Protein 2QKF (pdb70)

Nearest PDB structures (foldseek):
  4jtf-assembly1_A  TM=1.002E+00  e=9.820E-50  Neisseria meningitidis MC58
  3qpz-assembly1_A  TM=9.994E-01  e=8.758E-50  Neisseria meningitidis MC58
  4jtl-assembly1_A  TM=1.003E+00  e=1.952E-49  Neisseria meningitidis MC58
  3stf-assembly1_A  TM=1.003E+00  e=2.599E-49  Neisseria meningitidis MC58
  3qpy-assembly1_A  TM=1.000E+00  e=5.719E-48  Neisseria meningitidis MC58

Secondary structure (DSSP, 8-state):
--EEETTEEESTTSPPEEEEEEEE---HHHHHHHHHHHHHHHHHHT--EEEEEES--SS-SSSSS---S-HHHHHHHHHHHHHHH---EEEE--SGGGHHHHHHH-SEEEE-GGGTTBHHHHHHHHHT--EEEEEPPTTS-GGGHHHHHHHHHHTT---EEEEE--EE-STT-EE--TTHHHHHHHHTTT--EEEEHHHH---HHHHHHHHHHHHHTT--SEEEEE---HHHHHHHHHHHHHHHHHHSPP-/--EEETTEEESTTSPPEEEEEEEE---HHHHHHHHHHHHHHHHHHT--EEEEEESS-SS-SSTTS---S-HHHHHHHHHHHHHHH---EEEE--SGGGHHHHHTT-SEEEE-GGGTT-HHHHHHHHTT-SEEEEEPPTTS-GGGHHHHHHHHHHTT---EEEEE--EEETTTEEE--TTHHHHHHHHTTT--EEEEHHHHT--HHHHHHHHHHHHHTT--SEEEE---HHHHHHHHHHHHHHHHTS-----/--EEETTEEE-TTSPPEEEEEEEE---SHHHHHHHHHHHHHHHHHT--EEEEEESS-SB-SSTTS---S-HHHHHHHHHHHHHHH---EEEE--SGGGHHHHHHH-SEEEE-GGGTT-HHHHHHHHHTT-EEEEEPPTTS-GGGHHHHHHHHHHTT---EEEEE--EE-SSS-EE--THHHHHHHH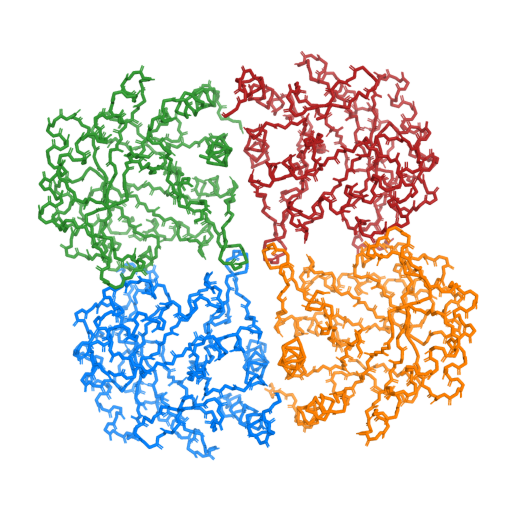HTTT--EEEEHHHHH--HHHHHHHHHHHTT--SEEEEEEE----EEGGGHHHHHHHHHHHHHHHHTS---/--EEETTEEE-TTSPPEEEEEEEE---HHHHHHHHHHHHHHHHHHT--EEEEEES--TT-SSTTS---S-HHHHHHHHHHHHHHH---EEEE--SGGGHHHHHHH-SEEEE-GGGTT-HHHHHHHHHT--EEEEEPPTTS-GGGHHHHHHHHHHTT---EEEEE--EE-SSS-EE--TTHHHHHHHHTTT--EEEEHHHHT---HHHHHHHHHHTT--SEEEEEB--B-GGGHHHHHHHHHHHHHHHHHSPP-

Foldseek 3Di:
DWDCQPPDIFFLLDQAAEEEAAEAAADLVVRLVRLVLVLVLCVVLVHHYAYEHEQFDPDAPDPPDDTHNDDPVVLVSLQVSCVVRVHAYEYEDDDLVSQQVSLVRHQEYEHDQVCLVVLSNLLSNLVNLHQYEYEHHQADQLLCVLVSCVSSVVSPHNNYEYEYQFHDDDPLAGDGDLVSVVSNCVNNVRRFYEYELANRHSVVLVVSLVVLLSNCLSRGRYYYYYDVSSVSVSVSVSSVSNVVNSPDDDD/DWFDQPPDIFALLDQAAEEEAAEAADALVVRLVRLVVVLVLCVVVVHAYAYEYEQAAPPDPDPPPDRYVHLPRVLVSLQVSCVVRVHAYEYEDDDLVSQQSSLVRHQEYEYDQVCLPVLSNLLSNLVNLHQYEYEHHLDDALLCVLVSCVSSVVSPHNNYEYEYQFHDDPPPAGDDDLVSVVSNCVSNVRHAYEYALAVNRCVVLVVSLVVLLSNCLSRGRYYYYNDVVSVSVVSSSVSNVVNSVDDDDDD/DWDDQPPDIFFLLDQAAEAEAAEAAADQPVRLVLLVLVLVLCVVVVHAYAYEHEQAQPDDPDPPDDRHVDQPVVLVSLQVSCVPRVHAYEYEDDDLVSQQSVQVRHQEYEDDQVCLPVLSNLLSNLLNLHQYEYEHHQADALLCVLVSCVSSVVSPHNNYEYEYQFHDDPPLAGDGDLVSVVSNCVNNVRHFYEYELLNNHNPVSSLVVLLSNCLSRGRYYYFYEDPCVHHDSVCVNVSVVSNSVSNVVNSVDDDD/DWDDQPPDTFALLDQAAEAEEAEAAADLVVRLVLLVLVLVLCVVVVHAYAYEHEQFDPDDPDPPDDTHPHDVRVLVSLQVSCVVRVHAYEYEDDDLVSQQVCLVRHQEYEHDQVCLVVLSNLLSNLVNQHQYEYEHHLDDALLCVQVSCVSSVVSPHNNYEYEYQFHDDDPLAGDDDLCSVVSNCVRNVRHFYEYELANRHGSVVSLVVLLSNCLSRGRYYYAYVCVDPSVCVSVSVVSSSVSNVVNSPDDDD

CATH classification: 3.20.20.70

Radius of gyration: 30.7 Å; Cα contacts (8 Å, |Δi|>4): 2336; chains: 4; bounding box: 68×68×84 Å

B-factor: mean 33.82, std 9.18, range [18.56, 77.67]

InterPro domains:
  IPR006218 DAHP synthetase I/KDSA [PF00793] (5-272)
  IPR006269 3-deoxy-8-phosphooctulonate synthase [MF_00056] (10-274)
  IPR006269 3-deoxy-8-phosphooctulonate synthase [PTHR21057] (3-277)
  IPR006269 3-deoxy-8-phosphooctulonate synthase [TIGR01362] (15-272)
  IPR013785 Aldolase-type TIM barrel [G3DSA:3.20.20.70] (1-279)

Sequence (1011 aa):
MDIKINDITLGNNSPFVLFGGINVLESLDSTLQTCAHYVEVTRKLGIPYIFKASFDKANRSSIHSYRGVGLEEGLKIFEKVKAEFGIPVITDVHEPHQCQPVAEVCDVIQLPAFLARRQTDLVVAMAKTGNVVNIKKPQFLSPSQMKNIVEKFHEAGNGKLILCERGSSFGYDNLVVDMLGFGVMKQTCGNLPVIFDVVTHSLQGRRAQALDLALAGMATRLAGLFLESLHLLEDFLIRIKALDDLIKSQPILMDIKINDITLGNNSPFVLFGGINVVLESLDSTLQTCAHYVEVTRKLGIPYIFKASFDKANRSSIHSYRGVGLEEGLKIFEKVKKAEFGIPVITDVVHEPHQCQPVAEVCDVIQLPAFLARQTDLVVAMMAKKTGNVVNIKKPQFLSPSQMKKNIVEKFHEAGNGKLILCERRGSSFGYDNLVVVDMLGFGVMKQTCGNNLPVIFDVVTHSLQGRRAQALDLALAGMATRLAGLFLESLLEDDFLIRIKALLDDLIKSQPILTIMDIKINDITLGNNSPFVLFGGINVLESLDSTLQTCAHYVEVTRKLGIPYIFKKASSFDKKANRSSSIHSYRGVGLEEGLKIFEKVKAEFGIPVITDVHHEPHQCQPVAEVCDVIQLPAFLARQTDLVVAMAKTGNVVNIKKPQFLSPSQMKNIVEKFHEAGNGKLILCERGSSFGYDNLVVDMLGFGVMKQTCGNLPVIFDVVTHSLQRAQALDLALAGMATRLAGLFLESSHPDSALPLHLLEDFLIRIKALLDDLIKSQPILMDIKINDITLGNNSPFVLFGGINVLESLDSSTLQTCAHYVEVTRKLGIPYIFKASFDKANRSSIHSYRGVGLEEGLKIFEKVKAEFGIPVITDVHHEPHQCQPVAEVCDVIQLPAFFLARQTDLVVAMAKTGNVVNIKKPQFLSPSSQMKNIVEKFHEAGNGKLILCERGSSSFGYDNLVVVDMLGFGVMKQTCGNLPVIFDVTHSLQTAQALDLALAGMATRLAGLFLESSHALPLHLLEDFLIRIKALDDLIKSQPIL

Organism: Neisseria meningitidis serogroup B (strain ATCC BAA-335 / MC58) (NCBI:txid122586)

Structure (mmCIF, N/CA/C/O backbone):
data_2QKF
#
_entry.id   2QKF
#
_cell.length_a   81.515
_cell.length_b   85.295
_cell.length_c   162.686
_cell.angle_alpha   90.00
_cell.angle_beta   90.00
_cell.angle_gamma   90.00
#
_symmetry.space_group_name_H-M   'P 21 21 21'
#
loop_
_entity.id
_entity.type
_entity.pdbx_description
1 polymer '3-deoxy-D-manno-octulosonic acid 8- phosphate synthetase'
2 non-polymer 'CHLORIDE ION'
3 non-polymer 'SODIUM ION'
4 non-polymer GLYCEROL
5 water water
#
loop_
_atom_site.group_PDB
_atom_site.id
_atom_site.type_symbol
_atom_site.label_atom_id
_atom_site.label_alt_id
_atom_site.label_comp_id
_atom_site.label_asym_id
_atom_site.label_entity_id
_atom_site.label_seq_id
_atom_site.pdbx_PDB_ins_code
_atom_site.Cartn_x
_atom_site.Cartn_y
_atom_site.Cartn_z
_atom_site.occupancy
_atom_site.B_iso_or_equiv
_atom_site.auth_seq_id
_atom_site.auth_comp_id
_atom_site.auth_asym_id
_atom_site.auth_atom_id
_atom_site.pdbx_PDB_model_num
ATOM 1 N N . MET A 1 1 ? 16.041 35.326 52.958 1.00 34.76 1 MET A N 1
ATOM 2 C CA . MET A 1 1 ? 15.527 35.794 51.633 1.00 35.36 1 MET A CA 1
ATOM 3 C C . MET A 1 1 ? 14.144 35.229 51.341 1.00 32.53 1 MET A C 1
ATOM 4 O O . MET A 1 1 ? 13.940 34.018 51.425 1.00 31.64 1 MET A O 1
ATOM 9 N N . ASP A 1 2 ? 13.211 36.096 50.954 1.00 31.04 2 ASP A N 1
ATOM 10 C CA . ASP A 1 2 ? 11.877 35.670 50.568 1.00 32.83 2 ASP A CA 1
ATOM 11 C C . ASP A 1 2 ? 11.818 35.472 49.070 1.00 33.50 2 ASP A C 1
ATOM 12 O O . ASP A 1 2 ? 12.574 36.093 48.320 1.00 33.91 2 ASP A O 1
ATOM 17 N N . ILE A 1 3 ? 10.916 34.595 48.644 1.00 32.90 3 ILE A N 1
ATOM 18 C CA . ILE A 1 3 ? 10.595 34.422 47.240 1.00 32.30 3 ILE A CA 1
ATOM 19 C C . ILE A 1 3 ? 9.093 34.709 47.027 1.00 33.62 3 ILE A C 1
ATOM 20 O O . ILE A 1 3 ? 8.237 34.174 47.721 1.00 31.18 3 ILE A O 1
ATOM 25 N N . LYS A 1 4 ? 8.793 35.576 46.065 1.00 36.37 4 LYS A N 1
ATOM 26 C CA . LYS A 1 4 ? 7.412 35.854 45.656 1.00 38.69 4 LYS A CA 1
ATOM 27 C C . LYS A 1 4 ? 6.983 34.866 44.580 1.00 37.75 4 LYS A C 1
ATOM 28 O O . LYS A 1 4 ? 7.655 34.725 43.556 1.00 38.12 4 LYS A O 1
ATOM 34 N N . ILE A 1 5 ? 5.871 34.171 44.814 1.00 37.09 5 ILE A N 1
ATOM 35 C CA . ILE A 1 5 ? 5.333 33.252 43.814 1.00 35.61 5 ILE A CA 1
ATOM 36 C C . ILE A 1 5 ? 3.912 33.720 43.590 1.00 37.52 5 ILE A C 1
ATOM 37 O O . ILE A 1 5 ? 3.012 33.439 44.393 1.00 34.61 5 ILE A O 1
ATOM 42 N N . ASN A 1 6 ? 3.732 34.478 42.502 1.00 38.66 6 ASN A N 1
ATOM 43 C CA . ASN A 1 6 ? 2.518 35.248 42.282 1.00 40.15 6 ASN A CA 1
ATOM 44 C C . ASN A 1 6 ? 2.251 36.139 43.502 1.00 40.26 6 ASN A C 1
ATOM 45 O O . ASN A 1 6 ? 3.084 36.973 43.833 1.00 42.55 6 ASN A O 1
ATOM 50 N N . ASP A 1 7 ? 1.137 35.957 44.209 1.00 41.05 7 ASP A N 1
ATOM 51 C CA . ASP A 1 7 ? 0.878 36.787 45.387 1.00 43.61 7 ASP A CA 1
ATOM 52 C C . ASP A 1 7 ? 1.248 36.114 46.710 1.00 40.74 7 ASP A C 1
ATOM 53 O O . ASP A 1 7 ? 0.991 36.657 47.779 1.00 40.56 7 ASP A O 1
ATOM 58 N N . ILE A 1 8 ? 1.878 34.944 46.618 1.00 39.47 8 ILE A N 1
ATOM 59 C CA . ILE A 1 8 ? 2.372 34.228 47.788 1.00 35.84 8 ILE A CA 1
ATOM 60 C C . ILE A 1 8 ? 3.776 34.736 48.125 1.00 34.89 8 ILE A C 1
ATOM 61 O O . ILE A 1 8 ? 4.627 34.838 47.243 1.00 36.11 8 ILE A O 1
ATOM 66 N N . THR A 1 9 ? 4.011 35.063 49.394 1.00 33.37 9 THR A N 1
ATOM 67 C CA . THR A 1 9 ? 5.351 35.351 49.861 1.00 31.64 9 THR A CA 1
ATOM 68 C C . THR A 1 9 ? 5.856 34.105 50.598 1.00 31.27 9 THR A C 1
ATOM 69 O O . THR A 1 9 ? 5.331 33.744 51.652 1.00 31.13 9 THR A O 1
ATOM 73 N N . LEU A 1 10 ? 6.886 33.474 50.043 1.00 30.12 10 LEU A N 1
ATOM 74 C CA . LEU A 1 10 ? 7.477 32.296 50.663 1.00 27.08 10 LEU A CA 1
ATOM 75 C C . LEU A 1 10 ? 8.790 32.682 51.348 1.00 26.83 10 LEU A C 1
ATOM 76 O O . LEU A 1 10 ? 9.690 33.226 50.739 1.00 27.82 10 LEU A O 1
ATOM 81 N N . GLY A 1 11 ? 8.875 32.399 52.637 1.00 26.52 11 GLY A N 1
ATOM 82 C CA . GLY A 1 11 ? 10.096 32.604 53.377 1.00 26.38 11 GLY A CA 1
ATOM 83 C C . GLY A 1 11 ? 10.014 32.159 54.821 1.00 24.27 11 GLY A C 1
ATOM 84 O O . GLY A 1 11 ? 8.936 31.971 55.376 1.00 25.75 11 GLY A O 1
ATOM 85 N N . ASN A 1 12 ? 11.177 32.074 55.455 1.00 25.40 12 ASN A N 1
ATOM 86 C CA . ASN A 1 12 ? 11.293 31.443 56.761 1.00 26.63 12 ASN A CA 1
ATOM 87 C C . ASN A 1 12 ? 10.746 32.236 57.939 1.00 29.76 12 ASN A C 1
ATOM 88 O O . ASN A 1 12 ? 10.661 31.718 59.037 1.00 28.33 12 ASN A O 1
ATOM 93 N N . ASN A 1 13 ? 10.381 33.496 57.713 1.00 29.55 13 ASN A N 1
ATOM 94 C CA . ASN A 1 13 ? 9.677 34.258 58.736 1.00 32.19 13 ASN A CA 1
ATOM 95 C C . ASN A 1 13 ? 8.288 34.717 58.262 1.00 31.79 13 ASN A C 1
ATOM 96 O O . ASN A 1 13 ? 7.692 35.642 58.820 1.00 31.06 13 ASN A O 1
ATOM 101 N N . SER A 1 14 ? 7.762 34.036 57.246 1.00 28.24 14 SER A N 1
ATOM 102 C CA . SER A 1 14 ? 6.419 34.312 56.729 1.00 29.35 14 SER A CA 1
ATOM 103 C C . SER A 1 14 ? 5.494 33.150 57.129 1.00 30.35 14 SER A C 1
ATOM 104 O O . SER A 1 14 ? 5.980 32.060 57.472 1.00 29.66 14 SER A O 1
ATOM 107 N N . PRO A 1 15 ? 4.157 33.363 57.074 1.00 30.86 15 PRO A N 1
ATOM 108 C CA . PRO A 1 15 ? 3.250 32.240 57.297 1.00 30.53 15 PRO A CA 1
ATOM 109 C C . PRO A 1 15 ? 3.563 31.103 56.337 1.00 28.16 15 PRO A C 1
ATOM 110 O O . PRO A 1 15 ? 3.851 31.344 55.154 1.00 26.93 15 PRO A O 1
ATOM 114 N N . PHE A 1 16 ? 3.502 29.878 56.843 1.00 24.72 16 PHE A N 1
ATOM 115 C CA . PHE A 1 16 ? 3.925 28.726 56.042 1.00 26.49 16 PHE A CA 1
ATOM 116 C C . PHE A 1 16 ? 3.026 28.539 54.814 1.00 25.59 16 PHE A C 1
ATOM 117 O O . PHE A 1 16 ? 1.807 28.806 54.847 1.00 26.30 16 PHE A O 1
ATOM 125 N N . VAL A 1 17 ? 3.658 28.079 53.742 1.00 23.57 17 VAL A N 1
ATOM 126 C CA . VAL A 1 17 ? 3.010 27.695 52.510 1.00 23.76 17 VAL A CA 1
ATOM 127 C C . VAL A 1 17 ? 2.922 26.158 52.447 1.00 24.53 17 VAL A C 1
ATOM 128 O O . VAL A 1 17 ? 3.904 25.446 52.728 1.00 25.58 17 VAL A O 1
ATOM 132 N N . LEU A 1 18 ? 1.735 25.671 52.093 1.00 26.61 18 LEU A N 1
ATOM 133 C CA . LEU A 1 18 ? 1.502 24.260 51.849 1.00 28.31 18 LEU A CA 1
ATOM 134 C C . LEU A 1 18 ? 1.757 23.928 50.386 1.00 29.07 18 LEU A C 1
ATOM 135 O O . LEU A 1 18 ? 1.209 24.572 49.469 1.00 28.50 18 LEU A O 1
ATOM 140 N N . PHE A 1 19 ? 2.588 22.908 50.201 1.00 28.22 19 PHE A N 1
ATOM 141 C CA . PHE A 1 19 ? 2.849 22.306 48.917 1.00 28.30 19 PHE A CA 1
ATOM 142 C C . PHE A 1 19 ? 2.207 20.931 49.023 1.00 32.44 19 PHE A C 1
ATOM 143 O O . PHE A 1 19 ? 2.646 20.073 49.795 1.00 34.47 19 PHE A O 1
ATOM 151 N N . GLY A 1 20 ? 1.156 20.711 48.239 1.00 32.06 20 GLY A N 1
ATOM 152 C CA . GLY A 1 20 ? 0.351 19.512 48.359 1.00 33.27 20 GLY A CA 1
ATOM 153 C C . GLY A 1 20 ? -0.310 19.173 47.053 1.00 34.42 20 GLY A C 1
ATOM 154 O O . GLY A 1 20 ? -0.629 20.056 46.258 1.00 34.75 20 GLY A O 1
ATOM 155 N N . GLY A 1 21 ? -0.462 17.886 46.813 1.00 35.02 21 GLY A N 1
ATOM 156 C CA . GLY A 1 21 ? -1.263 17.419 45.729 1.00 38.59 21 GLY A CA 1
ATOM 157 C C . GLY A 1 21 ? -1.112 15.926 45.687 1.00 42.50 21 GLY A C 1
ATOM 158 O O . GLY A 1 21 ? -1.269 15.250 46.707 1.00 44.76 21 GLY A O 1
ATOM 159 N N . ILE A 1 22 ? -0.730 15.431 44.521 1.00 44.35 22 ILE A N 1
ATOM 160 C CA . ILE A 1 22 ? -0.721 14.009 44.286 1.00 45.46 22 ILE A CA 1
ATOM 161 C C . ILE A 1 22 ? 0.613 13.514 43.761 1.00 44.96 22 ILE A C 1
ATOM 162 O O . ILE A 1 22 ? 1.460 14.288 43.314 1.00 45.85 22 ILE A O 1
ATOM 167 N N . ASN A 1 23 ? 0.781 12.203 43.858 1.00 44.72 23 ASN A N 1
ATOM 168 C CA . ASN A 1 23 ? 2.003 11.542 43.508 1.00 44.65 23 ASN A CA 1
ATOM 169 C C . ASN A 1 23 ? 2.273 11.738 42.030 1.00 44.58 23 ASN A C 1
ATOM 170 O O . ASN A 1 23 ? 3.220 12.415 41.670 1.00 45.55 23 ASN A O 1
ATOM 175 N N . VAL A 1 24 ? 1.411 11.183 41.181 1.00 45.06 24 VAL A N 1
ATOM 176 C CA . VAL A 1 24 ? 1.603 11.234 39.736 1.00 46.45 24 VAL A CA 1
ATOM 177 C C . VAL A 1 24 ? 0.281 11.568 39.051 1.00 45.01 24 VAL A C 1
ATOM 178 O O . VAL A 1 24 ? -0.774 11.107 39.480 1.00 46.66 24 VAL A O 1
ATOM 182 N N . LEU A 1 25 ? 0.338 12.395 38.007 1.00 44.70 25 LEU A N 1
ATOM 183 C CA . LEU A 1 25 ? -0.868 12.786 37.271 1.00 43.00 25 LEU A CA 1
ATOM 184 C C . LEU A 1 25 ? -1.369 11.585 36.478 1.00 42.92 25 LEU A C 1
ATOM 185 O O . LEU A 1 25 ? -0.597 10.941 35.754 1.00 42.90 25 LEU A O 1
ATOM 190 N N . GLU A 1 26 ? -2.663 11.291 36.650 1.00 46.45 26 GLU A N 1
ATOM 191 C CA . GLU A 1 26 ? -3.341 10.150 36.025 1.00 46.25 26 GLU A CA 1
ATOM 192 C C . GLU A 1 26 ? -4.419 10.587 35.022 1.00 46.69 26 GLU A C 1
ATOM 193 O O . GLU A 1 26 ? -4.475 10.080 33.893 1.00 49.53 26 GLU A O 1
ATOM 196 N N . SER A 1 27 ? -5.280 11.511 35.443 1.00 46.39 27 SER A N 1
ATOM 197 C CA . SER A 1 27 ? -6.350 12.047 34.586 1.00 46.27 27 SER A CA 1
ATOM 198 C C . SER A 1 27 ? -6.708 13.455 35.037 1.00 45.25 27 SER A C 1
ATOM 199 O O . SER A 1 27 ? -6.601 13.769 36.213 1.00 45.46 27 SER A O 1
ATOM 202 N N . LEU A 1 28 ? -7.131 14.300 34.101 1.00 44.21 28 LEU A N 1
ATOM 203 C CA . LEU A 1 28 ? -7.527 15.671 34.425 1.00 44.27 28 LEU A CA 1
ATOM 204 C C . LEU A 1 28 ? -8.540 15.744 35.568 1.00 45.21 28 LEU A C 1
ATOM 205 O O . LEU A 1 28 ? -8.433 16.603 36.441 1.00 45.57 28 LEU A O 1
ATOM 210 N N . ASP A 1 29 ? -9.519 14.843 35.560 1.00 46.39 29 ASP A N 1
ATOM 211 C CA . ASP A 1 29 ? -10.685 14.995 36.420 1.00 48.12 29 ASP A CA 1
ATOM 212 C C . ASP A 1 29 ? -10.375 14.617 37.866 1.00 46.92 29 ASP A C 1
ATOM 213 O O . ASP A 1 29 ? -10.803 15.299 38.783 1.00 45.86 29 ASP A O 1
ATOM 218 N N . SER A 1 30 ? -9.622 13.544 38.064 1.00 47.77 30 SER A N 1
ATOM 219 C CA . SER A 1 30 ? -9.139 13.193 39.401 1.00 48.31 30 SER A CA 1
ATOM 220 C C . SER A 1 30 ? -8.136 14.246 39.926 1.00 45.39 30 SER A C 1
ATOM 221 O O . SER A 1 30 ? -8.123 14.538 41.126 1.00 46.57 30 SER A O 1
ATOM 224 N N . THR A 1 31 ? -7.320 14.817 39.034 1.00 43.34 31 THR A N 1
ATOM 225 C CA . THR A 1 31 ? -6.418 15.939 39.388 1.00 42.66 31 THR A CA 1
ATOM 226 C C . THR A 1 31 ? -7.206 17.158 39.882 1.00 43.12 31 THR A C 1
ATOM 227 O O . THR A 1 31 ? -6.937 17.678 40.975 1.00 41.66 31 THR A O 1
ATOM 231 N N . LEU A 1 32 ? -8.195 17.593 39.094 1.00 42.45 32 LEU A N 1
ATOM 232 C CA . LEU A 1 32 ? -9.037 18.737 39.481 1.00 42.73 32 LEU A CA 1
ATOM 233 C C . LEU A 1 32 ? -9.830 18.472 40.772 1.00 41.88 32 LEU A C 1
ATOM 234 O O . LEU A 1 32 ? -10.047 19.389 41.568 1.00 41.75 32 LEU A O 1
ATOM 239 N N . GLN A 1 33 ? -10.250 17.222 40.965 1.00 43.37 33 GLN A N 1
ATOM 240 C CA . GLN A 1 33 ? -10.979 16.794 42.161 1.00 44.77 33 GLN A CA 1
ATOM 241 C C . GLN A 1 33 ? -10.105 16.931 43.411 1.00 43.85 33 GLN A C 1
ATOM 242 O O . GLN A 1 33 ? -10.539 17.451 44.438 1.00 41.98 33 GLN A O 1
ATOM 248 N N . THR A 1 34 ? -8.871 16.446 43.311 1.00 43.55 34 THR A N 1
ATOM 249 C CA . THR A 1 34 ? -7.931 16.504 44.428 1.00 43.75 34 THR A CA 1
ATOM 250 C C . THR A 1 34 ? -7.517 17.952 44.720 1.00 41.25 34 THR A C 1
ATOM 251 O O . THR A 1 34 ? -7.525 18.395 45.870 1.00 41.61 34 THR A O 1
ATOM 255 N N . CYS A 1 35 ? -7.188 18.698 43.673 1.00 39.99 35 CYS A N 1
ATOM 256 C CA . CYS A 1 35 ? -6.784 20.085 43.841 1.00 38.71 35 CYS A CA 1
ATOM 257 C C . CYS A 1 35 ? -7.888 20.946 44.454 1.00 38.99 35 CYS A C 1
ATOM 258 O O . CYS A 1 35 ? -7.616 21.841 45.258 1.00 37.05 35 CYS A O 1
ATOM 261 N N . ALA A 1 36 ? -9.128 20.675 44.043 1.00 38.38 36 ALA A N 1
ATOM 262 C CA . ALA A 1 36 ? -10.312 21.351 44.572 1.00 38.03 36 ALA A CA 1
ATOM 263 C C . ALA A 1 36 ? -10.401 21.208 46.091 1.00 36.64 36 ALA A C 1
ATOM 264 O O . ALA A 1 36 ? -10.695 22.171 46.782 1.00 36.64 36 ALA A O 1
ATOM 266 N N . HIS A 1 37 ? -10.138 19.999 46.584 1.00 37.27 37 HIS A N 1
ATOM 267 C CA . HIS A 1 37 ? -10.154 19.685 48.015 1.00 39.81 37 HIS A CA 1
ATOM 268 C C . HIS A 1 37 ? -9.110 20.485 48.807 1.00 37.30 37 HIS A C 1
ATOM 269 O O . HIS A 1 37 ? -9.429 21.063 49.849 1.00 37.44 37 HIS A O 1
ATOM 276 N N . TYR A 1 38 ? -7.870 20.498 48.318 1.00 37.55 38 TYR A N 1
ATOM 277 C CA . TYR A 1 38 ? -6.789 21.279 48.952 1.00 35.83 38 TYR A CA 1
ATOM 278 C C . TYR A 1 38 ? -7.101 22.760 48.955 1.00 35.14 38 TYR A C 1
ATOM 279 O O . TYR A 1 38 ? -6.877 23.451 49.961 1.00 33.95 38 TYR A O 1
ATOM 288 N N . VAL A 1 39 ? -7.578 23.251 47.809 1.00 33.95 39 VAL A N 1
ATOM 289 C CA . VAL A 1 39 ? -7.954 24.655 47.649 1.00 35.10 39 VAL A CA 1
ATOM 290 C C . VAL A 1 39 ? -9.040 25.045 48.647 1.00 33.78 39 VAL A C 1
ATOM 291 O O . VAL A 1 39 ? -8.948 26.083 49.299 1.00 36.82 39 VAL A O 1
ATOM 295 N N . GLU A 1 40 ? -10.062 24.204 48.762 1.00 35.41 40 GLU A N 1
ATOM 296 C CA . GLU A 1 40 ? -11.183 24.451 49.661 0.50 34.63 40 GLU A CA 1
ATOM 297 C C . GLU A 1 40 ? -10.701 24.486 51.118 1.00 34.01 40 GLU A C 1
ATOM 298 O O . GLU A 1 40 ? -11.023 25.408 51.851 1.00 33.97 40 GLU A O 1
ATOM 304 N N . VAL A 1 41 ? -9.911 23.488 51.515 1.00 35.07 41 VAL A N 1
ATOM 305 C CA . VAL A 1 41 ? -9.413 23.397 52.900 1.00 33.65 41 VAL A CA 1
ATOM 306 C C . VAL A 1 41 ? -8.460 24.543 53.260 1.00 33.79 41 VAL A C 1
ATOM 307 O O . VAL A 1 41 ? -8.636 25.192 54.288 1.00 34.85 41 VAL A O 1
ATOM 311 N N . THR A 1 42 ? -7.466 24.796 52.404 1.00 33.90 42 THR A N 1
ATOM 312 C CA . THR A 1 42 ? -6.478 25.850 52.640 1.00 34.03 42 THR A CA 1
ATOM 313 C C . THR A 1 42 ? -7.098 27.234 52.607 1.00 34.36 42 THR A C 1
ATOM 314 O O . THR A 1 42 ? -6.746 28.102 53.414 1.00 32.81 42 THR A O 1
ATOM 318 N N . ARG A 1 43 ? -8.031 27.456 51.679 1.00 36.06 43 ARG A N 1
ATOM 319 C CA . ARG A 1 43 ? -8.700 28.754 51.635 1.00 37.68 43 ARG A CA 1
ATOM 320 C C . ARG A 1 43 ? -9.439 29.043 52.938 1.00 35.35 43 ARG A C 1
ATOM 321 O O . ARG A 1 43 ? -9.292 30.102 53.518 1.00 34.36 43 ARG A O 1
ATOM 329 N N . LYS A 1 44 ? -10.238 28.102 53.405 1.00 34.71 44 LYS A N 1
ATOM 330 C CA . LYS A 1 44 ? -11.043 28.359 54.601 1.00 35.66 44 LYS A CA 1
ATOM 331 C C . LYS A 1 44 ? -10.188 28.435 55.883 1.00 33.74 44 LYS A C 1
ATOM 332 O O . LYS A 1 44 ? -10.608 28.989 56.889 1.00 31.90 44 LYS A O 1
ATOM 338 N N . LEU A 1 45 ? -8.969 27.899 55.833 1.00 33.05 45 LEU A N 1
ATOM 339 C CA . LEU A 1 45 ? -8.036 28.003 56.954 1.00 30.59 45 LEU A CA 1
ATOM 340 C C . LEU A 1 45 ? -7.074 29.193 56.825 1.00 31.02 45 LEU A C 1
ATOM 341 O O . LEU A 1 45 ? -6.324 29.482 57.737 1.00 34.48 45 LEU A O 1
ATOM 346 N N . GLY A 1 46 ? -7.084 29.874 55.683 1.00 30.24 46 GLY A N 1
ATOM 347 C CA . GLY A 1 46 ? -6.168 30.986 55.429 1.00 31.14 46 GLY A CA 1
ATOM 348 C C . GLY A 1 46 ? -4.699 30.630 55.183 1.00 29.06 46 GLY A C 1
ATOM 349 O O . GLY A 1 46 ? -3.825 31.388 55.538 1.00 31.32 46 GLY A O 1
ATOM 350 N N . ILE A 1 47 ? -4.442 29.501 54.535 1.00 28.44 47 ILE A N 1
ATOM 351 C CA . ILE A 1 47 ? -3.075 29.002 54.282 1.00 28.05 47 ILE A CA 1
ATOM 352 C C . ILE A 1 47 ? -2.734 29.137 52.790 1.00 27.72 47 ILE A C 1
ATOM 353 O O . ILE A 1 47 ? -3.462 28.601 51.950 1.00 29.09 47 ILE A O 1
ATOM 358 N N . PRO A 1 48 ? -1.614 29.829 52.457 1.00 27.67 48 PRO A N 1
ATOM 359 C CA . PRO A 1 48 ? -1.215 29.839 51.047 1.00 28.45 48 PRO A CA 1
ATOM 360 C C . PRO A 1 48 ? -0.906 28.432 50.519 1.00 29.58 48 PRO A C 1
ATOM 361 O O . PRO A 1 48 ? -0.450 27.580 51.277 1.00 29.92 48 PRO A O 1
ATOM 365 N N . TYR A 1 49 ? -1.222 28.171 49.246 1.00 30.89 49 TYR A N 1
ATOM 366 C CA . TYR A 1 49 ? -1.232 26.811 48.707 1.00 30.18 49 TYR A CA 1
ATOM 367 C C . TYR A 1 49 ? -0.669 26.714 47.281 1.00 31.52 49 TYR A C 1
ATOM 368 O O . TYR A 1 49 ? -1.047 27.480 46.380 1.00 29.17 49 TYR A O 1
ATOM 377 N N . ILE A 1 50 ? 0.245 25.768 47.102 1.00 30.84 50 ILE A N 1
ATOM 378 C CA . ILE A 1 50 ? 0.823 25.457 45.810 1.00 31.27 50 ILE A CA 1
ATOM 379 C C . ILE A 1 50 ? 0.560 23.985 45.521 1.00 31.69 50 ILE A C 1
ATOM 380 O O . ILE A 1 50 ? 0.891 23.094 46.318 1.00 30.09 50 ILE A O 1
ATOM 385 N N . PHE A 1 51 ? -0.061 23.728 44.376 1.00 30.15 51 PHE A N 1
ATOM 386 C CA . PHE A 1 51 ? -0.443 22.381 44.013 1.00 31.15 51 PHE A CA 1
ATOM 387 C C . PHE A 1 51 ? 0.715 21.606 43.378 1.00 30.11 51 PHE A C 1
ATOM 388 O O . PHE A 1 51 ? 1.357 22.097 42.462 1.00 30.08 51 PHE A O 1
ATOM 396 N N . LYS A 1 52 ? 0.951 20.393 43.869 1.00 32.10 52 LYS A N 1
ATOM 397 C CA . LYS A 1 52 ? 2.064 19.547 43.435 1.00 34.26 52 LYS A CA 1
ATOM 398 C C . LYS A 1 52 ? 1.599 18.275 42.745 1.00 34.42 52 LYS A C 1
ATOM 399 O O . LYS A 1 52 ? 0.657 17.623 43.190 1.00 35.02 52 LYS A O 1
ATOM 405 N N . ALA A 1 53 ? 2.308 17.899 41.689 1.00 35.36 53 ALA A N 1
ATOM 406 C CA . ALA A 1 53 ? 2.093 16.618 41.019 1.00 34.70 53 ALA A CA 1
ATOM 407 C C . ALA A 1 53 ? 3.269 16.298 40.100 1.00 36.16 53 ALA A C 1
ATOM 408 O O . ALA A 1 53 ? 3.956 17.210 39.607 1.00 36.60 53 ALA A O 1
ATOM 410 N N . SER A 1 54 ? 3.514 15.006 39.894 1.00 38.95 54 SER A N 1
ATOM 411 C CA . SER A 1 54 ? 4.502 14.549 38.921 1.00 40.90 54 SER A CA 1
ATOM 412 C C . SER A 1 54 ? 3.784 14.132 37.651 1.00 42.68 54 SER A C 1
ATOM 413 O O . SER A 1 54 ? 2.764 13.444 37.703 1.00 43.97 54 SER A O 1
ATOM 416 N N . PHE A 1 55 ? 4.309 14.539 36.501 1.00 43.56 55 PHE A N 1
ATOM 417 C CA . PHE A 1 55 ? 3.721 14.109 35.228 1.00 44.24 55 PHE A CA 1
ATOM 418 C C . PHE A 1 55 ? 4.180 12.702 34.860 1.00 46.24 55 PHE A C 1
ATOM 419 O O . PHE A 1 55 ? 3.552 12.051 34.033 1.00 45.82 55 PHE A O 1
ATOM 427 N N . ASP A 1 56 ? 5.252 12.238 35.512 1.00 47.94 56 ASP A N 1
ATOM 428 C CA . ASP A 1 56 ? 5.887 10.953 35.223 1.00 50.19 56 ASP A CA 1
ATOM 429 C C . ASP A 1 56 ? 6.346 10.254 36.521 1.00 49.53 56 ASP A C 1
ATOM 430 O O . ASP A 1 56 ? 6.807 10.896 37.462 1.00 49.16 56 ASP A O 1
ATOM 435 N N . LYS A 1 57 ? 6.196 8.936 36.556 1.00 48.97 57 LYS A N 1
ATOM 436 C CA . LYS A 1 57 ? 6.746 8.109 37.620 1.00 50.04 57 LYS A CA 1
ATOM 437 C C . LYS A 1 57 ? 8.091 7.543 37.135 1.00 49.26 57 LYS A C 1
ATOM 438 O O . LYS A 1 57 ? 8.118 6.617 36.329 1.00 50.08 57 LYS A O 1
ATOM 441 N N . ALA A 1 58 ? 9.196 8.110 37.616 1.00 47.43 58 ALA A N 1
ATOM 442 C CA . ALA A 1 58 ? 10.533 7.781 37.098 1.00 46.03 58 ALA A CA 1
ATOM 443 C C . ALA A 1 58 ? 11.035 6.425 37.575 1.00 45.90 58 ALA A C 1
ATOM 444 O O . ALA A 1 58 ? 11.708 5.711 36.818 1.00 41.88 58 ALA A O 1
ATOM 446 N N . ASN A 1 59 ? 10.739 6.103 38.838 1.00 47.00 59 ASN A N 1
ATOM 447 C CA . ASN A 1 59 ? 11.017 4.786 39.417 1.00 50.18 59 ASN A CA 1
ATOM 448 C C . ASN A 1 59 ? 9.729 3.992 39.527 1.00 51.80 59 ASN A C 1
ATOM 449 O O . ASN A 1 59 ? 8.887 4.262 40.388 1.00 52.60 59 ASN A O 1
ATOM 454 N N . ARG A 1 60 ? 9.592 3.001 38.656 1.00 53.68 60 ARG A N 1
ATOM 455 C CA . ARG A 1 60 ? 8.364 2.234 38.538 1.00 54.41 60 ARG A CA 1
ATOM 456 C C . ARG A 1 60 ? 8.601 0.820 39.043 1.00 55.72 60 ARG A C 1
ATOM 457 O O . ARG A 1 60 ? 9.703 0.279 38.921 1.00 56.50 60 ARG A O 1
ATOM 465 N N . SER A 1 61 ? 7.565 0.236 39.637 1.00 57.60 61 SER A N 1
ATOM 466 C CA . SER A 1 61 ? 7.659 -1.090 40.249 1.00 58.75 61 SER A CA 1
ATOM 467 C C . SER A 1 61 ? 8.129 -2.124 39.217 1.00 59.55 61 SER A C 1
ATOM 468 O O . SER A 1 61 ? 9.100 -2.857 39.434 1.00 61.30 61 SER A O 1
ATOM 471 N N . SER A 1 62 ? 7.435 -2.141 38.085 1.00 59.22 62 SER A N 1
ATOM 472 C CA . SER A 1 62 ? 7.760 -3.000 36.961 1.00 57.64 62 SER A CA 1
ATOM 473 C C . SER A 1 62 ? 8.171 -2.114 35.789 1.00 55.19 62 SER A C 1
ATOM 474 O O . SER A 1 62 ? 7.881 -0.912 35.771 1.00 54.67 62 SER A O 1
ATOM 477 N N . ILE A 1 63 ? 8.839 -2.715 34.809 1.00 53.35 63 ILE A N 1
ATOM 478 C CA . ILE A 1 63 ? 9.138 -2.029 33.548 1.00 53.19 63 ILE A CA 1
ATOM 479 C C . ILE A 1 63 ? 7.852 -1.802 32.737 1.00 55.31 63 ILE A C 1
ATOM 480 O O . ILE A 1 63 ? 7.819 -0.982 31.815 1.00 56.45 63 ILE A O 1
ATOM 485 N N . HIS A 1 64 ? 6.807 -2.547 33.089 1.00 56.75 64 HIS A N 1
ATOM 486 C CA . HIS A 1 64 ? 5.520 -2.468 32.422 1.00 57.86 64 HIS A CA 1
ATOM 487 C C . HIS A 1 64 ? 4.570 -1.510 33.131 1.00 58.87 64 HIS A C 1
ATOM 488 O O . HIS A 1 64 ? 3.596 -1.058 32.528 1.00 60.46 64 HIS A O 1
ATOM 495 N N . SER A 1 65 ? 4.868 -1.188 34.392 1.00 59.55 65 SER A N 1
ATOM 496 C CA . SER A 1 65 ? 3.981 -0.377 35.241 1.00 59.11 65 SER A CA 1
ATOM 497 C C . SER A 1 65 ? 3.510 0.926 34.606 1.00 59.16 65 SER A C 1
ATOM 498 O O . SER A 1 65 ? 4.180 1.497 33.730 1.00 57.38 65 SER A O 1
ATOM 501 N N . TYR A 1 66 ? 2.353 1.377 35.103 1.00 59.67 66 TYR A N 1
ATOM 502 C CA . TYR A 1 66 ? 1.597 2.534 34.599 1.00 59.53 66 TYR A CA 1
ATOM 503 C C . TYR A 1 66 ? 2.444 3.672 34.001 1.00 58.98 66 TYR A C 1
ATOM 504 O O . TYR A 1 66 ? 2.494 3.800 32.775 1.00 61.42 66 TYR A O 1
ATOM 513 N N . ARG A 1 67 ? 3.066 4.497 34.845 1.00 57.58 67 ARG A N 1
ATOM 514 C CA . ARG A 1 67 ? 3.968 5.591 34.403 1.00 57.87 67 ARG A CA 1
ATOM 515 C C . ARG A 1 67 ? 3.423 7.017 34.594 1.00 57.62 67 ARG A C 1
ATOM 516 O O . ARG A 1 67 ? 4.189 7.933 34.896 1.00 58.29 67 ARG A O 1
ATOM 524 N N . GLY A 1 68 ? 2.121 7.211 34.388 1.00 55.61 68 GLY A N 1
ATOM 525 C CA . GLY A 1 68 ? 1.527 8.549 34.441 1.00 54.36 68 GLY A CA 1
ATOM 526 C C . GLY A 1 68 ? 1.282 9.111 33.055 1.00 52.76 68 GLY A C 1
ATOM 527 O O . GLY A 1 68 ? 1.670 8.510 32.049 1.00 53.43 68 GLY A O 1
ATOM 528 N N . VAL A 1 69 ? 0.663 10.284 33.002 1.00 51.01 69 VAL A N 1
ATOM 529 C CA . VAL A 1 69 ? 0.238 10.865 31.730 1.00 48.43 69 VAL A CA 1
ATOM 530 C C . VAL A 1 69 ? 1.394 11.301 30.827 1.00 47.91 69 VAL A C 1
ATOM 531 O O . VAL A 1 69 ? 1.228 11.377 29.604 1.00 48.68 69 VAL A O 1
ATOM 535 N N . GLY A 1 70 ? 2.553 11.607 31.416 1.00 44.96 70 GLY A N 1
ATOM 536 C CA . GLY A 1 70 ? 3.703 12.092 30.647 1.00 42.42 70 GLY A CA 1
ATOM 537 C C . GLY A 1 70 ? 3.686 13.591 30.464 1.00 42.26 70 GLY A C 1
ATOM 538 O O . GLY A 1 70 ? 2.696 14.250 30.779 1.00 45.90 70 GLY A O 1
ATOM 539 N N . LEU A 1 71 ? 4.780 14.133 29.937 1.00 42.64 71 LEU A N 1
ATOM 540 C CA . LEU A 1 71 ? 5.004 15.584 29.908 1.00 43.68 71 LEU A CA 1
ATOM 541 C C . LEU A 1 71 ? 3.936 16.336 29.130 1.00 44.93 71 LEU A C 1
ATOM 542 O O . LEU A 1 71 ? 3.346 17.284 29.643 1.00 45.74 71 LEU A O 1
ATOM 547 N N . GLU A 1 72 ? 3.705 15.914 27.888 1.00 46.11 72 GLU A N 1
ATOM 548 C CA . GLU A 1 72 ? 2.739 16.578 27.000 1.00 47.75 72 GLU A CA 1
ATOM 549 C C . GLU A 1 72 ? 1.359 16.817 27.652 1.00 45.94 72 GLU A C 1
ATOM 550 O O . GLU A 1 72 ? 0.879 17.954 27.731 1.00 44.49 72 GLU A O 1
ATOM 556 N N . GLU A 1 73 ? 0.730 15.733 28.100 1.00 44.50 73 GLU A N 1
ATOM 557 C CA . GLU A 1 73 ? -0.587 15.801 28.712 1.00 44.97 73 GLU A CA 1
ATOM 558 C C . GLU A 1 73 ? -0.470 16.399 30.109 1.00 43.20 73 GLU A C 1
ATOM 559 O O . GLU A 1 73 ? -1.311 17.197 30.510 1.00 43.28 73 GLU A O 1
ATOM 565 N N . GLY A 1 74 ? 0.581 16.019 30.844 1.00 41.70 74 GLY A N 1
ATOM 566 C CA . GLY A 1 74 ? 0.824 16.572 32.170 1.00 40.52 74 GLY A CA 1
ATOM 567 C C . GLY A 1 74 ? 0.742 18.085 32.194 1.00 39.26 74 GLY A C 1
ATOM 568 O O . GLY A 1 74 ? 0.073 18.669 33.060 1.00 39.30 74 GLY A O 1
ATOM 569 N N . LEU A 1 75 ? 1.416 18.723 31.234 1.00 39.59 75 LEU A N 1
ATOM 570 C CA . LEU A 1 75 ? 1.414 20.181 31.120 1.00 39.04 75 LEU A CA 1
ATOM 571 C C . LEU A 1 75 ? 0.042 20.764 30.739 1.00 39.94 75 LEU A C 1
ATOM 572 O O . LEU A 1 75 ? -0.309 21.857 31.188 1.00 40.53 75 LEU A O 1
ATOM 577 N N . LYS A 1 76 ? -0.710 20.044 29.904 1.00 41.55 76 LYS A N 1
ATOM 578 C CA . LYS A 1 76 ? -2.127 20.352 29.633 1.00 43.38 76 LYS A CA 1
ATOM 579 C C . LYS A 1 76 ? -2.923 20.428 30.935 1.00 42.31 76 LYS A C 1
ATOM 580 O O . LYS A 1 76 ? -3.618 21.410 31.190 1.00 40.20 76 LYS A O 1
ATOM 586 N N . ILE A 1 77 ? -2.809 19.373 31.744 1.00 41.10 77 ILE A N 1
ATOM 587 C CA . ILE A 1 77 ? -3.500 19.280 33.040 1.00 39.48 77 ILE A CA 1
ATOM 588 C C . ILE A 1 77 ? -3.109 20.429 34.010 1.00 39.07 77 ILE A C 1
ATOM 589 O O . ILE A 1 77 ? -3.981 21.041 34.639 1.00 39.48 77 ILE A O 1
ATOM 594 N N . PHE A 1 78 ? -1.807 20.710 34.123 1.00 39.27 78 PHE A N 1
ATOM 595 C CA . PHE A 1 78 ? -1.303 21.834 34.928 1.00 38.57 78 PHE A CA 1
ATOM 596 C C . PHE A 1 78 ? -1.844 23.176 34.420 1.00 38.99 78 PHE A C 1
ATOM 597 O O . PHE A 1 78 ? -2.175 24.067 35.203 1.00 37.03 78 PHE A O 1
ATOM 605 N N . GLU A 1 79 ? -1.906 23.335 33.104 1.00 40.89 79 GLU A N 1
ATOM 606 C CA . GLU A 1 79 ? -2.509 24.537 32.522 1.00 42.33 79 GLU A CA 1
ATOM 607 C C . GLU A 1 79 ? -3.953 24.754 33.010 1.00 40.32 79 GLU A C 1
ATOM 608 O O . GLU A 1 79 ? -4.317 25.877 33.394 1.00 41.13 79 GLU A O 1
ATOM 614 N N . LYS A 1 80 ? -4.747 23.683 33.019 1.00 39.88 80 LYS A N 1
ATOM 615 C CA . LYS A 1 80 ? -6.144 23.741 33.476 1.00 40.73 80 LYS A CA 1
ATOM 616 C C . LYS A 1 80 ? -6.250 24.001 34.971 1.00 40.90 80 LYS A C 1
ATOM 617 O O . LYS A 1 80 ? -7.057 24.823 35.399 1.00 39.81 80 LYS A O 1
ATOM 620 N N . VAL A 1 81 ? -5.433 23.305 35.767 1.00 40.37 81 VAL A N 1
ATOM 621 C CA . VAL A 1 81 ? -5.385 23.562 37.218 1.00 37.95 81 VAL A CA 1
ATOM 622 C C . VAL A 1 81 ? -5.180 25.050 37.501 1.00 36.76 81 VAL A C 1
ATOM 623 O O . VAL A 1 81 ? -5.879 25.636 38.325 1.00 39.55 81 VAL A O 1
ATOM 627 N N . LYS A 1 82 ? -4.198 25.645 36.827 1.00 37.56 82 LYS A N 1
ATOM 628 C CA . LYS A 1 82 ? -3.834 27.038 37.057 1.00 38.89 82 LYS A CA 1
ATOM 629 C C . LYS A 1 82 ? -4.963 27.948 36.622 1.00 40.18 82 LYS A C 1
ATOM 630 O O . LYS A 1 82 ? -5.260 28.931 37.292 1.00 38.93 82 LYS A O 1
ATOM 636 N N . ALA A 1 83 ? -5.574 27.602 35.487 1.00 42.01 83 ALA A N 1
ATOM 637 C CA . ALA A 1 83 ? -6.714 28.345 34.950 1.00 42.75 83 ALA A CA 1
ATOM 638 C C . ALA A 1 83 ? -7.915 28.265 35.889 1.00 42.52 83 ALA A C 1
ATOM 639 O O . ALA A 1 83 ? -8.490 29.291 36.271 1.00 43.54 83 ALA A O 1
ATOM 641 N N . GLU A 1 84 ? -8.279 27.047 36.285 1.00 42.58 84 GLU A N 1
ATOM 642 C CA . GLU A 1 84 ? -9.439 26.862 37.134 1.00 42.71 84 GLU A CA 1
ATOM 643 C C . GLU A 1 84 ? -9.265 27.517 38.504 1.00 42.31 84 GLU A C 1
ATOM 644 O O . GLU A 1 84 ? -10.165 28.212 38.990 1.00 40.91 84 GLU A O 1
ATOM 650 N N . PHE A 1 85 ? -8.102 27.315 39.127 1.00 40.57 85 PHE A N 1
ATOM 651 C CA . PHE A 1 85 ? -7.940 27.669 40.534 1.00 38.61 85 PHE A CA 1
ATOM 652 C C . PHE A 1 85 ? -7.122 28.919 40.805 1.00 37.32 85 PHE A C 1
ATOM 653 O O . PHE A 1 85 ? -7.227 29.484 41.889 1.00 38.66 85 PHE A O 1
ATOM 661 N N . GLY A 1 86 ? -6.314 29.349 39.838 1.00 37.01 86 GLY A N 1
ATOM 662 C CA . GLY A 1 86 ? -5.528 30.586 39.964 1.00 37.87 86 GLY A CA 1
ATOM 663 C C . GLY A 1 86 ? -4.431 30.447 41.014 1.00 37.64 86 GLY A C 1
ATOM 664 O O . GLY A 1 86 ? -4.082 31.412 41.685 1.00 39.36 86 GLY A O 1
ATOM 665 N N . ILE A 1 87 ? -3.906 29.230 41.146 1.00 36.86 87 ILE A N 1
ATOM 666 C CA . ILE A 1 87 ? -2.872 28.920 42.128 1.00 36.14 87 ILE A CA 1
ATOM 667 C C . ILE A 1 87 ? -1.558 28.615 41.422 1.00 35.15 87 ILE A C 1
ATOM 668 O O . ILE A 1 87 ? -1.552 28.208 40.255 1.00 34.15 87 ILE A O 1
ATOM 673 N N . PRO A 1 88 ? -0.422 28.783 42.132 1.00 33.89 88 PRO A N 1
ATOM 674 C CA . PRO A 1 88 ? 0.796 28.255 41.519 1.00 31.40 88 PRO A CA 1
ATOM 675 C C . PRO A 1 88 ? 0.901 26.721 41.592 1.00 30.30 88 PRO A C 1
ATOM 676 O O . PRO A 1 88 ? 0.161 26.051 42.341 1.00 29.41 88 PRO A O 1
ATOM 680 N N . VAL A 1 89 ? 1.781 26.173 40.767 1.00 30.30 89 VAL A N 1
ATOM 681 C CA . VAL A 1 89 ? 2.009 24.729 40.718 1.00 30.22 89 VAL A CA 1
ATOM 682 C C . VAL A 1 89 ? 3.489 24.365 40.766 1.00 29.11 89 VAL A C 1
ATOM 683 O O . VAL A 1 89 ? 4.364 25.182 40.477 1.00 28.39 89 VAL A O 1
ATOM 687 N N . ILE A 1 90 ? 3.743 23.114 41.115 1.00 29.65 90 ILE A N 1
ATOM 688 C CA . ILE A 1 90 ? 5.087 22.580 41.222 1.00 29.71 90 ILE A CA 1
ATOM 689 C C . ILE A 1 90 ? 5.141 21.168 40.649 1.00 30.61 90 ILE A C 1
ATOM 690 O O . ILE A 1 90 ? 4.253 20.342 40.895 1.00 32.01 90 ILE A O 1
ATOM 695 N N . THR A 1 91 ? 6.186 20.892 39.873 1.00 32.45 91 THR A N 1
ATOM 696 C CA . THR A 1 91 ? 6.419 19.542 39.392 1.00 32.60 91 THR A CA 1
ATOM 697 C C . THR A 1 91 ? 7.924 19.272 39.347 1.00 30.92 91 THR A C 1
ATOM 698 O O . THR A 1 91 ? 8.732 20.212 39.284 1.00 31.57 91 THR A O 1
ATOM 702 N N . ASP A 1 92 ? 8.285 17.992 39.396 1.00 32.01 92 ASP A N 1
ATOM 703 C CA . ASP A 1 92 ? 9.670 17.577 39.250 1.00 34.66 92 ASP A CA 1
ATOM 704 C C . ASP A 1 92 ? 10.057 17.313 37.785 1.00 37.77 92 ASP A C 1
ATOM 705 O O . ASP A 1 92 ? 9.209 17.029 36.938 1.00 38.72 92 ASP A O 1
ATOM 710 N N . VAL A 1 93 ? 11.347 17.469 37.504 1.00 41.21 93 VAL A N 1
ATOM 711 C CA . VAL A 1 93 ? 11.911 17.221 36.168 1.00 42.77 93 VAL A CA 1
ATOM 712 C C . VAL A 1 93 ? 13.102 16.283 36.317 1.00 43.73 93 VAL A C 1
ATOM 713 O O . VAL A 1 93 ? 13.823 16.335 37.317 1.00 43.81 93 VAL A O 1
ATOM 717 N N . HIS A 1 94 ? 13.273 15.399 35.339 1.00 45.00 94 HIS A N 1
ATOM 718 C CA . HIS A 1 94 ? 14.279 14.342 35.421 1.00 46.11 94 HIS A CA 1
ATOM 719 C C . HIS A 1 94 ? 15.302 14.382 34.290 1.00 45.72 94 HIS A C 1
ATOM 720 O O . HIS A 1 94 ? 16.336 13.729 34.382 1.00 45.75 94 HIS A O 1
ATOM 727 N N . GLU A 1 95 ? 15.012 15.143 33.236 1.00 45.19 95 GLU A N 1
ATOM 728 C CA . GLU A 1 95 ? 15.885 15.251 32.070 1.00 45.48 95 GLU A CA 1
ATOM 729 C C . GLU A 1 95 ? 16.091 16.726 31.743 1.00 42.95 95 GLU A C 1
ATOM 730 O O . GLU A 1 95 ? 15.132 17.508 31.761 1.00 43.01 95 GLU A O 1
ATOM 736 N N . PRO A 1 96 ? 17.347 17.132 31.484 1.00 43.22 96 PRO A N 1
ATOM 737 C CA . PRO A 1 96 ? 17.617 18.539 31.166 1.00 41.76 96 PRO A CA 1
ATOM 738 C C . PRO A 1 96 ? 16.740 19.113 30.056 1.00 43.06 96 PRO A C 1
ATOM 739 O O . PRO A 1 96 ? 16.353 20.287 30.126 1.00 42.88 96 PRO A O 1
ATOM 743 N N . HIS A 1 97 ? 16.430 18.294 29.048 1.00 45.28 97 HIS A N 1
ATOM 744 C CA . HIS A 1 97 ? 15.624 18.737 27.895 1.00 47.07 97 HIS A CA 1
ATOM 745 C C . HIS A 1 97 ? 14.185 19.116 28.288 1.00 45.20 97 HIS A C 1
ATOM 746 O O . HIS A 1 97 ? 13.585 19.998 27.677 1.00 45.40 97 HIS A O 1
ATOM 753 N N . GLN A 1 98 ? 13.652 18.462 29.319 1.00 44.51 98 GLN A N 1
ATOM 754 C CA . GLN A 1 98 ? 12.319 18.788 29.849 1.00 43.35 98 GLN A CA 1
ATOM 755 C C . GLN A 1 98 ? 12.234 20.141 30.556 1.00 39.92 98 GLN A C 1
ATOM 756 O O . GLN A 1 98 ? 11.145 20.675 30.702 1.00 41.06 98 GLN A O 1
ATOM 762 N N . CYS A 1 99 ? 13.365 20.684 31.005 1.00 39.56 99 CYS A N 1
ATOM 763 C CA . CYS A 1 99 ? 13.348 21.851 31.899 1.00 39.26 99 CYS A CA 1
ATOM 764 C C . CYS A 1 99 ? 12.667 23.095 31.329 1.00 38.73 99 CYS A C 1
ATOM 765 O O . CYS A 1 99 ? 11.818 23.687 31.997 1.00 38.98 99 CYS A O 1
ATOM 768 N N . GLN A 1 100 ? 13.009 23.501 30.109 1.00 40.49 100 GLN A N 1
ATOM 769 C CA . GLN A 1 100 ? 12.408 24.731 29.545 1.00 41.33 100 GLN A CA 1
ATOM 770 C C . GLN A 1 100 ? 10.902 24.622 29.235 1.00 39.97 100 GLN A C 1
ATOM 771 O O . GLN A 1 100 ? 10.143 25.509 29.621 1.00 40.43 100 GLN A O 1
ATOM 777 N N . PRO A 1 101 ? 10.460 23.542 28.557 1.00 40.59 101 PRO A N 1
ATOM 778 C CA . PRO A 1 101 ? 9.005 23.379 28.350 1.00 40.03 101 PRO A CA 1
ATOM 779 C C . PRO A 1 101 ? 8.172 23.255 29.637 1.00 39.18 101 PRO A C 1
ATOM 780 O O . PRO A 1 101 ? 7.062 23.793 29.706 1.00 38.20 101 PRO A O 1
ATOM 784 N N . VAL A 1 102 ? 8.682 22.534 30.637 1.00 38.52 102 VAL A N 1
ATOM 785 C CA . VAL A 1 102 ? 7.976 22.431 31.924 1.00 37.39 102 VAL A CA 1
ATOM 786 C C . VAL A 1 102 ? 7.912 23.792 32.613 1.00 37.32 102 VAL A C 1
ATOM 787 O O . VAL A 1 102 ? 6.888 24.159 33.192 1.00 40.15 102 VAL A O 1
ATOM 791 N N . ALA A 1 103 ? 9.005 24.540 32.543 1.00 38.11 103 ALA A N 1
ATOM 792 C CA . ALA A 1 103 ? 9.097 25.834 33.195 1.00 37.77 103 ALA A CA 1
ATOM 793 C C . ALA A 1 103 ? 8.186 26.888 32.560 1.00 38.19 103 ALA A C 1
ATOM 794 O O . ALA A 1 103 ? 7.831 27.855 33.222 1.00 37.86 103 ALA A O 1
ATOM 796 N N . GLU A 1 104 ? 7.831 26.713 31.284 1.00 40.35 104 GLU A N 1
ATOM 797 C CA . GLU A 1 104 ? 6.840 27.587 30.637 1.00 41.93 104 GLU A CA 1
ATOM 798 C C . GLU A 1 104 ? 5.495 27.551 31.354 1.00 39.28 104 GLU A C 1
ATOM 799 O O . GLU A 1 104 ? 4.787 28.566 31.420 1.00 41.44 104 GLU A O 1
ATOM 805 N N . VAL A 1 105 ? 5.135 26.371 31.852 1.00 37.67 105 VAL A N 1
ATOM 806 C CA . VAL A 1 105 ? 3.851 26.158 32.491 1.00 37.85 105 VAL A CA 1
ATOM 807 C C . VAL A 1 105 ? 3.948 26.176 34.028 1.00 36.23 105 VAL A C 1
ATOM 808 O O . VAL A 1 105 ? 3.117 26.783 34.694 1.00 36.73 105 VAL A O 1
ATOM 812 N N . CYS A 1 106 ? 4.950 25.495 34.574 1.00 35.86 106 CYS A N 1
ATOM 813 C CA . CYS A 1 106 ? 5.002 25.248 36.020 1.00 35.66 106 CYS A CA 1
ATOM 814 C C . CYS A 1 106 ? 5.795 26.339 36.745 1.00 35.61 106 CYS A C 1
ATOM 815 O O . CYS A 1 106 ? 6.932 26.647 36.393 1.00 38.52 106 CYS A O 1
ATOM 818 N N . ASP A 1 107 ? 5.157 26.945 37.743 1.00 35.62 107 ASP A N 1
ATOM 819 C CA . ASP A 1 107 ? 5.736 28.055 38.497 1.00 33.82 107 ASP A CA 1
ATOM 820 C C . ASP A 1 107 ? 7.051 27.645 39.211 1.00 33.26 107 ASP A C 1
ATOM 821 O O . ASP A 1 107 ? 8.078 28.354 39.128 1.00 34.31 107 ASP A O 1
ATOM 826 N N . VAL A 1 108 ? 7.016 26.477 39.852 1.00 34.45 108 VAL A N 1
ATOM 827 C CA . VAL A 1 108 ? 8.181 25.926 40.552 1.00 29.74 108 VAL A CA 1
ATOM 828 C C . VAL A 1 108 ? 8.561 24.595 39.918 1.00 29.93 108 VAL A C 1
ATOM 829 O O . VAL A 1 108 ? 7.718 23.731 39.703 1.00 32.79 108 VAL A O 1
ATOM 833 N N . ILE A 1 109 ? 9.844 24.454 39.604 1.00 28.73 109 ILE A N 1
ATOM 834 C CA . ILE A 1 109 ? 10.386 23.217 39.102 1.00 30.42 109 ILE A CA 1
ATOM 835 C C . ILE A 1 109 ? 11.265 22.603 40.181 1.00 28.49 109 ILE A C 1
ATOM 836 O O . ILE A 1 109 ? 12.033 23.305 40.868 1.00 28.87 109 ILE A O 1
ATOM 841 N N . GLN A 1 110 ? 11.114 21.303 40.348 1.00 27.75 110 GLN A N 1
ATOM 842 C CA . GLN A 1 110 ? 11.700 20.587 41.472 1.00 28.46 110 GLN A CA 1
ATOM 843 C C . GLN A 1 110 ? 12.818 19.659 41.010 1.00 29.98 110 GLN A C 1
ATOM 844 O O . GLN A 1 110 ? 12.661 18.920 40.033 1.00 32.13 110 GLN A O 1
ATOM 850 N N . LEU A 1 111 ? 13.950 19.735 41.708 1.00 28.22 111 LEU A N 1
ATOM 851 C CA . LEU A 1 111 ? 15.113 18.856 41.485 1.00 28.95 111 LEU A CA 1
ATOM 852 C C . LEU A 1 111 ? 14.993 17.625 42.396 1.00 29.58 111 LEU A C 1
ATOM 853 O O . LEU A 1 111 ? 15.106 17.729 43.614 1.00 28.16 111 LEU A O 1
ATOM 858 N N . PRO A 1 112 ? 14.734 16.446 41.809 1.00 30.46 112 PRO A N 1
ATOM 859 C CA . PRO A 1 112 ? 14.637 15.238 42.637 1.00 31.40 112 PRO A CA 1
ATOM 860 C C . PRO A 1 112 ? 15.914 14.958 43.429 1.00 32.69 112 PRO A C 1
ATOM 861 O O . PRO A 1 112 ? 17.015 15.255 42.965 1.00 31.63 112 PRO A O 1
ATOM 865 N N . ALA A 1 113 ? 15.752 14.388 44.623 1.00 33.15 113 ALA A N 1
ATOM 866 C CA . ALA A 1 113 ? 16.863 14.231 45.560 1.00 36.35 113 ALA A CA 1
ATOM 867 C C . ALA A 1 113 ? 18.016 13.449 44.937 1.00 37.59 113 ALA A C 1
ATOM 868 O O . ALA A 1 113 ? 19.167 13.841 45.054 1.00 37.00 113 ALA A O 1
ATOM 870 N N . PHE A 1 114 ? 17.679 12.350 44.271 1.00 40.59 114 PHE A N 1
ATOM 871 C CA . PHE A 1 114 ? 18.688 11.465 43.675 1.00 44.53 114 PHE A CA 1
ATOM 872 C C . PHE A 1 114 ? 19.400 12.073 42.451 1.00 42.98 114 PHE A C 1
ATOM 873 O O . PHE A 1 114 ? 20.479 11.605 42.071 1.00 42.78 114 PHE A O 1
ATOM 881 N N . LEU A 1 115 ? 18.810 13.112 41.852 1.00 39.87 115 LEU A N 1
ATOM 882 C CA . LEU A 1 115 ? 19.412 13.820 40.715 1.00 38.78 115 LEU A CA 1
ATOM 883 C C . LEU A 1 115 ? 20.110 15.135 41.096 1.00 37.73 115 LEU A C 1
ATOM 884 O O . LEU A 1 115 ? 20.612 15.863 40.223 1.00 35.31 115 LEU A O 1
ATOM 889 N N . ALA A 1 116 ? 20.175 15.422 42.397 1.00 38.12 116 ALA A N 1
ATOM 890 C CA . ALA A 1 116 ? 20.691 16.694 42.894 1.00 41.31 116 ALA A CA 1
ATOM 891 C C . ALA A 1 116 ? 22.140 16.957 42.493 1.00 43.51 116 ALA A C 1
ATOM 892 O O . ALA A 1 116 ? 22.577 18.108 42.486 1.00 45.98 116 ALA A O 1
ATOM 894 N N . ARG A 1 117 ? 22.862 15.886 42.163 1.00 44.69 117 ARG A N 1
ATOM 895 C CA A ARG A 1 117 ? 24.238 16.022 41.718 0.50 47.14 117 ARG A CA 1
ATOM 896 C CA B ARG A 1 117 ? 24.251 15.930 41.720 0.50 46.77 117 ARG A CA 1
ATOM 897 C C . ARG A 1 117 ? 24.389 15.972 40.191 1.00 47.63 117 ARG A C 1
ATOM 898 O O . ARG A 1 117 ? 25.496 16.192 39.685 1.00 49.01 117 ARG A O 1
ATOM 913 N N . GLN A 1 118 ? 23.286 15.725 39.459 1.00 46.92 118 GLN A N 1
ATOM 914 C CA . GLN A 1 118 ? 23.290 15.798 37.978 1.00 46.38 118 GLN A CA 1
ATOM 915 C C . GLN A 1 118 ? 23.489 17.236 37.551 1.00 43.02 118 GLN A C 1
ATOM 916 O O . GLN A 1 118 ? 22.543 18.012 37.491 1.00 39.09 118 GLN A O 1
ATOM 922 N N . THR A 1 119 ? 24.735 17.570 37.245 1.00 41.95 119 THR A N 1
ATOM 923 C CA . THR A 1 119 ? 25.167 18.947 37.048 1.00 41.04 119 THR A CA 1
ATOM 924 C C . THR A 1 119 ? 24.501 19.595 35.822 1.00 40.14 119 THR A C 1
ATOM 925 O O . THR A 1 119 ? 24.214 20.796 35.815 1.00 38.32 119 THR A O 1
ATOM 929 N N . ASP A 1 120 ? 24.268 18.782 34.799 1.00 41.47 120 ASP A N 1
ATOM 930 C CA . ASP A 1 120 ? 23.578 19.215 33.573 1.00 43.15 120 ASP A CA 1
ATOM 931 C C . ASP A 1 120 ? 22.115 19.542 33.811 1.00 41.10 120 ASP A C 1
ATOM 932 O O . ASP A 1 120 ? 21.604 20.507 33.247 1.00 41.28 120 ASP A O 1
ATOM 937 N N . LEU A 1 121 ? 21.446 18.739 34.643 1.00 40.70 121 LEU A N 1
ATOM 938 C CA . LEU A 1 121 ? 20.077 19.047 35.055 1.00 37.19 121 LEU A CA 1
ATOM 939 C C . LEU A 1 121 ? 20.055 20.322 35.888 1.00 35.37 121 LEU A C 1
ATOM 940 O O . LEU A 1 121 ? 19.249 21.221 35.642 1.00 35.69 121 LEU A O 1
ATOM 945 N N . VAL A 1 122 ? 20.972 20.410 36.852 1.00 33.12 122 VAL A N 1
ATOM 946 C CA . VAL A 1 122 ? 21.154 21.628 37.643 1.00 32.73 122 VAL A CA 1
ATOM 947 C C . VAL A 1 122 ? 21.243 22.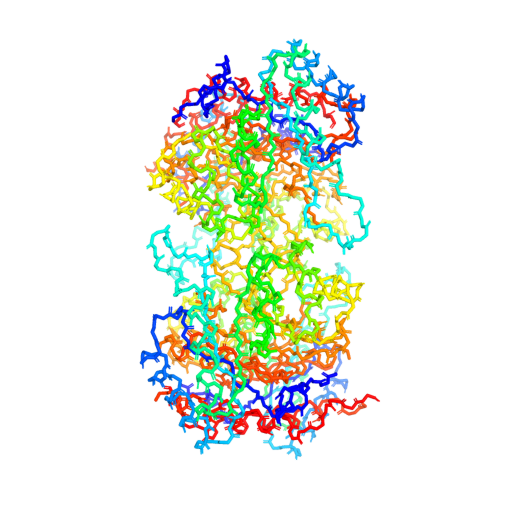865 36.753 1.00 33.44 122 VAL A C 1
ATOM 948 O O . VAL A 1 122 ? 20.562 23.855 36.986 1.00 33.84 122 VAL A O 1
ATOM 952 N N . VAL A 1 123 ? 22.102 22.800 35.737 1.00 35.55 123 VAL A N 1
ATOM 953 C CA . VAL A 1 123 ? 22.321 23.925 34.831 1.00 36.47 123 VAL A CA 1
ATOM 954 C C . VAL A 1 123 ? 21.078 24.221 33.972 1.00 33.74 123 VAL A C 1
ATOM 955 O O . VAL A 1 123 ? 20.634 25.369 33.897 1.00 34.43 123 VAL A O 1
ATOM 959 N N . ALA A 1 124 ? 20.517 23.180 33.367 1.00 34.27 124 ALA A N 1
ATOM 960 C CA . ALA A 1 124 ? 19.263 23.284 32.603 1.00 34.65 124 ALA A CA 1
ATOM 961 C C . ALA A 1 124 ? 18.129 23.911 33.416 1.00 35.93 124 ALA A C 1
ATOM 962 O O . ALA A 1 124 ? 17.415 24.781 32.918 1.00 34.43 124 ALA A O 1
ATOM 964 N N . MET A 1 125 ? 17.964 23.473 34.673 1.00 36.52 125 MET A N 1
ATOM 965 C CA . MET A 1 125 ? 16.944 24.073 35.546 1.00 35.88 125 MET A CA 1
ATOM 966 C C . MET A 1 125 ? 17.235 25.542 35.839 1.00 33.32 125 MET A C 1
ATOM 967 O O . MET A 1 125 ? 16.336 26.371 35.766 1.00 34.03 125 MET A O 1
ATOM 972 N N . ALA A 1 126 ? 18.485 25.864 36.186 1.00 34.81 126 ALA A N 1
ATOM 973 C CA . ALA A 1 126 ? 18.865 27.247 36.481 1.00 33.92 126 ALA A CA 1
ATOM 974 C C . ALA A 1 126 ? 18.609 28.185 35.288 1.00 36.33 126 ALA A C 1
ATOM 975 O O . ALA A 1 126 ? 18.155 29.311 35.469 1.00 35.73 126 ALA A O 1
ATOM 977 N N . LYS A 1 127 ? 18.902 27.700 34.081 1.00 38.84 127 LYS A N 1
ATOM 978 C CA . LYS A 1 127 ? 18.691 28.463 32.836 1.00 41.49 127 LYS A CA 1
ATOM 979 C C . LYS A 1 127 ? 17.246 28.910 32.589 1.00 39.70 127 LYS A C 1
ATOM 980 O O . LYS A 1 127 ? 17.017 29.967 31.994 1.00 39.89 127 LYS A O 1
ATOM 986 N N . THR A 1 128 ? 16.272 28.134 33.064 1.00 37.15 128 THR A N 1
ATOM 987 C CA . THR A 1 128 ? 14.871 28.527 32.935 1.00 36.25 128 THR A CA 1
ATOM 988 C C . THR A 1 128 ? 14.546 29.801 33.697 1.00 36.25 128 THR A C 1
ATOM 989 O O . THR A 1 128 ? 13.553 30.458 33.388 1.00 39.20 128 THR A O 1
ATOM 993 N N . GLY A 1 129 ? 15.358 30.140 34.703 1.00 35.11 129 GLY A N 1
ATOM 994 C CA . GLY A 1 129 ? 15.097 31.280 35.583 1.00 33.06 129 GLY A CA 1
ATOM 995 C C . GLY A 1 129 ? 13.922 31.106 36.549 1.00 33.99 129 GLY A C 1
ATOM 996 O O . GLY A 1 129 ? 13.598 32.031 37.319 1.00 36.57 129 GLY A O 1
ATOM 997 N N . ASN A 1 130 ? 13.288 29.938 36.528 1.00 31.74 130 ASN A N 1
ATOM 998 C CA . ASN A 1 130 ? 12.139 29.668 37.412 1.00 32.11 130 ASN A CA 1
ATOM 999 C C . ASN A 1 130 ? 12.565 29.512 38.888 1.00 32.11 130 ASN A C 1
ATOM 1000 O O . ASN A 1 130 ? 13.753 29.350 39.218 1.00 30.01 130 ASN A O 1
ATOM 1005 N N . VAL A 1 131 ? 11.572 29.559 39.763 1.00 32.27 131 VAL A N 1
ATOM 1006 C CA . VAL A 1 131 ? 11.771 29.146 41.152 1.00 31.52 131 VAL A CA 1
ATOM 1007 C C . VAL A 1 131 ? 12.080 27.649 41.138 1.00 29.10 131 VAL A C 1
ATOM 1008 O O . VAL A 1 131 ? 11.459 26.867 40.403 1.00 28.25 131 VAL A O 1
ATOM 1012 N N . VAL A 1 132 ? 13.079 27.257 41.927 1.00 27.59 132 VAL A N 1
ATOM 1013 C CA . VAL A 1 132 ? 13.546 25.880 41.966 1.00 27.15 132 VAL A CA 1
ATOM 1014 C C . VAL A 1 132 ? 13.411 25.336 43.398 1.00 25.25 132 VAL A C 1
ATOM 1015 O O . VAL A 1 132 ? 13.849 25.994 44.348 1.00 27.52 132 VAL A O 1
ATOM 1019 N N . ASN A 1 133 ? 12.782 24.172 43.530 1.00 25.00 133 ASN A N 1
ATOM 1020 C CA . ASN A 1 133 ? 12.811 23.402 44.791 1.00 26.08 133 ASN A CA 1
ATOM 1021 C C . ASN A 1 133 ? 13.899 22.337 44.734 1.00 25.79 133 ASN A C 1
ATOM 1022 O O . ASN A 1 133 ? 13.839 21.450 43.883 1.00 26.32 133 ASN A O 1
ATOM 1027 N N . ILE A 1 134 ? 14.913 22.479 45.587 1.00 24.99 134 ILE A N 1
ATOM 1028 C CA . ILE A 1 134 ? 16.040 21.536 45.701 1.00 26.16 134 ILE A CA 1
ATOM 1029 C C . ILE A 1 134 ? 15.746 20.520 46.835 1.00 27.43 134 ILE A C 1
ATOM 1030 O O . ILE A 1 134 ? 15.758 20.875 48.027 1.00 26.18 134 ILE A O 1
ATOM 1035 N N . LYS A 1 135 ? 15.503 19.273 46.451 1.00 27.31 135 LYS A N 1
ATOM 1036 C CA . LYS A 1 135 ? 15.260 18.179 47.408 1.00 30.02 135 LYS A CA 1
ATOM 1037 C C . LYS A 1 135 ? 16.624 17.747 47.952 1.00 28.67 135 LYS A C 1
ATOM 1038 O O . LYS A 1 135 ? 17.538 17.422 47.175 1.00 29.04 135 LYS A O 1
ATOM 1044 N N . LYS A 1 136 ? 16.784 17.774 49.275 1.00 26.72 136 LYS A N 1
ATOM 1045 C CA . LYS A 1 136 ? 18.044 17.414 49.888 1.00 27.98 136 LYS A CA 1
ATOM 1046 C C . LYS A 1 136 ? 18.237 15.888 49.793 1.00 29.24 136 LYS A C 1
ATOM 1047 O O . LYS A 1 136 ? 17.362 15.133 50.215 1.00 29.53 136 LYS A O 1
ATOM 1053 N N . PRO A 1 137 ? 19.367 15.437 49.208 1.00 32.58 137 PRO A N 1
ATOM 1054 C CA . PRO A 1 137 ? 19.612 13.989 49.168 1.00 34.39 137 PRO A CA 1
ATOM 1055 C C . PRO A 1 137 ? 19.709 13.378 50.576 1.00 30.31 137 PRO A C 1
ATOM 1056 O O . PRO A 1 137 ? 20.217 14.018 51.501 1.00 27.33 137 PRO A O 1
ATOM 1060 N N . GLN A 1 138 ? 19.236 12.144 50.706 1.00 33.71 138 GLN A N 1
ATOM 1061 C CA . GLN A 1 138 ? 19.176 11.483 52.006 1.00 34.14 138 GLN A CA 1
ATOM 1062 C C . GLN A 1 138 ? 20.564 11.060 52.500 1.00 32.74 138 GLN A C 1
ATOM 1063 O O . GLN A 1 138 ? 20.740 10.769 53.691 1.00 26.61 138 GLN A O 1
ATOM 1069 N N . PHE A 1 139 ? 21.561 11.092 51.603 1.00 35.95 139 PHE A N 1
ATOM 1070 C CA . PHE A 1 139 ? 22.968 10.894 51.987 1.00 38.81 139 PHE A CA 1
ATOM 1071 C C . PHE A 1 139 ? 23.718 12.173 52.346 1.00 41.38 139 PHE A C 1
ATOM 1072 O O . PHE A 1 139 ? 24.754 12.105 53.010 1.00 42.09 139 PHE A O 1
ATOM 1080 N N . LEU A 1 140 ? 23.193 13.339 51.968 1.00 40.60 140 LEU A N 1
ATOM 1081 C CA . LEU A 1 140 ? 23.931 14.608 52.120 1.00 39.19 140 LEU A CA 1
ATOM 1082 C C . LEU A 1 140 ? 23.754 15.288 53.477 1.00 38.11 140 LEU A C 1
ATOM 1083 O O . LEU A 1 140 ? 22.636 15.435 53.962 1.00 38.67 140 LEU A O 1
ATOM 1088 N N . SER A 1 141 ? 24.841 15.753 54.065 1.00 37.22 141 SER A N 1
ATOM 1089 C CA . SER A 1 141 ? 24.766 16.560 55.278 1.00 35.50 141 SER A CA 1
ATOM 1090 C C . SER A 1 141 ? 24.126 17.952 54.983 1.00 34.61 141 SER A C 1
ATOM 1091 O O . SER A 1 141 ? 24.224 18.457 53.852 1.00 31.84 141 SER A O 1
ATOM 1094 N N . PRO A 1 142 ? 23.418 18.530 55.979 1.00 32.12 142 PRO A N 1
ATOM 1095 C CA . PRO A 1 142 ? 22.782 19.834 55.755 1.00 31.46 142 PRO A CA 1
ATOM 1096 C C . PRO A 1 142 ? 23.759 20.938 55.320 1.00 32.52 142 PRO A C 1
ATOM 1097 O O . PRO A 1 142 ? 23.408 21.773 54.494 1.00 33.92 142 PRO A O 1
ATOM 1101 N N . SER A 1 143 ? 24.974 20.923 55.865 1.00 36.34 143 SER A N 1
ATOM 1102 C CA . SER A 1 143 ? 26.011 21.891 55.484 1.00 39.62 143 SER A CA 1
ATOM 1103 C C . SER A 1 143 ? 26.432 21.776 54.019 1.00 39.14 143 SER A C 1
ATOM 1104 O O . SER A 1 143 ? 26.908 22.748 53.449 1.00 42.51 143 SER A O 1
ATOM 1107 N N . GLN A 1 144 ? 26.214 20.627 53.394 1.00 38.66 144 GLN A N 1
ATOM 1108 C CA . GLN A 1 144 ? 26.653 20.431 52.013 1.00 39.71 144 GLN A CA 1
ATOM 1109 C C . GLN A 1 144 ? 25.636 20.951 50.995 1.00 36.03 144 GLN A C 1
ATOM 1110 O O . GLN A 1 144 ? 25.925 20.981 49.796 1.00 33.50 144 GLN A O 1
ATOM 1116 N N . MET A 1 145 ? 24.457 21.362 51.471 1.00 31.97 145 MET A N 1
ATOM 1117 C CA . MET A 1 145 ? 23.456 22.001 50.606 1.00 30.79 145 MET A CA 1
ATOM 1118 C C . MET A 1 145 ? 24.031 23.264 49.959 1.00 29.03 145 MET A C 1
ATOM 1119 O O . MET A 1 145 ? 23.667 23.596 48.830 1.00 27.05 145 MET A O 1
ATOM 1124 N N . LYS A 1 146 ? 24.933 23.925 50.673 1.00 29.37 146 LYS A N 1
ATOM 1125 C CA . LYS A 1 146 ? 25.590 25.131 50.165 1.00 32.88 146 LYS A CA 1
ATOM 1126 C C . LYS A 1 146 ? 26.327 24.897 48.832 1.00 32.05 146 LYS A C 1
ATOM 1127 O O . LYS A 1 146 ? 26.410 25.817 48.010 1.00 31.85 146 LYS A O 1
ATOM 1133 N N . ASN A 1 147 ? 26.827 23.677 48.608 1.00 31.33 147 ASN A N 1
ATOM 1134 C CA . ASN A 1 147 ? 27.471 23.300 47.336 1.00 33.70 147 ASN A CA 1
ATOM 1135 C C . ASN A 1 147 ? 26.510 23.247 46.131 1.00 32.69 147 ASN A C 1
ATOM 1136 O O . ASN A 1 147 ? 26.889 23.597 45.002 1.00 31.09 147 ASN A O 1
ATOM 1141 N N . ILE A 1 148 ? 25.281 22.799 46.368 1.00 31.25 148 ILE A N 1
ATOM 1142 C CA . ILE A 1 148 ? 24.256 22.751 45.336 1.00 31.55 148 ILE A CA 1
ATOM 1143 C C . ILE A 1 148 ? 23.749 24.174 45.051 1.00 29.65 148 ILE A C 1
ATOM 1144 O O . ILE A 1 148 ? 23.499 24.531 43.898 1.00 28.35 148 ILE A O 1
ATOM 1149 N N . VAL A 1 149 ? 23.564 24.956 46.114 1.00 27.65 149 VAL A N 1
ATOM 1150 C CA . VAL A 1 149 ? 23.141 26.369 46.008 1.00 27.87 149 VAL A CA 1
ATOM 1151 C C . VAL A 1 149 ? 24.164 27.159 45.190 1.00 26.51 149 VAL A C 1
ATOM 1152 O O . VAL A 1 149 ? 23.789 27.945 44.316 1.00 25.78 149 VAL A O 1
ATOM 1156 N N . GLU A 1 150 ? 25.444 26.903 45.452 1.00 27.50 150 GLU A N 1
ATOM 1157 C CA . GLU A 1 150 ? 26.533 27.558 44.730 1.00 30.96 150 GLU A CA 1
ATOM 1158 C C . GLU A 1 150 ? 26.450 27.324 43.211 1.00 30.26 150 GLU A C 1
ATOM 1159 O O . GLU A 1 150 ? 26.657 28.254 42.429 1.00 28.23 150 GLU A O 1
ATOM 1165 N N . LYS A 1 151 ? 26.137 26.100 42.803 1.00 29.85 151 LYS A N 1
ATOM 1166 C CA . LYS A 1 151 ? 26.020 25.753 41.389 1.00 30.81 151 LYS A CA 1
ATOM 1167 C C . LYS A 1 151 ? 24.880 26.515 40.716 1.00 32.30 151 LYS A C 1
ATOM 1168 O O . LYS A 1 151 ? 25.053 27.045 39.609 1.00 31.22 151 LYS A O 1
ATOM 1174 N N . PHE A 1 152 ? 23.726 26.577 41.388 1.00 29.64 152 PHE A N 1
ATOM 1175 C CA . PHE A 1 152 ? 22.589 27.347 40.891 1.00 30.02 152 PHE A CA 1
ATOM 1176 C C . PHE A 1 152 ? 22.954 28.837 40.791 1.00 30.56 152 PHE A C 1
ATOM 1177 O O . PHE A 1 152 ? 22.637 29.493 39.790 1.00 29.68 152 PHE A O 1
ATOM 1185 N N . HIS A 1 153 ? 23.664 29.345 41.798 1.00 31.13 153 HIS A N 1
ATOM 1186 C CA . HIS A 1 153 ? 24.151 30.729 41.785 1.00 33.70 153 HIS A CA 1
ATOM 1187 C C . HIS A 1 153 ? 25.144 31.010 40.648 1.00 35.44 153 HIS A C 1
ATOM 1188 O O . HIS A 1 153 ? 24.966 31.999 39.945 1.00 36.31 153 HIS A O 1
ATOM 1195 N N . GLU A 1 154 ? 26.134 30.133 40.435 1.00 33.73 154 GLU A N 1
ATOM 1196 C CA . GLU A 1 154 ? 27.065 30.245 39.290 1.00 36.59 154 GLU A CA 1
ATOM 1197 C C . GLU A 1 154 ? 26.320 30.175 37.940 1.00 36.24 154 GLU A C 1
ATOM 1198 O O . GLU A 1 154 ? 26.685 30.879 36.994 1.00 36.96 154 GLU A O 1
ATOM 1204 N N . ALA A 1 155 ? 25.256 29.371 37.876 1.00 34.27 155 ALA A N 1
ATOM 1205 C CA . ALA A 1 155 ? 24.421 29.236 36.672 1.00 33.70 155 ALA A CA 1
ATOM 1206 C C . ALA A 1 155 ? 23.353 30.343 36.526 1.00 33.07 155 ALA A C 1
ATOM 1207 O O . ALA A 1 155 ? 22.603 30.343 35.567 1.00 35.32 155 ALA A O 1
ATOM 1209 N N . GLY A 1 156 ? 23.273 31.244 37.501 1.00 32.83 156 GLY A N 1
ATOM 1210 C CA . GLY A 1 156 ? 22.514 32.481 37.389 1.00 32.84 156 GLY A CA 1
ATOM 1211 C C . GLY A 1 156 ? 21.111 32.462 37.971 1.00 34.45 156 GLY A C 1
ATOM 1212 O O . GLY A 1 156 ? 20.280 33.311 37.623 1.00 34.66 156 GLY A O 1
ATOM 1213 N N . ASN A 1 157 ? 20.827 31.508 38.859 1.00 32.54 157 ASN A N 1
ATOM 1214 C CA . ASN A 1 157 ? 19.506 31.430 39.487 1.00 31.78 157 ASN A CA 1
ATOM 1215 C C . ASN A 1 157 ? 19.631 31.371 41.021 1.00 31.47 157 ASN A C 1
ATOM 1216 O O . ASN A 1 157 ? 20.201 30.443 41.578 1.00 31.84 157 ASN A O 1
ATOM 1221 N N . GLY A 1 158 ? 19.081 32.371 41.690 1.00 31.88 158 GLY A N 1
ATOM 1222 C CA . GLY A 1 158 ? 19.061 32.439 43.143 1.00 32.27 158 GLY A CA 1
ATOM 1223 C C . GLY A 1 158 ? 17.659 32.335 43.736 1.00 31.93 158 GLY A C 1
ATOM 1224 O O . GLY A 1 158 ? 17.478 32.563 44.935 1.00 33.36 158 GLY A O 1
ATOM 1225 N N . LYS A 1 159 ? 16.672 31.991 42.910 1.00 31.90 159 LYS A N 1
ATOM 1226 C CA . LYS A 1 159 ? 15.302 31.745 43.377 1.00 33.29 159 LYS A CA 1
ATOM 1227 C C . LYS A 1 159 ? 15.125 30.275 43.795 1.00 30.15 159 LYS A C 1
ATOM 1228 O O . LYS A 1 159 ? 14.439 29.485 43.152 1.00 30.40 159 LYS A O 1
ATOM 1234 N N . LEU A 1 160 ? 15.736 29.945 44.921 1.00 30.92 160 LEU A N 1
ATOM 1235 C CA . LEU A 1 160 ? 15.957 28.563 45.346 1.00 27.39 160 LEU A CA 1
ATOM 1236 C C . LEU A 1 160 ? 15.265 28.299 46.694 1.00 25.43 160 LEU A C 1
ATOM 1237 O O . LEU A 1 160 ? 15.325 29.124 47.612 1.00 26.74 160 LEU A O 1
ATOM 1242 N N . ILE A 1 161 ? 14.571 27.163 46.755 1.00 26.05 161 ILE A N 1
ATOM 1243 C CA . ILE A 1 161 ? 13.960 26.621 47.966 1.00 26.91 161 ILE A CA 1
ATOM 1244 C C . ILE A 1 161 ? 14.731 25.341 48.297 1.00 26.23 161 ILE A C 1
ATOM 1245 O O . ILE A 1 161 ? 15.066 24.560 47.394 1.00 25.68 161 ILE A O 1
ATOM 1250 N N . LEU A 1 162 ? 15.012 25.147 49.586 1.00 26.03 162 LEU A N 1
ATOM 1251 C CA . LEU A 1 162 ? 15.697 23.939 50.081 1.00 26.66 162 LEU A CA 1
ATOM 1252 C C . LEU A 1 162 ? 14.670 23.051 50.787 1.00 25.50 162 LEU A C 1
ATOM 1253 O O . LEU A 1 162 ? 13.938 23.509 51.681 1.00 25.40 162 LEU A O 1
ATOM 1258 N N . CYS A 1 163 ? 14.618 21.785 50.394 1.00 24.80 163 CYS A N 1
ATOM 1259 C CA . CYS A 1 163 ? 13.568 20.891 50.843 1.00 22.63 163 CYS A CA 1
ATOM 1260 C C . CYS A 1 163 ? 14.119 19.629 51.550 1.00 24.82 163 CYS A C 1
ATOM 1261 O O . CYS A 1 163 ? 14.811 18.783 50.956 1.00 25.26 163 CYS A O 1
ATOM 1264 N N . GLU A 1 164 ? 13.785 19.529 52.829 1.00 23.19 164 GLU A N 1
ATOM 1265 C CA . GLU A 1 164 ? 14.189 18.408 53.677 1.00 21.83 164 GLU A CA 1
ATOM 1266 C C . GLU A 1 164 ? 13.307 17.231 53.357 1.00 21.73 164 GLU A C 1
ATOM 1267 O O . GLU A 1 164 ? 12.089 17.388 53.293 1.00 22.80 164 GLU A O 1
ATOM 1273 N N . ARG A 1 165 ? 13.898 16.048 53.215 1.00 22.93 165 ARG A N 1
ATOM 1274 C CA . ARG A 1 165 ? 13.127 14.818 52.985 1.00 25.14 165 ARG A CA 1
ATOM 1275 C C . ARG A 1 165 ? 13.684 13.606 53.775 1.00 24.06 165 ARG A C 1
ATOM 1276 O O . ARG A 1 165 ? 13.348 12.450 53.475 1.00 26.72 165 ARG A O 1
ATOM 1284 N N . GLY A 1 166 ? 14.455 13.877 54.834 1.00 23.23 166 GLY A N 1
ATOM 1285 C CA . GLY A 1 166 ? 15.015 12.822 55.689 1.00 25.64 166 GLY A CA 1
ATOM 1286 C C . GLY A 1 166 ? 16.438 12.434 55.304 1.00 25.27 166 GLY A C 1
ATOM 1287 O O . GLY A 1 166 ? 16.911 12.735 54.192 1.00 24.86 166 GLY A O 1
ATOM 1288 N N . SER A 1 167 ? 17.112 11.746 56.222 1.00 23.11 167 SER A N 1
ATOM 1289 C CA . SER A 1 167 ? 18.471 11.256 56.015 1.00 24.64 167 SER A CA 1
ATOM 1290 C C . SER A 1 167 ? 18.511 9.733 56.210 1.00 22.66 167 SER A C 1
ATOM 1291 O O . SER A 1 167 ? 17.785 9.199 57.058 1.00 21.61 167 SER A O 1
ATOM 1294 N N . SER A 1 168 ? 19.364 9.061 55.439 1.00 24.35 168 SER A N 1
ATOM 1295 C CA . SER A 1 168 ? 19.522 7.604 55.506 1.00 22.16 168 SER A CA 1
ATOM 1296 C C . SER A 1 168 ? 19.929 7.204 56.937 1.00 20.33 168 SER A C 1
ATOM 1297 O O . SER A 1 168 ? 20.842 7.797 57.512 1.00 21.88 168 SER A O 1
ATOM 1300 N N . PHE A 1 169 ? 19.264 6.189 57.479 1.00 23.36 169 PHE A N 1
ATOM 1301 C CA . PHE A 1 169 ? 19.491 5.764 58.859 1.00 22.28 169 PHE A CA 1
ATOM 1302 C C . PHE A 1 169 ? 19.517 4.237 58.894 1.00 24.69 169 PHE A C 1
ATOM 1303 O O . PHE A 1 169 ? 18.483 3.590 59.049 1.00 26.27 169 PHE A O 1
ATOM 1311 N N . GLY A 1 170 ? 20.702 3.680 58.736 1.00 25.78 170 GLY A N 1
ATOM 1312 C CA . GLY A 1 170 ? 20.854 2.250 58.478 1.00 27.95 170 GLY A CA 1
ATOM 1313 C C . GLY A 1 170 ? 20.217 1.928 57.137 1.00 29.00 170 GLY A C 1
ATOM 1314 O O . GLY A 1 170 ? 20.092 2.807 56.272 1.00 30.54 170 GLY A O 1
ATOM 1315 N N . TYR A 1 171 ? 19.780 0.685 56.974 1.00 25.58 171 TYR A N 1
ATOM 1316 C CA . TYR A 1 171 ? 19.163 0.241 55.740 1.00 28.06 171 TYR A CA 1
ATOM 1317 C C . TYR A 1 171 ? 17.665 0.478 55.757 1.00 29.26 171 TYR A C 1
ATOM 1318 O O . TYR A 1 171 ? 16.992 0.268 56.788 1.00 29.17 171 TYR A O 1
ATOM 1327 N N . ASP A 1 172 ? 17.144 0.912 54.620 1.00 33.31 172 ASP A N 1
ATOM 1328 C CA . ASP A 1 172 ? 15.698 0.999 54.402 1.00 38.46 172 ASP A CA 1
ATOM 1329 C C . ASP A 1 172 ? 15.003 1.860 55.474 1.00 37.57 172 ASP A C 1
ATOM 1330 O O . ASP A 1 172 ? 13.883 1.556 55.870 1.00 40.88 172 ASP A O 1
ATOM 1335 N N . ASN A 1 173 ? 15.667 2.900 55.971 1.00 33.51 173 ASN A N 1
ATOM 1336 C CA . ASN A 1 173 ? 15.060 3.749 56.981 1.00 31.24 173 ASN A CA 1
ATOM 1337 C C . ASN A 1 173 ? 15.552 5.171 56.887 1.00 28.38 173 ASN A C 1
ATOM 1338 O O . ASN A 1 173 ? 16.643 5.420 56.403 1.00 26.03 173 ASN A O 1
ATOM 1343 N N . LEU A 1 174 ? 14.712 6.092 57.352 1.00 26.32 174 LEU A N 1
ATOM 1344 C CA . LEU A 1 174 ? 15.040 7.498 57.354 1.00 25.96 174 LEU A CA 1
ATOM 1345 C C . LEU A 1 174 ? 14.835 8.100 58.752 1.00 24.03 174 LEU A C 1
ATOM 1346 O O . LEU A 1 174 ? 13.925 7.717 59.482 1.00 24.73 174 LEU A O 1
ATOM 1351 N N . VAL A 1 175 ? 15.654 9.080 59.075 1.00 23.42 175 VAL A N 1
ATOM 1352 C CA . VAL A 1 175 ? 15.467 9.919 60.274 1.00 25.10 175 VAL A CA 1
ATOM 1353 C C . VAL A 1 175 ? 15.506 11.381 59.796 1.00 23.35 175 VAL A C 1
ATOM 1354 O O . VAL A 1 175 ? 16.277 11.713 58.878 1.00 23.98 175 VAL A O 1
ATOM 1358 N N . VAL A 1 176 ? 14.686 12.242 60.385 1.00 24.94 176 VAL A N 1
ATOM 1359 C CA . VAL A 1 176 ? 14.837 13.681 60.123 1.00 23.12 176 VAL A CA 1
ATOM 1360 C C . VAL A 1 176 ? 15.621 14.351 61.275 1.00 23.96 176 VAL A C 1
ATOM 1361 O O . VAL A 1 176 ? 15.185 14.362 62.442 1.00 23.71 176 VAL A O 1
ATOM 1365 N N . ASP A 1 177 ? 16.769 14.920 60.929 1.00 22.00 177 ASP A N 1
ATOM 1366 C CA . ASP A 1 177 ? 17.569 15.685 61.862 1.00 22.96 177 ASP A CA 1
ATOM 1367 C C . ASP A 1 177 ? 17.006 17.110 61.961 1.00 23.95 177 ASP A C 1
ATOM 1368 O O . ASP A 1 177 ? 17.191 17.929 61.054 1.00 22.24 177 ASP A O 1
ATOM 1373 N N . MET A 1 178 ? 16.333 17.392 63.079 1.00 22.89 178 MET A N 1
ATOM 1374 C CA . MET A 1 178 ? 15.751 18.715 63.322 1.00 24.38 178 MET A CA 1
ATOM 1375 C C . MET A 1 178 ? 16.776 19.867 63.391 1.00 24.93 178 MET A C 1
ATOM 1376 O O . MET A 1 178 ? 16.390 21.034 63.224 1.00 25.84 178 MET A O 1
ATOM 1381 N N . LEU A 1 179 ? 18.058 19.552 63.614 1.00 24.53 179 LEU A N 1
ATOM 1382 C CA . LEU A 1 179 ? 19.132 20.559 63.590 1.00 25.30 179 LEU A CA 1
ATOM 1383 C C . LEU A 1 179 ? 19.522 20.967 62.167 1.00 23.51 179 LEU A C 1
ATOM 1384 O O . LEU A 1 179 ? 20.105 22.018 61.963 1.00 25.43 179 LEU A O 1
ATOM 1389 N N . GLY A 1 180 ? 19.220 20.112 61.190 1.00 23.87 180 GLY A N 1
ATOM 1390 C CA . GLY A 1 180 ? 19.543 20.381 59.812 1.00 22.78 180 GLY A CA 1
ATOM 1391 C C . GLY A 1 180 ? 18.890 21.639 59.250 1.00 23.92 180 GLY A C 1
ATOM 1392 O O . GLY A 1 180 ? 19.516 22.344 58.443 1.00 24.68 180 GLY A O 1
ATOM 1393 N N . PHE A 1 181 ? 17.667 21.937 59.706 1.00 23.59 181 PHE A N 1
ATOM 1394 C CA . PHE A 1 181 ? 16.925 23.111 59.244 1.00 24.82 181 PHE A CA 1
ATOM 1395 C C . PHE A 1 181 ? 17.729 24.389 59.480 1.00 25.51 181 PHE A C 1
ATOM 1396 O O . PHE A 1 181 ? 17.929 25.173 58.548 1.00 22.99 181 PHE A O 1
ATOM 1404 N N . GLY A 1 182 ? 18.253 24.552 60.703 1.00 24.44 182 GLY A N 1
ATOM 1405 C CA . GLY A 1 182 ? 19.029 25.699 61.077 1.00 25.99 182 GLY A CA 1
ATOM 1406 C C . GLY A 1 182 ? 20.369 25.780 60.367 1.00 24.60 182 GLY A C 1
ATOM 1407 O O . GLY A 1 182 ? 20.792 26.867 59.949 1.00 27.11 182 GLY A O 1
ATOM 1408 N N . VAL A 1 183 ? 21.012 24.634 60.190 1.00 25.50 183 VAL A N 1
ATOM 1409 C CA . VAL A 1 183 ? 22.264 24.579 59.437 1.00 26.85 183 VAL A CA 1
ATOM 1410 C C . VAL A 1 183 ? 22.075 25.065 57.984 1.00 25.87 183 VAL A C 1
ATOM 1411 O O . VAL A 1 183 ? 22.880 25.854 57.466 1.00 24.39 183 VAL A O 1
ATOM 1415 N N . MET A 1 184 ? 21.017 24.606 57.343 1.00 24.48 184 MET A N 1
ATOM 1416 C CA . MET A 1 184 ? 20.701 25.052 55.975 1.00 24.78 184 MET A CA 1
ATOM 1417 C C . MET A 1 184 ? 20.418 26.558 55.896 1.00 24.57 184 MET A C 1
ATOM 1418 O O . MET A 1 184 ? 20.846 27.219 54.945 1.00 26.73 184 MET A O 1
ATOM 1423 N N . LYS A 1 185 ? 19.710 27.101 56.877 1.00 25.95 185 LYS A N 1
ATOM 1424 C CA . LYS A 1 185 ? 19.425 28.543 56.897 1.00 28.44 185 LYS A CA 1
ATOM 1425 C C . LYS A 1 185 ? 20.696 29.340 57.062 1.00 29.55 185 LYS A C 1
ATOM 1426 O O . LYS A 1 185 ? 20.892 30.359 56.389 1.00 29.75 185 LYS A O 1
ATOM 1432 N N . GLN A 1 186 ? 21.552 28.880 57.970 1.00 33.40 186 GLN A N 1
ATOM 1433 C CA . GLN A 1 186 ? 22.768 29.603 58.328 1.00 33.36 186 GLN A CA 1
ATOM 1434 C C . GLN A 1 186 ? 23.827 29.552 57.221 1.00 33.40 186 GLN A C 1
ATOM 1435 O O . GLN A 1 186 ? 24.559 30.514 57.023 1.00 35.50 186 GLN A O 1
ATOM 1437 N N . THR A 1 187 ? 23.894 28.442 56.509 1.00 27.86 187 THR A N 1
ATOM 1438 C CA . THR A 1 187 ? 24.948 28.210 55.534 1.00 30.32 187 THR A CA 1
ATOM 1439 C C . THR A 1 187 ? 24.527 28.580 54.108 1.00 29.67 187 THR A C 1
ATOM 1440 O O . THR A 1 187 ? 25.383 28.779 53.268 1.00 31.41 187 THR A O 1
ATOM 1444 N N . CYS A 1 188 ? 23.229 28.657 53.837 1.00 29.81 188 CYS A N 1
ATOM 1445 C CA . CYS A 1 188 ? 22.724 28.940 52.483 1.00 30.12 188 CYS A CA 1
ATOM 1446 C C . CYS A 1 188 ? 21.991 30.269 52.405 1.00 30.56 188 CYS A C 1
ATOM 1447 O O . CYS A 1 188 ? 21.090 30.440 51.575 1.00 31.48 188 CYS A O 1
ATOM 1450 N N . GLY A 1 189 ? 22.362 31.211 53.275 1.00 31.67 189 GLY A N 1
ATOM 1451 C CA . GLY A 1 189 ? 21.872 32.588 53.177 1.00 31.65 189 GLY A CA 1
ATOM 1452 C C . GLY A 1 189 ? 20.384 32.762 53.440 1.00 32.41 189 GLY A C 1
ATOM 1453 O O . GLY A 1 189 ? 19.742 33.612 52.818 1.00 32.87 189 GLY A O 1
ATOM 1454 N N . ASN A 1 190 ? 19.851 31.954 54.363 1.00 32.00 190 ASN A N 1
ATOM 1455 C CA . ASN A 1 190 ? 18.430 32.000 54.767 1.00 32.95 190 ASN A CA 1
ATOM 1456 C C . ASN A 1 190 ? 17.458 31.956 53.580 1.00 31.73 190 ASN A C 1
ATOM 1457 O O . ASN A 1 190 ? 16.432 32.640 53.567 1.00 30.27 190 ASN A O 1
ATOM 1462 N N . LEU A 1 191 ? 17.805 31.144 52.578 1.00 29.78 191 LEU A N 1
ATOM 1463 C CA . LEU A 1 191 ? 16.865 30.761 51.538 1.00 29.86 191 LEU A CA 1
ATOM 1464 C C . LEU A 1 191 ? 15.685 30.051 52.193 1.00 28.27 191 LEU A C 1
ATOM 1465 O O . LEU A 1 191 ? 15.853 29.429 53.261 1.00 27.56 191 LEU A O 1
ATOM 1470 N N . PRO A 1 192 ? 14.486 30.133 51.586 1.00 26.71 192 PRO A N 1
ATOM 1471 C CA . PRO A 1 192 ? 13.351 29.358 52.126 1.00 26.65 192 PRO A CA 1
ATOM 1472 C C . PRO A 1 192 ? 13.648 27.850 52.278 1.00 25.26 192 PRO A C 1
ATOM 1473 O O . PRO A 1 192 ? 14.180 27.213 51.365 1.00 23.63 192 PRO A O 1
ATOM 1477 N N . VAL A 1 193 ? 13.343 27.321 53.454 1.00 25.30 193 VAL A N 1
ATOM 1478 C CA . VAL A 1 193 ? 13.453 25.890 53.735 1.00 25.12 193 VAL A CA 1
ATOM 1479 C C . VAL A 1 193 ? 12.051 25.349 53.967 1.00 23.87 193 VAL A C 1
ATOM 1480 O O . VAL A 1 193 ? 11.281 25.909 54.760 1.00 23.64 193 VAL A O 1
ATOM 1484 N N . ILE A 1 194 ? 11.721 24.264 53.279 1.00 22.99 194 ILE A N 1
ATOM 1485 C CA . ILE A 1 194 ? 10.458 23.597 53.433 1.00 22.40 194 ILE A CA 1
ATOM 1486 C C . ILE A 1 194 ? 10.706 22.126 53.793 1.00 23.74 194 ILE A C 1
ATOM 1487 O O . ILE A 1 194 ? 11.830 21.615 53.657 1.00 22.40 194 ILE A O 1
ATOM 1492 N N . PHE A 1 195 ? 9.660 21.462 54.272 1.00 24.78 195 PHE A N 1
ATOM 1493 C CA . PHE A 1 195 ? 9.807 20.132 54.855 1.00 23.18 195 PHE A CA 1
ATOM 1494 C C . PHE A 1 195 ? 8.865 19.173 54.156 1.00 22.70 195 PHE A C 1
ATOM 1495 O O . PHE A 1 195 ? 7.648 19.308 54.285 1.00 22.94 195 PHE A O 1
ATOM 1503 N N . ASP A 1 196 ? 9.442 18.206 53.439 1.00 24.19 196 ASP A N 1
ATOM 1504 C CA . ASP A 1 196 ? 8.696 17.110 52.828 1.00 22.66 196 ASP A CA 1
ATOM 1505 C C . ASP A 1 196 ? 8.455 15.998 53.850 1.00 24.51 196 ASP A C 1
ATOM 1506 O O . ASP A 1 196 ? 9.217 15.034 53.923 1.00 24.40 196 ASP A O 1
ATOM 1511 N N . VAL A 1 197 ? 7.374 16.138 54.623 1.00 25.62 197 VAL A N 1
ATOM 1512 C CA A VAL A 1 197 ? 7.018 15.162 55.652 0.50 25.45 197 VAL A CA 1
ATOM 1513 C CA B VAL A 1 197 ? 7.044 15.145 55.650 0.50 26.50 197 VAL A CA 1
ATOM 1514 C C . VAL A 1 197 ? 6.684 13.810 55.027 1.00 24.58 197 VAL A C 1
ATOM 1515 O O . VAL A 1 197 ? 7.056 12.778 55.566 1.00 26.39 197 VAL A O 1
ATOM 1522 N N . THR A 1 198 ? 5.989 13.839 53.890 1.00 24.62 198 THR A N 1
ATOM 1523 C CA . THR A 1 198 ? 5.526 12.616 53.203 1.00 27.65 198 THR A CA 1
ATOM 1524 C C . THR A 1 198 ? 6.679 11.652 52.896 1.00 28.05 198 THR A C 1
ATOM 1525 O O . THR A 1 198 ? 6.631 10.460 53.230 1.00 28.71 198 THR A O 1
ATOM 1529 N N . HIS A 1 199 ? 7.708 12.168 52.248 1.00 29.51 199 HIS A N 1
ATOM 1530 C CA . HIS A 1 199 ? 8.823 11.328 51.844 1.00 30.65 199 HIS A CA 1
ATOM 1531 C C . HIS A 1 199 ? 9.791 11.054 52.981 1.00 31.95 199 HIS A C 1
ATOM 1532 O O . HIS A 1 199 ? 10.479 10.049 52.955 1.00 33.14 199 HIS A O 1
ATOM 1539 N N . SER A 1 200 ? 9.787 11.910 53.998 1.00 31.54 200 SER A N 1
ATOM 1540 C CA . SER A 1 200 ? 10.539 11.670 55.233 1.00 30.09 200 SER A CA 1
ATOM 1541 C C . SER A 1 200 ? 10.042 10.469 56.028 1.00 33.62 200 SER A C 1
ATOM 1542 O O . SER A 1 200 ? 10.779 9.923 56.842 1.00 32.06 200 SER A O 1
ATOM 1545 N N . LEU A 1 201 ? 8.783 10.092 55.821 1.00 38.45 201 LEU A N 1
ATOM 1546 C CA . LEU A 1 201 ? 8.164 9.002 56.571 1.00 43.70 201 LEU A CA 1
ATOM 1547 C C . LEU A 1 201 ? 8.487 7.645 55.956 1.00 49.60 201 LEU A C 1
ATOM 1548 O O . LEU A 1 201 ? 7.605 6.987 55.406 1.00 52.19 201 LEU A O 1
ATOM 1553 N N . GLN A 1 202 ? 9.752 7.226 56.104 1.00 55.23 202 GLN A N 1
ATOM 1554 C CA . GLN A 1 202 ? 10.306 5.991 55.496 1.00 58.62 202 GLN A CA 1
ATOM 1555 C C . GLN A 1 202 ? 9.266 5.138 54.768 1.00 59.09 202 GLN A C 1
ATOM 1556 O O . GLN A 1 202 ? 8.946 5.393 53.605 1.00 61.60 202 GLN A O 1
ATOM 1562 N N . GLY A 1 213 ? -2.639 6.275 63.868 1.00 65.81 213 GLY A N 1
ATOM 1563 C CA . GLY A 1 213 ? -1.392 5.504 63.808 1.00 65.70 213 GLY A CA 1
ATOM 1564 C C . GLY A 1 213 ? -0.293 6.227 63.041 1.00 64.88 213 GLY A C 1
ATOM 1565 O O . GLY A 1 213 ? 0.503 6.974 63.628 1.00 64.73 213 GLY A O 1
ATOM 1566 N N . ARG A 1 214 ? -0.253 5.999 61.729 1.00 64.21 214 ARG A N 1
ATOM 1567 C CA . ARG A 1 214 ? 0.677 6.691 60.835 1.00 63.20 214 ARG A CA 1
ATOM 1568 C C . ARG A 1 214 ? 0.233 8.138 60.587 1.00 62.17 214 ARG A C 1
ATOM 1569 O O . ARG A 1 214 ? 1.042 8.993 60.224 1.00 61.34 214 ARG A O 1
ATOM 1570 N N . ARG A 1 215 ? -1.059 8.405 60.779 1.00 60.79 215 ARG A N 1
ATOM 1571 C CA . ARG A 1 215 ? -1.593 9.762 60.657 1.00 58.53 215 ARG A CA 1
ATOM 1572 C C . ARG A 1 215 ? -1.042 10.630 61.784 1.00 55.77 215 ARG A C 1
ATOM 1573 O O . ARG A 1 215 ? -0.677 11.789 61.570 1.00 55.21 215 ARG A O 1
ATOM 1575 N N . ALA A 1 216 ? -0.986 10.057 62.985 1.00 52.36 216 ALA A N 1
ATOM 1576 C CA . ALA A 1 216 ? -0.415 10.740 64.137 1.00 50.42 216 ALA A CA 1
ATOM 1577 C C . ALA A 1 216 ? 1.104 10.880 64.016 1.00 46.69 216 ALA A C 1
ATOM 1578 O O . ALA A 1 216 ? 1.668 11.836 64.551 1.00 40.75 216 ALA A O 1
ATOM 1580 N N . GLN A 1 217 ? 1.751 9.920 63.342 1.00 44.59 217 GLN A N 1
ATOM 1581 C CA . GLN A 1 217 ? 3.193 9.995 63.085 1.00 42.79 217 GLN A CA 1
ATOM 1582 C C . GLN A 1 217 ? 3.509 11.185 62.211 1.00 36.32 217 GLN A C 1
ATOM 1583 O O . GLN A 1 217 ? 4.397 11.973 62.533 1.00 32.85 217 GLN A O 1
ATOM 1589 N N . ALA A 1 218 ? 2.789 11.300 61.100 1.00 33.75 218 ALA A N 1
ATOM 1590 C CA . ALA A 1 218 ? 2.976 12.397 60.174 1.00 33.39 218 ALA A CA 1
ATOM 1591 C C . ALA A 1 218 ? 2.707 13.747 60.858 1.00 29.50 218 ALA A C 1
ATOM 1592 O O . ALA A 1 218 ? 3.421 14.700 60.608 1.00 27.17 218 ALA A O 1
ATOM 1594 N N . LEU A 1 219 ? 1.696 13.805 61.728 1.00 27.73 219 LEU A N 1
ATOM 1595 C CA . LEU A 1 219 ? 1.359 15.035 62.449 1.00 26.81 219 LEU A CA 1
ATOM 1596 C C . LEU A 1 219 ? 2.507 15.422 63.389 1.00 23.81 219 LEU A C 1
ATOM 1597 O O . LEU A 1 219 ? 2.996 16.538 63.335 1.00 22.57 219 LEU A O 1
ATOM 1602 N N . ASP A 1 220 ? 2.943 14.480 64.225 1.00 25.24 220 ASP A N 1
ATOM 1603 C CA . ASP A 1 220 ? 4.057 14.723 65.146 1.00 27.49 220 ASP A CA 1
ATOM 1604 C C . ASP A 1 220 ? 5.310 15.196 64.421 1.00 25.22 220 ASP A C 1
ATOM 1605 O O . ASP A 1 220 ? 5.967 16.136 64.844 1.00 22.55 220 ASP A O 1
ATOM 1610 N N . LEU A 1 221 ? 5.640 14.524 63.326 1.00 25.46 221 LEU A N 1
ATOM 1611 C CA . LEU A 1 221 ? 6.820 14.856 62.575 1.00 24.88 221 LEU A CA 1
ATOM 1612 C C . LEU A 1 221 ? 6.724 16.246 61.928 1.00 21.94 221 LEU A C 1
ATOM 1613 O O . LEU A 1 221 ? 7.713 16.989 61.958 1.00 23.43 221 LEU A O 1
ATOM 1618 N N . ALA A 1 222 ? 5.569 16.563 61.317 1.00 22.73 222 ALA A N 1
ATOM 1619 C CA . ALA A 1 222 ? 5.324 17.893 60.723 1.00 22.59 222 ALA A CA 1
ATOM 1620 C C . ALA A 1 222 ? 5.403 19.009 61.772 1.00 21.18 222 ALA A C 1
ATOM 1621 O O . ALA A 1 222 ? 6.050 20.042 61.557 1.00 22.44 222 ALA A O 1
ATOM 1623 N N . LEU A 1 223 ? 4.780 18.782 62.918 1.00 21.77 223 LEU A N 1
ATOM 1624 C CA . LEU A 1 223 ? 4.827 19.741 64.028 1.00 21.99 223 LEU A CA 1
ATOM 1625 C C . LEU A 1 223 ? 6.259 19.958 64.502 1.00 22.68 223 LEU A C 1
ATOM 1626 O O . LEU A 1 223 ? 6.658 21.091 64.655 1.00 22.14 223 LEU A O 1
ATOM 1631 N N . ALA A 1 224 ? 7.028 18.879 64.708 1.00 23.10 224 ALA A N 1
ATOM 1632 C CA . ALA A 1 224 ? 8.419 19.018 65.127 1.00 21.60 224 ALA A CA 1
ATOM 1633 C C . ALA A 1 224 ? 9.213 19.884 64.123 1.00 20.96 224 ALA A C 1
ATOM 1634 O O . ALA A 1 224 ? 9.893 20.815 64.527 1.00 21.69 224 ALA A O 1
ATOM 1636 N N . GLY A 1 225 ? 9.080 19.616 62.814 1.00 21.40 225 GLY A N 1
ATOM 1637 C CA . GLY A 1 225 ? 9.816 20.396 61.821 1.00 23.56 225 GLY A CA 1
ATOM 1638 C C . GLY A 1 225 ? 9.386 21.854 61.797 1.00 20.66 225 GLY A C 1
ATOM 1639 O O . GLY A 1 225 ? 10.213 22.750 61.738 1.00 24.24 225 GLY A O 1
ATOM 1640 N N . MET A 1 226 ? 8.078 22.080 61.827 1.00 22.97 226 MET A N 1
ATOM 1641 C CA . MET A 1 226 ? 7.556 23.447 61.703 1.00 23.90 226 MET A CA 1
ATOM 1642 C C . MET A 1 226 ? 7.927 24.276 62.964 1.00 22.54 226 MET A C 1
ATOM 1643 O O . MET A 1 226 ? 8.046 25.507 62.888 1.00 23.60 226 MET A O 1
ATOM 1648 N N . ALA A 1 227 ? 8.180 23.595 64.085 1.00 23.55 227 ALA A N 1
ATOM 1649 C CA . ALA A 1 227 ? 8.676 24.250 65.309 1.00 23.24 227 ALA A CA 1
ATOM 1650 C C . ALA A 1 227 ? 10.018 24.963 65.141 1.00 23.44 227 ALA A C 1
ATOM 1651 O O . ALA A 1 227 ? 10.342 25.838 65.938 1.00 27.11 227 ALA A O 1
ATOM 1653 N N . THR A 1 228 ? 10.800 24.560 64.129 1.00 22.79 228 THR A N 1
ATOM 1654 C CA . THR A 1 228 ? 12.093 25.131 63.823 1.00 22.69 228 THR A CA 1
ATOM 1655 C C . THR A 1 228 ? 12.037 26.393 62.958 1.00 24.92 228 THR A C 1
ATOM 1656 O O . THR A 1 228 ? 13.085 26.992 62.696 1.00 24.13 228 THR A O 1
ATOM 1660 N N . ARG A 1 229 ? 10.817 26.790 62.564 1.00 25.55 229 ARG A N 1
ATOM 1661 C CA . ARG A 1 229 ? 10.559 28.038 61.846 1.00 27.69 229 ARG A CA 1
ATOM 1662 C C . ARG A 1 229 ? 10.918 27.906 60.368 1.00 24.33 229 ARG A C 1
ATOM 1663 O O . ARG A 1 229 ? 12.051 28.189 59.955 1.00 24.83 229 ARG A O 1
ATOM 1671 N N . LEU A 1 230 ? 9.943 27.450 59.586 1.00 24.24 230 LEU A N 1
ATOM 1672 C CA . LEU A 1 230 ? 10.155 27.071 58.199 1.00 23.46 230 LEU A CA 1
ATOM 1673 C C . LEU A 1 230 ? 9.184 27.794 57.280 1.00 21.85 230 LEU A C 1
ATOM 1674 O O . LEU A 1 230 ? 8.093 28.227 57.715 1.00 23.79 230 LEU A O 1
ATOM 1679 N N . ALA A 1 231 ? 9.566 27.866 56.004 1.00 26.31 231 ALA A N 1
ATOM 1680 C CA . ALA A 1 231 ? 8.773 28.557 54.976 1.00 24.52 231 ALA A CA 1
ATOM 1681 C C . ALA A 1 231 ? 7.574 27.755 54.520 1.00 25.01 231 ALA A C 1
ATOM 1682 O O . ALA A 1 231 ? 6.578 28.320 54.041 1.00 24.73 231 ALA A O 1
ATOM 1684 N N . GLY A 1 232 ? 7.632 26.438 54.658 1.00 22.92 232 GLY A N 1
ATOM 1685 C CA . GLY A 1 232 ? 6.559 25.629 54.180 1.00 24.02 232 GLY A CA 1
ATOM 1686 C C . GLY A 1 232 ? 6.673 24.143 54.495 1.00 23.32 232 GLY A C 1
ATOM 1687 O O . GLY A 1 232 ? 7.691 23.659 55.018 1.00 25.09 232 GLY A O 1
ATOM 1688 N N . LEU A 1 233 ? 5.594 23.464 54.171 1.00 24.66 233 LEU A N 1
ATOM 1689 C CA . LEU A 1 233 ? 5.408 22.055 54.437 1.00 28.35 233 LEU A CA 1
ATOM 1690 C C . LEU A 1 233 ? 4.964 21.439 53.126 1.00 27.59 233 LEU A C 1
ATOM 1691 O O . LEU A 1 233 ? 4.154 22.005 52.373 1.00 27.18 233 LEU A O 1
ATOM 1696 N N . PHE A 1 234 ? 5.460 20.251 52.887 1.00 30.90 234 PHE A N 1
ATOM 1697 C CA . PHE A 1 234 ? 5.279 19.596 51.638 1.00 35.27 234 PHE A CA 1
ATOM 1698 C C . PHE A 1 234 ? 4.619 18.285 52.008 1.00 38.73 234 PHE A C 1
ATOM 1699 O O . PHE A 1 234 ? 5.093 17.546 52.892 1.00 38.37 234 PHE A O 1
ATOM 1707 N N . LEU A 1 235 ? 3.461 18.029 51.424 1.00 42.01 235 LEU A N 1
ATOM 1708 C CA . LEU A 1 235 ? 2.764 16.799 51.739 1.00 45.63 235 LEU A CA 1
ATOM 1709 C C . LEU A 1 235 ? 1.968 16.243 50.579 1.00 49.28 235 LEU A C 1
ATOM 1710 O O . LEU A 1 235 ? 1.765 16.905 49.557 1.00 49.90 235 LEU A O 1
ATOM 1715 N N . GLU A 1 236 ? 1.555 14.994 50.752 1.00 51.75 236 GLU A N 1
ATOM 1716 C CA . GLU A 1 236 ? 0.676 14.320 49.815 1.00 54.47 236 GLU A CA 1
ATOM 1717 C C . GLU A 1 236 ? -0.479 13.702 50.608 1.00 56.32 236 GLU A C 1
ATOM 1718 O O . GLU A 1 236 ? -0.335 13.429 51.801 1.00 56.41 236 GLU A O 1
ATOM 1724 N N . SER A 1 237 ? -1.632 13.535 49.954 1.00 60.08 237 SER A N 1
ATOM 1725 C CA . SER A 1 237 ? -2.838 12.986 50.599 1.00 61.74 237 SER A CA 1
ATOM 1726 C C . SER A 1 237 ? -3.497 11.919 49.727 1.00 62.25 237 SER A C 1
ATOM 1727 O O . SER A 1 237 ? -2.814 11.211 48.985 1.00 63.46 237 SER A O 1
ATOM 1730 N N . LEU A 1 254 ? -11.533 11.360 59.769 1.00 57.91 254 LEU A N 1
ATOM 1731 C CA . LEU A 1 254 ? -12.398 11.485 58.597 1.00 58.35 254 LEU A CA 1
ATOM 1732 C C . LEU A 1 254 ? -12.001 12.662 57.685 1.00 56.24 254 LEU A C 1
ATOM 1733 O O . LEU A 1 254 ? -11.770 12.456 56.491 1.00 56.72 254 LEU A O 1
ATOM 1738 N N . HIS A 1 255 ? -11.933 13.883 58.231 1.00 52.52 255 HIS A N 1
ATOM 1739 C CA . HIS A 1 255 ? -11.422 15.051 57.483 1.00 49.60 255 HIS A CA 1
ATOM 1740 C C . HIS A 1 255 ? -9.966 15.327 57.877 1.00 47.23 255 HIS A C 1
ATOM 1741 O O . HIS A 1 255 ? -9.658 16.320 58.558 1.00 43.77 255 HIS A O 1
ATOM 1748 N N . LEU A 1 256 ? -9.074 14.439 57.448 1.00 45.17 256 LEU A N 1
ATOM 1749 C CA . LEU A 1 256 ? -7.722 14.419 57.987 1.00 43.75 256 LEU A CA 1
ATOM 1750 C C . LEU A 1 256 ? -6.870 15.599 57.555 1.00 38.75 256 LEU A C 1
ATOM 1751 O O . LEU A 1 256 ? -6.082 16.077 58.353 1.00 36.88 256 LEU A O 1
ATOM 1756 N N . LEU A 1 257 ? -7.032 16.089 56.327 1.00 35.52 257 LEU A N 1
ATOM 1757 C CA . LEU A 1 257 ? -6.215 17.220 55.861 1.00 34.71 257 LEU A CA 1
ATOM 1758 C C . LEU A 1 257 ? -6.478 18.472 56.699 1.00 32.93 257 LEU A C 1
ATOM 1759 O O . LEU A 1 257 ? -5.542 19.077 57.216 1.00 30.55 257 LEU A O 1
ATOM 1764 N N . GLU A 1 258 ? -7.746 18.832 56.869 1.00 33.72 258 GLU A N 1
ATOM 1765 C CA . GLU A 1 258 ? -8.071 20.001 57.681 1.00 34.84 258 GLU A CA 1
ATOM 1766 C C . GLU A 1 258 ? -7.702 19.836 59.167 1.00 32.00 258 GLU A C 1
ATOM 1767 O O . GLU A 1 258 ? -7.197 20.769 59.751 1.00 27.87 258 GLU A O 1
ATOM 1773 N N . ASP A 1 259 ? -7.905 18.656 59.747 1.00 31.69 259 ASP A N 1
ATOM 1774 C CA . ASP A 1 259 ? -7.499 18.376 61.145 1.00 35.15 259 ASP A CA 1
ATOM 1775 C C . ASP A 1 259 ? -6.011 18.624 61.334 1.00 33.87 259 ASP A C 1
ATOM 1776 O O . ASP A 1 259 ? -5.573 19.271 62.282 1.00 32.86 259 ASP A O 1
ATOM 1781 N N . PHE A 1 260 ? -5.248 18.061 60.408 1.00 33.63 260 PHE A N 1
ATOM 1782 C CA . PHE A 1 260 ? -3.807 18.216 60.321 1.00 32.35 260 PHE A CA 1
ATOM 1783 C C . PHE A 1 260 ? -3.408 19.692 60.199 1.00 29.38 260 PHE A C 1
ATOM 1784 O O . PHE A 1 260 ? -2.656 20.212 61.028 1.00 26.43 260 PHE A O 1
ATOM 1792 N N . LEU A 1 261 ? -3.959 20.380 59.187 1.00 26.73 261 LEU A N 1
ATOM 1793 C CA . LEU A 1 261 ? -3.580 21.758 58.894 1.00 27.88 261 LEU A CA 1
ATOM 1794 C C . LEU A 1 261 ? -3.971 22.756 59.972 1.00 27.11 261 LEU A C 1
ATOM 1795 O O . LEU A 1 261 ? -3.250 23.742 60.188 1.00 24.34 261 LEU A O 1
ATOM 1800 N N . ILE A 1 262 ? -5.115 22.534 60.613 1.00 25.71 262 ILE A N 1
ATOM 1801 C CA . ILE A 1 262 ? -5.527 23.379 61.755 1.00 26.46 262 ILE A CA 1
ATOM 1802 C C . ILE A 1 262 ? -4.411 23.440 62.806 1.00 26.03 262 ILE A C 1
ATOM 1803 O O . ILE A 1 262 ? -4.049 24.524 63.299 1.00 24.44 262 ILE A O 1
ATOM 1808 N N . ARG A 1 263 ? -3.871 22.263 63.111 1.00 24.92 263 ARG A N 1
ATOM 1809 C CA . ARG A 1 263 ? -2.817 22.117 64.122 1.00 28.65 263 ARG A CA 1
ATOM 1810 C C . ARG A 1 263 ? -1.481 22.699 63.663 1.00 27.41 263 ARG A C 1
ATOM 1811 O O . ARG A 1 263 ? -0.801 23.366 64.439 1.00 24.97 263 ARG A O 1
ATOM 1819 N N . ILE A 1 264 ? -1.128 22.468 62.394 1.00 24.51 264 ILE A N 1
ATOM 1820 C CA . ILE A 1 264 ? 0.097 23.013 61.837 1.00 24.24 264 ILE A CA 1
ATOM 1821 C C . ILE A 1 264 ? 0.027 24.537 61.838 1.00 23.71 264 ILE A C 1
ATOM 1822 O O . ILE A 1 264 ? 0.982 25.196 62.248 1.00 21.49 264 ILE A O 1
ATOM 1827 N N . LYS A 1 265 ? -1.105 25.084 61.409 1.00 26.45 265 LYS A N 1
ATOM 1828 C CA . LYS A 1 265 ? -1.265 26.535 61.343 1.00 25.96 265 LYS A CA 1
ATOM 1829 C C . LYS A 1 265 ? -1.143 27.197 62.719 1.00 24.51 265 LYS A C 1
ATOM 1830 O O . LYS A 1 265 ? -0.506 28.232 62.855 1.00 23.26 265 LYS A O 1
ATOM 1836 N N . ALA A 1 266 ? -1.758 26.588 63.715 1.00 26.14 266 ALA A N 1
ATOM 1837 C CA . ALA A 1 266 ? -1.713 27.108 65.092 1.00 27.93 266 ALA A CA 1
ATOM 1838 C C . ALA A 1 266 ? -0.265 27.185 65.608 1.00 26.95 266 ALA A C 1
ATOM 1839 O O . ALA A 1 266 ? 0.186 28.200 66.174 1.00 24.57 266 ALA A O 1
ATOM 1841 N N . LEU A 1 267 ? 0.487 26.106 65.370 1.00 25.91 267 LEU A N 1
ATOM 1842 C CA . LEU A 1 267 ? 1.899 26.073 65.733 1.00 25.21 267 LEU A CA 1
ATOM 1843 C C . LEU A 1 267 ? 2.733 27.052 64.914 1.00 23.94 267 LEU A C 1
ATOM 1844 O O . LEU A 1 267 ? 3.521 27.807 65.470 1.00 22.28 267 LEU A O 1
ATOM 1849 N N . ASP A 1 268 ? 2.545 27.071 63.599 1.00 24.32 268 ASP A N 1
ATOM 1850 C CA . ASP A 1 268 ? 3.240 28.034 62.770 1.00 24.46 268 ASP A CA 1
ATOM 1851 C C . ASP A 1 268 ? 2.932 29.487 63.175 1.00 25.29 268 ASP A C 1
ATOM 1852 O O . ASP A 1 268 ? 3.845 30.299 63.284 1.00 24.69 268 ASP A O 1
ATOM 1857 N N . ASP A 1 269 ? 1.662 29.803 63.415 1.00 25.79 269 ASP A N 1
ATOM 1858 C CA . ASP A 1 269 ? 1.314 31.161 63.841 1.00 29.87 269 ASP A CA 1
ATOM 1859 C C . ASP A 1 269 ? 2.083 31.569 65.109 1.00 28.08 269 ASP A C 1
ATOM 1860 O O . ASP A 1 269 ? 2.672 32.650 65.146 1.00 28.01 269 ASP A O 1
ATOM 1865 N N . LEU A 1 270 ? 2.121 30.682 66.099 1.00 26.14 270 LEU A N 1
ATOM 1866 C CA . LEU A 1 270 ? 2.858 30.921 67.338 1.00 29.06 270 LEU A CA 1
ATOM 1867 C C . LEU A 1 270 ? 4.342 31.203 67.098 1.00 29.26 270 LEU A C 1
ATOM 1868 O O . LEU A 1 270 ? 4.856 32.253 67.490 1.00 28.60 270 LEU A O 1
ATOM 1873 N N . ILE A 1 271 ? 5.007 30.258 66.435 1.00 28.69 271 ILE A N 1
ATOM 1874 C CA . ILE A 1 271 ? 6.441 30.332 66.160 1.00 28.24 271 ILE A CA 1
ATOM 1875 C C . ILE A 1 271 ? 6.824 31.618 65.414 1.00 29.62 271 ILE A C 1
ATOM 1876 O O . ILE A 1 271 ? 7.799 32.286 65.785 1.00 29.40 271 ILE A O 1
ATOM 1881 N N . LYS A 1 272 ? 6.059 31.953 64.373 1.00 29.63 272 LYS A N 1
ATOM 1882 C CA . LYS A 1 272 ? 6.361 33.109 63.534 1.00 30.97 272 LYS A CA 1
ATOM 1883 C C . LYS A 1 272 ? 6.081 34.437 64.265 1.00 33.47 272 LYS A C 1
ATOM 1884 O O . LYS A 1 272 ? 6.597 35.483 63.862 1.00 35.79 272 LYS A O 1
ATOM 1890 N N . SER A 1 273 ? 5.304 34.381 65.341 1.00 32.79 273 SER A N 1
ATOM 1891 C CA . SER A 1 273 ? 5.044 35.570 66.181 1.00 36.05 273 SER A CA 1
ATOM 1892 C C . SER A 1 273 ? 6.163 35.847 67.206 1.00 38.40 273 SER A C 1
ATOM 1893 O O . SER A 1 273 ? 6.219 36.932 67.786 1.00 38.61 273 SER A O 1
ATOM 1896 N N . GLN A 1 274 ? 7.042 34.877 67.445 1.00 39.42 274 GLN A N 1
ATOM 1897 C CA . GLN A 1 274 ? 8.129 35.071 68.415 1.00 41.57 274 GLN A CA 1
ATOM 1898 C C . GLN A 1 274 ? 9.301 35.732 67.714 1.00 43.36 274 GLN A C 1
ATOM 1899 O O . GLN A 1 274 ? 9.597 35.375 66.583 1.00 42.26 274 GLN A O 1
ATOM 1905 N N . PRO A 1 275 ? 9.982 36.702 68.367 1.00 46.01 275 PRO A N 1
ATOM 1906 C CA . PRO A 1 275 ? 11.176 37.233 67.693 1.00 47.65 275 PRO A CA 1
ATOM 1907 C C . PRO A 1 275 ? 12.261 36.169 67.522 1.00 49.75 275 PRO A C 1
ATOM 1908 O O . PRO A 1 275 ? 12.382 35.290 68.359 1.00 48.16 275 PRO A O 1
ATOM 1912 N N . ILE A 1 276 ? 13.030 36.237 66.441 1.00 51.88 276 ILE A N 1
ATOM 1913 C CA . ILE A 1 276 ? 14.144 35.311 66.252 1.00 54.85 276 ILE A CA 1
ATOM 1914 C C . ILE A 1 276 ? 15.200 35.464 67.359 1.00 57.05 276 ILE A C 1
ATOM 1915 O O . ILE A 1 276 ? 15.667 36.572 67.638 1.00 56.00 276 ILE A O 1
ATOM 1920 N N . LEU A 1 277 ? 15.563 34.344 67.983 1.00 60.76 277 LEU A N 1
ATOM 1921 C CA . LEU A 1 277 ? 16.608 34.328 69.005 1.00 63.12 277 LEU A CA 1
ATOM 1922 C C . LEU A 1 277 ? 17.930 33.834 68.420 1.00 64.83 277 LEU A C 1
ATOM 1923 O O . LEU A 1 277 ? 18.779 34.634 68.020 1.00 66.87 277 LEU A O 1
ATOM 1928 N N . MET B 1 1 ? -0.397 7.724 81.218 1.00 33.10 1 MET B N 1
ATOM 1929 C CA . MET B 1 1 ? -0.240 7.547 82.692 1.00 34.74 1 MET B CA 1
ATOM 1930 C C . MET B 1 1 ? 0.503 8.721 83.292 1.00 32.32 1 MET B C 1
ATOM 1931 O O . MET B 1 1 ? 1.598 9.043 82.830 1.00 32.17 1 MET B O 1
ATOM 1936 N N . ASP B 1 2 ? -0.086 9.347 84.312 1.00 30.63 2 ASP B N 1
ATOM 1937 C CA . ASP B 1 2 ? 0.543 10.467 85.006 1.00 29.26 2 ASP B CA 1
ATOM 1938 C C . ASP B 1 2 ? 1.286 9.962 86.231 1.00 30.51 2 ASP B C 1
ATOM 1939 O O . ASP B 1 2 ? 0.981 8.883 86.740 1.00 30.46 2 ASP B O 1
ATOM 1944 N N . ILE B 1 3 ? 2.272 10.739 86.681 1.00 29.13 3 ILE B N 1
ATOM 1945 C CA . ILE B 1 3 ? 2.995 10.460 87.920 1.00 29.47 3 ILE B CA 1
ATOM 1946 C C . ILE B 1 3 ? 2.957 11.703 88.779 1.00 31.81 3 ILE B C 1
ATOM 1947 O O . ILE B 1 3 ? 3.351 12.763 88.340 1.00 26.99 3 ILE B O 1
ATOM 1952 N N . LYS B 1 4 ? 2.491 11.560 90.015 1.00 34.07 4 LYS B N 1
ATOM 1953 C CA . LYS B 1 4 ? 2.508 12.661 90.963 1.00 36.11 4 LYS B CA 1
ATOM 1954 C C . LYS B 1 4 ? 3.855 12.700 91.661 1.00 33.29 4 LYS B C 1
ATOM 1955 O O . LYS B 1 4 ? 4.308 11.691 92.207 1.00 31.92 4 LYS B O 1
ATOM 1961 N N . ILE B 1 5 ? 4.491 13.862 91.627 1.00 32.98 5 ILE B N 1
ATOM 1962 C CA . ILE B 1 5 ? 5.748 14.071 92.320 1.00 32.27 5 ILE B CA 1
ATOM 1963 C C . ILE B 1 5 ? 5.549 15.260 93.238 1.00 31.71 5 ILE B C 1
ATOM 1964 O O . ILE B 1 5 ? 5.562 16.412 92.800 1.00 30.84 5 ILE B O 1
ATOM 1969 N N . ASN B 1 6 ? 5.306 14.964 94.512 1.00 35.55 6 ASN B N 1
ATOM 1970 C CA . ASN B 1 6 ? 4.812 15.970 95.463 1.00 36.09 6 ASN B CA 1
ATOM 1971 C C . ASN B 1 6 ? 3.593 16.706 94.886 1.00 36.33 6 ASN B C 1
ATOM 1972 O O . ASN B 1 6 ? 2.623 16.043 94.530 1.00 35.21 6 ASN B O 1
ATOM 1977 N N . ASP B 1 7 ? 3.635 18.035 94.745 1.00 36.90 7 ASP B N 1
ATOM 1978 C CA . ASP B 1 7 ? 2.491 18.762 94.171 1.00 40.25 7 ASP B CA 1
ATOM 1979 C C . ASP B 1 7 ? 2.497 18.765 92.617 1.00 37.85 7 ASP B C 1
ATOM 1980 O O . ASP B 1 7 ? 1.564 19.278 91.983 1.00 38.13 7 ASP B O 1
ATOM 1985 N N . ILE B 1 8 ? 3.531 18.193 92.008 1.00 32.40 8 ILE B N 1
ATOM 1986 C CA . ILE B 1 8 ? 3.669 18.212 90.541 1.00 32.22 8 ILE B CA 1
ATOM 1987 C C . ILE B 1 8 ? 2.966 17.005 89.905 1.00 29.50 8 ILE B C 1
ATOM 1988 O O . ILE B 1 8 ? 3.107 15.885 90.380 1.00 31.04 8 ILE B O 1
ATOM 1993 N N . THR B 1 9 ? 2.209 17.254 88.838 1.00 28.74 9 THR B N 1
ATOM 1994 C CA . THR B 1 9 ? 1.708 16.192 87.955 1.00 29.87 9 THR B CA 1
ATOM 1995 C C . THR B 1 9 ? 2.583 16.119 86.699 1.00 27.32 9 THR B C 1
ATOM 1996 O O . THR B 1 9 ? 2.644 17.073 85.926 1.00 29.14 9 THR B O 1
ATOM 2000 N N . LEU B 1 10 ? 3.258 14.986 86.537 1.00 25.87 10 LEU B N 1
ATOM 2001 C CA . LEU B 1 10 ? 4.139 14.733 85.410 1.00 24.38 10 LEU B CA 1
ATOM 2002 C C . LEU B 1 10 ? 3.412 13.800 84.445 1.00 23.08 10 LEU B C 1
ATOM 2003 O O . LEU B 1 10 ? 2.978 12.702 84.814 1.00 24.01 10 LEU B O 1
ATOM 2008 N N . GLY B 1 11 ? 3.215 14.264 83.222 1.00 24.03 11 GLY B N 1
ATOM 2009 C CA . GLY B 1 11 ? 2.531 13.460 82.233 1.00 23.40 11 GLY B CA 1
ATOM 2010 C C . GLY B 1 11 ? 2.461 14.131 80.884 1.00 24.19 11 GLY B C 1
ATOM 2011 O O . GLY B 1 11 ? 2.606 15.350 80.763 1.00 24.31 11 GLY B O 1
ATOM 2012 N N . ASN B 1 12 ? 2.216 13.325 79.861 1.00 26.74 12 ASN B N 1
ATOM 2013 C CA . ASN B 1 12 ? 2.313 13.771 78.462 1.00 26.77 12 ASN B CA 1
ATOM 2014 C C . ASN B 1 12 ? 1.186 14.712 78.050 1.00 27.73 12 ASN B C 1
ATOM 2015 O O . ASN B 1 12 ? 1.293 15.385 77.015 1.00 28.34 12 ASN B O 1
ATOM 2020 N N . ASN B 1 13 ? 0.131 14.790 78.869 1.00 28.81 13 ASN B N 1
ATOM 2021 C CA . ASN B 1 13 ? -0.926 15.784 78.669 1.00 31.97 13 ASN B CA 1
ATOM 2022 C C . ASN B 1 13 ? -0.901 16.938 79.667 1.00 29.71 13 ASN B C 1
ATOM 2023 O O . ASN B 1 13 ? -1.785 17.786 79.630 1.00 30.45 13 ASN B O 1
ATOM 2028 N N . SER B 1 14 ? 0.110 16.972 80.533 1.00 27.63 14 SER B N 1
ATOM 2029 C CA . SER B 1 14 ? 0.261 17.984 81.577 1.00 25.49 14 SER B CA 1
ATOM 2030 C C . SER B 1 14 ? 1.272 19.082 81.184 1.00 25.92 14 SER B C 1
ATOM 2031 O O . SER B 1 14 ? 2.138 18.851 80.345 1.00 25.86 14 SER B O 1
ATOM 2034 N N . PRO B 1 15 ? 1.184 20.275 81.811 1.00 25.54 15 PRO B N 1
ATOM 2035 C CA . PRO B 1 15 ? 2.223 21.271 81.509 1.00 26.13 15 PRO B CA 1
ATOM 2036 C C . PRO B 1 15 ? 3.614 20.698 81.757 1.00 23.80 15 PRO B C 1
ATOM 2037 O O . PRO B 1 15 ? 3.815 19.916 82.713 1.00 23.04 15 PRO B O 1
ATOM 2041 N N . PHE B 1 16 ? 4.563 21.052 80.893 1.00 24.54 16 PHE B N 1
ATOM 2042 C CA . PHE B 1 16 ? 5.849 20.361 80.894 1.00 23.43 16 PHE B CA 1
ATOM 2043 C C . PHE B 1 16 ? 6.578 20.714 82.171 1.00 23.86 16 PHE B C 1
ATOM 2044 O O . PHE B 1 16 ? 6.487 21.846 82.668 1.00 23.25 16 PHE B O 1
ATOM 2052 N N . VAL B 1 17 ? 7.308 19.737 82.692 1.00 25.15 17 VAL B N 1
ATOM 2053 C CA . VAL B 1 17 ? 8.186 19.945 83.828 1.00 23.36 17 VAL B CA 1
ATOM 2054 C C . VAL B 1 17 ? 9.645 20.127 83.376 1.00 24.81 17 VAL B C 1
ATOM 2055 O O . VAL B 1 17 ? 10.144 19.399 82.510 1.00 22.95 17 VAL B O 1
ATOM 2059 N N . LEU B 1 18 ? 10.318 21.129 83.934 1.00 21.76 18 LEU B N 1
ATOM 2060 C CA . LEU B 1 18 ? 11.747 21.277 83.720 1.00 24.11 18 LEU B CA 1
ATOM 2061 C C . LEU B 1 18 ? 12.580 20.495 84.749 1.00 24.20 18 LEU B C 1
ATOM 2062 O O . LEU B 1 18 ? 12.381 20.624 85.967 1.00 22.31 18 LEU B O 1
ATOM 2067 N N . PHE B 1 19 ? 13.505 19.691 84.224 1.00 23.96 19 PHE B N 1
ATOM 2068 C CA . PHE B 1 19 ? 14.514 18.984 84.999 1.00 24.71 19 PHE B CA 1
ATOM 2069 C C . PHE B 1 19 ? 15.821 19.643 84.642 1.00 27.67 19 PHE B C 1
ATOM 2070 O O . PHE B 1 19 ? 16.173 19.725 83.454 1.00 27.34 19 PHE B O 1
ATOM 2078 N N . GLY B 1 20 ? 16.544 20.122 85.647 1.00 27.78 20 GLY B N 1
ATOM 2079 C CA . GLY B 1 20 ? 17.832 20.744 85.407 1.00 27.44 20 GLY B CA 1
ATOM 2080 C C . GLY B 1 20 ? 18.554 21.123 86.674 1.00 28.23 20 GLY B C 1
ATOM 2081 O O . GLY B 1 20 ? 17.967 21.193 87.742 1.00 23.76 20 GLY B O 1
ATOM 2082 N N . GLY B 1 21 ? 19.856 21.314 86.558 1.00 29.43 21 GLY B N 1
ATOM 2083 C CA . GLY B 1 21 ? 20.633 21.718 87.708 1.00 30.84 21 GLY B CA 1
ATOM 2084 C C . GLY B 1 21 ? 22.103 21.795 87.396 1.00 34.15 21 GLY B C 1
ATOM 2085 O O . GLY B 1 21 ? 22.541 22.613 86.585 1.00 36.78 21 GLY B O 1
ATOM 2086 N N . ILE B 1 22 ? 22.867 20.947 88.062 1.00 35.69 22 ILE B N 1
ATOM 2087 C CA . ILE B 1 22 ? 24.308 20.921 87.899 1.00 36.20 22 ILE B CA 1
ATOM 2088 C C . ILE B 1 22 ? 24.765 19.506 87.618 1.00 35.37 22 ILE B C 1
ATOM 2089 O O . ILE B 1 22 ? 24.027 18.533 87.877 1.00 33.64 22 ILE B O 1
ATOM 2094 N N . ASN B 1 23 ? 25.972 19.401 87.071 1.00 33.16 23 ASN B N 1
ATOM 2095 C CA . ASN B 1 23 ? 26.572 18.115 86.779 1.00 34.19 23 ASN B CA 1
ATOM 2096 C C . ASN B 1 23 ? 26.814 17.308 88.069 1.00 31.96 23 ASN B C 1
ATOM 2097 O O . ASN B 1 23 ? 26.161 16.277 88.289 1.00 30.46 23 ASN B O 1
ATOM 2102 N N . VAL B 1 24 ? 27.702 17.809 88.932 1.00 32.84 24 VAL B N 1
ATOM 2103 C CA A VAL B 1 24 ? 28.049 17.121 90.179 0.50 31.81 24 VAL B CA 1
ATOM 2104 C CA B VAL B 1 24 ? 28.101 17.124 90.164 0.50 32.77 24 VAL B CA 1
ATOM 2105 C C . VAL B 1 24 ? 27.986 18.054 91.391 1.00 32.86 24 VAL B C 1
ATOM 2106 O O . VAL B 1 24 ? 28.388 19.216 91.334 1.00 32.36 24 VAL B O 1
ATOM 2113 N N . LEU B 1 25 ? 27.467 17.531 92.498 1.00 30.61 25 LEU B N 1
ATOM 2114 C CA . LEU B 1 25 ? 27.403 18.272 93.752 1.00 30.10 25 LEU B CA 1
ATOM 2115 C C . LEU B 1 25 ? 28.794 18.521 94.315 1.00 32.16 25 LEU B C 1
ATOM 2116 O O . LEU B 1 25 ? 29.576 17.566 94.492 1.00 29.02 25 LEU B O 1
ATOM 2121 N N . GLU B 1 26 ? 29.087 19.796 94.583 1.00 34.89 26 GLU B N 1
ATOM 2122 C CA . GLU B 1 26 ? 30.328 20.227 95.244 1.00 36.36 26 GLU B CA 1
ATOM 2123 C C . GLU B 1 26 ? 30.090 20.595 96.713 1.00 38.40 26 GLU B C 1
ATOM 2124 O O . GLU B 1 26 ? 30.716 20.028 97.608 1.00 40.72 26 GLU B O 1
ATOM 2130 N N . SER B 1 27 ? 29.221 21.574 96.954 1.00 35.69 27 SER B N 1
ATOM 2131 C CA . SER B 1 27 ? 28.939 22.027 98.320 1.00 35.30 27 SER B CA 1
ATOM 2132 C C . SER B 1 27 ? 27.512 22.554 98.441 1.00 35.32 27 SER B C 1
ATOM 2133 O O . SER B 1 27 ? 26.845 22.841 97.435 1.00 34.61 27 SER B O 1
ATOM 2136 N N . LEU B 1 28 ? 27.054 22.685 99.677 1.00 33.91 28 LEU B N 1
ATOM 2137 C CA . LEU B 1 28 ? 25.731 23.234 99.918 1.00 37.12 28 LEU B CA 1
ATOM 2138 C C . LEU B 1 28 ? 25.653 24.632 99.322 1.00 36.65 28 LEU B C 1
ATOM 2139 O O . LEU B 1 28 ? 24.739 24.914 98.576 1.00 32.45 28 LEU B O 1
ATOM 2144 N N . ASP B 1 29 ? 26.640 25.487 99.608 1.00 37.53 29 ASP B N 1
ATOM 2145 C CA . ASP B 1 29 ? 26.599 26.887 99.148 1.00 37.93 29 ASP B CA 1
ATOM 2146 C C . ASP B 1 29 ? 26.542 27.014 97.631 1.00 36.82 29 ASP B C 1
ATOM 2147 O O . ASP B 1 29 ? 25.763 27.802 97.067 1.00 36.26 29 ASP B O 1
ATOM 2152 N N . SER B 1 30 ? 27.380 26.231 96.975 1.00 35.40 30 SER B N 1
ATOM 2153 C CA . SER B 1 30 ? 27.452 26.195 95.519 1.00 35.65 30 SER B CA 1
ATOM 2154 C C . SER B 1 30 ? 26.112 25.705 94.921 1.00 34.52 30 SER B C 1
ATOM 2155 O O . SER B 1 30 ? 25.563 26.300 93.986 1.00 32.21 30 SER B O 1
ATOM 2158 N N . THR B 1 31 ? 25.587 24.630 95.488 1.00 31.99 31 THR B N 1
ATOM 2159 C CA . THR B 1 31 ? 24.306 24.067 95.047 1.00 31.14 31 THR B CA 1
ATOM 2160 C C . THR B 1 31 ? 23.134 25.021 95.195 1.00 31.81 31 THR B C 1
ATOM 2161 O O . THR B 1 31 ? 22.352 25.205 94.247 1.00 27.51 31 THR B O 1
ATOM 2165 N N . LEU B 1 32 ? 23.005 25.634 96.368 1.00 31.34 32 LEU B N 1
ATOM 2166 C CA . LEU B 1 32 ? 21.855 26.490 96.632 1.00 35.30 32 LEU B CA 1
ATOM 2167 C C . LEU B 1 32 ? 21.891 27.691 95.689 1.00 34.40 32 LEU B C 1
ATOM 2168 O O . LEU B 1 32 ? 20.853 28.167 95.235 1.00 32.11 32 LEU B O 1
ATOM 2173 N N . GLN B 1 33 ? 23.099 28.144 95.376 1.00 36.42 33 GLN B N 1
ATOM 2174 C CA . GLN B 1 33 ? 23.310 29.246 94.444 1.00 40.29 33 GLN B CA 1
ATOM 2175 C C . GLN B 1 33 ? 22.796 28.947 93.035 1.00 38.48 33 GLN B C 1
ATOM 2176 O O . GLN B 1 33 ? 22.099 29.761 92.451 1.00 37.31 33 GLN B O 1
ATOM 2182 N N . THR B 1 34 ? 23.149 27.792 92.479 1.00 37.36 34 THR B N 1
ATOM 2183 C CA . THR B 1 34 ? 22.676 27.446 91.144 1.00 38.48 34 THR B CA 1
ATOM 2184 C C . THR B 1 34 ? 21.195 27.107 91.168 1.00 35.58 34 THR B C 1
ATOM 2185 O O . THR B 1 34 ? 20.453 27.533 90.278 1.00 34.35 34 THR B O 1
ATOM 2189 N N . CYS B 1 35 ? 20.771 26.343 92.173 1.00 32.72 35 CYS B N 1
ATOM 2190 C CA . CYS B 1 35 ? 19.365 25.975 92.304 1.00 32.01 35 CYS B CA 1
ATOM 2191 C C . CYS B 1 35 ? 18.451 27.206 92.379 1.00 32.34 35 CYS B C 1
ATOM 2192 O O . CYS B 1 35 ? 17.379 27.243 91.744 1.00 29.97 35 CYS B O 1
ATOM 2195 N N . ALA B 1 36 ? 18.885 28.204 93.155 1.00 31.76 36 ALA B N 1
ATOM 2196 C CA . ALA B 1 36 ? 18.172 29.468 93.296 1.00 32.52 36 ALA B CA 1
ATOM 2197 C C . ALA B 1 36 ? 17.892 30.157 91.962 1.00 32.67 36 ALA B C 1
ATOM 2198 O O . ALA B 1 36 ? 16.820 30.725 91.789 1.00 32.93 36 ALA B O 1
ATOM 2200 N N . HIS B 1 37 ? 18.855 30.131 91.042 1.00 33.71 37 HIS B N 1
ATOM 2201 C CA . HIS B 1 37 ? 18.643 30.734 89.723 1.00 37.07 37 HIS B CA 1
ATOM 2202 C C . HIS B 1 37 ? 17.562 30.008 88.916 1.00 33.93 37 HIS B C 1
ATOM 2203 O O . HIS B 1 37 ? 16.672 30.657 88.400 1.00 32.40 37 HIS B O 1
ATOM 2210 N N . TYR B 1 38 ? 17.659 28.679 88.793 1.00 32.21 38 TYR B N 1
ATOM 2211 C CA . TYR B 1 38 ? 16.585 27.899 88.167 1.00 30.99 38 TYR B CA 1
ATOM 2212 C C . TYR B 1 38 ? 15.242 28.142 88.851 1.00 30.30 38 TYR B C 1
ATOM 2213 O O . TYR B 1 38 ? 14.231 28.263 88.181 1.00 32.45 38 TYR B O 1
ATOM 2222 N N . VAL B 1 39 ? 15.226 28.136 90.186 1.00 30.24 39 VAL B N 1
ATOM 2223 C CA . VAL B 1 39 ? 13.975 28.329 90.933 1.00 30.77 39 VAL B CA 1
ATOM 2224 C C . VAL B 1 39 ? 13.364 29.697 90.620 1.00 30.56 39 VAL B C 1
ATOM 2225 O O . VAL B 1 39 ? 12.174 29.807 90.356 1.00 31.03 39 VAL B O 1
ATOM 2229 N N . GLU B 1 40 ? 14.184 30.738 90.636 1.00 33.73 40 GLU B N 1
ATOM 2230 C CA . GLU B 1 40 ? 13.680 32.095 90.356 1.00 35.73 40 GLU B CA 1
ATOM 2231 C C . GLU B 1 40 ? 13.109 32.235 88.934 1.00 34.57 40 GLU B C 1
ATOM 2232 O O . GLU B 1 40 ? 12.047 32.820 88.757 1.00 32.96 40 GLU B O 1
ATOM 2238 N N . VAL B 1 41 ? 13.779 31.649 87.943 1.00 32.57 41 VAL B N 1
ATOM 2239 C CA . VAL B 1 41 ? 13.315 31.747 86.551 1.00 31.38 41 VAL B CA 1
ATOM 2240 C C . VAL B 1 41 ? 12.035 30.941 86.366 1.00 30.37 41 VAL B C 1
ATOM 2241 O O . VAL B 1 41 ? 11.071 31.417 85.752 1.00 31.42 41 VAL B O 1
ATOM 2245 N N . THR B 1 42 ? 12.009 29.727 86.905 1.00 28.45 42 THR B N 1
ATOM 2246 C CA . THR B 1 42 ? 10.849 28.869 86.707 1.00 29.95 42 THR B CA 1
ATOM 2247 C C . THR B 1 42 ? 9.630 29.416 87.469 1.00 32.31 42 THR B C 1
ATOM 2248 O O . THR B 1 42 ? 8.509 29.343 86.969 1.00 29.98 42 THR B O 1
ATOM 2252 N N . ARG B 1 43 ? 9.853 29.970 88.666 1.00 32.99 43 ARG B N 1
ATOM 2253 C CA . ARG B 1 43 ? 8.769 30.544 89.462 1.00 36.28 43 ARG B CA 1
ATOM 2254 C C . ARG B 1 43 ? 8.181 31.761 88.773 1.00 32.74 43 ARG B C 1
ATOM 2255 O O . ARG B 1 43 ? 6.963 31.973 88.799 1.00 35.04 43 ARG B O 1
ATOM 2263 N N . LYS B 1 44 ? 9.050 32.533 88.134 1.00 32.82 44 LYS B N 1
ATOM 2264 C CA . LYS B 1 44 ? 8.666 33.725 87.367 1.00 33.78 44 LYS B CA 1
ATOM 2265 C C . LYS B 1 44 ? 7.726 33.409 86.193 1.00 34.22 44 LYS B C 1
ATOM 2266 O O . LYS B 1 44 ? 6.868 34.220 85.841 1.00 33.25 44 LYS B O 1
ATOM 2272 N N . LEU B 1 45 ? 7.880 32.224 85.607 1.00 31.17 45 LEU B N 1
ATOM 2273 C CA . LEU B 1 45 ? 7.064 31.811 84.469 1.00 32.08 45 LEU B CA 1
ATOM 2274 C C . LEU B 1 45 ? 6.006 30.779 84.845 1.00 29.39 45 LEU B C 1
ATOM 2275 O O . LEU B 1 45 ? 5.209 30.397 83.999 1.00 31.04 45 LEU B O 1
ATOM 2280 N N . GLY B 1 46 ? 6.006 30.327 86.096 1.00 27.75 46 GLY B N 1
ATOM 2281 C CA . GLY B 1 46 ? 5.087 29.300 86.576 1.00 26.75 46 GLY B CA 1
ATOM 2282 C C . GLY B 1 46 ? 5.309 27.921 85.974 1.00 27.78 46 GLY B C 1
ATOM 2283 O O . GLY B 1 46 ? 4.366 27.231 85.640 1.00 29.50 46 GLY B O 1
ATOM 2284 N N . ILE B 1 47 ? 6.564 27.533 85.837 1.00 26.58 47 ILE B N 1
ATOM 2285 C CA . ILE B 1 47 ? 6.924 26.236 85.252 1.00 26.40 47 ILE B CA 1
ATOM 2286 C C . ILE B 1 47 ? 7.343 25.291 86.385 1.00 25.00 47 ILE B C 1
ATOM 2287 O O . ILE B 1 47 ? 8.216 25.651 87.189 1.00 27.55 47 ILE B O 1
ATOM 2292 N N . PRO B 1 48 ? 6.750 24.077 86.446 1.00 25.02 48 PRO B N 1
ATOM 2293 C CA . PRO B 1 48 ? 7.203 23.121 87.465 1.00 25.73 48 PRO B CA 1
ATOM 2294 C C . PRO B 1 48 ? 8.662 22.731 87.247 1.00 25.36 48 PRO B C 1
ATOM 2295 O O . PRO B 1 48 ? 9.120 22.576 86.099 1.00 27.31 48 PRO B O 1
ATOM 2299 N N . TYR B 1 49 ? 9.382 22.583 88.349 1.00 24.75 49 TYR B N 1
ATOM 2300 C CA . TYR B 1 49 ? 10.837 22.420 88.300 1.00 24.90 49 TYR B CA 1
ATOM 2301 C C . TYR B 1 49 ? 11.337 21.339 89.275 1.00 27.07 49 TYR B C 1
ATOM 2302 O O . TYR B 1 49 ? 10.956 21.310 90.451 1.00 25.37 49 TYR B O 1
ATOM 2311 N N . ILE B 1 50 ? 12.175 20.431 88.761 1.00 24.26 50 ILE B N 1
ATOM 2312 C CA . ILE B 1 50 ? 12.849 19.424 89.547 1.00 25.24 50 ILE B CA 1
ATOM 2313 C C . ILE B 1 50 ? 14.349 19.657 89.406 1.00 25.00 50 ILE B C 1
ATOM 2314 O O . ILE B 1 50 ? 14.891 19.649 88.302 1.00 23.26 50 ILE B O 1
ATOM 2319 N N . PHE B 1 51 ? 15.019 19.869 90.537 1.00 23.08 51 PHE B N 1
ATOM 2320 C CA . PHE B 1 51 ? 16.469 20.081 90.565 1.00 23.31 51 PHE B CA 1
ATOM 2321 C C . PHE B 1 51 ? 17.265 18.772 90.441 1.00 22.83 51 PHE B C 1
ATOM 2322 O O . PHE B 1 51 ? 17.037 17.820 91.194 1.00 21.30 51 PHE B O 1
ATOM 2330 N N . LYS B 1 52 ? 18.215 18.782 89.509 1.00 20.96 52 LYS B N 1
ATOM 2331 C CA . LYS B 1 52 ? 19.093 17.645 89.228 1.00 23.85 52 LYS B CA 1
ATOM 2332 C C . LYS B 1 52 ? 20.568 17.890 89.556 1.00 23.84 52 LYS B C 1
ATOM 2333 O O . LYS B 1 52 ? 21.144 18.944 89.252 1.00 23.48 52 LYS B O 1
ATOM 2339 N N . ALA B 1 53 ? 21.189 16.893 90.163 1.00 23.07 53 ALA B N 1
ATOM 2340 C CA . ALA B 1 53 ? 22.630 16.880 90.349 1.00 22.98 53 ALA B CA 1
ATOM 2341 C C . ALA B 1 53 ? 23.046 15.451 90.611 1.00 25.38 53 ALA B C 1
ATOM 2342 O O . ALA B 1 53 ? 22.226 14.647 91.033 1.00 27.02 53 ALA B O 1
ATOM 2344 N N . SER B 1 54 ? 24.320 15.169 90.363 1.00 25.07 54 SER B N 1
ATOM 2345 C CA . SER B 1 54 ? 24.950 13.903 90.750 1.00 25.51 54 SER B CA 1
ATOM 2346 C C . SER B 1 54 ? 25.714 14.043 92.070 1.00 25.29 54 SER B C 1
ATOM 2347 O O . SER B 1 54 ? 26.511 14.963 92.241 1.00 26.28 54 SER B O 1
ATOM 2350 N N . PHE B 1 55 ? 25.515 13.089 92.961 1.00 23.22 55 PHE B N 1
ATOM 2351 C CA . PHE B 1 55 ? 26.323 12.981 94.195 1.00 24.79 55 PHE B CA 1
ATOM 2352 C C . PHE B 1 55 ? 27.596 12.118 94.012 1.00 24.78 55 PHE B C 1
ATOM 2353 O O . PHE B 1 55 ? 28.598 12.333 94.711 1.00 24.36 55 PHE B O 1
ATOM 2361 N N . ASP B 1 56 ? 27.540 11.139 93.088 1.00 22.10 56 ASP B N 1
ATOM 2362 C CA . ASP B 1 56 ? 28.662 10.254 92.793 1.00 26.72 56 ASP B CA 1
ATOM 2363 C C . ASP B 1 56 ? 28.561 9.783 91.351 1.00 28.54 56 ASP B C 1
ATOM 2364 O O . ASP B 1 56 ? 27.847 8.826 91.035 1.00 23.83 56 ASP B O 1
ATOM 2369 N N . LYS B 1 57 ? 29.272 10.464 90.468 1.00 28.74 57 LYS B N 1
ATOM 2370 C CA . LYS B 1 57 ? 29.176 10.191 89.032 1.00 34.85 57 LYS B CA 1
ATOM 2371 C C . LYS B 1 57 ? 30.252 9.183 88.640 1.00 33.79 57 LYS B C 1
ATOM 2372 O O . LYS B 1 57 ? 31.425 9.423 88.895 1.00 34.57 57 LYS B O 1
ATOM 2378 N N . ALA B 1 58 ? 29.856 8.044 88.067 1.00 33.72 58 ALA B N 1
ATOM 2379 C CA . ALA B 1 58 ? 30.831 7.023 87.638 1.00 34.13 58 ALA B CA 1
ATOM 2380 C C . ALA B 1 58 ? 31.279 7.213 86.177 1.00 32.69 58 ALA B C 1
ATOM 2381 O O . ALA B 1 58 ? 32.363 6.794 85.805 1.00 34.61 58 ALA B O 1
ATOM 2383 N N . ASN B 1 59 ? 30.445 7.851 85.375 1.00 32.67 59 ASN B N 1
ATOM 2384 C CA . ASN B 1 59 ? 30.746 8.141 83.987 1.00 34.61 59 ASN B CA 1
ATOM 2385 C C . ASN B 1 59 ? 31.305 9.569 83.902 1.00 33.89 59 ASN B C 1
ATOM 2386 O O . ASN B 1 59 ? 30.566 10.506 83.652 1.00 35.62 59 ASN B O 1
ATOM 2391 N N . ARG B 1 60 ? 32.604 9.706 84.155 1.00 34.66 60 ARG B N 1
ATOM 2392 C CA . ARG B 1 60 ? 33.278 10.998 84.207 1.00 34.46 60 ARG B CA 1
ATOM 2393 C C . ARG B 1 60 ? 34.163 11.166 82.984 1.00 32.67 60 ARG B C 1
ATOM 2394 O O . ARG B 1 60 ? 34.591 10.191 82.408 1.00 29.21 60 ARG B O 1
ATOM 2402 N N . SER B 1 61 ? 34.468 12.414 82.635 1.00 35.63 61 SER B N 1
ATOM 2403 C CA . SER B 1 61 ? 35.322 12.728 81.483 1.00 37.25 61 SER B CA 1
ATOM 2404 C C . SER B 1 61 ? 36.756 12.182 81.639 1.00 34.72 61 SER B C 1
ATOM 2405 O O . SER B 1 61 ? 37.367 11.751 80.671 1.00 33.08 61 SER B O 1
ATOM 2408 N N . SER B 1 62 ? 37.278 12.221 82.862 1.00 31.26 62 SER B N 1
ATOM 2409 C CA . SER B 1 62 ? 38.586 11.688 83.196 1.00 30.80 62 SER B CA 1
ATOM 2410 C C . SER B 1 62 ? 38.455 10.859 84.446 1.00 29.17 62 SER B C 1
ATOM 2411 O O . SER B 1 62 ? 37.465 11.007 85.191 1.00 26.97 62 SER B O 1
ATOM 2414 N N . ILE B 1 63 ? 39.441 9.998 84.668 1.00 28.64 63 ILE B N 1
ATOM 2415 C CA . ILE B 1 63 ? 39.531 9.165 85.863 1.00 31.97 63 ILE B CA 1
ATOM 2416 C C . ILE B 1 63 ? 39.432 10.012 87.155 1.00 30.59 63 ILE B C 1
ATOM 2417 O O . ILE B 1 63 ? 38.726 9.661 88.098 1.00 29.19 63 ILE B O 1
ATOM 2422 N N . HIS B 1 64 ? 40.154 11.122 87.183 1.00 28.76 64 HIS B N 1
ATOM 2423 C CA . HIS B 1 64 ? 40.323 11.889 88.412 1.00 28.38 64 HIS B CA 1
ATOM 2424 C C . HIS B 1 64 ? 39.473 13.153 88.478 1.00 29.77 64 HIS B C 1
ATOM 2425 O O . HIS B 1 64 ? 39.595 13.944 89.425 1.00 29.65 64 HIS B O 1
ATOM 2432 N N . SER B 1 65 ? 38.581 13.320 87.503 1.00 30.94 65 SER B N 1
ATOM 2433 C CA . SER B 1 65 ? 37.530 14.319 87.607 1.00 31.75 65 SER B CA 1
ATOM 2434 C C . SER B 1 65 ? 36.748 14.054 88.907 1.00 31.23 65 SER B C 1
ATOM 2435 O O . SER B 1 65 ? 36.525 12.895 89.286 1.00 26.99 65 SER B O 1
ATOM 2438 N N . TYR B 1 66 ? 36.355 15.124 89.597 1.00 28.90 66 TYR B N 1
ATOM 2439 C CA . TYR B 1 66 ? 35.592 14.986 90.832 1.00 28.78 66 TYR B CA 1
ATOM 2440 C C . TYR B 1 66 ? 34.296 14.207 90.590 1.00 25.46 66 TYR B C 1
ATOM 2441 O O . TYR B 1 66 ? 33.513 14.561 89.723 1.00 25.46 66 TYR B O 1
ATOM 2450 N N . ARG B 1 67 ? 34.071 13.173 91.389 1.00 27.57 67 ARG B N 1
ATOM 2451 C CA . ARG B 1 67 ? 32.856 12.351 91.273 1.00 30.27 67 ARG B CA 1
ATOM 2452 C C . ARG B 1 67 ? 31.628 13.017 91.917 1.00 29.97 67 ARG B C 1
ATOM 2453 O O . ARG B 1 67 ? 30.480 12.630 91.632 1.00 27.20 67 ARG B O 1
ATOM 2461 N N . GLY B 1 68 ? 31.871 14.022 92.764 1.00 27.79 68 GLY B N 1
ATOM 2462 C CA . GLY B 1 68 ? 30.837 14.628 93.606 1.00 27.04 68 GLY B CA 1
ATOM 2463 C C . GLY B 1 68 ? 31.153 14.383 95.066 1.00 26.46 68 GLY B C 1
ATOM 2464 O O . GLY B 1 68 ? 32.042 13.624 95.400 1.00 25.46 68 GLY B O 1
ATOM 2465 N N . VAL B 1 69 ? 30.382 15.018 95.933 1.00 26.37 69 VAL B N 1
ATOM 2466 C CA . VAL B 1 69 ? 30.625 14.995 97.380 1.00 27.53 69 VAL B CA 1
ATOM 2467 C C . VAL B 1 69 ? 30.398 13.640 98.032 1.00 25.92 69 VAL B C 1
ATOM 2468 O O . VAL B 1 69 ? 30.821 13.426 99.163 1.00 27.48 69 VAL B O 1
ATOM 2472 N N . GLY B 1 70 ? 29.707 12.750 97.330 1.00 24.82 70 GLY B N 1
ATOM 2473 C CA . GLY B 1 70 ? 29.450 11.402 97.807 1.00 26.84 70 GLY B CA 1
ATOM 2474 C C . GLY B 1 70 ? 28.086 11.284 98.437 1.00 26.27 70 GLY B C 1
ATOM 2475 O O . GLY B 1 70 ? 27.379 12.271 98.614 1.00 26.06 70 GLY B O 1
ATOM 2476 N N . LEU B 1 71 ? 27.724 10.058 98.797 1.00 27.53 71 LEU B N 1
ATOM 2477 C CA . LEU B 1 71 ? 26.385 9.726 99.264 1.00 29.74 71 LEU B CA 1
ATOM 2478 C C . LEU B 1 71 ? 25.976 10.501 100.521 1.00 29.60 71 LEU B C 1
ATOM 2479 O O . LEU B 1 71 ? 24.975 11.177 100.522 1.00 26.21 71 LEU B O 1
ATOM 2484 N N . GLU B 1 72 ? 26.778 10.417 101.578 1.00 31.52 72 GLU B N 1
ATOM 2485 C CA . GLU B 1 72 ? 26.369 11.005 102.863 1.00 33.45 72 GLU B CA 1
ATOM 2486 C C . GLU B 1 72 ? 26.146 12.524 102.775 1.00 30.61 72 GLU B C 1
ATOM 2487 O O . GLU B 1 72 ? 25.060 13.019 103.063 1.00 31.35 72 GLU B O 1
ATOM 2493 N N . GLU B 1 73 ? 27.158 13.252 102.340 1.00 30.85 73 GLU B N 1
ATOM 2494 C CA . GLU B 1 73 ? 27.041 14.706 102.189 1.00 32.20 73 GLU B CA 1
ATOM 2495 C C . GLU B 1 73 ? 26.048 15.077 101.082 1.00 30.48 73 GLU B C 1
ATOM 2496 O O . GLU B 1 73 ? 25.323 16.051 101.221 1.00 27.48 73 GLU B O 1
ATOM 2502 N N . GLY B 1 74 ? 26.031 14.311 99.990 1.00 30.13 74 GLY B N 1
ATOM 2503 C CA . GLY B 1 74 ? 25.140 14.631 98.881 1.00 27.22 74 GLY B CA 1
ATOM 2504 C C . GLY B 1 74 ? 23.689 14.625 99.287 1.00 24.83 74 GLY B C 1
ATOM 2505 O O . GLY B 1 74 ? 22.912 15.490 98.880 1.00 25.42 74 GLY B O 1
ATOM 2506 N N . LEU B 1 75 ? 23.301 13.621 100.077 1.00 25.20 75 LEU B N 1
ATOM 2507 C CA . LEU B 1 75 ? 21.928 13.521 100.542 1.00 27.67 75 LEU B CA 1
ATOM 2508 C C . LEU B 1 75 ? 21.584 14.651 101.524 1.00 27.30 75 LEU B C 1
ATOM 2509 O O . LEU B 1 75 ? 20.481 15.174 101.494 1.00 27.95 75 LEU B O 1
ATOM 2514 N N . LYS B 1 76 ? 22.537 15.061 102.353 1.00 30.20 76 LYS B N 1
ATOM 2515 C CA . LYS B 1 76 ? 22.330 16.231 103.219 1.00 33.47 76 LYS B CA 1
ATOM 2516 C C . LYS B 1 76 ? 22.073 17.481 102.385 1.00 30.43 76 LYS B C 1
ATOM 2517 O O . LYS B 1 76 ? 21.129 18.225 102.653 1.00 27.84 76 LYS B O 1
ATOM 2523 N N . ILE B 1 77 ? 22.848 17.664 101.325 1.00 30.41 77 ILE B N 1
ATOM 2524 C CA . ILE B 1 77 ? 22.644 18.807 100.425 1.00 29.04 77 ILE B CA 1
ATOM 2525 C C . ILE B 1 77 ? 21.260 18.774 99.761 1.00 27.15 77 ILE B C 1
ATOM 2526 O O . ILE B 1 77 ? 20.540 19.769 99.774 1.00 27.80 77 ILE B O 1
ATOM 2531 N N . PHE B 1 78 ? 20.882 17.620 99.203 1.00 26.29 78 PHE B N 1
ATOM 2532 C CA . PHE B 1 78 ? 19.548 17.436 98.641 1.00 24.18 78 PHE B CA 1
ATOM 2533 C C . PHE B 1 78 ? 18.415 17.715 99.653 1.00 26.54 78 PHE B C 1
ATOM 2534 O O . PHE B 1 78 ? 17.425 18.351 99.304 1.00 24.32 78 PHE B O 1
ATOM 2542 N N . GLU B 1 79 ? 18.564 17.229 100.888 1.00 29.98 79 GLU B N 1
ATOM 2543 C CA . GLU B 1 79 ? 17.577 17.519 101.951 1.00 33.54 79 GLU B CA 1
ATOM 2544 C C . GLU B 1 79 ? 17.404 19.018 102.138 1.00 32.09 79 GLU B C 1
ATOM 2545 O O . GLU B 1 79 ? 16.283 19.513 102.290 1.00 31.67 79 GLU B O 1
ATOM 2551 N N . LYS B 1 80 ? 18.524 19.725 102.122 1.00 31.37 80 LYS B N 1
ATOM 2552 C CA . LYS B 1 80 ? 18.536 21.187 102.229 1.00 34.16 80 LYS B CA 1
ATOM 2553 C C . LYS B 1 80 ? 17.835 21.885 101.059 1.00 31.38 80 LYS B C 1
ATOM 2554 O O . LYS B 1 80 ? 17.073 22.823 101.254 1.00 28.89 80 LYS B O 1
ATOM 2560 N N . VAL B 1 81 ? 18.112 21.422 99.842 1.00 29.35 81 VAL B N 1
ATOM 2561 C CA . VAL B 1 81 ? 17.489 21.990 98.635 1.00 29.02 81 VAL B CA 1
ATOM 2562 C C . VAL B 1 81 ? 15.981 21.862 98.729 1.00 28.91 81 VAL B C 1
ATOM 2563 O O . VAL B 1 81 ? 15.238 22.839 98.514 1.00 29.62 81 VAL B O 1
ATOM 2567 N N . LYS B 1 82 ? 15.527 20.667 99.103 1.00 27.05 82 LYS B N 1
ATOM 2568 C CA A LYS B 1 82 ? 14.101 20.403 99.215 0.50 27.68 82 LYS B CA 1
ATOM 2569 C CA B LYS B 1 82 ? 14.101 20.389 99.223 0.50 27.32 82 LYS B CA 1
ATOM 2570 C C . LYS B 1 82 ? 13.445 21.295 100.278 1.00 29.68 82 LYS B C 1
ATOM 2571 O O . LYS B 1 82 ? 12.395 21.899 100.030 1.00 30.35 82 LYS B O 1
ATOM 2582 N N . ALA B 1 83 ? 14.078 21.397 101.433 1.00 29.62 83 ALA B N 1
ATOM 2583 C CA . ALA B 1 83 ? 13.561 22.221 102.531 1.00 33.42 83 ALA B CA 1
ATOM 2584 C C . ALA B 1 83 ? 13.524 23.701 102.151 1.00 35.91 83 ALA B C 1
ATOM 2585 O O . ALA B 1 83 ? 12.517 24.374 102.359 1.00 37.21 83 ALA B O 1
ATOM 2587 N N . GLU B 1 84 ? 14.615 24.192 101.577 1.00 35.35 84 GLU B N 1
ATOM 2588 C CA . GLU B 1 84 ? 14.733 25.612 101.247 1.00 36.88 84 GLU B CA 1
ATOM 2589 C C . GLU B 1 84 ? 13.778 26.044 100.141 1.00 36.88 84 GLU B C 1
ATOM 2590 O O . GLU B 1 84 ? 13.133 27.094 100.234 1.00 35.63 84 GLU B O 1
ATOM 2596 N N . PHE B 1 85 ? 13.697 25.243 99.085 1.00 32.75 85 PHE B N 1
ATOM 2597 C CA . PHE B 1 85 ? 12.981 25.653 97.892 1.00 32.11 85 PHE B CA 1
ATOM 2598 C C . PHE B 1 85 ? 11.598 24.991 97.751 1.00 30.95 85 PHE B C 1
ATOM 2599 O O . PHE B 1 85 ? 10.757 25.464 96.995 1.00 33.87 85 PHE B O 1
ATOM 2607 N N . GLY B 1 86 ? 11.357 23.909 98.476 1.00 31.08 86 GLY B N 1
ATOM 2608 C CA . GLY B 1 86 ? 10.083 23.202 98.378 1.00 32.29 86 GLY B CA 1
ATOM 2609 C C . GLY B 1 86 ? 9.901 22.462 97.048 1.00 34.53 86 GLY B C 1
ATOM 2610 O O . GLY B 1 86 ? 8.773 22.210 96.615 1.00 36.13 86 GLY B O 1
ATOM 2611 N N . ILE B 1 87 ? 11.009 22.101 96.404 1.00 31.18 87 ILE B N 1
ATOM 2612 C CA . ILE B 1 87 ? 10.950 21.412 95.108 1.00 29.37 87 ILE B CA 1
ATOM 2613 C C . ILE B 1 87 ? 11.357 19.936 95.252 1.00 25.82 87 ILE B C 1
ATOM 2614 O O . ILE B 1 87 ? 12.034 19.563 96.217 1.00 24.37 87 ILE B O 1
ATOM 2619 N N . PRO B 1 88 ? 10.939 19.087 94.299 1.00 24.60 88 PRO B N 1
ATOM 2620 C CA . PRO B 1 88 ? 11.555 17.747 94.268 1.00 25.45 88 PRO B CA 1
ATOM 2621 C C . PRO B 1 88 ? 12.943 17.767 93.617 1.00 22.02 88 PRO B C 1
ATOM 2622 O O . PRO B 1 88 ? 13.349 18.751 92.972 1.00 26.15 88 PRO B O 1
ATOM 2626 N N . VAL B 1 89 ? 13.679 16.683 93.806 1.00 23.65 89 VAL B N 1
ATOM 2627 C CA . VAL B 1 89 ? 15.018 16.554 93.266 1.00 22.09 89 VAL B CA 1
ATOM 2628 C C . VAL B 1 89 ? 15.169 15.205 92.579 1.00 22.17 89 VAL B C 1
ATOM 2629 O O . VAL B 1 89 ? 14.364 14.295 92.792 1.00 23.10 89 VAL B O 1
ATOM 2633 N N . ILE B 1 90 ? 16.232 15.109 91.790 1.00 21.61 90 ILE B N 1
ATOM 2634 C CA . ILE B 1 90 ? 16.548 13.943 90.982 1.00 21.95 90 ILE B CA 1
ATOM 2635 C C . ILE B 1 90 ? 18.048 13.741 90.996 1.00 20.12 90 ILE B C 1
ATOM 2636 O O . ILE B 1 90 ? 18.828 14.691 90.922 1.00 19.30 90 ILE B O 1
ATOM 2641 N N . THR B 1 91 ? 18.452 12.482 91.136 1.00 20.60 91 THR B N 1
ATOM 2642 C CA . THR B 1 91 ? 19.829 12.125 91.092 1.00 24.49 91 THR B CA 1
ATOM 2643 C C . THR B 1 91 ? 19.983 10.745 90.454 1.00 23.99 91 THR B C 1
ATOM 2644 O O . THR B 1 91 ? 19.082 9.921 90.511 1.00 24.54 91 THR B O 1
ATOM 2648 N N . ASP B 1 92 ? 21.159 10.524 89.888 1.00 23.93 92 ASP B N 1
ATOM 2649 C CA . ASP B 1 92 ? 21.517 9.240 89.307 1.00 25.96 92 ASP B CA 1
ATOM 2650 C C . ASP B 1 92 ? 22.161 8.341 90.346 1.00 26.63 92 ASP B C 1
ATOM 2651 O O . ASP B 1 92 ? 22.831 8.805 91.262 1.00 25.91 92 ASP B O 1
ATOM 2656 N N A VAL B 1 93 ? 21.901 7.050 90.200 0.50 24.39 93 VAL B N 1
ATOM 2657 N N B VAL B 1 93 ? 21.951 7.042 90.189 0.50 24.13 93 VAL B N 1
ATOM 2658 C CA A VAL B 1 93 ? 22.562 5.994 90.964 0.50 25.11 93 VAL B CA 1
ATOM 2659 C CA B VAL B 1 93 ? 22.600 6.022 91.013 0.50 24.54 93 VAL B CA 1
ATOM 2660 C C A VAL B 1 93 ? 23.203 5.017 89.977 0.50 24.22 93 VAL B C 1
ATOM 2661 C C B VAL B 1 93 ? 23.114 4.887 90.112 0.50 24.15 93 VAL B C 1
ATOM 2662 O O A VAL B 1 93 ? 22.675 4.801 88.897 0.50 23.59 93 VAL B O 1
ATOM 2663 O O B VAL B 1 93 ? 22.383 4.388 89.266 0.50 23.93 93 VAL B O 1
ATOM 2670 N N . HIS B 1 94 ? 24.357 4.469 90.333 1.00 22.91 94 HIS B N 1
ATOM 2671 C CA . HIS B 1 94 ? 24.987 3.420 89.528 1.00 26.22 94 HIS B CA 1
ATOM 2672 C C . HIS B 1 94 ? 25.355 2.171 90.308 1.00 27.98 94 HIS B C 1
ATOM 2673 O O . HIS B 1 94 ? 25.748 1.180 89.713 1.00 27.90 94 HIS B O 1
ATOM 2680 N N . GLU B 1 95 ? 25.217 2.210 91.629 1.00 30.48 95 GLU B N 1
ATOM 2681 C CA . GLU B 1 95 ? 25.470 1.065 92.501 1.00 34.52 95 GLU B CA 1
ATOM 2682 C C . GLU B 1 95 ? 24.140 0.583 93.063 1.00 32.59 95 GLU B C 1
ATOM 2683 O O . GLU B 1 95 ? 23.424 1.384 93.673 1.00 29.11 95 GLU B O 1
ATOM 2689 N N . PRO B 1 96 ? 23.809 -0.715 92.883 1.00 29.73 96 PRO B N 1
ATOM 2690 C CA . PRO B 1 96 ? 22.608 -1.267 93.515 1.00 29.12 96 PRO B CA 1
ATOM 2691 C C . PRO B 1 96 ? 22.437 -0.906 94.992 1.00 28.18 96 PRO B C 1
ATOM 2692 O O . PRO B 1 96 ? 21.348 -0.509 95.391 1.00 24.38 96 PRO B O 1
ATOM 2696 N N . HIS B 1 97 ? 23.510 -1.021 95.769 1.00 28.50 97 HIS B N 1
ATOM 2697 C CA . HIS B 1 97 ? 23.455 -0.770 97.222 1.00 31.51 97 HIS B CA 1
ATOM 2698 C C . HIS B 1 97 ? 23.152 0.675 97.591 1.00 29.59 97 HIS B C 1
ATOM 2699 O O . HIS B 1 97 ? 22.737 0.956 98.715 1.00 28.96 97 HIS B O 1
ATOM 2706 N N . GLN B 1 98 ? 23.378 1.597 96.662 1.00 29.62 98 GLN B N 1
ATOM 2707 C CA . GLN B 1 98 ? 23.086 3.003 96.918 1.00 31.88 98 GLN B CA 1
ATOM 2708 C C . GLN B 1 98 ? 21.613 3.386 96.736 1.00 27.93 98 GLN B C 1
ATOM 2709 O O . GLN B 1 98 ? 21.193 4.415 97.249 1.00 25.26 98 GLN B O 1
ATOM 2715 N N . CYS B 1 99 ? 20.824 2.557 96.048 1.00 25.56 99 CYS B N 1
ATOM 2716 C CA . CYS B 1 99 ? 19.452 2.926 95.698 1.00 25.48 99 CYS B CA 1
ATOM 2717 C C . CYS B 1 99 ? 18.581 3.231 96.921 1.00 25.55 99 CYS B C 1
ATOM 2718 O O . CYS B 1 99 ? 17.879 4.221 96.950 1.00 22.93 99 CYS B O 1
ATOM 2721 N N . GLN B 1 100 ? 18.637 2.358 97.925 1.00 26.53 100 GLN B N 1
ATOM 2722 C CA . GLN B 1 100 ? 17.770 2.514 99.078 1.00 24.55 100 GLN B CA 1
ATOM 2723 C C . GLN B 1 100 ? 18.021 3.836 99.840 1.00 22.58 100 GLN B C 1
ATOM 2724 O O . GLN B 1 100 ? 17.088 4.614 100.006 1.00 22.43 100 GLN B O 1
ATOM 2730 N N . PRO B 1 101 ? 19.257 4.071 100.313 1.00 23.83 101 PRO B N 1
ATOM 2731 C CA . PRO B 1 101 ? 19.432 5.335 101.072 1.00 25.49 101 PRO B CA 1
ATOM 2732 C C . PRO B 1 101 ? 19.155 6.616 100.246 1.00 23.98 101 PRO B C 1
ATOM 2733 O O . PRO B 1 101 ? 18.627 7.613 100.781 1.00 21.36 101 PRO B O 1
ATOM 2737 N N . VAL B 1 102 ? 19.495 6.597 98.951 1.00 24.31 102 VAL B N 1
ATOM 2738 C CA . VAL B 1 102 ? 19.187 7.728 98.070 1.00 23.66 102 VAL B CA 1
ATOM 2739 C C . VAL B 1 102 ? 17.687 7.998 98.012 1.00 24.37 102 VAL B C 1
ATOM 2740 O O . VAL B 1 102 ? 17.243 9.147 98.110 1.00 23.91 102 VAL B O 1
ATOM 2744 N N . ALA B 1 103 ? 16.900 6.928 97.889 1.00 22.73 103 ALA B N 1
ATOM 2745 C CA . ALA B 1 103 ? 15.459 7.007 97.797 1.00 22.73 103 ALA B CA 1
ATOM 2746 C C . ALA B 1 103 ? 14.769 7.558 99.078 1.00 22.97 103 ALA B C 1
ATOM 2747 O O . ALA B 1 103 ? 13.619 7.964 99.033 1.00 25.49 103 ALA B O 1
ATOM 2749 N N . GLU B 1 104 ? 15.483 7.607 100.199 1.00 25.07 104 GLU B N 1
ATOM 2750 C CA . GLU B 1 104 ? 14.946 8.218 101.422 1.00 25.50 104 GLU B CA 1
ATOM 2751 C C . GLU B 1 104 ? 14.761 9.708 101.204 1.00 26.48 104 GLU B C 1
ATOM 2752 O O . GLU B 1 104 ? 13.918 10.328 101.847 1.00 26.76 104 GLU B O 1
ATOM 2758 N N . VAL B 1 105 ? 15.550 10.283 100.291 1.00 21.70 105 VAL B N 1
ATOM 2759 C CA . VAL B 1 105 ? 15.607 11.740 100.133 1.00 26.69 105 VAL B CA 1
ATOM 2760 C C . VAL B 1 105 ? 15.202 12.187 98.737 1.00 25.35 105 VAL B C 1
ATOM 2761 O O . VAL B 1 105 ? 14.443 13.154 98.566 1.00 26.01 105 VAL B O 1
ATOM 2765 N N . CYS B 1 106 ? 15.766 11.512 97.730 1.00 25.26 106 CYS B N 1
ATOM 2766 C CA . CYS B 1 106 ? 15.607 11.951 96.359 1.00 25.54 106 CYS B CA 1
ATOM 2767 C C . CYS B 1 106 ? 14.313 11.401 95.762 1.00 27.30 106 CYS B C 1
ATOM 2768 O O . CYS B 1 106 ? 14.069 10.189 95.703 1.00 26.55 106 CYS B O 1
ATOM 2771 N N . ASP B 1 107 ? 13.487 12.337 95.328 1.00 25.30 107 ASP B N 1
ATOM 2772 C CA . ASP B 1 107 ? 12.142 12.068 94.837 1.00 25.78 107 ASP B CA 1
ATOM 2773 C C . ASP B 1 107 ? 12.179 11.205 93.586 1.00 27.00 107 ASP B C 1
ATOM 2774 O O . ASP B 1 107 ? 11.389 10.255 93.452 1.00 27.39 107 ASP B O 1
ATOM 2779 N N . VAL B 1 108 ? 13.090 11.544 92.668 1.00 22.48 108 VAL B N 1
ATOM 2780 C CA . VAL B 1 108 ? 13.278 10.740 91.458 1.00 23.47 108 VAL B CA 1
ATOM 2781 C C . VAL B 1 108 ? 14.721 10.210 91.452 1.00 21.41 108 VAL B C 1
ATOM 2782 O O . VAL B 1 108 ? 15.672 10.953 91.729 1.00 21.82 108 VAL B O 1
ATOM 2786 N N . ILE B 1 109 ? 14.860 8.919 91.161 1.00 20.66 109 ILE B N 1
ATOM 2787 C CA . ILE B 1 109 ? 16.158 8.284 90.951 1.00 23.49 109 ILE B CA 1
ATOM 2788 C C . ILE B 1 109 ? 16.317 7.964 89.454 1.00 23.89 109 ILE B C 1
ATOM 2789 O O . ILE B 1 109 ? 15.421 7.419 88.827 1.00 23.87 109 ILE B O 1
ATOM 2794 N N . GLN B 1 110 ? 17.482 8.291 88.929 1.00 26.15 110 GLN B N 1
ATOM 2795 C CA . GLN B 1 110 ? 17.772 8.174 87.499 1.00 24.79 110 GLN B CA 1
ATOM 2796 C C . GLN B 1 110 ? 18.714 7.006 87.206 1.00 23.99 110 GLN B C 1
ATOM 2797 O O . GLN B 1 110 ? 19.758 6.816 87.856 1.00 24.03 110 GLN B O 1
ATOM 2803 N N . LEU B 1 111 ? 18.336 6.251 86.181 1.00 23.85 111 LEU B N 1
ATOM 2804 C CA . LEU B 1 111 ? 19.065 5.085 85.689 1.00 24.73 111 LEU B CA 1
ATOM 2805 C C . LEU B 1 111 ? 19.940 5.547 84.518 1.00 24.61 111 LEU B C 1
ATOM 2806 O O . LEU B 1 111 ? 19.409 5.912 83.446 1.00 22.63 111 LEU B O 1
ATOM 2811 N N . PRO B 1 112 ? 21.269 5.563 84.721 1.00 27.17 112 PRO B N 1
ATOM 2812 C CA . PRO B 1 112 ? 22.122 6.051 83.628 1.00 27.97 112 PRO B CA 1
ATOM 2813 C C . PRO B 1 112 ? 21.974 5.195 82.358 1.00 27.11 112 PRO B C 1
ATOM 2814 O O . PRO B 1 112 ? 21.791 3.981 82.451 1.00 24.88 112 PRO B O 1
ATOM 2818 N N . ALA B 1 113 ? 22.004 5.859 81.205 1.00 29.05 113 ALA B N 1
ATOM 2819 C CA . ALA B 1 113 ? 21.767 5.211 79.924 1.00 31.02 113 ALA B CA 1
ATOM 2820 C C . ALA B 1 113 ? 22.643 3.980 79.741 1.00 30.90 113 ALA B C 1
ATOM 2821 O O . ALA B 1 113 ? 22.144 2.922 79.366 1.00 32.15 113 ALA B O 1
ATOM 2823 N N . PHE B 1 114 ? 23.928 4.116 80.057 1.00 32.86 114 PHE B N 1
ATOM 2824 C CA . PHE B 1 114 ? 24.897 3.021 79.925 1.00 35.58 114 PHE B CA 1
ATOM 2825 C C . PHE B 1 114 ? 24.624 1.795 80.843 1.00 36.34 114 PHE B C 1
ATOM 2826 O O . PHE B 1 114 ? 25.103 0.679 80.557 1.00 38.21 114 PHE B O 1
ATOM 2834 N N . LEU B 1 115 ? 23.816 1.990 81.895 1.00 32.98 115 LEU B N 1
ATOM 2835 C CA . LEU B 1 115 ? 23.426 0.902 82.797 1.00 31.38 115 LEU B CA 1
ATOM 2836 C C . LEU B 1 115 ? 21.977 0.416 82.627 1.00 28.03 115 LEU B C 1
ATOM 2837 O O . LEU B 1 115 ? 21.515 -0.422 83.393 1.00 28.50 115 LEU B O 1
ATOM 2842 N N . ALA B 1 116 ? 21.286 0.905 81.601 1.00 29.36 116 ALA B N 1
ATOM 2843 C CA . ALA B 1 116 ? 19.852 0.704 81.445 1.00 29.59 116 ALA B CA 1
ATOM 2844 C C . ALA B 1 116 ? 19.445 -0.776 81.296 1.00 30.46 116 ALA B C 1
ATOM 2845 O O . ALA B 1 116 ? 18.284 -1.125 81.507 1.00 28.16 116 ALA B O 1
ATOM 2847 N N . ARG B 1 117 ? 20.415 -1.630 80.952 1.00 32.35 117 ARG B N 1
ATOM 2848 C CA . ARG B 1 117 ? 20.176 -3.061 80.772 1.00 37.41 117 ARG B CA 1
ATOM 2849 C C . ARG B 1 117 ? 20.675 -3.886 81.961 1.00 36.30 117 ARG B C 1
ATOM 2850 O O . ARG B 1 117 ? 20.454 -5.095 82.004 1.00 35.62 117 ARG B O 1
ATOM 2858 N N . GLN B 1 118 ? 21.332 -3.235 82.916 1.00 34.05 118 GLN B N 1
ATOM 2859 C CA . GLN B 1 118 ? 21.955 -3.926 84.051 1.00 34.16 118 GLN B CA 1
ATOM 2860 C C . GLN B 1 118 ? 20.871 -4.339 85.054 1.00 33.02 118 GLN B C 1
ATOM 2861 O O . GLN B 1 118 ? 20.390 -3.530 85.865 1.00 30.23 118 GLN B O 1
ATOM 2867 N N . THR B 1 119 ? 20.476 -5.608 84.943 1.00 30.21 119 THR B N 1
ATOM 2868 C CA . THR B 1 119 ? 19.424 -6.205 85.749 1.00 30.25 119 THR B CA 1
ATOM 2869 C C . THR B 1 119 ? 19.532 -5.934 87.262 1.00 27.85 119 THR B C 1
ATOM 2870 O O . THR B 1 119 ? 18.536 -5.584 87.880 1.00 28.32 119 THR B O 1
ATOM 2874 N N . ASP B 1 120 ? 20.706 -6.095 87.851 1.00 27.70 120 ASP B N 1
ATOM 2875 C CA . ASP B 1 120 ? 20.839 -5.892 89.309 1.00 30.99 120 ASP B CA 1
ATOM 2876 C C . ASP B 1 120 ? 20.488 -4.454 89.736 1.00 30.39 120 ASP B C 1
ATOM 2877 O O . ASP B 1 120 ? 19.865 -4.252 90.786 1.00 31.70 120 ASP B O 1
ATOM 2882 N N . LEU B 1 121 ? 20.877 -3.479 88.915 1.00 27.98 121 LEU B N 1
ATOM 2883 C CA . LEU B 1 121 ? 20.616 -2.067 89.207 1.00 27.35 121 LEU B CA 1
ATOM 2884 C C . LEU B 1 121 ? 19.150 -1.752 89.031 1.00 26.90 121 LEU B C 1
ATOM 2885 O O . LEU B 1 121 ? 18.565 -1.032 89.847 1.00 27.67 121 LEU B O 1
ATOM 2890 N N . VAL B 1 122 ? 18.554 -2.286 87.967 1.00 26.85 122 VAL B N 1
ATOM 2891 C CA . VAL B 1 122 ? 17.143 -2.072 87.669 1.00 27.28 122 VAL B CA 1
ATOM 2892 C C . VAL B 1 122 ? 16.273 -2.597 88.812 1.00 26.12 122 VAL B C 1
ATOM 2893 O O . VAL B 1 122 ? 15.318 -1.938 89.250 1.00 23.45 122 VAL B O 1
ATOM 2897 N N . VAL B 1 123 ? 16.600 -3.793 89.283 1.00 27.02 123 VAL B N 1
ATOM 2898 C CA . VAL B 1 123 ? 15.844 -4.421 90.375 1.00 27.36 123 VAL B CA 1
ATOM 2899 C C . VAL B 1 123 ? 15.988 -3.613 91.672 1.00 25.48 123 VAL B C 1
ATOM 2900 O O . VAL B 1 123 ? 14.987 -3.335 92.352 1.00 26.17 123 VAL B O 1
ATOM 2904 N N . ALA B 1 124 ? 17.214 -3.227 91.984 1.00 26.40 124 ALA B N 1
ATOM 2905 C CA . ALA B 1 124 ? 17.509 -2.431 93.175 1.00 28.45 124 ALA B CA 1
ATOM 2906 C C . ALA B 1 124 ? 16.789 -1.078 93.135 1.00 27.10 124 ALA B C 1
ATOM 2907 O O . ALA B 1 124 ? 16.273 -0.606 94.157 1.00 25.60 124 ALA B O 1
ATOM 2909 N N A MET B 1 125 ? 16.737 -0.472 91.954 0.50 26.19 125 MET B N 1
ATOM 2910 N N B MET B 1 125 ? 16.724 -0.484 91.945 0.50 25.52 125 MET B N 1
ATOM 2911 C CA A MET B 1 125 ? 16.020 0.789 91.774 0.50 27.05 125 MET B CA 1
ATOM 2912 C CA B MET B 1 125 ? 16.040 0.795 91.756 0.50 25.98 125 MET B CA 1
ATOM 2913 C C A MET B 1 125 ? 14.521 0.611 91.908 0.50 26.40 125 MET B C 1
ATOM 2914 C C B MET B 1 125 ? 14.528 0.629 91.880 0.50 25.78 125 MET B C 1
ATOM 2915 O O A MET B 1 125 ? 13.858 1.392 92.596 0.50 26.58 125 MET B O 1
ATOM 2916 O O B MET B 1 125 ? 13.866 1.432 92.544 0.50 26.08 125 MET B O 1
ATOM 2925 N N . ALA B 1 126 ? 13.992 -0.398 91.219 1.00 25.56 126 ALA B N 1
ATOM 2926 C CA . ALA B 1 126 ? 12.563 -0.722 91.280 1.00 27.89 126 ALA B CA 1
ATOM 2927 C C . ALA B 1 126 ? 12.085 -0.889 92.731 1.00 26.07 126 ALA B C 1
ATOM 2928 O O . ALA B 1 126 ? 11.094 -0.297 93.132 1.00 25.36 126 ALA B O 1
ATOM 2930 N N . LYS B 1 127 ? 12.855 -1.654 93.493 1.00 27.49 127 LYS B N 1
ATOM 2931 C CA A LYS B 1 127 ? 12.516 -1.994 94.878 0.50 27.01 127 LYS B CA 1
ATOM 2932 C CA B LYS B 1 127 ? 12.489 -1.992 94.870 0.50 27.56 127 LYS B CA 1
ATOM 2933 C C . LYS B 1 127 ? 12.463 -0.788 95.821 1.00 26.93 127 LYS B C 1
ATOM 2934 O O . LYS B 1 127 ? 11.885 -0.864 96.908 1.00 25.83 127 LYS B O 1
ATOM 2945 N N . THR B 1 128 ? 13.067 0.332 95.429 1.00 26.49 128 THR B N 1
ATOM 2946 C CA . THR B 1 128 ? 12.920 1.544 96.258 1.00 28.88 128 THR B CA 1
ATOM 2947 C C . THR B 1 128 ? 11.464 2.023 96.304 1.00 25.94 128 THR B C 1
ATOM 2948 O O . THR B 1 128 ? 11.042 2.654 97.270 1.00 26.09 128 THR B O 1
ATOM 2952 N N . GLY B 1 129 ? 10.697 1.729 95.256 1.00 25.84 129 GLY B N 1
ATOM 2953 C CA . GLY B 1 129 ? 9.352 2.239 95.106 1.00 27.79 129 GLY B CA 1
ATOM 2954 C C . GLY B 1 129 ? 9.292 3.699 94.683 1.00 26.90 129 GLY B C 1
ATOM 2955 O O . GLY B 1 129 ? 8.205 4.232 94.506 1.00 28.63 129 GLY B O 1
ATOM 2956 N N . ASN B 1 130 ? 10.446 4.338 94.484 1.00 24.81 130 ASN B N 1
ATOM 2957 C CA . ASN B 1 130 ? 10.469 5.738 94.031 1.00 25.07 130 ASN B CA 1
ATOM 2958 C C . ASN B 1 130 ? 10.166 5.861 92.553 1.00 24.37 130 ASN B C 1
ATOM 2959 O O . ASN B 1 130 ? 10.226 4.880 91.805 1.00 24.18 130 ASN B O 1
ATOM 2964 N N . VAL B 1 131 ? 9.811 7.074 92.141 1.00 22.73 131 VAL B N 1
ATOM 2965 C CA . VAL B 1 131 ? 9.806 7.441 90.720 1.00 24.18 131 VAL B CA 1
ATOM 2966 C C . VAL B 1 131 ? 11.203 7.231 90.110 1.00 21.60 131 VAL B C 1
ATOM 2967 O O . VAL B 1 131 ? 12.232 7.581 90.703 1.00 20.91 131 VAL B O 1
ATOM 2971 N N . VAL B 1 132 ? 11.226 6.630 88.917 1.00 22.10 132 VAL B N 1
ATOM 2972 C CA . VAL B 1 132 ? 12.471 6.301 88.218 1.00 24.40 132 VAL B CA 1
ATOM 2973 C C . VAL B 1 132 ? 12.493 6.968 86.841 1.00 23.08 132 VAL B C 1
ATOM 2974 O O . VAL B 1 132 ? 11.521 6.939 86.102 1.00 24.29 132 VAL B O 1
ATOM 2978 N N . ASN B 1 133 ? 13.607 7.613 86.538 1.00 20.39 133 ASN B N 1
ATOM 2979 C CA . ASN B 1 133 ? 13.865 8.122 85.208 1.00 21.64 133 ASN B CA 1
ATOM 2980 C C . ASN B 1 133 ? 14.805 7.200 84.443 1.00 21.39 133 ASN B C 1
ATOM 2981 O O . ASN B 1 133 ? 15.997 7.079 84.792 1.00 24.54 133 ASN B O 1
ATOM 2986 N N . ILE B 1 134 ? 14.263 6.578 83.393 1.00 23.98 134 ILE B N 1
ATOM 2987 C CA . ILE B 1 134 ? 14.998 5.638 82.574 1.00 25.66 134 ILE B CA 1
ATOM 2988 C C . ILE B 1 134 ? 15.559 6.402 81.371 1.00 25.29 134 ILE B C 1
ATOM 2989 O O . ILE B 1 134 ? 14.781 6.874 80.519 1.00 24.78 134 ILE B O 1
ATOM 2994 N N . LYS B 1 135 ? 16.875 6.510 81.336 1.00 24.14 135 LYS B N 1
ATOM 2995 C CA . LYS B 1 135 ? 17.565 7.145 80.202 1.00 27.96 135 LYS B CA 1
ATOM 2996 C C . LYS B 1 135 ? 17.756 6.144 79.078 1.00 28.50 135 LYS B C 1
ATOM 2997 O O . LYS B 1 135 ? 18.250 5.043 79.311 1.00 25.77 135 LYS B O 1
ATOM 3003 N N . LYS B 1 136 ? 17.303 6.516 77.884 1.00 28.25 136 LYS B N 1
ATOM 3004 C CA . LYS B 1 136 ? 17.352 5.629 76.715 1.00 28.56 136 LYS B CA 1
ATOM 3005 C C . LYS B 1 136 ? 18.770 5.594 76.126 1.00 26.19 136 LYS B C 1
ATOM 3006 O O . LYS B 1 136 ? 19.303 6.615 75.719 1.00 23.28 136 LYS B O 1
ATOM 3012 N N . PRO B 1 137 ? 19.416 4.420 76.114 1.00 26.63 137 PRO B N 1
ATOM 3013 C CA . PRO B 1 137 ? 20.702 4.355 75.425 1.00 28.75 137 PRO B CA 1
ATOM 3014 C C . PRO B 1 137 ? 20.652 4.854 73.986 1.00 26.82 137 PRO B C 1
ATOM 3015 O O . PRO B 1 137 ? 19.651 4.655 73.303 1.00 24.71 137 PRO B O 1
ATOM 3019 N N . GLN B 1 138 ? 21.743 5.470 73.550 1.00 25.42 138 GLN B N 1
ATOM 3020 C CA . GLN B 1 138 ? 21.861 5.971 72.164 1.00 27.61 138 GLN B CA 1
ATOM 3021 C C . GLN B 1 138 ? 21.886 4.824 71.150 1.00 27.87 138 GLN B C 1
ATOM 3022 O O . GLN B 1 138 ? 21.586 5.021 69.967 1.00 26.47 138 GLN B O 1
ATOM 3028 N N . PHE B 1 139 ? 22.223 3.629 71.627 1.00 29.79 139 PHE B N 1
ATOM 3029 C CA . PHE B 1 139 ? 22.293 2.442 70.770 1.00 33.34 139 PHE B CA 1
ATOM 3030 C C . PHE B 1 139 ? 21.022 1.590 70.824 1.00 34.98 139 PHE B C 1
ATOM 3031 O O . PHE B 1 139 ? 20.958 0.551 70.172 1.00 36.45 139 PHE B O 1
ATOM 3039 N N . LEU B 1 140 ? 20.002 2.007 71.580 1.00 34.14 140 LEU B N 1
ATOM 3040 C CA . LEU B 1 140 ? 18.739 1.238 71.658 1.00 34.11 140 LEU B CA 1
ATOM 3041 C C . LEU B 1 140 ? 17.623 1.899 70.861 1.00 32.71 140 LEU B C 1
ATOM 3042 O O . LEU B 1 140 ? 17.434 3.098 70.961 1.00 34.90 140 LEU B O 1
ATOM 3047 N N . SER B 1 141 ? 16.865 1.119 70.099 1.00 31.71 141 SER B N 1
ATOM 3048 C CA . SER B 1 141 ? 15.703 1.658 69.390 1.00 31.57 141 SER B CA 1
ATOM 3049 C C . SER B 1 141 ? 14.544 1.958 70.350 1.00 29.44 141 SER B C 1
ATOM 3050 O O . SER B 1 141 ? 14.428 1.349 71.409 1.00 30.00 141 SER B O 1
ATOM 3053 N N . PRO B 1 142 ? 13.676 2.895 69.971 1.00 29.02 142 PRO B N 1
ATOM 3054 C CA . PRO B 1 142 ? 12.565 3.222 70.858 1.00 28.22 142 PRO B CA 1
ATOM 3055 C C . PRO B 1 142 ? 11.662 2.037 71.210 1.00 30.09 142 PRO B C 1
ATOM 3056 O O . PRO B 1 142 ? 11.139 1.982 72.322 1.00 25.59 142 PRO B O 1
ATOM 3060 N N . SER B 1 143 ? 11.520 1.076 70.295 1.00 29.56 143 SER B N 1
ATOM 3061 C CA . SER B 1 143 ? 10.692 -0.100 70.567 1.00 33.35 143 SER B CA 1
ATOM 3062 C C . SER B 1 143 ? 11.340 -1.103 71.537 1.00 33.29 143 SER B C 1
ATOM 3063 O O . SER B 1 143 ? 10.693 -2.041 71.960 1.00 36.05 143 SER B O 1
ATOM 3066 N N . GLN B 1 144 ? 12.605 -0.918 71.877 1.00 29.45 144 GLN B N 1
ATOM 3067 C CA . GLN B 1 144 ? 13.242 -1.738 72.905 1.00 34.80 144 GLN B CA 1
ATOM 3068 C C . GLN B 1 144 ? 13.110 -1.185 74.325 1.00 31.98 144 GLN B C 1
ATOM 3069 O O . GLN B 1 144 ? 13.524 -1.836 75.281 1.00 30.95 144 GLN B O 1
ATOM 3075 N N . MET B 1 145 ? 12.562 0.012 74.471 1.00 30.39 145 MET B N 1
ATOM 3076 C CA . MET B 1 145 ? 12.328 0.563 75.817 1.00 29.90 145 MET B CA 1
ATOM 3077 C C . MET B 1 145 ? 11.325 -0.290 76.596 1.00 29.07 145 MET B C 1
ATOM 3078 O O . MET B 1 145 ? 11.433 -0.402 77.814 1.00 26.48 145 MET B O 1
ATOM 3083 N N . LYS B 1 146 ? 10.363 -0.881 75.877 1.00 29.68 146 LYS B N 1
ATOM 3084 C CA A LYS B 1 146 ? 9.335 -1.733 76.479 0.50 30.38 146 LYS B CA 1
ATOM 3085 C CA B LYS B 1 146 ? 9.334 -1.729 76.478 0.50 31.59 146 LYS B CA 1
ATOM 3086 C C . LYS B 1 146 ? 9.951 -2.852 77.316 1.00 30.65 146 LYS B C 1
ATOM 3087 O O . LYS B 1 146 ? 9.385 -3.249 78.325 1.00 31.56 146 LYS B O 1
ATOM 3098 N N . ASN B 1 147 ? 11.116 -3.349 76.902 1.00 30.14 147 ASN B N 1
ATOM 3099 C CA . ASN B 1 147 ? 11.782 -4.447 77.609 1.00 32.61 147 ASN B CA 1
ATOM 3100 C C . ASN B 1 147 ? 12.353 -4.008 78.955 1.00 31.59 147 ASN B C 1
ATOM 3101 O O . ASN B 1 147 ? 12.217 -4.716 79.945 1.00 31.80 147 ASN B O 1
ATOM 3106 N N . ILE B 1 148 ? 12.947 -2.818 78.976 1.00 29.44 148 ILE B N 1
ATOM 3107 C CA . ILE B 1 148 ? 13.417 -2.220 80.213 1.00 27.59 148 ILE B CA 1
ATOM 3108 C C . ILE B 1 148 ? 12.220 -1.972 81.148 1.00 25.15 148 ILE B C 1
ATOM 3109 O O . ILE B 1 148 ? 12.251 -2.338 82.330 1.00 27.02 148 ILE B O 1
ATOM 3114 N N . VAL B 1 149 ? 11.178 -1.362 80.615 1.00 25.50 149 VAL B N 1
ATOM 3115 C CA . VAL B 1 149 ? 9.947 -1.111 81.363 1.00 28.23 149 VAL B CA 1
ATOM 3116 C C . VAL B 1 149 ? 9.430 -2.426 81.985 1.00 29.07 149 VAL B C 1
ATOM 3117 O O . VAL B 1 149 ? 9.065 -2.478 83.173 1.00 28.11 149 VAL B O 1
ATOM 3121 N N . GLU B 1 150 ? 9.444 -3.480 81.178 1.00 31.22 150 GLU B N 1
ATOM 3122 C CA . GLU B 1 150 ? 8.963 -4.792 81.620 1.00 33.61 150 GLU B CA 1
ATOM 3123 C C . GLU B 1 150 ? 9.727 -5.325 82.833 1.00 31.49 150 GLU B C 1
ATOM 3124 O O . GLU B 1 150 ? 9.111 -5.893 83.753 1.00 30.30 150 GLU B O 1
ATOM 3130 N N . LYS B 1 151 ? 11.045 -5.113 82.847 1.00 30.91 151 LYS B N 1
ATOM 3131 C CA . LYS B 1 151 ? 11.905 -5.534 83.952 1.00 32.37 151 LYS B CA 1
ATOM 3132 C C . LYS B 1 151 ? 11.610 -4.752 85.224 1.00 32.32 151 LYS B C 1
ATOM 3133 O O . LYS B 1 151 ? 11.532 -5.352 86.296 1.00 32.26 151 LYS B O 1
ATOM 3139 N N . PHE B 1 152 ? 11.419 -3.429 85.121 1.00 28.83 152 PHE B N 1
ATOM 3140 C CA . PHE B 1 152 ? 10.906 -2.643 86.268 1.00 28.11 152 PHE B CA 1
ATOM 3141 C C . PHE B 1 152 ? 9.571 -3.172 86.809 1.00 27.27 152 PHE B C 1
ATOM 3142 O O . PHE B 1 152 ? 9.416 -3.308 88.019 1.00 28.43 152 PHE B O 1
ATOM 3150 N N . HIS B 1 153 ? 8.635 -3.464 85.909 1.00 29.26 153 HIS B N 1
ATOM 3151 C CA . HIS B 1 153 ? 7.330 -4.021 86.260 1.00 32.25 153 HIS B CA 1
ATOM 3152 C C . HIS B 1 153 ? 7.441 -5.367 86.975 1.00 33.37 153 HIS B C 1
ATOM 3153 O O . HIS B 1 153 ? 6.804 -5.565 88.004 1.00 33.05 153 HIS B O 1
ATOM 3160 N N . GLU B 1 154 ? 8.268 -6.260 86.445 1.00 35.61 154 GLU B N 1
ATOM 3161 C CA . GLU B 1 154 ? 8.598 -7.534 87.117 1.00 37.33 154 GLU B CA 1
ATOM 3162 C C . GLU B 1 154 ? 9.074 -7.329 88.558 1.00 36.88 154 GLU B C 1
ATOM 3163 O O . GLU B 1 154 ? 8.701 -8.090 89.462 1.00 37.12 154 GLU B O 1
ATOM 3169 N N . ALA B 1 155 ? 9.898 -6.301 88.755 1.00 33.30 155 ALA B N 1
ATOM 3170 C CA . ALA B 1 155 ? 10.470 -5.974 90.050 1.00 32.21 155 ALA B CA 1
ATOM 3171 C C . ALA B 1 155 ? 9.538 -5.114 90.925 1.00 30.83 155 ALA B C 1
ATOM 3172 O O . ALA B 1 155 ? 9.915 -4.714 92.031 1.00 32.51 155 ALA B O 1
ATOM 3174 N N . GLY B 1 156 ? 8.348 -4.822 90.421 1.00 29.45 156 GLY B N 1
ATOM 3175 C CA . GLY B 1 156 ? 7.268 -4.204 91.187 1.00 29.80 156 GLY B CA 1
ATOM 3176 C C . GLY B 1 156 ? 7.122 -2.689 91.168 1.00 30.38 156 GLY B C 1
ATOM 3177 O O . GLY B 1 156 ? 6.454 -2.157 92.030 1.00 30.01 156 GLY B O 1
ATOM 3178 N N . ASN B 1 157 ? 7.716 -1.992 90.192 1.00 28.14 157 ASN B N 1
ATOM 3179 C CA . ASN B 1 157 ? 7.641 -0.515 90.110 1.00 25.36 157 ASN B CA 1
ATOM 3180 C C . ASN B 1 157 ? 7.189 -0.054 88.705 1.00 25.55 157 ASN B C 1
ATOM 3181 O O . ASN B 1 157 ? 7.813 -0.380 87.711 1.00 27.26 157 ASN B O 1
ATOM 3186 N N . GLY B 1 158 ? 6.096 0.703 88.645 1.00 25.63 158 GLY B N 1
ATOM 3187 C CA . GLY B 1 158 ? 5.561 1.237 87.392 1.00 27.81 158 GLY B CA 1
ATOM 3188 C C . GLY B 1 158 ? 5.569 2.763 87.326 1.00 27.38 158 GLY B C 1
ATOM 3189 O O . GLY B 1 158 ? 4.987 3.343 86.392 1.00 29.40 158 GLY B O 1
ATOM 3190 N N . LYS B 1 159 ? 6.221 3.401 88.301 1.00 28.29 159 LYS B N 1
ATOM 3191 C CA . LYS B 1 159 ? 6.377 4.870 88.344 1.00 28.66 159 LYS B CA 1
ATOM 3192 C C . LYS B 1 159 ? 7.600 5.296 87.535 1.00 25.72 159 LYS B C 1
ATOM 3193 O O . LYS B 1 159 ? 8.622 5.705 88.077 1.00 24.94 159 LYS B O 1
ATOM 3199 N N . LEU B 1 160 ? 7.473 5.154 86.217 1.00 26.92 160 LEU B N 1
ATOM 3200 C CA . LEU B 1 160 ? 8.613 5.183 85.316 1.00 26.41 160 LEU B CA 1
ATOM 3201 C C . LEU B 1 160 ? 8.461 6.314 84.300 1.00 25.63 160 LEU B C 1
ATOM 3202 O O . LEU B 1 160 ? 7.355 6.550 83.764 1.00 26.29 160 LEU B O 1
ATOM 3207 N N . ILE B 1 161 ? 9.596 6.981 84.063 1.00 24.10 161 ILE B N 1
ATOM 3208 C CA . ILE B 1 161 ? 9.753 8.045 83.115 1.00 23.06 161 ILE B CA 1
ATOM 3209 C C . ILE B 1 161 ? 10.746 7.544 82.089 1.00 21.67 161 ILE B C 1
ATOM 3210 O O . ILE B 1 161 ? 11.754 6.951 82.443 1.00 23.69 161 ILE B O 1
ATOM 3215 N N . LEU B 1 162 ? 10.454 7.791 80.824 1.00 24.27 162 LEU B N 1
ATOM 3216 C CA . LEU B 1 162 ? 11.376 7.472 79.731 1.00 25.30 162 LEU B CA 1
ATOM 3217 C C . LEU B 1 162 ? 12.008 8.761 79.240 1.00 19.72 162 LEU B C 1
ATOM 3218 O O . LEU B 1 162 ? 11.312 9.746 78.980 1.00 24.34 162 LEU B O 1
ATOM 3223 N N . CYS B 1 163 ? 13.327 8.737 79.132 1.00 21.67 163 CYS B N 1
ATOM 3224 C CA . CYS B 1 163 ? 14.108 9.926 78.821 1.00 21.47 163 CYS B CA 1
ATOM 3225 C C . CYS B 1 163 ? 14.911 9.759 77.527 1.00 22.50 163 CYS B C 1
ATOM 3226 O O . CYS B 1 163 ? 15.903 9.034 77.476 1.00 25.92 163 CYS B O 1
ATOM 3229 N N . GLU B 1 164 ? 14.496 10.491 76.502 1.00 21.35 164 GLU B N 1
ATOM 3230 C CA . GLU B 1 164 ? 15.208 10.547 75.222 1.00 22.57 164 GLU B CA 1
ATOM 3231 C C . GLU B 1 164 ? 16.527 11.318 75.340 1.00 23.47 164 GLU B C 1
ATOM 3232 O O . GLU B 1 164 ? 16.536 12.420 75.908 1.00 23.90 164 GLU B O 1
ATOM 3238 N N . ARG B 1 165 ? 17.609 10.759 74.758 1.00 23.49 165 ARG B N 1
ATOM 3239 C CA A ARG B 1 165 ? 18.923 11.402 74.724 0.50 24.81 165 ARG B CA 1
ATOM 3240 C CA B ARG B 1 165 ? 18.923 11.403 74.715 0.50 24.11 165 ARG B CA 1
ATOM 3241 C C . ARG B 1 165 ? 19.589 11.393 73.331 1.00 24.85 165 ARG B C 1
ATOM 3242 O O . ARG B 1 165 ? 20.739 11.726 73.214 1.00 24.65 165 ARG B O 1
ATOM 3257 N N . GLY B 1 166 ? 18.877 11.006 72.282 1.00 24.54 166 GLY B N 1
ATOM 3258 C CA . GLY B 1 166 ? 19.508 10.855 70.946 1.00 24.74 166 GLY B CA 1
ATOM 3259 C C . GLY B 1 166 ? 19.881 9.419 70.603 1.00 24.14 166 GLY B C 1
ATOM 3260 O O . GLY B 1 166 ? 19.945 8.538 71.471 1.00 23.47 166 GLY B O 1
ATOM 3261 N N . SER B 1 167 ? 20.166 9.205 69.323 1.00 22.76 167 SER B N 1
ATOM 3262 C CA . SER B 1 167 ? 20.515 7.903 68.792 1.00 24.59 167 SER B CA 1
ATOM 3263 C C . SER B 1 167 ? 21.772 8.060 67.975 1.00 22.93 167 SER B C 1
ATOM 3264 O O . SER B 1 167 ? 22.001 9.108 67.341 1.00 21.64 167 SER B O 1
ATOM 3267 N N . SER B 1 168 ? 22.604 7.023 67.998 1.00 23.56 168 SER B N 1
ATOM 3268 C CA . SER B 1 168 ? 23.889 7.025 67.305 1.00 24.04 168 SER B CA 1
ATOM 3269 C C . SER B 1 168 ? 23.629 7.188 65.800 1.00 24.01 168 SER B C 1
ATOM 3270 O O . SER B 1 168 ? 22.774 6.500 65.257 1.00 22.04 168 SER B O 1
ATOM 3273 N N . PHE B 1 169 ? 24.338 8.126 65.173 1.00 21.82 169 PHE B N 1
ATOM 3274 C CA . PHE B 1 169 ? 24.149 8.458 63.759 1.00 21.36 169 PHE B CA 1
ATOM 3275 C C . PHE B 1 169 ? 25.531 8.482 63.093 1.00 23.82 169 PHE B C 1
ATOM 3276 O O . PHE B 1 169 ? 26.256 9.463 63.162 1.00 25.09 169 PHE B O 1
ATOM 3284 N N . GLY B 1 170 ? 25.912 7.368 62.479 1.00 23.53 170 GLY B N 1
ATOM 3285 C CA . GLY B 1 170 ? 27.289 7.223 62.005 1.00 24.26 170 GLY B CA 1
ATOM 3286 C C . GLY B 1 170 ? 28.294 7.342 63.145 1.00 25.36 170 GLY B C 1
ATOM 3287 O O . GLY B 1 170 ? 28.020 6.899 64.262 1.00 29.17 170 GLY B O 1
ATOM 3288 N N . TYR B 1 171 ? 29.447 7.931 62.864 1.00 25.14 171 TYR B N 1
ATOM 3289 C CA . TYR B 1 171 ? 30.465 8.177 63.899 1.00 28.57 171 TYR B CA 1
ATOM 3290 C C . TYR B 1 171 ? 30.284 9.496 64.638 1.00 32.32 171 TYR B C 1
ATOM 3291 O O . TYR B 1 171 ? 30.079 10.544 64.006 1.00 33.31 171 TYR B O 1
ATOM 3300 N N . ASP B 1 172 ? 30.353 9.405 65.973 1.00 34.40 172 ASP B N 1
ATOM 3301 C CA . ASP B 1 172 ? 30.329 10.559 66.907 1.00 40.17 172 ASP B CA 1
ATOM 3302 C C . ASP B 1 172 ? 28.976 11.293 67.058 1.00 40.07 172 ASP B C 1
ATOM 3303 O O . ASP B 1 172 ? 28.610 11.736 68.169 1.00 45.53 172 ASP B O 1
ATOM 3308 N N . ASN B 1 173 ? 28.248 11.410 65.960 1.00 34.32 173 ASN B N 1
ATOM 3309 C CA . ASN B 1 173 ? 27.096 12.276 65.877 1.00 35.71 173 ASN B CA 1
ATOM 3310 C C . ASN B 1 173 ? 25.878 11.581 66.528 1.00 33.32 173 ASN B C 1
ATOM 3311 O O . ASN B 1 173 ? 25.752 10.345 66.474 1.00 29.51 173 ASN B O 1
ATOM 3316 N N . LEU B 1 174 ? 25.014 12.363 67.183 1.00 31.14 174 LEU B N 1
ATOM 3317 C CA . LEU B 1 174 ? 23.718 11.849 67.619 1.00 29.37 174 LEU B CA 1
ATOM 3318 C C . LEU B 1 174 ? 22.642 12.567 66.852 1.00 27.58 174 LEU B C 1
ATOM 3319 O O . LEU B 1 174 ? 22.764 13.737 66.516 1.00 29.62 174 LEU B O 1
ATOM 3324 N N . VAL B 1 175 ? 21.587 11.846 66.538 1.00 25.47 175 VAL B N 1
ATOM 3325 C CA A VAL B 1 175 ? 20.415 12.428 65.929 0.50 25.06 175 VAL B CA 1
ATOM 3326 C CA B VAL B 1 175 ? 20.415 12.468 65.955 0.50 26.32 175 VAL B CA 1
ATOM 3327 C C . VAL B 1 175 ? 19.220 12.090 66.814 1.00 25.39 175 VAL B C 1
ATOM 3328 O O . VAL B 1 175 ? 19.153 10.980 67.359 1.00 23.56 175 VAL B O 1
ATOM 3335 N N . VAL B 1 176 ? 18.295 13.032 66.971 1.00 23.04 176 VAL B N 1
ATOM 3336 C CA . VAL B 1 176 ? 17.047 12.731 67.676 1.00 23.31 176 VAL B CA 1
ATOM 3337 C C . VAL B 1 176 ? 15.918 12.418 66.678 1.00 22.38 176 VAL B C 1
ATOM 3338 O O . VAL B 1 176 ? 15.521 13.265 65.865 1.00 22.70 176 VAL B O 1
ATOM 3342 N N . ASP B 1 177 ? 15.394 11.202 66.783 1.00 22.28 177 ASP B N 1
ATOM 3343 C CA . ASP B 1 177 ? 14.293 10.762 65.951 1.00 23.68 177 ASP B CA 1
ATOM 3344 C C . ASP B 1 177 ? 13.027 11.226 66.625 1.00 20.90 177 ASP B C 1
ATOM 3345 O O . ASP B 1 177 ? 12.623 10.659 67.642 1.00 22.85 177 ASP B O 1
ATOM 3350 N N . MET B 1 178 ? 12.382 12.240 66.040 1.00 22.22 178 MET B N 1
ATOM 3351 C CA . MET B 1 178 ? 11.151 12.796 66.589 1.00 24.03 178 MET B CA 1
ATOM 3352 C C . MET B 1 178 ? 10.007 11.765 66.604 1.00 25.87 178 MET B C 1
ATOM 3353 O O . MET B 1 178 ? 9.063 11.914 67.359 1.00 26.82 178 MET B O 1
ATOM 3358 N N . LEU B 1 179 ? 10.100 10.739 65.759 1.00 25.51 179 LEU B N 1
ATOM 3359 C CA . LEU B 1 179 ? 9.119 9.656 65.752 1.00 25.70 179 LEU B CA 1
ATOM 3360 C C . LEU B 1 179 ? 9.291 8.699 66.928 1.00 25.16 179 LEU B C 1
ATOM 3361 O O . LEU B 1 179 ? 8.371 7.979 67.264 1.00 25.68 179 LEU B O 1
ATOM 3366 N N . GLY B 1 180 ? 10.462 8.692 67.550 1.00 23.78 180 GLY B N 1
ATOM 3367 C CA . GLY B 1 180 ? 10.711 7.775 68.648 1.00 24.56 180 GLY B CA 1
ATOM 3368 C C . GLY B 1 180 ? 9.839 8.047 69.877 1.00 24.51 180 GLY B C 1
ATOM 3369 O O . GLY B 1 180 ? 9.498 7.111 70.605 1.00 23.92 180 GLY B O 1
ATOM 3370 N N . PHE B 1 181 ? 9.489 9.318 70.115 1.00 24.88 181 PHE B N 1
ATOM 3371 C CA . PHE B 1 181 ? 8.643 9.686 71.249 1.00 24.85 181 PHE B CA 1
ATOM 3372 C C . PHE B 1 181 ? 7.291 8.953 71.206 1.00 23.61 181 PHE B C 1
ATOM 3373 O O . PHE B 1 181 ? 6.836 8.392 72.205 1.00 24.96 181 PHE B O 1
ATOM 3381 N N . GLY B 1 182 ? 6.656 8.978 70.035 1.00 24.78 182 GLY B N 1
ATOM 3382 C CA . GLY B 1 182 ? 5.410 8.283 69.784 1.00 25.07 182 GLY B CA 1
ATOM 3383 C C . GLY B 1 182 ? 5.517 6.786 69.916 1.00 23.67 182 GLY B C 1
ATOM 3384 O O . GLY B 1 182 ? 4.629 6.156 70.484 1.00 27.17 182 GLY B O 1
ATOM 3385 N N . VAL B 1 183 ? 6.594 6.210 69.392 1.00 24.72 183 VAL B N 1
ATOM 3386 C CA . VAL B 1 183 ? 6.838 4.777 69.521 1.00 25.70 183 VAL B CA 1
ATOM 3387 C C . VAL B 1 183 ? 6.937 4.389 71.010 1.00 26.10 183 VAL B C 1
ATOM 3388 O O . VAL B 1 183 ? 6.360 3.389 71.433 1.00 25.41 183 VAL B O 1
ATOM 3392 N N . MET B 1 184 ? 7.642 5.196 71.798 1.00 26.15 184 MET B N 1
ATOM 3393 C CA . MET B 1 184 ? 7.753 4.930 73.236 1.00 25.18 184 MET B CA 1
ATOM 3394 C C . MET B 1 184 ? 6.416 5.012 73.954 1.00 24.49 184 MET B C 1
ATOM 3395 O O . MET B 1 184 ? 6.079 4.112 74.730 1.00 23.84 184 MET B O 1
ATOM 3400 N N . LYS B 1 185 ? 5.654 6.073 73.703 1.00 23.85 185 LYS B N 1
ATOM 3401 C CA . LYS B 1 185 ? 4.303 6.195 74.236 1.00 27.19 185 LYS B CA 1
ATOM 3402 C C . LYS B 1 185 ? 3.395 5.003 73.897 1.00 28.04 185 LYS B C 1
ATOM 3403 O O . LYS B 1 185 ? 2.724 4.488 74.788 1.00 26.74 185 LYS B O 1
ATOM 3409 N N . GLN B 1 186 ? 3.373 4.589 72.632 1.00 28.83 186 GLN B N 1
ATOM 3410 C CA . GLN B 1 186 ? 2.471 3.533 72.172 1.00 35.10 186 GLN B CA 1
ATOM 3411 C C . GLN B 1 186 ? 2.840 2.153 72.735 1.00 34.14 186 GLN B C 1
ATOM 3412 O O . GLN B 1 186 ? 1.968 1.339 73.030 1.00 36.82 186 GLN B O 1
ATOM 3418 N N . THR B 1 187 ? 4.123 1.871 72.849 1.00 29.03 187 THR B N 1
ATOM 3419 C CA . THR B 1 187 ? 4.579 0.553 73.267 1.00 28.95 187 THR B CA 1
ATOM 3420 C C . THR B 1 187 ? 4.762 0.453 74.784 1.00 29.91 187 THR B C 1
ATOM 3421 O O . THR B 1 187 ? 4.842 -0.650 75.313 1.00 29.71 187 THR B O 1
ATOM 3425 N N . CYS B 1 188 ? 4.872 1.588 75.476 1.00 28.50 188 CYS B N 1
ATOM 3426 C CA . CYS B 1 188 ? 5.176 1.584 76.915 1.00 29.99 188 CYS B CA 1
ATOM 3427 C C . CYS B 1 188 ? 4.056 2.114 77.792 1.00 29.91 188 CYS B C 1
ATOM 3428 O O . CYS B 1 188 ? 4.314 2.595 78.895 1.00 33.71 188 CYS B O 1
ATOM 3431 N N . GLY B 1 189 ? 2.825 2.037 77.304 1.00 27.66 189 GLY B N 1
ATOM 3432 C CA . GLY B 1 189 ? 1.655 2.417 78.072 1.00 30.06 189 GLY B CA 1
ATOM 3433 C C . GLY B 1 189 ? 1.509 3.888 78.401 1.00 28.83 189 GLY B C 1
ATOM 3434 O O . GLY B 1 189 ? 1.006 4.223 79.478 1.00 28.39 189 GLY B O 1
ATOM 3435 N N . ASN B 1 190 ? 1.952 4.752 77.476 1.00 28.69 190 ASN B N 1
ATOM 3436 C CA A ASN B 1 190 ? 1.847 6.194 77.638 0.50 27.44 190 ASN B CA 1
ATOM 3437 C CA B ASN B 1 190 ? 1.894 6.221 77.621 0.50 28.09 190 ASN B CA 1
ATOM 3438 C C . ASN B 1 190 ? 2.460 6.710 78.951 1.00 25.79 190 ASN B C 1
ATOM 3439 O O . ASN B 1 190 ? 1.929 7.651 79.589 1.00 28.97 190 ASN B O 1
ATOM 3448 N N . LEU B 1 191 ? 3.570 6.105 79.345 1.00 28.45 191 LEU B N 1
ATOM 3449 C CA . LEU B 1 191 ? 4.363 6.617 80.451 1.00 26.60 191 LEU B CA 1
ATOM 3450 C C . LEU B 1 191 ? 4.851 8.013 80.090 1.00 25.59 191 LEU B C 1
ATOM 3451 O O . LEU B 1 191 ? 5.026 8.333 78.900 1.00 23.67 191 LEU B O 1
ATOM 3456 N N . PRO B 1 192 ? 5.104 8.849 81.111 1.00 25.91 192 PRO B N 1
ATOM 3457 C CA . PRO B 1 192 ? 5.765 10.137 80.867 1.00 24.53 192 PRO B CA 1
ATOM 3458 C C . PRO B 1 192 ? 7.068 9.994 80.097 1.00 23.17 192 PRO B C 1
ATOM 3459 O O . PRO B 1 192 ? 7.920 9.161 80.427 1.00 22.13 192 PRO B O 1
ATOM 3463 N N . VAL B 1 193 ? 7.188 10.788 79.046 1.00 25.49 193 VAL B N 1
ATOM 3464 C CA . VAL B 1 193 ? 8.384 10.843 78.238 1.00 24.05 193 VAL B CA 1
ATOM 3465 C C . VAL B 1 193 ? 8.945 12.262 78.335 1.00 22.75 193 VAL B C 1
ATOM 3466 O O . VAL B 1 193 ? 8.218 13.244 78.137 1.00 23.52 193 VAL B O 1
ATOM 3470 N N . ILE B 1 194 ? 10.231 12.366 78.619 1.00 23.87 194 ILE B N 1
ATOM 3471 C CA . ILE B 1 194 ? 10.918 13.649 78.713 1.00 20.27 194 ILE B CA 1
ATOM 3472 C C . ILE B 1 194 ? 12.098 13.665 77.767 1.00 22.86 194 ILE B C 1
ATOM 3473 O O . ILE B 1 194 ? 12.571 12.635 77.329 1.00 24.12 194 ILE B O 1
ATOM 3478 N N . PHE B 1 195 ? 12.578 14.856 77.467 1.00 20.88 195 PHE B N 1
ATOM 3479 C CA . PHE B 1 195 ? 13.613 15.017 76.445 1.00 19.06 195 PHE B CA 1
ATOM 3480 C C . PHE B 1 195 ? 14.851 15.685 77.034 1.00 20.20 195 PHE B C 1
ATOM 3481 O O . PHE B 1 195 ? 14.807 16.855 77.408 1.00 20.22 195 PHE B O 1
ATOM 3489 N N . ASP B 1 196 ? 15.931 14.915 77.141 1.00 19.57 196 ASP B N 1
ATOM 3490 C CA . ASP B 1 196 ? 17.254 15.389 77.533 1.00 21.74 196 ASP B CA 1
ATOM 3491 C C . ASP B 1 196 ? 17.923 16.063 76.318 1.00 23.30 196 ASP B C 1
ATOM 3492 O O . ASP B 1 196 ? 18.643 15.432 75.556 1.00 24.06 196 ASP B O 1
ATOM 3497 N N . VAL B 1 197 ? 17.663 17.352 76.130 1.00 25.18 197 VAL B N 1
ATOM 3498 C CA A VAL B 1 197 ? 18.197 18.042 74.955 0.50 26.60 197 VAL B CA 1
ATOM 3499 C CA B VAL B 1 197 ? 18.199 18.093 74.988 0.50 26.48 197 VAL B CA 1
ATOM 3500 C C . VAL B 1 197 ? 19.716 18.221 75.093 1.00 26.33 197 VAL B C 1
ATOM 3501 O O . VAL B 1 197 ? 20.435 18.113 74.112 1.00 26.42 197 VAL B O 1
ATOM 3508 N N . THR B 1 198 ? 20.197 18.441 76.310 1.00 27.46 198 THR B N 1
ATOM 3509 C CA . THR B 1 198 ? 21.601 18.747 76.520 1.00 32.20 198 THR B CA 1
ATOM 3510 C C . THR B 1 198 ? 22.461 17.571 76.065 1.00 30.92 198 THR B C 1
ATOM 3511 O O . THR B 1 198 ? 23.418 17.733 75.284 1.00 29.70 198 THR B O 1
ATOM 3515 N N . HIS B 1 199 ? 22.095 16.374 76.509 1.00 30.01 199 HIS B N 1
ATOM 3516 C CA . HIS B 1 199 ? 22.920 15.200 76.171 1.00 33.81 199 HIS B CA 1
ATOM 3517 C C . HIS B 1 199 ? 22.639 14.681 74.791 1.00 36.12 199 HIS B C 1
ATOM 3518 O O . HIS B 1 199 ? 23.416 13.887 74.267 1.00 39.63 199 HIS B O 1
ATOM 3525 N N . SER B 1 200 ? 21.564 15.173 74.184 1.00 36.35 200 SER B N 1
ATOM 3526 C CA . SER B 1 200 ? 21.271 14.906 72.787 1.00 36.20 200 SER B CA 1
ATOM 3527 C C . SER B 1 200 ? 22.205 15.650 71.844 1.00 39.31 200 SER B C 1
ATOM 3528 O O . SER B 1 200 ? 22.294 15.293 70.679 1.00 37.29 200 SER B O 1
ATOM 3531 N N . LEU B 1 201 ? 22.836 16.713 72.349 1.00 42.22 201 LEU B N 1
ATOM 3532 C CA . LEU B 1 201 ? 23.837 17.488 71.619 1.00 46.24 201 LEU B CA 1
ATOM 3533 C C . LEU B 1 201 ? 25.251 17.070 72.078 1.00 51.23 201 LEU B C 1
ATOM 3534 O O . LEU B 1 201 ? 26.208 17.834 71.922 1.00 53.90 201 LEU B O 1
ATOM 3539 N N . GLN B 1 202 ? 25.363 15.859 72.642 1.00 55.34 202 GLN B N 1
ATOM 3540 C CA . GLN B 1 202 ? 26.618 15.299 73.172 1.00 57.85 202 GLN B CA 1
ATOM 3541 C C . GLN B 1 202 ? 27.194 16.139 74.313 1.00 59.17 202 GLN B C 1
ATOM 3542 O O . GLN B 1 202 ? 27.138 15.736 75.483 1.00 61.95 202 GLN B O 1
ATOM 3548 N N . GLY B 1 213 ? 24.457 30.077 68.944 1.00 66.37 213 GLY B N 1
ATOM 3549 C CA . GLY B 1 213 ? 25.204 28.941 68.401 1.00 65.78 213 GLY B CA 1
ATOM 3550 C C . GLY B 1 213 ? 24.707 27.607 68.937 1.00 65.77 213 GLY B C 1
ATOM 3551 O O . GLY B 1 213 ? 23.779 27.011 68.375 1.00 66.69 213 GLY B O 1
ATOM 3552 N N . ARG B 1 214 ? 25.330 27.139 70.021 1.00 63.95 214 ARG B N 1
ATOM 3553 C CA . ARG B 1 214 ? 24.876 25.940 70.735 1.00 62.76 214 ARG B CA 1
ATOM 3554 C C . ARG B 1 214 ? 23.508 26.164 71.393 1.00 60.90 214 ARG B C 1
ATOM 3555 O O . ARG B 1 214 ? 22.683 25.246 71.458 1.00 58.86 214 ARG B O 1
ATOM 3557 N N . ARG B 1 215 ? 23.286 27.390 71.872 1.00 59.28 215 ARG B N 1
ATOM 3558 C CA . ARG B 1 215 ? 22.001 27.798 72.464 1.00 57.57 215 ARG B CA 1
ATOM 3559 C C . ARG B 1 215 ? 20.878 27.863 71.423 1.00 54.20 215 ARG B C 1
ATOM 3560 O O . ARG B 1 215 ? 19.748 27.483 71.698 1.00 51.51 215 ARG B O 1
ATOM 3562 N N . ALA B 1 216 ? 21.206 28.355 70.233 1.00 52.43 216 ALA B N 1
ATOM 3563 C CA . ALA B 1 216 ? 20.257 28.427 69.127 1.00 49.64 216 ALA B CA 1
ATOM 3564 C C . ALA B 1 216 ? 19.861 27.032 68.630 1.00 47.53 216 ALA B C 1
ATOM 3565 O O . ALA B 1 216 ? 18.688 26.800 68.279 1.00 44.70 216 ALA B O 1
ATOM 3567 N N . GLN B 1 217 ? 20.848 26.130 68.580 1.00 46.68 217 GLN B N 1
ATOM 3568 C CA . GLN B 1 217 ? 20.634 24.715 68.233 1.00 45.65 217 GLN B CA 1
ATOM 3569 C C . GLN B 1 217 ? 19.722 24.039 69.240 1.00 42.41 217 GLN B C 1
ATOM 3570 O O . GLN B 1 217 ? 18.747 23.380 68.862 1.00 39.95 217 GLN B O 1
ATOM 3576 N N . ALA B 1 218 ? 20.085 24.188 70.518 1.00 40.33 218 ALA B N 1
ATOM 3577 C CA . ALA B 1 218 ? 19.343 23.629 71.637 1.00 37.35 218 ALA B CA 1
ATOM 3578 C C . ALA B 1 218 ? 17.900 24.102 71.621 1.00 34.33 218 ALA B C 1
ATOM 3579 O O . ALA B 1 218 ? 17.012 23.323 71.932 1.00 29.85 218 ALA B O 1
ATOM 3581 N N . LEU B 1 219 ? 17.679 25.372 71.266 1.00 30.76 219 LEU B N 1
ATOM 3582 C CA . LEU B 1 219 ? 16.335 25.909 71.194 1.00 29.47 219 LEU B CA 1
ATOM 3583 C C . LEU B 1 219 ? 15.511 25.216 70.098 1.00 28.18 219 LEU B C 1
ATOM 3584 O O . LEU B 1 219 ? 14.444 24.718 70.372 1.00 25.45 219 LEU B O 1
ATOM 3589 N N . ASP B 1 220 ? 16.014 25.181 68.865 1.00 27.08 220 ASP B N 1
ATOM 3590 C CA . ASP B 1 220 ? 15.319 24.475 67.790 1.00 27.10 220 ASP B CA 1
ATOM 3591 C C . ASP B 1 220 ? 15.007 23.003 68.129 1.00 23.52 220 ASP B C 1
ATOM 3592 O O . ASP B 1 220 ? 13.905 22.528 67.908 1.00 22.00 220 ASP B O 1
ATOM 3597 N N . LEU B 1 221 ? 15.992 22.305 68.666 1.00 22.72 221 LEU B N 1
ATOM 3598 C CA . LEU B 1 221 ? 15.821 20.905 68.991 1.00 23.66 221 LEU B CA 1
ATOM 3599 C C . LEU B 1 221 ? 14.811 20.709 70.148 1.00 23.79 221 LEU B C 1
ATOM 3600 O O . LEU B 1 221 ? 13.936 19.819 70.107 1.00 22.06 221 LEU B O 1
ATOM 3605 N N . ALA B 1 222 ? 14.895 21.582 71.160 1.00 23.99 222 ALA B N 1
ATOM 3606 C CA . ALA B 1 222 ? 13.983 21.528 72.299 1.00 22.90 222 ALA B CA 1
ATOM 3607 C C . ALA B 1 222 ? 12.563 21.795 71.832 1.00 21.85 222 ALA B C 1
ATOM 3608 O O . ALA B 1 222 ? 11.652 21.047 72.180 1.00 21.80 222 ALA B O 1
ATOM 3610 N N . LEU B 1 223 ? 12.398 22.793 70.961 1.00 21.20 223 LEU B N 1
ATOM 3611 C CA . LEU B 1 223 ? 11.067 23.164 70.426 1.00 20.91 223 LEU B CA 1
ATOM 3612 C C . LEU B 1 223 ? 10.471 22.015 69.575 1.00 20.34 223 LEU B C 1
ATOM 3613 O O . LEU B 1 223 ? 9.325 21.641 69.755 1.00 22.01 223 LEU B O 1
ATOM 3618 N N . ALA B 1 224 ? 11.283 21.449 68.693 1.00 21.47 224 ALA B N 1
ATOM 3619 C CA . ALA B 1 224 ? 10.864 20.290 67.884 1.00 22.44 224 ALA B CA 1
ATOM 3620 C C . ALA B 1 224 ? 10.385 19.115 68.758 1.00 21.51 224 ALA B C 1
ATOM 3621 O O . ALA B 1 224 ? 9.305 18.582 68.536 1.00 21.69 224 ALA B O 1
ATOM 3623 N N . GLY B 1 225 ? 11.172 18.718 69.763 1.00 24.23 225 GLY B N 1
ATOM 3624 C CA . GLY B 1 225 ? 10.763 17.637 70.662 1.00 22.41 225 GLY B CA 1
ATOM 3625 C C . GLY B 1 225 ? 9.470 17.937 71.388 1.00 24.20 225 GLY B C 1
ATOM 3626 O O . GLY B 1 225 ? 8.532 17.126 71.399 1.00 22.77 225 GLY B O 1
ATOM 3627 N N . MET B 1 226 ? 9.389 19.133 71.979 1.00 24.58 226 MET B N 1
ATOM 3628 C CA . MET B 1 226 ? 8.213 19.499 72.785 1.00 22.61 226 MET B CA 1
ATOM 3629 C C . MET B 1 226 ? 6.940 19.634 71.903 1.00 21.58 226 MET B C 1
ATOM 3630 O O . MET B 1 226 ? 5.829 19.491 72.392 1.00 22.90 226 MET B O 1
ATOM 3635 N N . ALA B 1 227 ? 7.129 19.896 70.602 1.00 21.80 227 ALA B N 1
ATOM 3636 C CA . ALA B 1 227 ? 6.045 19.879 69.622 1.00 22.40 227 ALA B CA 1
ATOM 3637 C C . ALA B 1 227 ? 5.344 18.508 69.504 1.00 23.86 227 ALA B C 1
ATOM 3638 O O . ALA B 1 227 ? 4.179 18.438 69.060 1.00 25.75 227 ALA B O 1
ATOM 3640 N N . THR B 1 228 ? 6.045 17.438 69.883 1.00 21.98 228 THR B N 1
ATOM 3641 C CA . THR B 1 228 ? 5.496 16.069 69.841 1.00 22.48 228 THR B CA 1
ATOM 3642 C C . THR B 1 228 ? 4.667 15.689 71.085 1.00 22.98 228 THR B C 1
ATOM 3643 O O . THR B 1 228 ? 4.161 14.585 71.162 1.00 24.05 228 THR B O 1
ATOM 3647 N N . ARG B 1 229 ? 4.525 16.631 72.026 1.00 22.82 229 ARG B N 1
ATOM 3648 C CA . ARG B 1 229 ? 3.696 16.501 73.217 1.00 26.41 229 ARG B CA 1
ATOM 3649 C C . ARG B 1 229 ? 4.358 15.627 74.297 1.00 25.28 229 ARG B C 1
ATOM 3650 O O . ARG B 1 229 ? 4.194 14.398 74.348 1.00 23.46 229 ARG B O 1
ATOM 3658 N N . LEU B 1 230 ? 5.161 16.273 75.133 1.00 22.79 230 LEU B N 1
ATOM 3659 C CA . LEU B 1 230 ? 6.046 15.582 76.060 1.00 22.86 230 LEU B CA 1
ATOM 3660 C C . LEU B 1 230 ? 5.837 16.056 77.505 1.00 20.67 230 LEU B C 1
ATOM 3661 O O . LEU B 1 230 ? 5.445 17.204 77.737 1.00 22.96 230 LEU B O 1
ATOM 3666 N N . ALA B 1 231 ? 6.079 15.168 78.462 1.00 22.79 231 ALA B N 1
ATOM 3667 C CA . ALA B 1 231 ? 5.919 15.484 79.894 1.00 23.67 231 ALA B CA 1
ATOM 3668 C C . ALA B 1 231 ? 6.948 16.497 80.429 1.00 24.41 231 ALA B C 1
ATOM 3669 O O . ALA B 1 231 ? 6.689 17.200 81.409 1.00 24.68 231 ALA B O 1
ATOM 3671 N N . GLY B 1 232 ? 8.117 16.564 79.793 1.00 23.35 232 GLY B N 1
ATOM 3672 C CA . GLY B 1 232 ? 9.216 17.310 80.342 1.00 23.99 232 GLY B CA 1
ATOM 3673 C C . GLY B 1 232 ? 10.431 17.504 79.445 1.00 25.66 232 GLY B C 1
ATOM 3674 O O . GLY B 1 232 ? 10.585 16.871 78.380 1.00 23.56 232 GLY B O 1
ATOM 3675 N N . LEU B 1 233 ? 11.307 18.361 79.944 1.00 24.52 233 LEU B N 1
ATOM 3676 C CA . LEU B 1 233 ? 12.499 18.795 79.273 1.00 25.53 233 LEU B CA 1
ATOM 3677 C C . LEU B 1 233 ? 13.615 18.772 80.296 1.00 24.17 233 LEU B C 1
ATOM 3678 O O . LEU B 1 233 ? 13.495 19.294 81.408 1.00 22.04 233 LEU B O 1
ATOM 3683 N N . PHE B 1 234 ? 14.729 18.216 79.867 1.00 24.68 234 PHE B N 1
ATOM 3684 C CA . PHE B 1 234 ? 15.802 17.860 80.732 1.00 30.11 234 PHE B CA 1
ATOM 3685 C C . PHE B 1 234 ? 17.031 18.602 80.225 1.00 35.08 234 PHE B C 1
ATOM 3686 O O . PHE B 1 234 ? 17.432 18.473 79.047 1.00 32.73 234 PHE B O 1
ATOM 3694 N N . LEU B 1 235 ? 17.573 19.441 81.105 1.00 38.27 235 LEU B N 1
ATOM 3695 C CA . LEU B 1 235 ? 18.740 20.259 80.818 1.00 43.11 235 LEU B CA 1
ATOM 3696 C C . LEU B 1 235 ? 19.842 19.988 81.840 1.00 46.62 235 LEU B C 1
ATOM 3697 O O . LEU B 1 235 ? 19.629 20.169 83.039 1.00 47.59 235 LEU B O 1
ATOM 3702 N N . GLU B 1 236 ? 21.010 19.564 81.374 1.00 49.00 236 GLU B N 1
ATOM 3703 C CA . GLU B 1 236 ? 22.238 19.731 82.159 1.00 53.15 236 GLU B CA 1
ATOM 3704 C C . GLU B 1 236 ? 22.767 21.117 81.754 1.00 55.02 236 GLU B C 1
ATOM 3705 O O . GLU B 1 236 ? 23.724 21.237 80.989 1.00 55.07 236 GLU B O 1
ATOM 3711 N N . SER B 1 237 ? 22.097 22.162 82.237 1.00 58.57 237 SER B N 1
ATOM 3712 C CA . SER B 1 237 ? 22.337 23.527 81.757 1.00 60.09 237 SER B CA 1
ATOM 3713 C C . SER B 1 237 ? 21.665 24.579 82.634 1.00 61.11 237 SER B C 1
ATOM 3714 O O . SER B 1 237 ? 21.538 25.747 82.255 1.00 62.83 237 SER B O 1
ATOM 3717 N N . LEU B 1 256 ? 19.024 34.677 79.516 1.00 47.62 256 LEU B N 1
ATOM 3718 C CA . LEU B 1 256 ? 19.351 33.511 78.692 1.00 44.04 256 LEU B CA 1
ATOM 3719 C C . LEU B 1 256 ? 18.341 32.341 78.839 1.00 40.18 256 LEU B C 1
ATOM 3720 O O . LEU B 1 256 ? 17.611 31.977 77.902 1.00 36.60 256 LEU B O 1
ATOM 3725 N N . LEU B 1 257 ? 18.315 31.775 80.037 1.00 37.20 257 LEU B N 1
ATOM 3726 C CA . LEU B 1 257 ? 17.450 30.669 80.391 1.00 36.21 257 LEU B CA 1
ATOM 3727 C C . LEU B 1 257 ? 15.990 31.121 80.371 1.00 34.15 257 LEU B C 1
ATOM 3728 O O . LEU B 1 257 ? 15.135 30.398 79.881 1.00 30.55 257 LEU B O 1
ATOM 3733 N N . GLU B 1 258 ? 15.705 32.321 80.878 1.00 33.39 258 GLU B N 1
ATOM 3734 C CA . GLU B 1 258 ? 14.344 32.834 80.802 1.00 34.08 258 GLU B CA 1
ATOM 3735 C C . GLU B 1 258 ? 13.826 32.928 79.369 1.00 32.48 258 GLU B C 1
ATOM 3736 O O . GLU B 1 258 ? 12.681 32.530 79.093 1.00 29.07 258 GLU B O 1
ATOM 3742 N N . ASP B 1 259 ? 14.634 33.494 78.467 1.00 33.11 259 ASP B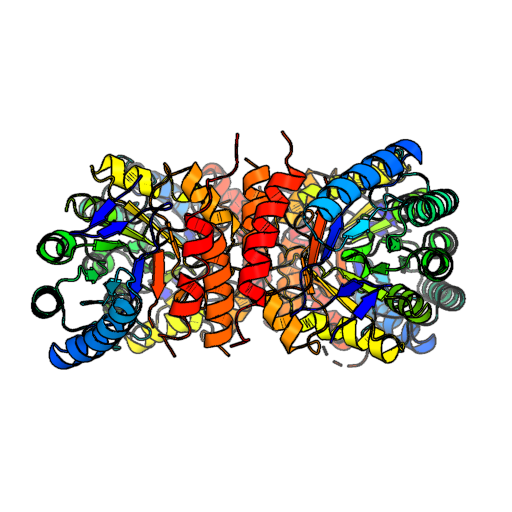 N 1
ATOM 3743 C CA A ASP B 1 259 ? 14.221 33.650 77.072 0.50 33.88 259 ASP B CA 1
ATOM 3744 C CA B ASP B 1 259 ? 14.204 33.655 77.095 0.50 33.79 259 ASP B CA 1
ATOM 3745 C C . ASP B 1 259 ? 13.910 32.283 76.464 1.00 32.23 259 ASP B C 1
ATOM 3746 O O . ASP B 1 259 ? 12.922 32.101 75.740 1.00 29.37 259 ASP B O 1
ATOM 3755 N N . PHE B 1 260 ? 14.765 31.326 76.764 1.00 30.31 260 PHE B N 1
ATOM 3756 C CA . PHE B 1 260 ? 14.603 29.951 76.319 1.00 30.60 260 PHE B CA 1
ATOM 3757 C C . PHE B 1 260 ? 13.279 29.363 76.832 1.00 28.10 260 PHE B C 1
ATOM 3758 O O . PHE B 1 260 ? 12.449 28.892 76.055 1.00 27.05 260 PHE B O 1
ATOM 3766 N N . LEU B 1 261 ? 13.100 29.394 78.146 1.00 27.60 261 LEU B N 1
ATOM 3767 C CA . LEU B 1 261 ? 11.909 28.838 78.780 1.00 25.48 261 LEU B CA 1
ATOM 3768 C C . LEU B 1 261 ? 10.616 29.522 78.335 1.00 24.84 261 LEU B C 1
ATOM 3769 O O . LEU B 1 261 ? 9.596 28.858 78.229 1.00 23.08 261 LEU B O 1
ATOM 3774 N N . ILE B 1 262 ? 10.655 30.830 78.041 1.00 23.98 262 ILE B N 1
ATOM 3775 C CA . ILE B 1 262 ? 9.477 31.538 77.534 1.00 26.44 262 ILE B CA 1
ATOM 3776 C C . ILE B 1 262 ? 8.979 30.896 76.227 1.00 26.61 262 ILE B C 1
ATOM 3777 O O . ILE B 1 262 ? 7.778 30.672 76.033 1.00 24.65 262 ILE B O 1
ATOM 3782 N N . ARG B 1 263 ? 9.930 30.576 75.357 1.00 26.98 263 ARG B N 1
ATOM 3783 C CA . ARG B 1 263 ? 9.636 30.007 74.050 1.00 29.52 263 ARG B CA 1
ATOM 3784 C C . ARG B 1 263 ? 9.132 28.576 74.168 1.00 26.71 263 ARG B C 1
ATOM 3785 O O . ARG B 1 263 ? 8.170 28.211 73.491 1.00 24.01 263 ARG B O 1
ATOM 3793 N N . ILE B 1 264 ? 9.783 27.788 75.026 1.00 23.89 264 ILE B N 1
ATOM 3794 C CA . ILE B 1 264 ? 9.342 26.397 75.308 1.00 23.89 264 ILE B CA 1
ATOM 3795 C C . ILE B 1 264 ? 7.941 26.417 75.902 1.00 22.77 264 ILE B C 1
ATOM 3796 O O . ILE B 1 264 ? 7.055 25.697 75.464 1.00 23.59 264 ILE B O 1
ATOM 3801 N N . LYS B 1 265 ? 7.737 27.239 76.928 1.00 24.07 265 LYS B N 1
ATOM 3802 C CA . LYS B 1 265 ? 6.434 27.317 77.557 1.00 24.01 265 LYS B CA 1
ATOM 3803 C C . LYS B 1 265 ? 5.339 27.747 76.562 1.00 23.12 265 LYS B C 1
ATOM 3804 O O . LYS B 1 265 ? 4.269 27.184 76.582 1.00 22.30 265 LYS B O 1
ATOM 3810 N N . ALA B 1 266 ? 5.618 28.728 75.702 1.00 23.62 266 ALA B N 1
ATOM 3811 C CA . ALA B 1 266 ? 4.647 29.164 74.690 1.00 23.05 266 ALA B CA 1
ATOM 3812 C C . ALA B 1 266 ? 4.187 27.981 73.822 1.00 23.58 266 ALA B C 1
ATOM 3813 O O . ALA B 1 266 ? 2.997 27.744 73.672 1.00 24.23 266 ALA B O 1
ATOM 3815 N N . LEU B 1 267 ? 5.147 27.240 73.273 1.00 21.66 267 LEU B N 1
ATOM 3816 C CA A LEU B 1 267 ? 4.836 26.072 72.450 0.50 23.44 267 LEU B CA 1
ATOM 3817 C CA B LEU B 1 267 ? 4.834 26.073 72.454 0.50 22.85 267 LEU B CA 1
ATOM 3818 C C . LEU B 1 267 ? 4.123 24.994 73.270 1.00 23.87 267 LEU B C 1
ATOM 3819 O O . LEU B 1 267 ? 3.130 24.420 72.818 1.00 21.08 267 LEU B O 1
ATOM 3828 N N . ASP B 1 268 ? 4.633 24.719 74.468 1.00 22.86 268 ASP B N 1
ATOM 3829 C CA . ASP B 1 268 ? 4.033 23.673 75.279 1.00 23.09 268 ASP B CA 1
ATOM 3830 C C . ASP B 1 268 ? 2.564 23.981 75.632 1.00 22.75 268 ASP B C 1
ATOM 3831 O O . ASP B 1 268 ? 1.701 23.097 75.560 1.00 22.74 268 ASP B O 1
ATOM 3836 N N . ASP B 1 269 ? 2.285 25.219 76.023 1.00 23.52 269 ASP B N 1
ATOM 3837 C CA . ASP B 1 269 ? 0.909 25.652 76.330 1.00 21.44 269 ASP B CA 1
ATOM 3838 C C . ASP B 1 269 ? -0.023 25.488 75.130 1.00 23.85 269 ASP B C 1
ATOM 3839 O O . ASP B 1 269 ? -1.163 25.016 75.280 1.00 24.16 269 ASP B O 1
ATOM 3844 N N . LEU B 1 270 ? 0.463 25.871 73.954 1.00 24.91 270 LEU B N 1
ATOM 3845 C CA . LEU B 1 270 ? -0.306 25.714 72.729 1.00 23.77 270 LEU B CA 1
ATOM 3846 C C . LEU B 1 270 ? -0.640 24.239 72.475 1.00 25.53 270 LEU B C 1
ATOM 3847 O O . LEU B 1 270 ? -1.798 23.870 72.275 1.00 26.27 270 LEU B O 1
ATOM 3852 N N . ILE B 1 271 ? 0.391 23.414 72.445 1.00 27.57 271 ILE B N 1
ATOM 3853 C CA . ILE B 1 271 ? 0.242 21.988 72.157 1.00 27.13 271 ILE B CA 1
ATOM 3854 C C . ILE B 1 271 ? -0.688 21.276 73.168 1.00 26.26 271 ILE B C 1
ATOM 3855 O O . ILE B 1 271 ? -1.582 20.534 72.766 1.00 25.34 271 ILE B O 1
ATOM 3860 N N . LYS B 1 272 ? -0.451 21.489 74.454 1.00 25.93 272 LYS B N 1
ATOM 3861 C CA . LYS B 1 272 ? -1.172 20.774 75.510 1.00 27.30 272 LYS B CA 1
ATOM 3862 C C . LYS B 1 272 ? -2.645 21.199 75.630 1.00 28.88 272 LYS B C 1
ATOM 3863 O O . LYS B 1 272 ? -3.484 20.475 76.177 1.00 30.51 272 LYS B O 1
ATOM 3869 N N . SER B 1 273 ? -2.956 22.380 75.125 1.00 29.66 273 SER B N 1
ATOM 3870 C CA . SER B 1 273 ? -4.303 22.893 75.173 1.00 28.75 273 SER B CA 1
ATOM 3871 C C . SER B 1 273 ? -5.153 22.325 74.032 1.00 29.87 273 SER B C 1
ATOM 3872 O O . SER B 1 273 ? -6.341 22.600 73.964 1.00 35.99 273 SER B O 1
ATOM 3875 N N . GLN B 1 274 ? -4.560 21.578 73.106 1.00 28.52 274 GLN B N 1
ATOM 3876 C CA . GLN B 1 274 ? -5.322 21.018 72.006 1.00 30.23 274 GLN B CA 1
ATOM 3877 C C . GLN B 1 274 ? -5.515 19.545 72.248 1.00 34.70 274 GLN B C 1
ATOM 3878 O O . GLN B 1 274 ? -4.623 18.887 72.759 1.00 35.21 274 GLN B O 1
ATOM 3884 N N . PRO B 1 275 ? -6.692 19.022 71.889 1.00 37.45 275 PRO B N 1
ATOM 3885 C CA . PRO B 1 275 ? -6.913 17.595 72.072 1.00 38.26 275 PRO B CA 1
ATOM 3886 C C . PRO B 1 275 ? -5.991 16.828 71.131 1.00 38.14 275 PRO B C 1
ATOM 3887 O O . PRO B 1 275 ? -5.576 17.359 70.103 1.00 35.49 275 PRO B O 1
ATOM 3891 N N . ILE B 1 276 ? -5.665 15.595 71.489 1.00 41.27 276 ILE B N 1
ATOM 3892 C CA . ILE B 1 276 ? -4.917 14.716 70.593 1.00 44.78 276 ILE B CA 1
ATOM 3893 C C . ILE B 1 276 ? -5.790 14.405 69.356 1.00 45.99 276 ILE B C 1
ATOM 3894 O O . ILE B 1 276 ? -7.014 14.458 69.440 1.00 47.37 276 ILE B O 1
ATOM 3899 N N . LEU B 1 277 ? -5.179 14.129 68.204 1.00 47.75 277 LEU B N 1
ATOM 3900 C CA . LEU B 1 277 ? -5.943 13.764 66.984 1.00 50.49 277 LEU B CA 1
ATOM 3901 C C . LEU B 1 277 ? -7.160 12.842 67.216 1.00 53.60 277 LEU B C 1
ATOM 3902 O O . LEU B 1 277 ? -7.093 11.888 68.003 1.00 54.46 277 LEU B O 1
ATOM 3907 N N . THR B 1 278 ? -8.252 13.122 66.494 1.00 55.05 278 THR B N 1
ATOM 3908 C CA . THR B 1 278 ? -9.505 12.364 66.614 1.00 56.60 278 THR B CA 1
ATOM 3909 C C . THR B 1 278 ? -9.403 11.018 65.889 1.00 58.05 278 THR B C 1
ATOM 3910 O O . THR B 1 278 ? -8.847 10.942 64.795 1.00 57.82 278 THR B O 1
ATOM 3914 N N . ILE B 1 279 ? -9.943 9.964 66.502 1.00 59.58 279 ILE B N 1
ATOM 3915 C CA . ILE B 1 279 ? -9.838 8.609 65.952 1.00 61.39 279 ILE B CA 1
ATOM 3916 C C . ILE B 1 279 ? -11.214 8.015 65.644 1.00 62.30 279 ILE B C 1
ATOM 3917 O O . ILE B 1 279 ? -12.026 7.788 66.545 1.00 62.71 279 ILE B O 1
ATOM 3919 N N . MET C 1 1 ? 26.569 -17.793 38.631 1.00 36.02 1 MET C N 1
ATOM 3920 C CA . MET C 1 1 ? 26.453 -17.560 37.152 1.00 36.91 1 MET C CA 1
ATOM 3921 C C . MET C 1 1 ? 27.647 -16.738 36.685 1.00 33.27 1 MET C C 1
ATOM 3922 O O . MET C 1 1 ? 27.929 -15.676 37.249 1.00 31.98 1 MET C O 1
ATOM 3927 N N . ASP C 1 2 ? 28.342 -17.243 35.674 1.00 30.25 2 ASP C N 1
ATOM 3928 C CA . ASP C 1 2 ? 29.494 -16.566 35.099 1.00 30.15 2 ASP C CA 1
ATOM 3929 C C . ASP C 1 2 ? 29.084 -15.744 33.897 1.00 29.61 2 ASP C C 1
ATOM 3930 O O . ASP C 1 2 ? 28.082 -16.045 33.230 1.00 28.97 2 ASP C O 1
ATOM 3935 N N . ILE C 1 3 ? 29.887 -14.723 33.605 1.00 28.14 3 ILE C N 1
ATOM 3936 C CA . ILE C 1 3 ? 29.754 -13.961 32.377 1.00 28.34 3 ILE C CA 1
ATOM 3937 C C . ILE C 1 3 ? 31.057 -14.000 31.583 1.00 28.79 3 ILE C C 1
ATOM 3938 O O . ILE C 1 3 ? 32.151 -13.765 32.120 1.00 28.51 3 ILE C O 1
ATOM 3943 N N . LYS C 1 4 ? 30.934 -14.295 30.297 1.00 29.40 4 LYS C N 1
ATOM 3944 C CA . LYS C 1 4 ? 32.063 -14.227 29.389 1.00 31.40 4 LYS C CA 1
ATOM 3945 C C . LYS C 1 4 ? 32.142 -12.841 28.790 1.00 32.02 4 LYS C C 1
ATOM 3946 O O . LYS C 1 4 ? 31.178 -12.338 28.242 1.00 30.84 4 LYS C O 1
ATOM 3952 N N . ILE C 1 5 ? 33.313 -12.236 28.902 1.00 30.48 5 ILE C N 1
ATOM 3953 C CA . ILE C 1 5 ? 33.576 -10.917 28.352 1.00 30.65 5 ILE C CA 1
ATOM 3954 C C . ILE C 1 5 ? 34.798 -11.114 27.471 1.00 30.62 5 ILE C C 1
ATOM 3955 O O . ILE C 1 5 ? 35.927 -11.200 27.954 1.00 30.34 5 ILE C O 1
ATOM 3960 N N . ASN C 1 6 ? 34.559 -11.221 26.161 1.00 32.26 6 ASN C N 1
ATOM 3961 C CA . ASN C 1 6 ? 35.587 -11.661 25.227 1.00 32.19 6 ASN C CA 1
ATOM 3962 C C . ASN C 1 6 ? 36.133 -12.981 25.735 1.00 32.44 6 ASN C C 1
ATOM 3963 O O . ASN C 1 6 ? 35.339 -13.885 25.941 1.00 34.82 6 ASN C O 1
ATOM 3968 N N . ASP C 1 7 ? 37.436 -13.092 25.981 1.00 31.65 7 ASP C N 1
ATOM 3969 C CA . ASP C 1 7 ? 38.046 -14.323 26.489 1.00 36.71 7 ASP C CA 1
ATOM 3970 C C . ASP C 1 7 ? 38.202 -14.365 28.017 1.00 34.70 7 ASP C C 1
ATOM 3971 O O . ASP C 1 7 ? 38.808 -15.283 28.556 1.00 34.71 7 ASP C O 1
ATOM 3976 N N . ILE C 1 8 ? 37.666 -13.364 28.699 1.00 31.55 8 ILE C N 1
ATOM 3977 C CA . ILE C 1 8 ? 37.657 -13.324 30.167 1.00 31.44 8 ILE C CA 1
ATOM 3978 C C . ILE C 1 8 ? 36.410 -14.036 30.718 1.00 28.85 8 ILE C C 1
ATOM 3979 O O . ILE C 1 8 ? 35.294 -13.766 30.266 1.00 29.42 8 ILE C O 1
ATOM 3984 N N . THR C 1 9 ? 36.606 -14.904 31.713 1.00 27.64 9 THR C N 1
ATOM 3985 C CA . THR C 1 9 ? 35.482 -15.462 32.484 1.00 27.97 9 THR C CA 1
ATOM 3986 C C . THR C 1 9 ? 35.353 -14.719 33.819 1.00 24.89 9 THR C C 1
ATOM 3987 O O . THR C 1 9 ? 36.286 -14.730 34.619 1.00 27.03 9 THR C O 1
ATOM 3991 N N . LEU C 1 10 ? 34.209 -14.081 34.025 1.00 24.27 10 LEU C N 1
ATOM 3992 C CA . LEU C 1 10 ? 33.936 -13.301 35.223 1.00 24.92 10 LEU C CA 1
ATOM 3993 C C . LEU C 1 10 ? 32.917 -14.070 36.055 1.00 23.27 10 LEU C C 1
ATOM 3994 O O . LEU C 1 10 ? 31.823 -14.398 35.592 1.00 25.76 10 LEU C O 1
ATOM 3999 N N . GLY C 1 11 ? 33.270 -14.324 37.306 1.00 23.80 11 GLY C N 1
ATOM 4000 C CA . GLY C 1 11 ? 32.356 -14.997 38.205 1.00 24.06 11 GLY C CA 1
ATOM 4001 C C . GLY C 1 11 ? 32.944 -15.103 39.604 1.00 22.73 11 GLY C C 1
ATOM 4002 O O . GLY C 1 11 ? 34.155 -15.016 39.787 1.00 23.92 11 GLY C O 1
ATOM 4003 N N . ASN C 1 12 ? 32.073 -15.358 40.564 1.00 25.81 12 ASN C N 1
ATOM 4004 C CA . ASN C 1 12 ? 32.429 -15.305 41.994 1.00 26.77 12 ASN C CA 1
ATOM 4005 C C . ASN C 1 12 ? 33.327 -16.455 42.413 1.00 27.89 12 ASN C C 1
ATOM 4006 O O . ASN C 1 12 ? 33.916 -16.419 43.490 1.00 25.69 12 ASN C O 1
ATOM 4011 N N . ASN C 1 13 ? 33.433 -17.467 41.557 1.00 26.63 13 ASN C N 1
ATOM 4012 C CA . ASN C 1 13 ? 34.402 -18.538 41.749 1.00 32.24 13 ASN C CA 1
ATOM 4013 C C . ASN C 1 13 ? 35.594 -18.566 40.796 1.00 30.60 13 ASN C C 1
ATOM 4014 O O . ASN C 1 13 ? 36.380 -19.530 40.798 1.00 30.27 13 ASN C O 1
ATOM 4019 N N . SER C 1 14 ? 35.745 -17.503 40.010 1.00 27.95 14 SER C N 1
ATOM 4020 C CA . SER C 1 14 ? 36.837 -17.349 39.050 1.00 28.04 14 SER C CA 1
ATOM 4021 C C . SER C 1 14 ? 37.936 -16.409 39.552 1.00 26.82 14 SER C C 1
ATOM 4022 O O . SER C 1 14 ? 37.692 -15.600 40.470 1.00 24.69 14 SER C O 1
ATOM 4025 N N . PRO C 1 15 ? 39.166 -16.513 38.984 1.00 27.59 15 PRO C N 1
ATOM 4026 C CA . PRO C 1 15 ? 40.180 -15.537 39.389 1.00 26.14 15 PRO C CA 1
ATOM 4027 C C . PRO C 1 15 ? 39.640 -14.118 39.208 1.00 25.11 15 PRO C C 1
ATOM 4028 O O . PRO C 1 15 ? 38.904 -13.848 38.257 1.00 24.68 15 PRO C O 1
ATOM 4032 N N . PHE C 1 16 ? 39.948 -13.242 40.155 1.00 24.23 16 PHE C N 1
ATOM 4033 C CA . PHE C 1 16 ? 39.353 -11.928 40.136 1.00 22.39 16 PHE C CA 1
ATOM 4034 C C . PHE C 1 16 ? 39.752 -11.171 38.865 1.00 22.31 16 PHE C C 1
ATOM 4035 O O . PHE C 1 16 ? 40.846 -11.332 38.349 1.00 23.36 16 PHE C O 1
ATOM 4043 N N . VAL C 1 17 ? 38.816 -10.370 38.380 1.00 23.48 17 VAL C N 1
ATOM 4044 C CA . VAL C 1 17 ? 39.047 -9.498 37.235 1.00 23.74 17 VAL C CA 1
ATOM 4045 C C . VAL C 1 17 ? 39.242 -8.061 37.754 1.00 23.67 17 VAL C C 1
ATOM 4046 O O . VAL C 1 17 ? 38.474 -7.580 38.596 1.00 22.50 17 VAL C O 1
ATOM 4050 N N . LEU C 1 18 ? 40.297 -7.410 37.280 1.00 24.17 18 LEU C N 1
ATOM 4051 C CA . LEU C 1 18 ? 40.517 -5.993 37.563 1.00 23.21 18 LEU C CA 1
ATOM 4052 C C . LEU C 1 18 ? 39.785 -5.095 36.544 1.00 24.52 18 LEU C C 1
ATOM 4053 O O . LEU C 1 18 ? 40.055 -5.149 35.331 1.00 23.85 18 LEU C O 1
ATOM 4058 N N . PHE C 1 19 ? 38.889 -4.267 37.066 1.00 23.66 19 PHE C N 1
ATOM 4059 C CA . PHE C 1 19 ? 38.242 -3.193 36.332 1.00 24.39 19 PHE C CA 1
ATOM 4060 C C . PHE C 1 19 ? 38.983 -1.947 36.814 1.00 26.31 19 PHE C C 1
ATOM 4061 O O . PHE C 1 19 ? 38.755 -1.446 37.929 1.00 26.58 19 PHE C O 1
ATOM 4069 N N . GLY C 1 20 ? 39.908 -1.463 35.994 1.00 27.49 20 GLY C N 1
ATOM 4070 C CA . GLY C 1 20 ? 40.838 -0.437 36.416 1.00 27.80 20 GLY C CA 1
ATOM 4071 C C . GLY C 1 20 ? 41.016 0.639 35.379 1.00 28.33 20 GLY C C 1
ATOM 4072 O O . GLY C 1 20 ? 41.093 0.353 34.186 1.00 25.07 20 GLY C O 1
ATOM 4073 N N . GLY C 1 21 ? 41.068 1.879 35.834 1.00 27.51 21 GLY C N 1
ATOM 4074 C CA . GLY C 1 21 ? 41.428 2.951 34.955 1.00 28.32 21 GLY C CA 1
ATOM 4075 C C . GLY C 1 21 ? 41.386 4.309 35.608 1.00 28.59 21 GLY C C 1
ATOM 4076 O O . GLY C 1 21 ? 42.000 4.527 36.653 1.00 28.29 21 GLY C O 1
ATOM 4077 N N . ILE C 1 22 ? 40.655 5.220 34.980 1.00 27.52 22 ILE C N 1
ATOM 4078 C CA . ILE C 1 22 ? 40.692 6.621 35.336 1.00 30.55 22 ILE C CA 1
ATOM 4079 C C . ILE C 1 22 ? 39.294 7.130 35.463 1.00 31.85 22 ILE C C 1
ATOM 4080 O O . ILE C 1 22 ? 38.341 6.465 35.076 1.00 32.24 22 ILE C O 1
ATOM 4085 N N . ASN C 1 23 ? 39.183 8.330 36.005 1.00 32.11 23 ASN C N 1
ATOM 4086 C CA . ASN C 1 23 ? 37.908 8.938 36.295 1.00 33.67 23 ASN C CA 1
ATOM 4087 C C . ASN C 1 23 ? 37.224 9.356 34.999 1.00 33.17 23 ASN C C 1
ATOM 4088 O O . ASN C 1 23 ? 36.194 8.800 34.632 1.00 32.60 23 ASN C O 1
ATOM 4093 N N . VAL C 1 24 ? 37.837 10.315 34.313 1.00 33.81 24 VAL C N 1
ATOM 4094 C CA . VAL C 1 24 ? 37.267 11.006 33.157 1.00 34.44 24 VAL C CA 1
ATOM 4095 C C . VAL C 1 24 ? 38.267 10.891 32.001 1.00 31.20 24 VAL C C 1
ATOM 4096 O O . VAL C 1 24 ? 39.470 11.072 32.211 1.00 27.24 24 VAL C O 1
ATOM 4100 N N . LEU C 1 25 ? 37.786 10.518 30.811 1.00 31.70 25 LEU C N 1
ATOM 4101 C CA . LEU C 1 25 ? 38.608 10.594 29.589 1.00 32.19 25 LEU C CA 1
ATOM 4102 C C . LEU C 1 25 ? 38.850 12.069 29.259 1.00 31.14 25 LEU C C 1
ATOM 4103 O O . LEU C 1 25 ? 37.912 12.793 28.985 1.00 31.81 25 LEU C O 1
ATOM 4108 N N . GLU C 1 26 ? 40.114 12.457 29.314 1.00 34.15 26 GLU C N 1
ATOM 4109 C CA . GLU C 1 26 ? 40.567 13.844 29.144 1.00 38.18 26 GLU C CA 1
ATOM 4110 C C . GLU C 1 26 ? 41.299 14.034 27.810 1.00 37.92 26 GLU C C 1
ATOM 4111 O O . GLU C 1 26 ? 41.375 15.146 27.292 1.00 38.11 26 GLU C O 1
ATOM 4117 N N . SER C 1 27 ? 41.850 12.942 27.283 1.00 39.94 27 SER C N 1
ATOM 4118 C CA . SER C 1 27 ? 42.820 12.987 26.208 1.00 40.66 27 SER C CA 1
ATOM 4119 C C . SER C 1 27 ? 43.001 11.614 25.586 1.00 41.01 27 SER C C 1
ATOM 4120 O O . SER C 1 27 ? 42.514 10.605 26.127 1.00 39.59 27 SER C O 1
ATOM 4123 N N . LEU C 1 28 ? 43.712 11.574 24.461 1.00 36.72 28 LEU C N 1
ATOM 4124 C CA . LEU C 1 28 ? 44.024 10.319 23.795 1.00 36.37 28 LEU C CA 1
ATOM 4125 C C . LEU C 1 28 ? 45.338 9.737 24.304 1.00 35.23 28 LEU C C 1
ATOM 4126 O O . LEU C 1 28 ? 45.375 8.614 24.822 1.00 31.34 28 LEU C O 1
ATOM 4131 N N . ASP C 1 29 ? 46.418 10.507 24.171 1.00 35.78 29 ASP C N 1
ATOM 4132 C CA . ASP C 1 29 ? 47.757 9.981 24.427 1.00 36.51 29 ASP C CA 1
ATOM 4133 C C . ASP C 1 29 ? 47.967 9.610 25.902 1.00 35.35 29 ASP C C 1
ATOM 4134 O O . ASP C 1 29 ? 48.588 8.592 26.193 1.00 32.11 29 ASP C O 1
ATOM 4139 N N . SER C 1 30 ? 47.444 10.426 26.813 1.00 33.50 30 SER C N 1
ATOM 4140 C CA . SER C 1 30 ? 47.551 10.154 28.246 1.00 35.35 30 SER C CA 1
ATOM 4141 C C . SER C 1 30 ? 46.737 8.938 28.668 1.00 32.09 30 SER C C 1
ATOM 4142 O O . SER C 1 30 ? 47.231 8.112 29.450 1.00 31.86 30 SER C O 1
ATOM 4145 N N . THR C 1 31 ? 45.516 8.839 28.144 1.00 32.41 31 THR C N 1
ATOM 4146 C CA . THR C 1 31 ? 44.688 7.643 28.311 1.00 31.13 31 THR C CA 1
ATOM 4147 C C . THR C 1 31 ? 45.455 6.389 27.914 1.00 32.47 31 THR C C 1
ATOM 4148 O O . THR C 1 31 ? 45.484 5.431 28.677 1.00 29.61 31 THR C O 1
ATOM 4152 N N . LEU C 1 32 ? 46.075 6.396 26.724 1.00 29.88 32 LEU C N 1
ATOM 4153 C CA . LEU C 1 32 ? 46.829 5.242 26.248 1.00 31.23 32 LEU C CA 1
ATOM 4154 C C . LEU C 1 32 ? 48.031 4.910 27.125 1.00 31.97 32 LEU C C 1
ATOM 4155 O O . LEU C 1 32 ? 48.328 3.735 27.324 1.00 28.86 32 LEU C O 1
ATOM 4160 N N . GLN C 1 33 ? 48.717 5.927 27.648 1.00 33.35 33 GLN C N 1
ATOM 4161 C CA . GLN C 1 33 ? 49.881 5.691 28.513 1.00 36.53 33 GLN C CA 1
ATOM 4162 C C . GLN C 1 33 ? 49.458 5.050 29.834 1.00 34.26 33 GLN C C 1
ATOM 4163 O O . GLN C 1 33 ? 50.107 4.129 30.333 1.00 34.02 33 GLN C O 1
ATOM 4169 N N . THR C 1 34 ? 48.383 5.563 30.408 1.00 32.14 34 THR C N 1
ATOM 4170 C CA . THR C 1 34 ? 47.859 5.017 31.666 1.00 32.71 34 THR C CA 1
ATOM 4171 C C . THR C 1 34 ? 47.414 3.574 31.442 1.00 30.16 34 THR C C 1
ATOM 4172 O O . THR C 1 34 ? 47.780 2.679 32.198 1.00 25.49 34 THR C O 1
ATOM 4176 N N . CYS C 1 35 ? 46.630 3.367 30.390 1.00 30.42 35 CYS C N 1
ATOM 4177 C CA . CYS C 1 35 ? 46.161 2.042 30.055 1.00 28.57 35 CYS C CA 1
ATOM 4178 C C . CYS C 1 35 ? 47.334 1.080 29.835 1.00 29.49 35 CYS C C 1
ATOM 4179 O O . CYS C 1 35 ? 47.285 -0.048 30.308 1.00 27.82 35 CYS C O 1
ATOM 4182 N N . ALA C 1 36 ? 48.380 1.531 29.138 1.00 31.10 36 ALA C N 1
ATOM 4183 C CA . ALA C 1 36 ? 49.575 0.705 28.894 1.00 31.39 36 ALA C CA 1
ATOM 4184 C C . ALA C 1 36 ? 50.221 0.222 30.187 1.00 31.59 36 ALA C C 1
ATOM 4185 O O . ALA C 1 36 ? 50.721 -0.910 30.248 1.00 28.92 36 ALA C O 1
ATOM 4187 N N . HIS C 1 37 ? 50.223 1.067 31.213 1.00 30.38 37 HIS C N 1
ATOM 4188 C CA . HIS C 1 37 ? 50.747 0.644 32.493 1.00 31.53 37 HIS C CA 1
ATOM 4189 C C . HIS C 1 37 ? 49.879 -0.423 33.174 1.00 27.94 37 HIS C C 1
ATOM 4190 O O . HIS C 1 37 ? 50.415 -1.435 33.660 1.00 26.97 37 HIS C O 1
ATOM 4197 N N . TYR C 1 38 ? 48.567 -0.193 33.213 1.00 26.61 38 TYR C N 1
ATOM 4198 C CA . TYR C 1 38 ? 47.630 -1.220 33.691 1.00 27.01 38 TYR C CA 1
ATOM 4199 C C . TYR C 1 38 ? 47.809 -2.545 32.950 1.00 26.98 38 TYR C C 1
ATOM 4200 O O . TYR C 1 38 ? 47.827 -3.613 33.563 1.00 27.65 38 TYR C O 1
ATOM 4209 N N . VAL C 1 39 ? 47.919 -2.467 31.622 1.00 28.53 39 VAL C N 1
ATOM 4210 C CA . VAL C 1 39 ? 48.124 -3.659 30.806 1.00 28.01 39 VAL C CA 1
ATOM 4211 C C . VAL C 1 39 ? 49.435 -4.392 31.141 1.00 27.86 39 VAL C C 1
ATOM 4212 O O . VAL C 1 39 ? 49.437 -5.597 31.280 1.00 28.89 39 VAL C O 1
ATOM 4216 N N . GLU C 1 40 ? 50.538 -3.655 31.251 1.00 31.42 40 GLU C N 1
ATOM 4217 C CA . GLU C 1 40 ? 51.850 -4.234 31.514 1.00 33.89 40 GLU C CA 1
ATOM 4218 C C . GLU C 1 40 ? 51.866 -4.986 32.852 1.00 31.81 40 GLU C C 1
ATOM 4219 O O . GLU C 1 40 ? 52.302 -6.137 32.932 1.00 28.82 40 GLU C O 1
ATOM 4225 N N . VAL C 1 41 ? 51.364 -4.314 33.885 1.00 30.60 41 VAL C N 1
ATOM 4226 C CA . VAL C 1 41 ? 51.301 -4.886 35.225 1.00 28.65 41 VAL C CA 1
ATOM 4227 C C . VAL C 1 41 ? 50.383 -6.115 35.280 1.00 25.85 41 VAL C C 1
ATOM 4228 O O . VAL C 1 41 ? 50.786 -7.141 35.811 1.00 26.53 41 VAL C O 1
ATOM 4232 N N . THR C 1 42 ? 49.173 -6.015 34.733 1.00 26.88 42 THR C N 1
ATOM 4233 C CA . THR C 1 42 ? 48.202 -7.124 34.762 1.00 27.37 42 THR C CA 1
ATOM 4234 C C . THR C 1 42 ? 48.675 -8.343 33.935 1.00 29.08 42 THR C C 1
ATOM 4235 O O . THR C 1 42 ? 48.533 -9.484 34.376 1.00 25.18 42 THR C O 1
ATOM 4239 N N . ARG C 1 43 ? 49.277 -8.090 32.771 1.00 29.48 43 ARG C N 1
ATOM 4240 C CA . ARG C 1 43 ? 49.874 -9.158 31.969 1.00 33.73 43 ARG C CA 1
ATOM 4241 C C . ARG C 1 43 ? 51.050 -9.809 32.705 1.00 30.94 43 ARG C C 1
ATOM 4242 O O . ARG C 1 43 ? 51.191 -11.019 32.683 1.00 31.26 43 ARG C O 1
ATOM 4250 N N . LYS C 1 44 ? 51.855 -9.016 33.406 1.00 29.27 44 LYS C N 1
ATOM 4251 C CA . LYS C 1 44 ? 52.963 -9.557 34.198 1.00 30.06 44 LYS C CA 1
ATOM 4252 C C . LYS C 1 44 ? 52.499 -10.530 35.287 1.00 29.39 44 LYS C C 1
ATOM 4253 O O . LYS C 1 44 ? 53.149 -11.555 35.525 1.00 27.51 44 LYS C O 1
ATOM 4259 N N . LEU C 1 45 ? 51.358 -10.221 35.891 1.00 27.10 45 LEU C N 1
ATOM 4260 C CA . LEU C 1 45 ? 50.820 -10.988 37.009 1.00 29.19 45 LEU C CA 1
ATOM 4261 C C . LEU C 1 45 ? 49.765 -11.980 36.575 1.00 27.44 45 LEU C C 1
ATOM 4262 O O . LEU C 1 45 ? 49.290 -12.756 37.385 1.00 31.08 45 LEU C O 1
ATOM 4267 N N . GLY C 1 46 ? 49.398 -11.968 35.292 1.00 26.86 46 GLY C N 1
ATOM 4268 C CA . GLY C 1 46 ? 48.380 -12.865 34.786 1.00 26.98 46 GLY C CA 1
ATOM 4269 C C . GLY C 1 46 ? 46.976 -12.559 35.288 1.00 26.10 46 GLY C C 1
ATOM 4270 O O . GLY C 1 46 ? 46.207 -13.468 35.524 1.00 28.10 46 GLY C O 1
ATOM 4271 N N . ILE C 1 47 ? 46.642 -11.281 35.442 1.00 25.21 47 ILE C N 1
ATOM 4272 C CA . ILE C 1 47 ? 45.363 -10.870 35.997 1.00 24.17 47 ILE C CA 1
ATOM 4273 C C . ILE C 1 47 ? 44.484 -10.351 34.856 1.00 24.43 47 ILE C C 1
ATOM 4274 O O . ILE C 1 47 ? 44.918 -9.431 34.138 1.00 24.15 47 ILE C O 1
ATOM 4279 N N . PRO C 1 48 ? 43.268 -10.907 34.700 1.00 25.26 48 PRO C N 1
ATOM 4280 C CA . PRO C 1 48 ? 42.362 -10.416 33.659 1.00 26.26 48 PRO C CA 1
ATOM 4281 C C . PRO C 1 48 ? 41.981 -8.961 33.925 1.00 27.56 48 PRO C C 1
ATOM 4282 O O . PRO C 1 48 ? 41.771 -8.578 35.077 1.00 23.97 48 PRO C O 1
ATOM 4286 N N . TYR C 1 49 ? 41.927 -8.172 32.863 1.00 24.48 49 TYR C N 1
ATOM 4287 C CA . TYR C 1 49 ? 41.911 -6.715 32.980 1.00 24.51 49 TYR C CA 1
ATOM 4288 C C . TYR C 1 49 ? 40.969 -6.049 31.970 1.00 23.34 49 TYR C C 1
ATOM 4289 O O . TYR C 1 49 ? 40.983 -6.377 30.778 1.00 21.83 49 TYR C O 1
ATOM 4298 N N . ILE C 1 50 ? 40.145 -5.138 32.490 1.00 23.46 50 ILE C N 1
ATOM 4299 C CA . ILE C 1 50 ? 39.158 -4.366 31.748 1.00 24.75 50 ILE C CA 1
ATOM 4300 C C . ILE C 1 50 ? 39.434 -2.887 32.076 1.00 25.23 50 ILE C C 1
ATOM 4301 O O . ILE C 1 50 ? 39.405 -2.455 33.262 1.00 22.07 50 ILE C O 1
ATOM 4306 N N . PHE C 1 51 ? 39.712 -2.113 31.029 1.00 24.18 51 PHE C N 1
ATOM 4307 C CA . PHE C 1 51 ? 39.953 -0.671 31.178 1.00 22.89 51 PHE C CA 1
ATOM 4308 C C . PHE C 1 51 ? 38.670 0.159 31.368 1.00 23.25 51 PHE C C 1
ATOM 4309 O O . PHE C 1 51 ? 37.658 0.020 30.618 1.00 20.92 51 PHE C O 1
ATOM 4317 N N . LYS C 1 52 ? 38.733 1.059 32.377 1.00 23.62 52 LYS C N 1
ATOM 4318 C CA A LYS C 1 52 ? 37.606 1.874 32.780 0.50 24.33 52 LYS C CA 1
ATOM 4319 C CA B LYS C 1 52 ? 37.612 1.872 32.789 0.50 23.43 52 LYS C CA 1
ATOM 4320 C C . LYS C 1 52 ? 37.914 3.365 32.642 1.00 22.24 52 LYS C C 1
ATOM 4321 O O . LYS C 1 52 ? 38.996 3.816 32.992 1.00 22.92 52 LYS C O 1
ATOM 4332 N N . ALA C 1 53 ? 36.929 4.094 32.160 1.00 23.02 53 ALA C N 1
ATOM 4333 C CA . ALA C 1 53 ? 36.935 5.559 32.085 1.00 23.62 53 ALA C CA 1
ATOM 4334 C C . ALA C 1 53 ? 35.526 6.041 31.794 1.00 25.71 53 ALA C C 1
ATOM 4335 O O . ALA C 1 53 ? 34.703 5.314 31.234 1.00 27.64 53 ALA C O 1
ATOM 4337 N N . SER C 1 54 ? 35.221 7.257 32.229 1.00 27.91 54 SER C N 1
ATOM 4338 C CA A SER C 1 54 ? 33.976 7.913 31.865 0.50 28.49 54 SER C CA 1
ATOM 4339 C CA B SER C 1 54 ? 33.978 7.925 31.871 0.50 29.10 54 SER C CA 1
ATOM 4340 C C . SER C 1 54 ? 34.283 8.881 30.726 1.00 29.48 54 SER C C 1
ATOM 4341 O O . SER C 1 54 ? 35.285 9.575 30.767 1.00 31.08 54 SER C O 1
ATOM 4346 N N . PHE C 1 55 ? 33.428 8.921 29.704 1.00 29.50 55 PHE C N 1
ATOM 4347 C CA . PHE C 1 55 ? 33.574 9.916 28.619 1.00 31.71 55 PHE C CA 1
ATOM 4348 C C . PHE C 1 55 ? 32.704 11.154 28.919 1.00 30.97 55 PHE C C 1
ATOM 4349 O O . PHE C 1 55 ? 32.833 12.188 28.273 1.00 31.23 55 PHE C O 1
ATOM 4357 N N . ASP C 1 56 ? 31.801 11.050 29.887 1.00 33.55 56 ASP C N 1
ATOM 4358 C CA . ASP C 1 56 ? 30.849 12.11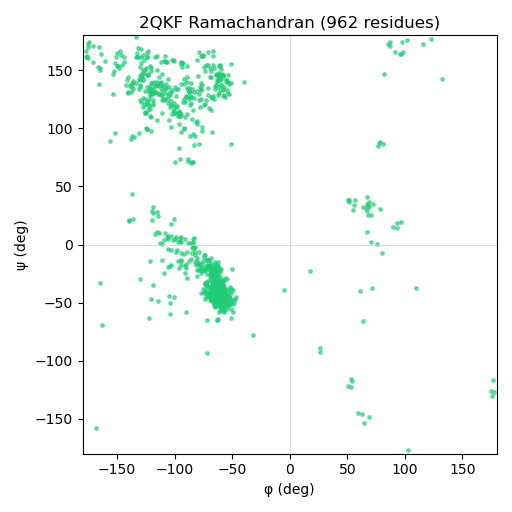5 30.148 1.00 39.46 56 ASP C CA 1
ATOM 4359 C C . ASP C 1 56 ? 30.394 12.000 31.578 1.00 40.75 56 ASP C C 1
ATOM 4360 O O . ASP C 1 56 ? 29.415 11.322 31.869 1.00 42.06 56 ASP C O 1
ATOM 4365 N N . LYS C 1 57 ? 31.139 12.662 32.458 1.00 41.15 57 LYS C N 1
ATOM 4366 C CA A LYS C 1 57 ? 30.891 12.617 33.892 0.50 43.02 57 LYS C CA 1
ATOM 4367 C CA C LYS C 1 57 ? 30.899 12.623 33.891 0.50 43.10 57 LYS C CA 1
ATOM 4368 C C . LYS C 1 57 ? 29.805 13.638 34.232 1.00 44.14 57 LYS C C 1
ATOM 4369 O O . LYS C 1 57 ? 30.040 14.843 34.206 1.00 44.76 57 LYS C O 1
ATOM 4380 N N . ALA C 1 58 ? 28.606 13.147 34.528 1.00 46.66 58 ALA C N 1
ATOM 4381 C CA . ALA C 1 58 ? 27.478 14.032 34.827 1.00 49.37 58 ALA C CA 1
ATOM 4382 C C . ALA C 1 58 ? 27.518 14.547 36.265 1.00 48.71 58 ALA C C 1
ATOM 4383 O O . ALA C 1 58 ? 27.006 15.626 36.548 1.00 48.07 58 ALA C O 1
ATOM 4385 N N . ASN C 1 59 ? 28.134 13.783 37.166 1.00 49.66 59 ASN C N 1
ATOM 4386 C CA . ASN C 1 59 ? 28.371 14.253 38.528 1.00 49.37 59 ASN C CA 1
ATOM 4387 C C . ASN C 1 59 ? 29.749 14.915 38.625 1.00 48.33 59 ASN C C 1
ATOM 4388 O O . ASN C 1 59 ? 30.769 14.222 38.743 1.00 49.00 59 ASN C O 1
ATOM 4393 N N . ARG C 1 60 ? 29.760 16.247 38.586 1.00 44.77 60 ARG C N 1
ATOM 4394 C CA . ARG C 1 60 ? 30.985 17.056 38.558 1.00 44.54 60 ARG C CA 1
ATOM 4395 C C . ARG C 1 60 ? 31.072 18.012 39.760 1.00 42.14 60 ARG C C 1
ATOM 4396 O O . ARG C 1 60 ? 30.048 18.469 40.281 1.00 38.02 60 ARG C O 1
ATOM 4404 N N . SER C 1 61 ? 32.299 18.343 40.157 1.00 41.18 61 SER C N 1
ATOM 4405 C CA . SER C 1 61 ? 32.551 19.240 41.307 1.00 42.36 61 SER C CA 1
ATOM 4406 C C . SER C 1 61 ? 32.038 20.659 41.095 1.00 38.75 61 SER C C 1
ATOM 4407 O O . SER C 1 61 ? 31.579 21.297 42.031 1.00 39.43 61 SER C O 1
ATOM 4410 N N . SER C 1 62 ? 32.151 21.148 39.861 1.00 37.14 62 SER C N 1
ATOM 4411 C CA A SER C 1 62 ? 31.650 22.469 39.490 0.50 34.34 62 SER C CA 1
ATOM 4412 C CA B SER C 1 62 ? 31.675 22.475 39.475 0.50 35.48 62 SER C CA 1
ATOM 4413 C C . SER C 1 62 ? 30.880 22.351 38.189 1.00 34.57 62 SER C C 1
ATOM 4414 O O . SER C 1 62 ? 31.062 21.392 37.438 1.00 34.40 62 SER C O 1
ATOM 4419 N N . ILE C 1 63 ? 30.004 23.313 37.930 1.00 33.43 63 ILE C N 1
ATOM 4420 C CA . ILE C 1 63 ? 29.189 23.256 36.726 1.00 34.76 63 ILE C CA 1
ATOM 4421 C C . ILE C 1 63 ? 30.049 23.336 35.441 1.00 34.45 63 ILE C C 1
ATOM 4422 O O . ILE C 1 63 ? 29.662 22.776 34.425 1.00 34.08 63 ILE C O 1
ATOM 4427 N N . HIS C 1 64 ? 31.223 23.970 35.512 1.00 31.13 64 HIS C N 1
ATOM 4428 C CA . HIS C 1 64 ? 32.102 24.111 34.329 1.00 32.11 64 HIS C CA 1
ATOM 4429 C C . HIS C 1 64 ? 33.393 23.289 34.347 1.00 33.27 64 HIS C C 1
ATOM 4430 O O . HIS C 1 64 ? 34.217 23.400 33.411 1.00 30.45 64 HIS C O 1
ATOM 4437 N N . SER C 1 65 ? 33.599 22.456 35.368 1.00 31.78 65 SER C N 1
ATOM 4438 C CA . SER C 1 65 ? 34.673 21.490 35.278 1.00 32.65 65 SER C CA 1
ATOM 4439 C C . SER C 1 65 ? 34.389 20.553 34.083 1.00 31.84 65 SER C C 1
ATOM 4440 O O . SER C 1 65 ? 33.229 20.250 33.742 1.00 30.00 65 SER C O 1
ATOM 4443 N N . TYR C 1 66 ? 35.458 20.105 33.453 1.00 30.49 66 TYR C N 1
ATOM 4444 C CA . TYR C 1 66 ? 35.349 19.401 32.193 1.00 29.29 66 TYR C CA 1
ATOM 4445 C C . TYR C 1 66 ? 34.627 18.045 32.361 1.00 28.32 66 TYR C C 1
ATOM 4446 O O . TYR C 1 66 ? 34.995 17.221 33.210 1.00 27.21 66 TYR C O 1
ATOM 4455 N N . ARG C 1 67 ? 33.568 17.837 31.581 1.00 30.95 67 ARG C N 1
ATOM 4456 C CA . ARG C 1 67 ? 32.769 16.617 31.683 1.00 33.77 67 ARG C CA 1
ATOM 4457 C C . ARG C 1 67 ? 33.502 15.413 31.118 1.00 32.16 67 ARG C C 1
ATOM 4458 O O . ARG C 1 67 ? 33.159 14.270 31.421 1.00 33.22 67 ARG C O 1
ATOM 4466 N N . GLY C 1 68 ? 34.493 15.680 30.268 1.00 28.91 68 GLY C N 1
ATOM 4467 C CA . GLY C 1 68 ? 35.234 14.649 29.571 1.00 27.65 68 GLY C CA 1
ATOM 4468 C C . GLY C 1 68 ? 35.109 14.890 28.081 1.00 25.77 68 GLY C C 1
ATOM 4469 O O . GLY C 1 68 ? 34.382 15.795 27.655 1.00 26.15 68 GLY C O 1
ATOM 4470 N N . VAL C 1 69 ? 35.790 14.074 27.294 1.00 26.69 69 VAL C N 1
ATOM 4471 C CA . VAL C 1 69 ? 35.811 14.240 25.833 1.00 28.68 69 VAL C CA 1
ATOM 4472 C C . VAL C 1 69 ? 34.445 14.091 25.131 1.00 30.19 69 VAL C C 1
ATOM 4473 O O . VAL C 1 69 ? 34.313 14.486 23.966 1.00 29.60 69 VAL C O 1
ATOM 4477 N N . GLY C 1 70 ? 33.438 13.528 25.821 1.00 28.81 70 GLY C N 1
ATOM 4478 C CA . GLY C 1 70 ? 32.096 13.339 25.249 1.00 28.70 70 GLY C CA 1
ATOM 4479 C C . GLY C 1 70 ? 31.925 12.047 24.436 1.00 29.33 70 GLY C C 1
ATOM 4480 O O . GLY C 1 70 ? 32.886 11.361 24.166 1.00 26.96 70 GLY C O 1
ATOM 4481 N N . LEU C 1 71 ? 30.696 11.758 24.021 1.00 29.34 71 LEU C N 1
ATOM 4482 C CA . LEU C 1 71 ? 30.351 10.485 23.329 1.00 32.11 71 LEU C CA 1
ATOM 4483 C C . LEU C 1 71 ? 31.225 10.112 22.149 1.00 32.05 71 LEU C C 1
ATOM 4484 O O . LEU C 1 71 ? 31.881 9.079 22.181 1.00 26.65 71 LEU C O 1
ATOM 4489 N N . GLU C 1 72 ? 31.229 10.926 21.092 1.00 33.78 72 GLU C N 1
ATOM 4490 C CA . GLU C 1 72 ? 31.916 10.530 19.844 1.00 35.98 72 GLU C CA 1
ATOM 4491 C C . GLU C 1 72 ? 33.427 10.395 19.978 1.00 34.03 72 GLU C C 1
ATOM 4492 O O . GLU C 1 72 ? 34.016 9.416 19.519 1.00 27.67 72 GLU C O 1
ATOM 4498 N N . GLU C 1 73 ? 34.077 11.375 20.597 1.00 30.95 73 GLU C N 1
ATOM 4499 C CA . GLU C 1 73 ? 35.500 11.268 20.814 1.00 29.37 73 GLU C CA 1
ATOM 4500 C C . GLU C 1 73 ? 35.813 10.162 21.839 1.00 26.97 73 GLU C C 1
ATOM 4501 O O . GLU C 1 73 ? 36.793 9.458 21.688 1.00 25.51 73 GLU C O 1
ATOM 4507 N N . GLY C 1 74 ? 34.979 10.035 22.870 1.00 27.52 74 GLY C N 1
ATOM 4508 C CA . GLY C 1 74 ? 35.190 9.000 23.891 1.00 28.67 74 GLY C CA 1
ATOM 4509 C C . GLY C 1 74 ? 35.206 7.604 23.285 1.00 26.83 74 GLY C C 1
ATOM 4510 O O . GLY C 1 74 ? 36.097 6.803 23.559 1.00 25.96 74 GLY C O 1
ATOM 4511 N N . LEU C 1 75 ? 34.228 7.333 22.432 1.00 28.53 75 LEU C N 1
ATOM 4512 C CA . LEU C 1 75 ? 34.131 6.020 21.766 1.00 29.51 75 LEU C CA 1
ATOM 4513 C C . LEU C 1 75 ? 35.312 5.739 20.837 1.00 28.69 75 LEU C C 1
ATOM 4514 O O . LEU C 1 75 ? 35.837 4.643 20.805 1.00 26.10 75 LEU C O 1
ATOM 4519 N N . LYS C 1 76 ? 35.783 6.762 20.129 1.00 30.07 76 LYS C N 1
ATOM 4520 C CA . LYS C 1 76 ? 36.984 6.665 19.331 1.00 31.02 76 LYS C CA 1
ATOM 4521 C C . LYS C 1 76 ? 38.203 6.302 20.177 1.00 29.28 76 LYS C C 1
ATOM 4522 O O . LYS C 1 76 ? 39.006 5.445 19.799 1.00 27.16 76 LYS C O 1
ATOM 4528 N N . ILE C 1 77 ? 38.348 6.955 21.331 1.00 28.04 77 ILE C N 1
ATOM 4529 C CA . ILE C 1 77 ? 39.405 6.594 22.246 1.00 26.95 77 ILE C CA 1
ATOM 4530 C C . ILE C 1 77 ? 39.250 5.136 22.748 1.00 22.48 77 ILE C C 1
ATOM 4531 O O . ILE C 1 77 ? 40.242 4.411 22.828 1.00 23.52 77 ILE C O 1
ATOM 4536 N N . PHE C 1 78 ? 38.033 4.727 23.104 1.00 24.67 78 PHE C N 1
ATOM 4537 C CA . PHE C 1 78 ? 37.830 3.334 23.548 1.00 26.11 78 PHE C CA 1
ATOM 4538 C C . PHE C 1 78 ? 38.186 2.370 22.411 1.00 27.75 78 PHE C C 1
ATOM 4539 O O . PHE C 1 78 ? 38.797 1.331 22.644 1.00 24.82 78 PHE C O 1
ATOM 4547 N N . GLU C 1 79 ? 37.828 2.728 21.180 1.00 30.14 79 GLU C N 1
ATOM 4548 C CA . GLU C 1 79 ? 38.172 1.894 20.019 1.00 32.88 79 GLU C CA 1
ATOM 4549 C C . GLU C 1 79 ? 39.682 1.717 19.886 1.00 29.90 79 GLU C C 1
ATOM 4550 O O . GLU C 1 79 ? 40.160 0.638 19.574 1.00 28.14 79 GLU C O 1
ATOM 4556 N N . LYS C 1 80 ? 40.438 2.789 20.124 1.00 29.87 80 LYS C N 1
ATOM 4557 C CA . LYS C 1 80 ? 41.883 2.733 20.054 1.00 30.81 80 LYS C CA 1
ATOM 4558 C C . LYS C 1 80 ? 42.506 1.862 21.143 1.00 28.29 80 LYS C C 1
ATOM 4559 O O . LYS C 1 80 ? 43.497 1.188 20.905 1.00 25.66 80 LYS C O 1
ATOM 4565 N N . VAL C 1 81 ? 41.956 1.948 22.351 1.00 27.41 81 VAL C N 1
ATOM 4566 C CA . VAL C 1 81 ? 42.405 1.130 23.479 1.00 26.81 81 VAL C CA 1
ATOM 4567 C C . VAL C 1 81 ? 42.209 -0.364 23.133 1.00 24.18 81 VAL C C 1
ATOM 4568 O O . VAL C 1 81 ? 43.121 -1.180 23.321 1.00 26.12 81 VAL C O 1
ATOM 4572 N N . LYS C 1 82 ? 41.023 -0.683 22.622 1.00 27.88 82 LYS C N 1
ATOM 4573 C CA . LYS C 1 82 ? 40.674 -2.064 22.257 1.00 28.14 82 LYS C CA 1
ATOM 4574 C C . LYS C 1 82 ? 41.597 -2.589 21.150 1.00 29.64 82 LYS C C 1
ATOM 4575 O O . LYS C 1 82 ? 42.099 -3.718 21.221 1.00 29.09 82 LYS C O 1
ATOM 4581 N N . ALA C 1 83 ? 41.805 -1.747 20.137 1.00 32.09 83 ALA C N 1
ATOM 4582 C CA . ALA C 1 83 ? 42.712 -2.045 19.013 1.00 32.25 83 ALA C CA 1
ATOM 4583 C C . ALA C 1 83 ? 44.160 -2.214 19.447 1.00 33.97 83 ALA C C 1
ATOM 4584 O O . ALA C 1 83 ? 44.830 -3.167 19.029 1.00 34.02 83 ALA C O 1
ATOM 4586 N N . GLU C 1 84 ? 44.645 -1.306 20.293 1.00 32.11 84 GLU C N 1
ATOM 4587 C CA . GLU C 1 84 ? 46.041 -1.341 20.695 1.00 33.77 84 GLU C CA 1
ATOM 4588 C C . GLU C 1 84 ? 46.371 -2.466 21.676 1.00 32.39 84 GLU C C 1
ATOM 4589 O O . GLU C 1 84 ? 47.426 -3.087 21.568 1.00 30.82 84 GLU C O 1
ATOM 4595 N N . PHE C 1 85 ? 45.492 -2.719 22.642 1.00 30.89 85 PHE C N 1
ATOM 4596 C CA . PHE C 1 85 ? 45.830 -3.621 23.762 1.00 30.24 85 PHE C CA 1
ATOM 4597 C C . PHE C 1 85 ? 45.072 -4.960 23.764 1.00 28.60 85 PHE C C 1
ATOM 4598 O O . PHE C 1 85 ? 45.461 -5.879 24.487 1.00 28.73 85 PHE C O 1
ATOM 4606 N N . GLY C 1 86 ? 44.017 -5.058 22.953 1.00 26.75 86 GLY C N 1
ATOM 4607 C CA . GLY C 1 86 ? 43.186 -6.243 22.820 1.00 30.32 86 GLY C CA 1
ATOM 4608 C C . GLY C 1 86 ? 42.349 -6.574 24.048 1.00 31.26 86 GLY C C 1
ATOM 4609 O O . GLY C 1 86 ? 41.973 -7.728 24.251 1.00 31.45 86 GLY C O 1
ATOM 4610 N N . ILE C 1 87 ? 42.057 -5.555 24.851 1.00 29.04 87 ILE C N 1
ATOM 4611 C CA . ILE C 1 87 ? 41.373 -5.733 26.136 1.00 27.58 87 ILE C CA 1
ATOM 4612 C C . ILE C 1 87 ? 39.932 -5.252 26.039 1.00 27.56 87 ILE C C 1
ATOM 4613 O O . ILE C 1 87 ? 39.606 -4.430 25.171 1.00 26.08 87 ILE C O 1
ATOM 4618 N N . PRO C 1 88 ? 39.048 -5.753 26.934 1.00 23.77 88 PRO C N 1
ATOM 4619 C CA . PRO C 1 88 ? 37.747 -5.145 27.000 1.00 23.01 88 PRO C CA 1
ATOM 4620 C C . PRO C 1 88 ? 37.787 -3.794 27.739 1.00 22.08 88 PRO C C 1
ATOM 4621 O O . PRO C 1 88 ? 38.750 -3.489 28.467 1.00 20.67 88 PRO C O 1
ATOM 4625 N N . VAL C 1 89 ? 36.741 -3.017 27.527 1.00 22.09 89 VAL C N 1
ATOM 4626 C CA . VAL C 1 89 ? 36.568 -1.708 28.162 1.00 23.32 89 VAL C CA 1
ATOM 4627 C C . VAL C 1 89 ? 35.194 -1.576 28.812 1.00 24.38 89 VAL C C 1
ATOM 4628 O O . VAL C 1 89 ? 34.214 -2.220 28.422 1.00 24.15 89 VAL C O 1
ATOM 4632 N N . ILE C 1 90 ? 35.118 -0.689 29.799 1.00 24.11 90 ILE C N 1
ATOM 4633 C CA . ILE C 1 90 ? 33.877 -0.401 30.487 1.00 21.96 90 ILE C CA 1
ATOM 4634 C C . ILE C 1 90 ? 33.702 1.125 30.614 1.00 21.15 90 ILE C C 1
ATOM 4635 O O . ILE C 1 90 ? 34.671 1.858 30.863 1.00 23.39 90 ILE C O 1
ATOM 4640 N N . THR C 1 91 ? 32.489 1.593 30.411 1.00 24.38 91 THR C N 1
ATOM 4641 C CA . THR C 1 91 ? 32.147 3.006 30.627 1.00 25.36 91 THR C CA 1
ATOM 4642 C C . THR C 1 91 ? 30.708 3.124 31.115 1.00 26.06 91 THR C C 1
ATOM 4643 O O . THR C 1 91 ? 29.890 2.197 30.997 1.00 24.04 91 THR C O 1
ATOM 4647 N N . ASP C 1 92 ? 30.386 4.279 31.680 1.00 26.30 92 ASP C N 1
ATOM 4648 C CA . ASP C 1 92 ? 29.038 4.506 32.131 1.00 29.13 92 ASP C CA 1
ATOM 4649 C C . ASP C 1 92 ? 28.222 5.361 31.173 1.00 30.38 92 ASP C C 1
ATOM 4650 O O . ASP C 1 92 ? 28.777 6.071 30.311 1.00 28.23 92 ASP C O 1
ATOM 4655 N N . VAL C 1 93 ? 26.903 5.225 31.309 1.00 28.05 93 VAL C N 1
ATOM 4656 C CA . VAL C 1 93 ? 25.911 6.023 30.563 1.00 31.77 93 VAL C CA 1
ATOM 4657 C C . VAL C 1 93 ? 24.878 6.639 31.512 1.00 32.48 93 VAL C C 1
ATOM 4658 O O . VAL C 1 93 ? 24.514 6.044 32.518 1.00 30.36 93 VAL C O 1
ATOM 4662 N N A HIS C 1 94 ? 24.398 7.816 31.134 0.50 33.03 94 HIS C N 1
ATOM 4663 N N B HIS C 1 94 ? 24.429 7.852 31.207 0.50 32.71 94 HIS C N 1
ATOM 4664 C CA A HIS C 1 94 ? 23.467 8.586 31.950 0.50 35.37 94 HIS C CA 1
ATOM 4665 C CA B HIS C 1 94 ? 23.403 8.505 32.029 0.50 34.87 94 HIS C CA 1
ATOM 4666 C C A HIS C 1 94 ? 22.138 8.881 31.268 0.50 35.11 94 HIS C C 1
ATOM 4667 C C B HIS C 1 94 ? 22.175 8.989 31.242 0.50 34.76 94 HIS C C 1
ATOM 4668 O O A HIS C 1 94 ? 21.200 9.318 31.923 0.50 34.33 94 HIS C O 1
ATOM 4669 O O B HIS C 1 94 ? 21.343 9.694 31.797 0.50 33.98 94 HIS C O 1
ATOM 4682 N N . GLU C 1 95 ? 22.046 8.604 29.969 1.00 36.35 95 GLU C N 1
ATOM 4683 C CA . GLU C 1 95 ? 20.832 8.910 29.172 1.00 39.33 95 GLU C CA 1
ATOM 4684 C C . GLU C 1 95 ? 20.506 7.714 28.302 1.00 35.97 95 GLU C C 1
ATOM 4685 O O . GLU C 1 95 ? 21.434 7.097 27.783 1.00 32.40 95 GLU C O 1
ATOM 4691 N N . PRO C 1 96 ? 19.214 7.361 28.155 1.00 35.19 96 PRO C N 1
ATOM 4692 C CA . PRO C 1 96 ? 18.788 6.276 27.246 1.00 34.68 96 PRO C CA 1
ATOM 4693 C C . PRO C 1 96 ? 19.325 6.362 25.817 1.00 34.40 96 PRO C C 1
ATOM 4694 O O . PRO C 1 96 ? 19.674 5.343 25.229 1.00 31.85 96 PRO C O 1
ATOM 4698 N N . HIS C 1 97 ? 19.412 7.571 25.273 1.00 35.05 97 HIS C N 1
ATOM 4699 C CA . HIS C 1 97 ? 19.897 7.755 23.906 1.00 37.01 97 HIS C CA 1
ATOM 4700 C C . HIS C 1 97 ? 21.375 7.350 23.718 1.00 31.95 97 HIS C C 1
ATOM 4701 O O . HIS C 1 97 ? 21.799 7.047 22.604 1.00 29.99 97 HIS C O 1
ATOM 4708 N N . GLN C 1 98 ? 22.153 7.377 24.793 1.00 30.46 98 GLN C N 1
ATOM 4709 C CA . GLN C 1 98 ? 23.566 7.006 24.742 1.00 31.69 98 GLN C CA 1
ATOM 4710 C C . GLN C 1 98 ? 23.786 5.488 24.714 1.00 26.28 98 GLN C C 1
ATOM 4711 O O . GLN C 1 98 ? 24.881 5.026 24.382 1.00 28.87 98 GLN C O 1
ATOM 4717 N N . CYS C 1 99 ? 22.777 4.733 25.117 1.00 27.01 99 CYS C N 1
ATOM 4718 C CA . CYS C 1 99 ? 22.945 3.286 25.359 1.00 26.44 99 CYS C CA 1
ATOM 4719 C C . CYS C 1 99 ? 23.396 2.516 24.115 1.00 27.12 99 CYS C C 1
ATOM 4720 O O . CYS C 1 99 ? 24.407 1.814 24.166 1.00 25.99 99 CYS C O 1
ATOM 4723 N N . GLN C 1 100 ? 22.663 2.651 23.011 1.00 27.70 100 GLN C N 1
ATOM 4724 C CA . GLN C 1 100 ? 23.070 1.976 21.776 1.00 27.71 100 GLN C CA 1
ATOM 4725 C C . GLN C 1 100 ? 24.476 2.334 21.281 1.00 24.77 100 GLN C C 1
ATOM 4726 O O . GLN C 1 100 ? 25.289 1.438 21.108 1.00 26.85 100 GLN C O 1
ATOM 4732 N N . PRO C 1 101 ? 24.778 3.627 21.022 1.00 24.94 101 PRO C N 1
ATOM 4733 C CA . PRO C 1 101 ? 26.114 3.922 20.545 1.00 23.28 101 PRO C CA 1
ATOM 4734 C C . PRO C 1 101 ? 27.240 3.466 21.476 1.00 23.20 101 PRO C C 1
ATOM 4735 O O . PRO C 1 101 ? 28.273 3.004 21.007 1.00 22.28 101 PRO C O 1
ATOM 4739 N N . VAL C 1 102 ? 27.007 3.519 22.786 1.00 22.67 102 VAL C N 1
ATOM 4740 C CA . VAL C 1 102 ? 28.056 3.116 23.715 1.00 21.20 102 VAL C CA 1
ATOM 4741 C C . VAL C 1 102 ? 28.233 1.579 23.702 1.00 20.76 102 VAL C C 1
ATOM 4742 O O . VAL C 1 102 ? 29.360 1.058 23.652 1.00 22.81 102 VAL C O 1
ATOM 4746 N N . ALA C 1 103 ? 27.112 0.877 23.732 1.00 23.61 103 ALA C N 1
ATOM 4747 C CA . ALA C 1 103 ? 27.114 -0.590 23.756 1.00 23.69 103 ALA C CA 1
ATOM 4748 C C . ALA C 1 103 ? 27.761 -1.202 22.494 1.00 24.64 103 ALA C C 1
ATOM 4749 O O . ALA C 1 103 ? 28.405 -2.262 22.569 1.00 23.53 103 ALA C O 1
ATOM 4751 N N . GLU C 1 104 ? 27.703 -0.491 21.365 1.00 24.63 104 GLU C N 1
ATOM 4752 C CA . GLU C 1 104 ? 28.315 -0.992 20.107 1.00 27.58 104 GLU C CA 1
ATOM 4753 C C . GLU C 1 104 ? 29.821 -1.065 20.211 1.00 27.52 104 GLU C C 1
ATOM 4754 O O . GLU C 1 104 ? 30.464 -1.887 19.550 1.00 28.28 104 GLU C O 1
ATOM 4760 N N . VAL C 1 105 ? 30.392 -0.220 21.068 1.00 23.92 105 VAL C N 1
ATOM 4761 C CA . VAL C 1 105 ? 31.816 -0.146 21.214 1.00 25.89 105 VAL C CA 1
ATOM 4762 C C . VAL C 1 105 ? 32.287 -0.819 22.513 1.00 26.03 105 VAL C C 1
ATOM 4763 O O . VAL C 1 105 ? 33.297 -1.537 22.516 1.00 24.71 105 VAL C O 1
ATOM 4767 N N . CYS C 1 106 ? 31.594 -0.562 23.626 1.00 24.45 106 CYS C N 1
ATOM 4768 C CA . CYS C 1 106 ? 32.105 -0.974 24.927 1.00 24.38 106 CYS C CA 1
ATOM 4769 C C . CYS C 1 106 ? 31.613 -2.365 25.361 1.00 23.76 106 CYS C C 1
ATOM 4770 O O . CYS C 1 106 ? 30.451 -2.698 25.217 1.00 26.20 106 CYS C O 1
ATOM 4773 N N . ASP C 1 107 ? 32.519 -3.146 25.929 1.00 24.15 107 ASP C N 1
ATOM 4774 C CA . ASP C 1 107 ? 32.260 -4.520 26.328 1.00 24.78 107 ASP C CA 1
ATOM 4775 C C . ASP C 1 107 ? 31.361 -4.587 27.550 1.00 23.68 107 ASP C C 1
ATOM 4776 O O . ASP C 1 107 ? 30.539 -5.503 27.688 1.00 22.39 107 ASP C O 1
ATOM 4781 N N . VAL C 1 108 ? 31.490 -3.593 28.422 1.00 22.60 108 VAL C N 1
ATOM 4782 C CA . VAL C 1 108 ? 30.565 -3.429 29.538 1.00 22.21 108 VAL C CA 1
ATOM 4783 C C . VAL C 1 108 ? 30.063 -1.998 29.601 1.00 19.90 108 VAL C C 1
ATOM 4784 O O . VAL C 1 108 ? 30.823 -1.064 29.434 1.00 22.88 108 VAL C O 1
ATOM 4788 N N . ILE C 1 109 ? 28.773 -1.870 29.839 1.00 19.27 109 ILE C N 1
ATOM 4789 C CA . ILE C 1 109 ? 28.155 -0.562 30.057 1.00 23.48 109 ILE C CA 1
ATOM 4790 C C . ILE C 1 109 ? 27.681 -0.482 31.510 1.00 23.89 109 ILE C C 1
ATOM 4791 O O . ILE C 1 109 ? 27.100 -1.444 32.062 1.00 22.32 109 ILE C O 1
ATOM 4796 N N . GLN C 1 110 ? 27.892 0.687 32.108 1.00 22.46 110 GLN C N 1
ATOM 4797 C CA . GLN C 1 110 ? 27.667 0.848 33.538 1.00 24.80 110 GLN C CA 1
ATOM 4798 C C . GLN C 1 110 ? 26.515 1.801 33.876 1.00 24.53 110 GLN C C 1
ATOM 4799 O O . GLN C 1 110 ? 26.359 2.881 33.292 1.00 24.82 110 GLN C O 1
ATOM 4805 N N . LEU C 1 111 ? 25.716 1.357 34.840 1.00 26.27 111 LEU C N 1
ATOM 4806 C CA . LEU C 1 111 ? 24.561 2.062 35.320 1.00 25.19 111 LEU C CA 1
ATOM 4807 C C . LEU C 1 111 ? 24.989 2.813 36.582 1.00 28.62 111 LEU C C 1
ATOM 4808 O O . LEU C 1 111 ? 25.274 2.168 37.600 1.00 25.53 111 LEU C O 1
ATOM 4813 N N . PRO C 1 112 ? 25.056 4.160 36.508 1.00 27.32 112 PRO C N 1
ATOM 4814 C CA . PRO C 1 112 ? 25.521 4.930 37.670 1.00 29.26 112 PRO C CA 1
ATOM 4815 C C . PRO C 1 112 ? 24.594 4.734 38.875 1.00 27.94 112 PRO C C 1
ATOM 4816 O O . PRO C 1 112 ? 23.384 4.622 38.710 1.00 27.34 112 PRO C O 1
ATOM 4820 N N . ALA C 1 113 ? 25.171 4.653 40.066 1.00 30.74 113 ALA C N 1
ATOM 4821 C CA . ALA C 1 113 ? 24.408 4.311 41.264 1.00 31.48 113 ALA C CA 1
ATOM 4822 C C . ALA C 1 113 ? 23.215 5.254 41.494 1.00 33.65 113 ALA C C 1
ATOM 4823 O O . ALA C 1 113 ? 22.127 4.819 41.862 1.00 33.64 113 ALA C O 1
ATOM 4825 N N . PHE C 1 114 ? 23.415 6.541 41.254 1.00 36.28 114 PHE C N 1
ATOM 4826 C CA . PHE C 1 114 ? 22.358 7.517 41.476 1.00 37.90 114 PHE C CA 1
ATOM 4827 C C . PHE C 1 114 ? 21.225 7.376 40.455 1.00 37.79 114 PHE C C 1
ATOM 4828 O O . PHE C 1 114 ? 20.126 7.856 40.693 1.00 38.38 114 PHE C O 1
ATOM 4836 N N . LEU C 1 115 ? 21.486 6.699 39.332 1.00 34.44 115 LEU C N 1
ATOM 4837 C CA . LEU C 1 115 ? 20.457 6.443 38.323 1.00 33.28 115 LEU C CA 1
ATOM 4838 C C . LEU C 1 115 ? 19.879 5.030 38.372 1.00 31.59 115 LEU C C 1
ATOM 4839 O O . LEU C 1 115 ? 19.041 4.672 37.560 1.00 32.88 115 LEU C O 1
ATOM 4844 N N . ALA C 1 116 ? 20.295 4.227 39.342 1.00 31.27 116 ALA C N 1
ATOM 4845 C CA . ALA C 1 116 ? 19.981 2.799 39.321 1.00 31.10 116 ALA C CA 1
ATOM 4846 C C . ALA C 1 116 ? 18.490 2.476 39.423 1.00 32.20 116 ALA C C 1
ATOM 4847 O O . ALA C 1 116 ? 18.085 1.353 39.134 1.00 30.89 116 ALA C O 1
ATOM 4849 N N . ARG C 1 117 ? 17.673 3.431 39.860 1.00 33.57 117 ARG C N 1
ATOM 4850 C CA . ARG C 1 117 ? 16.219 3.195 39.909 1.00 38.25 117 ARG C CA 1
ATOM 4851 C C . ARG C 1 117 ? 15.448 3.943 38.809 1.00 38.07 117 ARG C C 1
ATOM 4852 O O . ARG C 1 117 ? 14.217 3.908 38.779 1.00 41.04 117 ARG C O 1
ATOM 4860 N N . GLN C 1 118 ? 16.172 4.583 37.891 1.00 37.17 118 GLN C N 1
ATOM 4861 C CA . GLN C 1 118 ? 15.557 5.246 36.730 1.00 39.48 118 GLN C CA 1
ATOM 4862 C C . GLN C 1 118 ? 15.145 4.197 35.692 1.00 37.29 118 GLN C C 1
ATOM 4863 O O . GLN C 1 118 ? 15.973 3.728 34.929 1.00 34.13 118 GLN C O 1
ATOM 4869 N N . THR C 1 119 ? 13.862 3.867 35.665 1.00 35.78 119 THR C N 1
ATOM 4870 C CA . THR C 1 119 ? 13.342 2.752 34.874 1.00 37.39 119 THR C CA 1
ATOM 4871 C C . THR C 1 119 ? 13.619 2.880 33.370 1.00 36.05 119 THR C C 1
ATOM 4872 O O . THR C 1 119 ? 13.884 1.866 32.708 1.00 32.54 119 THR C O 1
ATOM 4876 N N . ASP C 1 120 ? 13.594 4.111 32.854 1.00 34.87 120 ASP C N 1
ATOM 4877 C CA . ASP C 1 120 ? 13.816 4.343 31.423 1.00 36.53 120 ASP C CA 1
ATOM 4878 C C . ASP C 1 120 ? 15.247 3.995 31.002 1.00 34.93 120 ASP C C 1
ATOM 4879 O O . ASP C 1 120 ? 15.463 3.442 29.924 1.00 35.23 120 ASP C O 1
ATOM 4884 N N . LEU C 1 121 ? 16.213 4.347 31.842 1.00 32.09 121 LEU C N 1
ATOM 4885 C CA . LEU C 1 121 ? 17.615 4.060 31.563 1.00 31.72 121 LEU C CA 1
ATOM 4886 C C . LEU C 1 121 ? 17.904 2.572 31.735 1.00 30.77 121 LEU C C 1
ATOM 4887 O O . LEU C 1 121 ? 18.717 2.016 30.996 1.00 29.71 121 LEU C O 1
ATOM 4892 N N . VAL C 1 122 ? 17.272 1.956 32.733 1.00 29.01 122 VAL C N 1
ATOM 4893 C CA . VAL C 1 122 ? 17.389 0.524 32.983 1.00 27.97 122 VAL C CA 1
ATOM 4894 C C . VAL C 1 122 ? 16.889 -0.257 31.768 1.00 28.74 122 VAL C C 1
ATOM 4895 O O . VAL C 1 122 ? 17.554 -1.182 31.292 1.00 27.29 122 VAL C O 1
ATOM 4899 N N . VAL C 1 123 ? 15.721 0.132 31.263 1.00 30.61 123 VAL C N 1
ATOM 4900 C CA . VAL C 1 123 ? 15.150 -0.541 30.110 1.00 32.29 123 VAL C CA 1
ATOM 4901 C C . VAL C 1 123 ? 16.038 -0.340 28.867 1.00 29.07 123 VAL C C 1
ATOM 4902 O O . VAL C 1 123 ? 16.290 -1.310 28.154 1.00 26.81 123 VAL C O 1
ATOM 4906 N N . ALA C 1 124 ? 16.474 0.895 28.620 1.00 29.35 124 ALA C N 1
ATOM 4907 C CA . ALA C 1 124 ? 17.333 1.225 27.478 1.00 31.71 124 ALA C CA 1
ATOM 4908 C C . ALA C 1 124 ? 18.649 0.456 27.552 1.00 31.06 124 ALA C C 1
ATOM 4909 O O . ALA C 1 124 ? 19.173 -0.021 26.538 1.00 29.71 124 ALA C O 1
ATOM 4911 N N . MET C 1 125 ? 19.190 0.328 28.764 1.00 28.53 125 MET C N 1
ATOM 4912 C CA . MET C 1 125 ? 20.400 -0.463 28.946 1.00 29.25 125 MET C CA 1
ATOM 4913 C C . MET C 1 125 ? 20.144 -1.949 28.727 1.00 27.27 125 MET C C 1
ATOM 4914 O O . MET C 1 125 ? 20.915 -2.590 28.034 1.00 25.62 125 MET C O 1
ATOM 4919 N N . ALA C 1 126 ? 19.079 -2.483 29.315 1.00 27.74 126 ALA C N 1
ATOM 4920 C CA . ALA C 1 126 ? 18.755 -3.895 29.180 1.00 30.13 126 ALA C CA 1
ATOM 4921 C C . ALA C 1 126 ? 18.633 -4.288 27.701 1.00 31.27 126 ALA C C 1
ATOM 4922 O O . ALA C 1 126 ? 19.162 -5.323 27.271 1.00 27.68 126 ALA C O 1
ATOM 4924 N N . LYS C 1 127 ? 17.938 -3.449 26.948 1.00 31.09 127 LYS C N 1
ATOM 4925 C CA . LYS C 1 127 ? 17.630 -3.744 25.536 1.00 33.15 127 LYS C CA 1
ATOM 4926 C C . LYS C 1 127 ? 18.824 -3.699 24.578 1.00 30.07 127 LYS C C 1
ATOM 4927 O O . LYS C 1 127 ? 18.704 -4.166 23.449 1.00 32.79 127 LYS C O 1
ATOM 4933 N N . THR C 1 128 ? 19.957 -3.145 25.011 1.00 27.98 128 THR C N 1
ATOM 4934 C CA . THR C 1 128 ? 21.218 -3.265 24.251 1.00 27.53 128 THR C CA 1
ATOM 4935 C C . THR C 1 128 ? 21.691 -4.727 24.139 1.00 26.30 128 THR C C 1
ATOM 4936 O O . THR C 1 128 ? 22.415 -5.059 23.222 1.00 25.51 128 THR C O 1
ATOM 4940 N N . GLY C 1 129 ? 21.265 -5.586 25.071 1.00 25.10 129 GLY C N 1
ATOM 4941 C CA . GLY C 1 129 ? 21.802 -6.926 25.198 1.00 25.96 129 GLY C CA 1
ATOM 4942 C C . GLY C 1 129 ? 23.258 -6.966 25.634 1.00 25.75 129 GLY C C 1
ATOM 4943 O O . GLY C 1 129 ? 23.897 -7.997 25.584 1.00 26.29 129 GLY C O 1
ATOM 4944 N N . ASN C 1 130 ? 23.800 -5.829 26.057 1.00 23.66 130 ASN C N 1
ATOM 4945 C CA . ASN C 1 130 ? 25.181 -5.764 26.465 1.00 24.71 130 ASN C CA 1
ATOM 4946 C C . ASN C 1 130 ? 25.350 -6.283 27.918 1.00 22.56 130 ASN C C 1
ATOM 4947 O O . ASN C 1 130 ? 24.390 -6.328 28.696 1.00 23.32 130 ASN C O 1
ATOM 4952 N N . VAL C 1 131 ? 26.563 -6.686 28.271 1.00 24.84 131 VAL C N 1
ATOM 4953 C CA . VAL C 1 131 ? 26.902 -6.892 29.681 1.00 24.71 131 VAL C CA 1
ATOM 4954 C C . VAL C 1 131 ? 26.755 -5.544 30.393 1.00 24.26 131 VAL C C 1
ATOM 4955 O O . VAL C 1 131 ? 27.203 -4.507 29.885 1.00 22.68 131 VAL C O 1
ATOM 4959 N N . VAL C 1 132 ? 26.121 -5.595 31.563 1.00 23.42 132 VAL C N 1
ATOM 4960 C CA . VAL C 1 132 ? 25.818 -4.409 32.374 1.00 24.01 132 VAL C CA 1
ATOM 4961 C C . VAL C 1 132 ? 26.439 -4.509 33.781 1.00 23.74 132 VAL C C 1
ATOM 4962 O O . VAL C 1 132 ? 26.357 -5.559 34.432 1.00 23.13 132 VAL C O 1
ATOM 4966 N N . ASN C 1 133 ? 27.088 -3.417 34.218 1.00 23.06 133 ASN C N 1
ATOM 4967 C CA . ASN C 1 133 ? 27.543 -3.279 35.600 1.00 24.17 133 ASN C CA 1
ATOM 4968 C C . ASN C 1 133 ? 26.604 -2.334 36.356 1.00 23.67 133 ASN C C 1
ATOM 4969 O O . ASN C 1 133 ? 26.455 -1.167 35.982 1.00 24.45 133 ASN C O 1
ATOM 4974 N N . ILE C 1 134 ? 25.962 -2.852 37.395 1.00 24.44 134 ILE C N 1
ATOM 4975 C CA . ILE C 1 134 ? 24.977 -2.114 38.150 1.00 25.29 134 ILE C CA 1
ATOM 4976 C C . ILE C 1 134 ? 25.648 -1.644 39.433 1.00 26.00 134 ILE C C 1
ATOM 4977 O O . ILE C 1 134 ? 25.970 -2.470 40.288 1.00 24.85 134 ILE C O 1
ATOM 4982 N N . LYS C 1 135 ? 25.840 -0.326 39.558 1.00 27.30 135 LYS C N 1
ATOM 4983 C CA . LYS C 1 135 ? 26.409 0.271 40.782 1.00 29.73 135 LYS C CA 1
ATOM 4984 C C . LYS C 1 135 ? 25.303 0.293 41.846 1.00 29.01 135 LYS C C 1
ATOM 4985 O O . LYS C 1 135 ? 24.211 0.822 41.605 1.00 28.10 135 LYS C O 1
ATOM 4991 N N . LYS C 1 136 ? 25.563 -0.288 43.018 1.00 27.79 136 LYS C N 1
ATOM 4992 C CA . LYS C 1 136 ? 24.582 -0.272 44.127 1.00 27.67 136 LYS C CA 1
ATOM 4993 C C . LYS C 1 136 ? 24.548 1.103 44.758 1.00 27.44 136 LYS C C 1
ATOM 4994 O O . LYS C 1 136 ? 25.559 1.548 45.261 1.00 23.06 136 LYS C O 1
ATOM 5000 N N . PRO C 1 137 ? 23.382 1.769 44.754 1.00 30.57 137 PRO C N 1
ATOM 5001 C CA . PRO C 1 137 ? 23.288 3.081 45.437 1.00 30.64 137 PRO C CA 1
ATOM 5002 C C . PRO C 1 137 ? 23.660 2.995 46.920 1.00 27.32 137 PRO C C 1
ATOM 5003 O O . PRO C 1 137 ? 23.361 2.000 47.568 1.00 27.71 137 PRO C O 1
ATOM 5007 N N . GLN C 1 138 ? 24.299 4.046 47.423 1.00 30.76 138 GLN C N 1
ATOM 5008 C CA . GLN C 1 138 ? 24.735 4.083 48.825 1.00 29.52 138 GLN C CA 1
ATOM 5009 C C . GLN C 1 138 ? 23.571 4.074 49.824 1.00 28.97 138 GLN C C 1
ATOM 5010 O O . GLN C 1 138 ? 23.762 3.702 50.971 1.0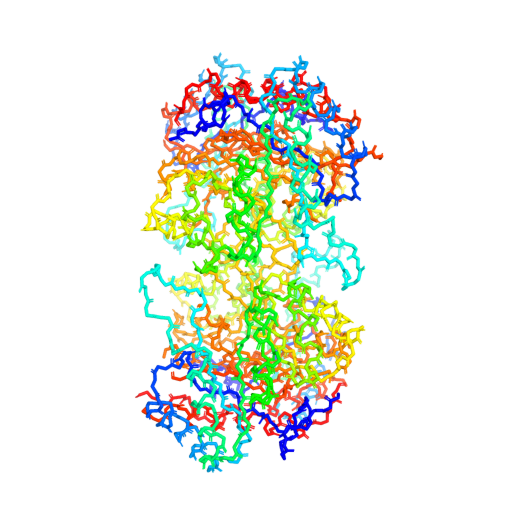0 27.27 138 GLN C O 1
ATOM 5016 N N . PHE C 1 139 ? 22.394 4.488 49.357 1.00 31.61 139 PHE C N 1
ATOM 5017 C CA . PHE C 1 139 ? 21.167 4.570 50.149 1.00 37.37 139 PHE C CA 1
ATOM 5018 C C . PHE C 1 139 ? 20.305 3.341 50.003 1.00 38.43 139 PHE C C 1
ATOM 5019 O O . PHE C 1 139 ? 19.205 3.323 50.522 1.00 40.34 139 PHE C O 1
ATOM 5027 N N . LEU C 1 140 ? 20.798 2.319 49.301 1.00 38.34 140 LEU C N 1
ATOM 5028 C CA . LEU C 1 140 ? 20.038 1.103 49.024 1.00 37.48 140 LEU C CA 1
ATOM 5029 C C . LEU C 1 140 ? 20.629 -0.087 49.768 1.00 35.88 140 LEU C C 1
ATOM 5030 O O . LEU C 1 140 ? 21.843 -0.296 49.772 1.00 37.54 140 LEU C O 1
ATOM 5035 N N . SER C 1 141 ? 19.768 -0.882 50.388 1.00 31.07 141 SER C N 1
ATOM 5036 C CA . SER C 1 141 ? 20.202 -2.093 51.079 1.00 34.50 141 SER C CA 1
ATOM 5037 C C . SER C 1 141 ? 20.557 -3.225 50.078 1.00 33.61 141 SER C C 1
ATOM 5038 O O . SER C 1 141 ? 20.030 -3.249 48.951 1.00 30.07 141 SER C O 1
ATOM 5041 N N . PRO C 1 142 ? 21.461 -4.142 50.469 1.00 32.56 142 PRO C N 1
ATOM 5042 C CA . PRO C 1 142 ? 21.867 -5.235 49.581 1.00 32.81 142 PRO C CA 1
ATOM 5043 C C . PRO C 1 142 ? 20.700 -6.140 49.137 1.00 34.01 142 PRO C C 1
ATOM 5044 O O . PRO C 1 142 ? 20.675 -6.595 47.990 1.00 32.27 142 PRO C O 1
ATOM 5048 N N . SER C 1 143 ? 19.719 -6.340 50.016 1.00 36.35 143 SER C N 1
ATOM 5049 C CA . SER C 1 143 ? 18.512 -7.112 49.677 1.00 39.57 143 SER C CA 1
ATOM 5050 C C . SER C 1 143 ? 17.589 -6.430 48.653 1.00 38.57 143 SER C C 1
ATOM 5051 O O . SER C 1 143 ? 16.642 -7.059 48.186 1.00 42.98 143 SER C O 1
ATOM 5054 N N . GLN C 1 144 ? 17.818 -5.156 48.352 1.00 38.04 144 GLN C N 1
ATOM 5055 C CA . GLN C 1 144 ? 17.030 -4.430 47.352 1.00 38.20 144 GLN C CA 1
ATOM 5056 C C . GLN C 1 144 ? 17.619 -4.470 45.928 1.00 34.54 144 GLN C C 1
ATOM 5057 O O . GLN C 1 144 ? 16.985 -4.006 44.965 1.00 32.50 144 GLN C O 1
ATOM 5063 N N . MET C 1 145 ? 18.835 -4.994 45.804 1.00 32.62 145 MET C N 1
ATOM 5064 C CA . MET C 1 145 ? 19.449 -5.163 44.495 1.00 32.94 145 MET C CA 1
ATOM 5065 C C . MET C 1 145 ? 18.656 -6.106 43.583 1.00 31.58 145 MET C C 1
ATOM 5066 O O . MET C 1 145 ? 18.661 -5.940 42.364 1.00 30.12 145 MET C O 1
ATOM 5071 N N . LYS C 1 146 ? 17.961 -7.082 44.168 1.00 32.33 146 LYS C N 1
ATOM 5072 C CA . LYS C 1 146 ? 17.177 -8.020 43.366 1.00 33.24 146 LYS C CA 1
ATOM 5073 C C . LYS C 1 146 ? 16.060 -7.311 42.578 1.00 32.80 146 LYS C C 1
ATOM 5074 O O . LYS C 1 146 ? 15.672 -7.778 41.520 1.00 35.64 146 LYS C O 1
ATOM 5077 N N . ASN C 1 147 ? 15.583 -6.168 43.075 1.00 32.99 147 ASN C N 1
ATOM 5078 C CA . ASN C 1 147 ? 14.555 -5.380 42.391 1.00 35.14 147 ASN C CA 1
ATOM 5079 C C . ASN C 1 147 ? 15.063 -4.693 41.123 1.00 32.75 147 ASN C C 1
ATOM 5080 O O . ASN C 1 147 ? 14.328 -4.581 40.146 1.00 31.58 147 ASN C O 1
ATOM 5085 N N . ILE C 1 148 ? 16.323 -4.253 41.145 1.00 30.49 148 ILE C N 1
ATOM 5086 C CA . ILE C 1 148 ? 16.976 -3.710 39.944 1.00 28.87 148 ILE C CA 1
ATOM 5087 C C . ILE C 1 148 ? 17.215 -4.850 38.942 1.00 29.99 148 ILE C C 1
ATOM 5088 O O . ILE C 1 148 ? 16.892 -4.724 37.767 1.00 31.97 148 ILE C O 1
ATOM 5093 N N . VAL C 1 149 ? 17.739 -5.969 39.431 1.00 28.73 149 VAL C N 1
ATOM 5094 C CA . VAL C 1 149 ? 17.981 -7.169 38.620 1.00 28.72 149 VAL C CA 1
ATOM 5095 C C . VAL C 1 149 ? 16.675 -7.673 37.942 1.00 30.25 149 VAL C C 1
ATOM 5096 O O . VAL C 1 149 ? 16.655 -8.009 36.746 1.00 27.48 149 VAL C O 1
ATOM 5100 N N . GLU C 1 150 ? 15.592 -7.702 38.713 1.00 30.45 150 GLU C N 1
ATOM 5101 C CA . GLU C 1 150 ? 14.269 -8.095 38.204 1.00 32.52 150 GLU C CA 1
ATOM 5102 C C . GLU C 1 150 ? 13.847 -7.261 36.986 1.00 31.69 150 GLU C C 1
ATOM 5103 O O . GLU C 1 150 ? 13.331 -7.804 36.009 1.00 32.01 150 GLU C O 1
ATOM 5106 N N . LYS C 1 151 ? 14.070 -5.948 37.066 1.00 31.84 151 LYS C N 1
ATOM 5107 C CA . LYS C 1 151 ? 13.719 -5.008 36.003 1.00 32.74 151 LYS C CA 1
ATOM 5108 C C . LYS C 1 151 ? 14.547 -5.253 34.723 1.00 33.34 151 LYS C C 1
ATOM 5109 O O . LYS C 1 151 ? 14.006 -5.217 33.608 1.00 33.67 151 LYS C O 1
ATOM 5115 N N . PHE C 1 152 ? 15.848 -5.501 34.882 1.00 32.59 152 PHE C N 1
ATOM 5116 C CA . PHE C 1 152 ? 16.686 -5.940 33.768 1.00 30.22 152 PHE C CA 1
ATOM 5117 C C . PHE C 1 152 ? 16.182 -7.247 33.156 1.00 31.29 152 PHE C C 1
ATOM 5118 O O . PHE C 1 152 ? 16.076 -7.359 31.927 1.00 28.54 152 PHE C O 1
ATOM 5126 N N . HIS C 1 153 ? 15.854 -8.217 34.008 1.00 30.39 153 HIS C N 1
ATOM 5127 C CA . HIS C 1 153 ? 15.351 -9.507 33.545 1.00 33.61 153 HIS C CA 1
ATOM 5128 C C . HIS C 1 153 ? 14.054 -9.358 32.743 1.00 34.78 153 HIS C C 1
ATOM 5129 O O . HIS C 1 153 ? 13.919 -9.972 31.680 1.00 33.52 153 HIS C O 1
ATOM 5136 N N . GLU C 1 154 ? 13.132 -8.532 33.239 1.00 36.00 154 GLU C N 1
ATOM 5137 C CA . GLU C 1 154 ? 11.866 -8.260 32.545 1.00 38.65 154 GLU C CA 1
ATOM 5138 C C . GLU C 1 154 ? 12.108 -7.694 31.145 1.00 40.22 154 GLU C C 1
ATOM 5139 O O . GLU C 1 154 ? 11.403 -8.042 30.200 1.00 40.78 154 GLU C O 1
ATOM 5145 N N . ALA C 1 155 ? 13.110 -6.823 31.025 1.00 37.00 155 ALA C N 1
ATOM 5146 C CA . ALA C 1 155 ? 13.499 -6.236 29.741 1.00 36.66 155 ALA C CA 1
ATOM 5147 C C . ALA C 1 155 ? 14.447 -7.114 28.894 1.00 35.07 155 ALA C C 1
ATOM 5148 O O . ALA C 1 155 ? 14.925 -6.684 27.832 1.00 36.41 155 ALA C O 1
ATOM 5150 N N . GLY C 1 156 ? 14.709 -8.334 29.351 1.00 33.74 156 GLY C N 1
ATOM 5151 C CA . GLY C 1 156 ? 15.398 -9.349 28.547 1.00 34.16 156 GLY C CA 1
ATOM 5152 C C . GLY C 1 156 ? 16.909 -9.484 28.663 1.00 33.47 156 GLY C C 1
ATOM 5153 O O . GLY C 1 156 ? 17.524 -10.155 27.845 1.00 33.65 156 GLY C O 1
ATOM 5154 N N . ASN C 1 157 ? 17.502 -8.881 29.690 1.00 30.74 157 ASN C N 1
ATOM 5155 C CA . ASN C 1 157 ? 18.935 -8.926 29.882 1.00 28.63 157 ASN C CA 1
ATOM 5156 C C . ASN C 1 157 ? 19.305 -9.528 31.257 1.00 28.98 157 ASN C C 1
ATOM 5157 O O . ASN C 1 157 ? 18.945 -8.980 32.295 1.00 27.75 157 ASN C O 1
ATOM 5162 N N . GLY C 1 158 ? 20.040 -10.637 31.226 1.00 27.96 158 GLY C N 1
ATOM 5163 C CA . GLY C 1 158 ? 20.542 -11.327 32.414 1.00 28.33 158 GLY C CA 1
ATOM 5164 C C . GLY C 1 158 ? 22.051 -11.270 32.612 1.00 29.28 158 GLY C C 1
ATOM 5165 O O . GLY C 1 158 ? 22.554 -11.789 33.605 1.00 29.75 158 GLY C O 1
ATOM 5166 N N . LYS C 1 159 ? 22.761 -10.603 31.702 1.00 28.15 159 LYS C N 1
ATOM 5167 C CA . LYS C 1 159 ? 24.218 -10.489 31.755 1.00 30.24 159 LYS C CA 1
ATOM 5168 C C . LYS C 1 159 ? 24.602 -9.320 32.657 1.00 27.02 159 LYS C C 1
ATOM 5169 O O . LYS C 1 159 ? 25.078 -8.286 32.189 1.00 25.59 159 LYS C O 1
ATOM 5175 N N . LEU C 1 160 ? 24.393 -9.513 33.957 1.00 27.29 160 LEU C N 1
ATOM 5176 C CA . LEU C 1 160 ? 24.446 -8.420 34.929 1.00 26.96 160 LEU C CA 1
ATOM 5177 C C . LEU C 1 160 ? 25.528 -8.649 35.974 1.00 24.64 160 LEU C C 1
ATOM 5178 O O . LEU C 1 160 ? 25.758 -9.770 36.409 1.00 23.25 160 LEU C O 1
ATOM 5183 N N . ILE C 1 161 ? 26.222 -7.571 36.313 1.00 23.89 161 ILE C N 1
ATOM 5184 C CA . ILE C 1 161 ? 27.249 -7.567 37.329 1.00 23.60 161 ILE C CA 1
ATOM 5185 C C . ILE C 1 161 ? 26.755 -6.592 38.410 1.00 25.24 161 ILE C C 1
ATOM 5186 O O . ILE C 1 161 ? 26.166 -5.546 38.088 1.00 22.71 161 ILE C O 1
ATOM 5191 N N . LEU C 1 162 ? 26.966 -6.942 39.681 1.00 25.37 162 LEU C N 1
ATOM 5192 C CA . LEU C 1 162 ? 26.550 -6.075 40.801 1.00 26.49 162 LEU C CA 1
ATOM 5193 C C . LEU C 1 162 ? 27.799 -5.512 41.479 1.00 22.90 162 LEU C C 1
ATOM 5194 O O . LEU C 1 162 ? 28.707 -6.254 41.833 1.00 25.27 162 LEU C O 1
ATOM 5199 N N . CYS C 1 163 ? 27.831 -4.203 41.643 1.00 21.63 163 CYS C N 1
ATOM 5200 C CA . CYS C 1 163 ? 29.025 -3.503 42.081 1.00 21.47 163 CYS C CA 1
ATOM 5201 C C . CYS C 1 163 ? 28.792 -2.707 43.375 1.00 23.98 163 CYS C C 1
ATOM 5202 O O . CYS C 1 163 ? 28.000 -1.760 43.424 1.00 24.18 163 CYS C O 1
ATOM 5205 N N . GLU C 1 164 ? 29.516 -3.122 44.409 1.00 22.12 164 GLU C N 1
ATOM 5206 C CA . GLU C 1 164 ? 29.465 -2.500 45.734 1.00 22.44 164 GLU C CA 1
ATOM 5207 C C . GLU C 1 164 ? 30.258 -1.199 45.706 1.00 22.26 164 GLU C C 1
ATOM 5208 O O . GLU C 1 164 ? 31.392 -1.186 45.223 1.00 21.79 164 GLU C O 1
ATOM 5214 N N . ARG C 1 165 ? 29.695 -0.123 46.252 1.00 23.52 165 ARG C N 1
ATOM 5215 C CA . ARG C 1 165 ? 30.441 1.146 46.429 1.00 23.92 165 ARG C CA 1
ATOM 5216 C C . ARG C 1 165 ? 30.236 1.827 47.793 1.00 23.38 165 ARG C C 1
ATOM 5217 O O . ARG C 1 165 ? 30.489 3.020 47.949 1.00 24.44 165 ARG C O 1
ATOM 5225 N N . GLY C 1 166 ? 29.827 1.038 48.785 1.00 23.69 166 GLY C N 1
ATOM 5226 C CA . GLY C 1 166 ? 29.573 1.529 50.112 1.00 23.88 166 GLY C CA 1
ATOM 5227 C C . GLY C 1 166 ? 28.142 1.963 50.351 1.00 21.90 166 GLY C C 1
ATOM 5228 O O . GLY C 1 166 ? 27.352 2.157 49.418 1.00 20.54 166 GLY C O 1
ATOM 5229 N N . SER C 1 167 ? 27.854 2.123 51.637 1.00 22.73 167 SER C N 1
ATOM 5230 C CA . SER C 1 167 ? 26.560 2.563 52.159 1.00 24.45 167 SER C CA 1
ATOM 5231 C C . SER C 1 167 ? 26.692 3.800 53.044 1.00 22.61 167 SER C C 1
ATOM 5232 O O . SER C 1 167 ? 27.662 3.976 53.779 1.00 21.29 167 SER C O 1
ATOM 5235 N N . SER C 1 168 ? 25.674 4.659 52.987 1.00 22.69 168 SER C N 1
ATOM 5236 C CA . SER C 1 168 ? 25.662 5.915 53.756 1.00 25.90 168 SER C CA 1
ATOM 5237 C C . SER C 1 168 ? 25.740 5.591 55.257 1.00 22.97 168 SER C C 1
ATOM 5238 O O . SER C 1 168 ? 25.017 4.745 55.725 1.00 22.60 168 SER C O 1
ATOM 5241 N N . PHE C 1 169 ? 26.620 6.280 55.970 1.00 22.64 169 PHE C N 1
ATOM 5242 C CA . PHE C 1 169 ? 26.849 6.022 57.383 1.00 24.82 169 PHE C CA 1
ATOM 5243 C C . PHE C 1 169 ? 26.956 7.345 58.135 1.00 26.82 169 PHE C C 1
ATOM 5244 O O . PHE C 1 169 ? 28.029 7.936 58.223 1.00 28.65 169 PHE C O 1
ATOM 5252 N N . GLY C 1 170 ? 25.832 7.800 58.672 1.00 25.66 170 GLY C N 1
ATOM 5253 C CA . GLY C 1 170 ? 25.762 9.143 59.240 1.00 26.85 170 GLY C CA 1
ATOM 5254 C C . GLY C 1 170 ? 25.872 10.094 58.072 1.00 26.86 170 GLY C C 1
ATOM 5255 O O . GLY C 1 170 ? 25.447 9.752 56.968 1.00 26.47 170 GLY C O 1
ATOM 5256 N N . TYR C 1 171 ? 26.469 11.259 58.305 1.00 25.02 171 TYR C N 1
ATOM 5257 C CA . TYR C 1 171 ? 26.595 12.293 57.276 1.00 26.38 171 TYR C CA 1
ATOM 5258 C C . TYR C 1 171 ? 27.941 12.226 56.535 1.00 28.72 171 TYR C C 1
ATOM 5259 O O . TYR C 1 171 ? 28.976 12.033 57.160 1.00 29.19 171 TYR C O 1
ATOM 5268 N N . ASP C 1 172 ? 27.898 12.393 55.212 1.00 31.09 172 ASP C N 1
ATOM 5269 C CA . ASP C 1 172 ? 29.093 12.560 54.374 1.00 34.76 172 ASP C CA 1
ATOM 5270 C C . ASP C 1 172 ? 30.131 11.478 54.620 1.00 35.54 172 ASP C C 1
ATOM 5271 O O . ASP C 1 172 ? 31.352 11.732 54.608 1.00 36.89 172 ASP C O 1
ATOM 5276 N N . ASN C 1 173 ? 29.647 10.263 54.831 1.00 33.01 173 ASN C N 1
ATOM 5277 C CA . ASN C 1 173 ? 30.528 9.177 55.105 1.00 34.91 173 ASN C CA 1
ATOM 5278 C C . ASN C 1 173 ? 29.954 7.863 54.608 1.00 29.84 173 ASN C C 1
ATOM 5279 O O . ASN C 1 173 ? 28.750 7.703 54.497 1.00 30.20 173 ASN C O 1
ATOM 5284 N N . LEU C 1 174 ? 30.853 6.932 54.305 1.00 27.90 174 LEU C N 1
ATOM 5285 C CA . LEU C 1 174 ? 30.462 5.606 53.861 1.00 25.68 174 LEU C CA 1
ATOM 5286 C C . LEU C 1 174 ? 31.115 4.505 54.665 1.00 23.23 174 LEU C C 1
ATOM 5287 O O . LEU C 1 174 ? 32.249 4.639 55.115 1.00 25.22 174 LEU C O 1
ATOM 5292 N N . VAL C 1 175 ? 30.392 3.419 54.810 1.00 23.28 175 VAL C N 1
ATOM 5293 C CA . VAL C 1 175 ? 30.935 2.174 55.341 1.00 24.78 175 VAL C CA 1
ATOM 5294 C C . VAL C 1 175 ? 30.565 1.065 54.359 1.00 24.63 175 VAL C C 1
ATOM 5295 O O . VAL C 1 175 ? 29.494 1.113 53.766 1.00 22.33 175 VAL C O 1
ATOM 5299 N N . VAL C 1 176 ? 31.459 0.093 54.199 1.00 22.92 176 VAL C N 1
ATOM 5300 C CA . VAL C 1 176 ? 31.200 -1.080 53.383 1.00 25.24 176 VAL C CA 1
ATOM 5301 C C . VAL C 1 176 ? 30.805 -2.234 54.276 1.00 24.44 176 VAL C C 1
ATOM 5302 O O . VAL C 1 176 ? 31.620 -2.737 55.057 1.00 25.84 176 VAL C O 1
ATOM 5306 N N . ASP C 1 177 ? 29.558 -2.648 54.137 1.00 24.11 177 ASP C N 1
ATOM 5307 C CA . ASP C 1 177 ? 29.029 -3.778 54.865 1.00 24.59 177 ASP C CA 1
ATOM 5308 C C . ASP C 1 177 ? 29.478 -5.069 54.153 1.00 25.01 177 ASP C C 1
ATOM 5309 O O . ASP C 1 177 ? 28.915 -5.453 53.125 1.00 26.10 177 ASP C O 1
ATOM 5314 N N . MET C 1 178 ? 30.468 -5.743 54.741 1.00 25.55 178 MET C N 1
ATOM 5315 C CA . MET C 1 178 ? 31.040 -6.962 54.183 1.00 25.69 178 MET C CA 1
ATOM 5316 C C . MET C 1 178 ? 30.021 -8.106 54.076 1.00 26.39 178 MET C C 1
ATOM 5317 O O . MET C 1 178 ? 30.218 -9.038 53.291 1.00 24.66 178 MET C O 1
ATOM 5322 N N . LEU C 1 179 ? 28.926 -8.027 54.840 1.00 24.71 179 LEU C N 1
ATOM 5323 C CA . LEU C 1 179 ? 27.841 -8.997 54.737 1.00 26.05 179 LEU C CA 1
ATOM 5324 C C . LEU C 1 179 ? 26.986 -8.798 53.484 1.00 26.08 179 LEU C C 1
ATOM 5325 O O . LEU C 1 179 ? 26.308 -9.730 53.027 1.00 25.19 179 LEU C O 1
ATOM 5330 N N . GLY C 1 180 ? 27.008 -7.589 52.922 1.00 24.42 180 GLY C N 1
ATOM 5331 C CA . GLY C 1 180 ? 26.208 -7.308 51.737 1.00 23.79 180 GLY C CA 1
ATOM 5332 C C . GLY C 1 180 ? 26.592 -8.101 50.509 1.00 23.07 180 GLY C C 1
ATOM 5333 O O . GLY C 1 180 ? 25.751 -8.404 49.680 1.00 24.82 180 GLY C O 1
ATOM 5334 N N . PHE C 1 181 ? 27.861 -8.462 50.376 1.00 24.68 181 PHE C N 1
ATOM 5335 C CA . PHE C 1 181 ? 28.289 -9.271 49.235 1.00 25.22 181 PHE C CA 1
ATOM 5336 C C . PHE C 1 181 ? 27.488 -10.589 49.165 1.00 27.26 181 PHE C C 1
ATOM 5337 O O . PHE C 1 181 ? 26.852 -10.917 48.133 1.00 25.35 181 PHE C O 1
ATOM 5345 N N . GLY C 1 182 ? 27.481 -11.311 50.279 1.00 25.55 182 GLY C N 1
ATOM 5346 C CA . GLY C 1 182 ? 26.749 -12.566 50.385 1.00 26.27 182 GLY C CA 1
ATOM 5347 C C . GLY C 1 182 ? 25.256 -12.397 50.224 1.00 27.09 182 GLY C C 1
ATOM 5348 O O . GLY C 1 182 ? 24.605 -13.236 49.611 1.00 29.07 182 GLY C O 1
ATOM 5349 N N . VAL C 1 183 ? 24.705 -11.314 50.757 1.00 26.05 183 VAL C N 1
ATOM 5350 C CA . VAL C 1 183 ? 23.280 -11.046 50.574 1.00 26.74 183 VAL C CA 1
ATOM 5351 C C . VAL C 1 183 ? 22.949 -10.912 49.077 1.00 29.02 183 VAL C C 1
ATOM 5352 O O . VAL C 1 183 ? 21.945 -11.477 48.597 1.00 30.36 183 VAL C O 1
ATOM 5356 N N . MET C 1 184 ? 23.804 -10.200 48.349 1.00 26.84 184 MET C N 1
ATOM 5357 C CA . MET C 1 184 ? 23.574 -9.988 46.913 1.00 27.86 184 MET C CA 1
ATOM 5358 C C . MET C 1 184 ? 23.724 -11.306 46.164 1.00 26.30 184 MET C C 1
ATOM 5359 O O . MET C 1 184 ? 22.912 -11.608 45.296 1.00 29.43 184 MET C O 1
ATOM 5364 N N . LYS C 1 185 ? 24.728 -12.101 46.517 1.00 25.48 185 LYS C N 1
ATOM 5365 C CA . LYS C 1 185 ? 24.921 -13.395 45.867 1.00 26.08 185 LYS C CA 1
ATOM 5366 C C . LYS C 1 185 ? 23.699 -14.295 46.053 1.00 30.80 185 LYS C C 1
ATOM 5367 O O . LYS C 1 185 ? 23.220 -14.912 45.102 1.00 28.59 185 LYS C O 1
ATOM 5373 N N . GLN C 1 186 ? 23.201 -14.345 47.283 1.00 33.59 186 GLN C N 1
ATOM 5374 C CA . GLN C 1 186 ? 22.112 -15.257 47.631 1.00 36.57 186 GLN C CA 1
ATOM 5375 C C . GLN C 1 186 ? 20.762 -14.822 47.080 1.00 34.51 186 GLN C C 1
ATOM 5376 O O . GLN C 1 186 ? 19.945 -15.664 46.746 1.00 34.47 186 GLN C O 1
ATOM 5382 N N . THR C 1 187 ? 20.523 -13.521 46.980 1.00 29.85 187 THR C N 1
ATOM 5383 C CA . THR C 1 187 ? 19.220 -13.010 46.557 1.00 31.17 187 THR C CA 1
ATOM 5384 C C . THR C 1 187 ? 19.134 -12.707 45.054 1.00 30.88 187 THR C C 1
ATOM 5385 O O . THR C 1 187 ? 18.026 -12.506 44.535 1.00 31.15 187 THR C O 1
ATOM 5389 N N . CYS C 1 188 ? 20.286 -12.648 44.381 1.00 32.96 188 CYS C N 1
ATOM 5390 C CA . CYS C 1 188 ? 20.360 -12.237 42.968 1.00 32.27 188 CYS C CA 1
ATOM 5391 C C . CYS C 1 188 ? 20.926 -13.333 42.087 1.00 32.44 188 CYS C C 1
ATOM 5392 O O . CYS C 1 188 ? 21.496 -13.056 41.046 1.00 34.22 188 CYS C O 1
ATOM 5395 N N . GLY C 1 189 ? 20.748 -14.584 42.513 1.00 32.48 189 GLY C N 1
ATOM 5396 C CA . GLY C 1 189 ? 21.150 -15.760 41.735 1.00 31.97 189 GLY C CA 1
ATOM 5397 C C . GLY C 1 189 ? 22.639 -15.930 41.454 1.00 31.39 189 GLY C C 1
ATOM 5398 O O . GLY C 1 189 ? 23.008 -16.454 40.406 1.00 28.84 189 GLY C O 1
ATOM 5399 N N . ASN C 1 190 ? 23.485 -15.482 42.386 1.00 29.57 190 ASN C N 1
ATOM 5400 C CA . ASN C 1 190 ? 24.943 -15.623 42.284 1.00 30.69 190 ASN C CA 1
ATOM 5401 C C . ASN C 1 190 ? 25.506 -15.005 41.000 1.00 28.84 190 ASN C C 1
ATOM 5402 O O . ASN C 1 190 ? 26.429 -15.529 40.376 1.00 28.44 190 ASN C O 1
ATOM 5407 N N . LEU C 1 191 ? 24.935 -13.870 40.618 1.00 29.77 191 LEU C N 1
ATOM 5408 C CA . LEU C 1 191 ? 25.546 -13.037 39.598 1.00 29.58 191 LEU C CA 1
ATOM 5409 C C . LEU C 1 191 ? 26.942 -12.582 40.075 1.00 26.18 191 LEU C C 1
ATOM 5410 O O . LEU C 1 191 ? 27.195 -12.518 41.286 1.00 24.71 191 LEU C O 1
ATOM 5415 N N . PRO C 1 192 ? 27.854 -12.284 39.127 1.00 25.68 192 PRO C N 1
ATOM 5416 C CA . PRO C 1 192 ? 29.158 -11.736 39.524 1.00 24.54 192 PRO C CA 1
ATOM 5417 C C . PRO C 1 192 ? 28.985 -10.505 40.372 1.00 23.80 192 PRO C C 1
ATOM 5418 O O . PRO C 1 192 ? 28.154 -9.607 40.043 1.00 23.38 192 PRO C O 1
ATOM 5422 N N . VAL C 1 193 ? 29.734 -10.488 41.472 1.00 23.25 193 VAL C N 1
ATOM 5423 C CA . VAL C 1 193 ? 29.785 -9.311 42.349 1.00 23.96 193 VAL C CA 1
ATOM 5424 C C . VAL C 1 193 ? 31.190 -8.769 42.357 1.00 20.82 193 VAL C C 1
ATOM 5425 O O . VAL C 1 193 ? 32.177 -9.513 42.519 1.00 22.94 193 VAL C O 1
ATOM 5429 N N . ILE C 1 194 ? 31.278 -7.452 42.160 1.00 21.87 194 ILE C N 1
ATOM 5430 C CA . ILE C 1 194 ? 32.533 -6.747 42.148 1.00 21.23 194 ILE C CA 1
ATOM 5431 C C . ILE C 1 194 ? 32.517 -5.603 43.183 1.00 20.65 194 ILE C C 1
ATOM 5432 O O . ILE C 1 194 ? 31.471 -5.167 43.628 1.00 21.93 194 ILE C O 1
ATOM 5437 N N . PHE C 1 195 ? 33.706 -5.139 43.538 1.00 21.45 195 PHE C N 1
ATOM 5438 C CA . PHE C 1 195 ? 33.890 -4.158 44.602 1.00 23.74 195 PHE C CA 1
ATOM 5439 C C . PHE C 1 195 ? 34.648 -2.929 44.114 1.00 20.60 195 PHE C C 1
ATOM 5440 O O . PHE C 1 195 ? 35.851 -3.003 43.820 1.00 21.09 195 PHE C O 1
ATOM 5448 N N . ASP C 1 196 ? 33.939 -1.798 44.087 1.00 21.72 196 ASP C N 1
ATOM 5449 C CA . ASP C 1 196 ? 34.544 -0.522 43.756 1.00 23.58 196 ASP C CA 1
ATOM 5450 C C . ASP C 1 196 ? 35.117 0.086 45.029 1.00 23.19 196 ASP C C 1
ATOM 5451 O O . ASP C 1 196 ? 34.413 0.761 45.785 1.00 22.87 196 ASP C O 1
ATOM 5456 N N . VAL C 1 197 ? 36.394 -0.183 45.255 1.00 23.81 197 VAL C N 1
ATOM 5457 C CA A VAL C 1 197 ? 37.079 0.258 46.469 0.50 25.44 197 VAL C CA 1
ATOM 5458 C CA B VAL C 1 197 ? 37.088 0.267 46.462 0.50 26.17 197 VAL C CA 1
ATOM 5459 C C . VAL C 1 197 ? 37.315 1.762 46.432 1.00 26.29 197 VAL C C 1
ATOM 5460 O O . VAL C 1 197 ? 37.176 2.429 47.439 1.00 26.92 197 VAL C O 1
ATOM 5467 N N . THR C 1 198 ? 37.614 2.287 45.247 1.00 26.32 198 THR C N 1
ATOM 5468 C CA . THR C 1 198 ? 37.863 3.716 45.067 1.00 27.69 198 THR C CA 1
ATOM 5469 C C . THR C 1 198 ? 36.714 4.572 45.597 1.00 26.53 198 THR C C 1
ATOM 5470 O O . THR C 1 198 ? 36.917 5.446 46.453 1.00 27.63 198 THR C O 1
ATOM 5474 N N . HIS C 1 199 ? 35.507 4.322 45.113 1.00 25.44 199 HIS C N 1
ATOM 5475 C CA . HIS C 1 199 ? 34.364 5.143 45.491 1.00 28.95 199 HIS C CA 1
ATOM 5476 C C . HIS C 1 199 ? 33.777 4.759 46.838 1.00 29.73 199 HIS C C 1
ATOM 5477 O O . HIS C 1 199 ? 33.008 5.514 47.396 1.00 32.81 199 HIS C O 1
ATOM 5484 N N . SER C 1 200 ? 34.151 3.594 47.352 1.00 28.83 200 SER C N 1
ATOM 5485 C CA . SER C 1 200 ? 33.805 3.218 48.728 1.00 29.74 200 SER C CA 1
ATOM 5486 C C . SER C 1 200 ? 34.599 4.002 49.784 1.00 32.29 200 SER C C 1
ATOM 5487 O O . SER C 1 200 ? 34.196 4.067 50.952 1.00 30.51 200 SER C O 1
ATOM 5490 N N . LEU C 1 201 ? 35.737 4.567 49.408 1.00 35.58 201 LEU C N 1
ATOM 5491 C CA . LEU C 1 201 ? 36.528 5.303 50.385 1.00 41.99 201 LEU C CA 1
ATOM 5492 C C . LEU C 1 201 ? 35.850 6.627 50.739 1.00 48.72 201 LEU C C 1
ATOM 5493 O O . LEU C 1 201 ? 34.976 6.646 51.627 1.00 49.06 201 LEU C O 1
ATOM 5498 N N . GLN C 1 202 ? 36.185 7.725 50.068 1.00 53.81 202 GLN C N 1
ATOM 5499 C CA . GLN C 1 202 ? 35.460 8.982 50.355 1.00 57.16 202 GLN C CA 1
ATOM 5500 C C . GLN C 1 202 ? 35.695 10.016 49.262 1.00 56.93 202 GLN C C 1
ATOM 5501 O O . GLN C 1 202 ? 36.096 11.139 49.536 1.00 57.18 202 GLN C O 1
ATOM 5507 N N . ARG C 1 215 ? 46.684 4.261 49.071 1.00 54.28 215 ARG C N 1
ATOM 5508 C CA . ARG C 1 215 ? 46.299 4.253 50.481 1.00 53.77 215 ARG C CA 1
ATOM 5509 C C . ARG C 1 215 ? 46.481 2.863 51.108 1.00 51.93 215 ARG C C 1
ATOM 5510 O O . ARG C 1 215 ? 46.252 1.822 50.469 1.00 50.99 215 ARG C O 1
ATOM 5518 N N . ALA C 1 216 ? 46.928 2.853 52.360 1.00 49.43 216 ALA C N 1
ATOM 5519 C CA . ALA C 1 216 ? 46.909 1.641 53.169 1.00 46.64 216 ALA C CA 1
ATOM 5520 C C . ALA C 1 216 ? 45.452 1.296 53.474 1.00 42.85 216 ALA C C 1
ATOM 5521 O O . ALA C 1 216 ? 45.105 0.135 53.667 1.00 41.13 216 ALA C O 1
ATOM 5523 N N . GLN C 1 217 ? 44.604 2.319 53.506 1.00 41.70 217 GLN C N 1
ATOM 5524 C CA . GLN C 1 217 ? 43.165 2.126 53.639 1.00 40.77 217 GLN C CA 1
ATOM 5525 C C . GLN C 1 217 ? 42.584 1.368 52.457 1.00 35.57 217 GLN C C 1
ATOM 5526 O O . GLN C 1 217 ? 41.803 0.450 52.655 1.00 32.25 217 GLN C O 1
ATOM 5532 N N . ALA C 1 218 ? 42.954 1.778 51.240 1.00 32.74 218 ALA C N 1
ATOM 5533 C CA . ALA C 1 218 ? 42.489 1.112 50.028 1.00 30.01 218 ALA C CA 1
ATOM 5534 C C . ALA C 1 218 ? 42.841 -0.369 50.082 1.00 27.60 218 ALA C C 1
ATOM 5535 O O . ALA C 1 218 ? 42.024 -1.218 49.767 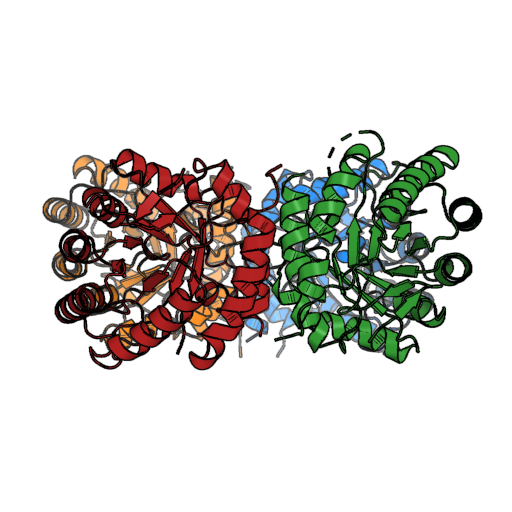1.00 26.60 218 ALA C O 1
ATOM 5537 N N . LEU C 1 219 ? 44.078 -0.672 50.473 1.00 28.93 219 LEU C N 1
ATOM 5538 C CA . LEU C 1 219 ? 44.560 -2.047 50.490 1.00 28.50 219 LEU C CA 1
ATOM 5539 C C . LEU C 1 219 ? 43.793 -2.869 51.518 1.00 25.93 219 LEU C C 1
ATOM 5540 O O . LEU C 1 219 ? 43.361 -3.967 51.219 1.00 25.74 219 LEU C O 1
ATOM 5545 N N . ASP C 1 220 ? 43.649 -2.342 52.740 1.00 27.51 220 ASP C N 1
ATOM 5546 C CA . ASP C 1 220 ? 42.862 -3.030 53.801 1.00 27.91 220 ASP C CA 1
ATOM 5547 C C . ASP C 1 220 ? 41.440 -3.339 53.381 1.00 24.83 220 ASP C C 1
ATOM 5548 O O . ASP C 1 220 ? 40.931 -4.449 53.562 1.00 23.71 220 ASP C O 1
ATOM 5553 N N . LEU C 1 221 ? 40.794 -2.335 52.821 1.00 24.79 221 LEU C N 1
ATOM 5554 C CA . LEU C 1 221 ? 39.419 -2.449 52.415 1.00 25.11 221 LEU C CA 1
ATOM 5555 C C . LEU C 1 221 ? 39.276 -3.475 51.271 1.00 23.11 221 LEU C C 1
ATOM 5556 O O . LEU C 1 221 ? 38.430 -4.356 51.334 1.00 24.05 221 LEU C O 1
ATOM 5561 N N . ALA C 1 222 ? 40.151 -3.375 50.270 1.00 21.08 222 ALA C N 1
ATOM 5562 C CA . ALA C 1 222 ? 40.189 -4.303 49.133 1.00 22.05 222 ALA C CA 1
ATOM 5563 C C . ALA C 1 222 ? 40.374 -5.756 49.573 1.00 21.23 222 ALA C C 1
ATOM 5564 O O . ALA C 1 222 ? 39.649 -6.634 49.116 1.00 23.23 222 ALA C O 1
ATOM 5566 N N . LEU C 1 223 ? 41.339 -5.994 50.460 1.00 23.38 223 LEU C N 1
ATOM 5567 C CA . LEU C 1 223 ? 41.623 -7.336 50.979 1.00 22.88 223 LEU C CA 1
ATOM 5568 C C . LEU C 1 223 ? 40.426 -7.874 51.727 1.00 23.91 223 LEU C C 1
ATOM 5569 O O . LEU C 1 223 ? 40.006 -8.996 51.477 1.00 21.20 223 LEU C O 1
ATOM 5574 N N . ALA C 1 224 ? 39.828 -7.053 52.605 1.00 21.67 224 ALA C N 1
ATOM 5575 C CA . ALA C 1 224 ? 38.639 -7.465 53.350 1.00 22.42 224 ALA C CA 1
ATOM 5576 C C . ALA C 1 224 ? 37.551 -7.898 52.376 1.00 23.42 224 ALA C C 1
ATOM 5577 O O . ALA C 1 224 ? 36.935 -8.928 52.536 1.00 20.44 224 ALA C O 1
ATOM 5579 N N . GLY C 1 225 ? 37.290 -7.068 51.367 1.00 23.39 225 GLY C N 1
ATOM 5580 C CA . GLY C 1 225 ? 36.243 -7.402 50.401 1.00 22.99 225 GLY C CA 1
ATOM 5581 C C . GLY C 1 225 ? 36.533 -8.679 49.645 1.00 19.02 225 GLY C C 1
ATOM 5582 O O . GLY C 1 225 ? 35.677 -9.547 49.544 1.00 22.17 225 GLY C O 1
ATOM 5583 N N . MET C 1 226 ? 37.748 -8.791 49.103 1.00 22.00 226 MET C N 1
ATOM 5584 C CA . MET C 1 226 ? 38.087 -9.952 48.278 1.00 23.94 226 MET C CA 1
ATOM 5585 C C . MET C 1 226 ? 38.096 -11.255 49.115 1.00 21.93 226 MET C C 1
ATOM 5586 O O . MET C 1 226 ? 37.918 -12.354 48.569 1.00 23.35 226 MET C O 1
ATOM 5591 N N . ALA C 1 227 ? 38.251 -11.124 50.439 1.00 22.29 227 ALA C N 1
ATOM 5592 C CA . ALA C 1 227 ? 38.221 -12.280 51.350 1.00 21.47 227 ALA C CA 1
ATOM 5593 C C . ALA C 1 227 ? 36.850 -12.954 51.378 1.00 22.29 227 ALA C C 1
ATOM 5594 O O . ALA C 1 227 ? 36.731 -14.150 51.753 1.00 25.53 227 ALA C O 1
ATOM 5596 N N . THR C 1 228 ? 35.832 -12.231 50.908 1.00 21.14 228 THR C N 1
ATOM 5597 C CA . THR C 1 228 ? 34.458 -12.728 50.862 1.00 21.77 228 THR C CA 1
ATOM 5598 C C . THR C 1 228 ? 34.122 -13.481 49.557 1.00 24.08 228 THR C C 1
ATOM 5599 O O . THR C 1 228 ? 33.004 -13.951 49.390 1.00 26.84 228 THR C O 1
ATOM 5603 N N . ARG C 1 229 ? 35.107 -13.616 48.667 1.00 24.42 229 ARG C N 1
ATOM 5604 C CA . ARG C 1 229 ? 34.972 -14.379 47.433 1.00 25.76 229 ARG C CA 1
ATOM 5605 C C . ARG C 1 229 ? 34.164 -13.607 46.374 1.00 23.03 229 ARG C C 1
ATOM 5606 O O . ARG C 1 229 ? 32.946 -13.753 46.240 1.00 24.78 229 ARG C O 1
ATOM 5614 N N . LEU C 1 230 ? 34.871 -12.754 45.643 1.00 23.01 230 LEU C N 1
ATOM 5615 C CA . LEU C 1 230 ? 34.263 -11.840 44.678 1.00 22.04 230 LEU C CA 1
ATOM 5616 C C . LEU C 1 230 ? 34.791 -12.028 43.243 1.00 20.10 230 LEU C C 1
ATOM 5617 O O . LEU C 1 230 ? 35.950 -12.440 43.031 1.00 21.42 230 LEU C O 1
ATOM 5622 N N . ALA C 1 231 ? 33.952 -11.672 42.266 1.00 22.69 231 ALA C N 1
ATOM 5623 C CA . ALA C 1 231 ? 34.342 -11.754 40.838 1.00 22.18 231 ALA C CA 1
ATOM 5624 C C . ALA C 1 231 ? 35.397 -10.748 40.388 1.00 24.78 231 ALA C C 1
ATOM 5625 O O . ALA C 1 231 ? 36.136 -10.997 39.438 1.00 24.88 231 ALA C O 1
ATOM 5627 N N . GLY C 1 232 ? 35.473 -9.600 41.057 1.00 24.35 232 GLY C N 1
ATOM 5628 C CA . GLY C 1 232 ? 36.397 -8.598 40.631 1.00 23.23 232 GLY C CA 1
ATOM 5629 C C . GLY C 1 232 ? 36.481 -7.406 41.544 1.00 21.40 232 GLY C C 1
ATOM 5630 O O . GLY C 1 232 ? 35.730 -7.285 42.516 1.00 20.54 232 GLY C O 1
ATOM 5631 N N . LEU C 1 233 ? 37.442 -6.547 41.195 1.00 21.66 233 LEU C N 1
ATOM 5632 C CA . LEU C 1 233 ? 37.804 -5.376 41.939 1.00 24.13 233 LEU C CA 1
ATOM 5633 C C . LEU C 1 233 ? 37.832 -4.213 40.974 1.00 24.53 233 LEU C C 1
ATOM 5634 O O . LEU C 1 233 ? 38.412 -4.303 39.869 1.00 23.86 233 LEU C O 1
ATOM 5639 N N . PHE C 1 234 ? 37.257 -3.115 41.419 1.00 27.59 234 PHE C N 1
ATOM 5640 C CA . PHE C 1 234 ? 37.074 -1.951 40.585 1.00 29.80 234 PHE C CA 1
ATOM 5641 C C . PHE C 1 234 ? 37.859 -0.826 41.244 1.00 32.00 234 PHE C C 1
ATOM 5642 O O . PHE C 1 234 ? 37.686 -0.545 42.442 1.00 29.98 234 PHE C O 1
ATOM 5650 N N . LEU C 1 235 ? 38.771 -0.219 40.491 1.00 31.92 235 LEU C N 1
ATOM 5651 C CA . LEU C 1 235 ? 39.514 0.902 41.033 1.00 34.59 235 LEU C CA 1
ATOM 5652 C C . LEU C 1 235 ? 39.993 1.913 40.000 1.00 34.91 235 LEU C C 1
ATOM 5653 O O . LEU C 1 235 ? 40.137 1.611 38.810 1.00 32.49 235 LEU C O 1
ATOM 5658 N N . GLU C 1 236 ? 40.218 3.126 40.487 1.00 36.18 236 GLU C N 1
ATOM 5659 C CA . GLU C 1 236 ? 40.829 4.175 39.700 1.00 39.21 236 GLU C CA 1
ATOM 5660 C C . GLU C 1 236 ? 42.188 4.578 40.263 1.00 41.96 236 GLU C C 1
ATOM 5661 O O . GLU C 1 236 ? 42.443 4.485 41.475 1.00 37.56 236 GLU C O 1
ATOM 5667 N N . SER C 1 237 ? 43.052 5.017 39.350 1.00 42.06 237 SER C N 1
ATOM 5668 C CA A SER C 1 237 ? 44.377 5.499 39.705 0.50 43.96 237 SER C CA 1
ATOM 5669 C CA B SER C 1 237 ? 44.381 5.493 39.685 0.50 44.87 237 SER C CA 1
ATOM 5670 C C . SER C 1 237 ? 44.556 6.906 39.148 1.00 47.03 237 SER C C 1
ATOM 5671 O O . SER C 1 237 ? 43.773 7.355 38.302 1.00 46.88 237 SER C O 1
ATOM 5676 N N . HIS C 1 238 ? 45.585 7.595 39.638 1.00 52.45 238 HIS C N 1
ATOM 5677 C CA . HIS C 1 238 ? 46.010 8.870 39.063 1.00 57.96 238 HIS C CA 1
ATOM 5678 C C . HIS C 1 238 ? 47.437 8.691 38.514 1.00 60.13 238 HIS C C 1
ATOM 5679 O O . HIS C 1 238 ? 48.289 8.116 39.198 1.00 58.94 238 HIS C O 1
ATOM 5686 N N . PRO C 1 239 ? 47.685 9.121 37.252 1.00 64.91 239 PRO C N 1
ATOM 5687 C CA . PRO C 1 239 ? 49.025 9.056 36.605 1.00 67.04 239 PRO C CA 1
ATOM 5688 C C . PRO C 1 239 ? 50.247 9.616 37.377 1.00 69.88 239 PRO C C 1
ATOM 5689 O O . PRO C 1 239 ? 51.377 9.248 37.055 1.00 70.34 239 PRO C O 1
ATOM 5693 N N . ASP C 1 240 ? 50.034 10.489 38.362 1.00 73.09 240 ASP C N 1
ATOM 5694 C CA . ASP C 1 240 ? 51.137 11.091 39.125 1.00 75.81 240 ASP C CA 1
ATOM 5695 C C . ASP C 1 240 ? 50.899 10.979 40.638 1.00 76.66 240 ASP C C 1
ATOM 5696 O O . ASP C 1 240 ? 51.798 10.632 41.411 1.00 77.32 240 ASP C O 1
ATOM 5701 N N . SER C 1 250 ? 41.102 10.702 46.141 1.00 66.24 250 SER C N 1
ATOM 5702 C CA . SER C 1 250 ? 40.841 9.267 46.290 1.00 66.63 250 SER C CA 1
ATOM 5703 C C . SER C 1 250 ? 40.958 8.529 44.944 1.00 65.71 250 SER C C 1
ATOM 5704 O O . SER C 1 250 ? 39.981 8.357 44.209 1.00 68.09 250 SER C O 1
ATOM 5707 N N . ALA C 1 251 ? 42.190 8.141 44.636 1.00 62.81 251 ALA C N 1
ATOM 5708 C CA . ALA C 1 251 ? 42.541 7.354 43.464 1.00 60.31 251 ALA C CA 1
ATOM 5709 C C . ALA C 1 251 ? 43.954 6.873 43.767 1.00 58.93 251 ALA C C 1
ATOM 5710 O O . ALA C 1 251 ? 44.755 7.638 44.314 1.00 59.07 251 ALA C O 1
ATOM 5712 N N . LEU C 1 252 ? 44.250 5.610 43.461 1.00 56.35 252 LEU C N 1
ATOM 5713 C CA . LEU C 1 252 ? 45.550 5.011 43.809 1.00 55.00 252 LEU C CA 1
ATOM 5714 C C . LEU C 1 252 ? 46.685 5.631 42.984 1.00 52.21 252 LEU C C 1
ATOM 5715 O O . LEU C 1 252 ? 46.495 5.951 41.820 1.00 51.40 252 LEU C O 1
ATOM 5720 N N . PRO C 1 253 ? 47.874 5.807 43.580 1.00 50.34 253 PRO C N 1
ATOM 5721 C CA . PRO C 1 253 ? 48.994 6.237 42.735 1.00 48.95 253 PRO C CA 1
ATOM 5722 C C . PRO C 1 253 ? 49.380 5.139 41.722 1.00 47.55 253 PRO C C 1
ATOM 5723 O O . PRO C 1 253 ? 49.599 3.971 42.106 1.00 46.43 253 PRO C O 1
ATOM 5727 N N . LEU C 1 254 ? 49.451 5.512 40.445 1.00 45.39 254 LEU C N 1
ATOM 5728 C CA . LEU C 1 254 ? 49.619 4.539 39.348 1.00 44.67 254 LEU C CA 1
ATOM 5729 C C . LEU C 1 254 ? 50.889 3.661 39.484 1.00 43.37 254 LEU C C 1
ATOM 5730 O O . LEU C 1 254 ? 50.872 2.478 39.153 1.00 39.63 254 LEU C O 1
ATOM 5735 N N . HIS C 1 255 ? 51.981 4.225 39.993 1.00 42.81 255 HIS C N 1
ATOM 5736 C CA . HIS C 1 255 ? 53.237 3.472 40.087 1.00 44.51 255 HIS C CA 1
ATOM 5737 C C . HIS C 1 255 ? 53.205 2.386 41.174 1.00 42.78 255 HIS C C 1
ATOM 5738 O O . HIS C 1 255 ? 54.025 1.458 41.143 1.00 43.32 255 HIS C O 1
ATOM 5745 N N . LEU C 1 256 ? 52.266 2.488 42.122 1.00 41.68 256 LEU C N 1
ATOM 5746 C CA . LEU C 1 256 ? 52.115 1.469 43.195 1.00 41.47 256 LEU C CA 1
ATOM 5747 C C . LEU C 1 256 ? 51.132 0.335 42.818 1.00 35.03 256 LEU C C 1
ATOM 5748 O O . LEU C 1 256 ? 50.866 -0.561 43.621 1.00 33.10 256 LEU C O 1
ATOM 5753 N N . LEU C 1 257 ? 50.645 0.377 41.581 1.00 33.10 257 LEU C N 1
ATOM 5754 C CA . LEU C 1 257 ? 49.699 -0.596 41.067 1.00 30.93 257 LEU C CA 1
ATOM 5755 C C . LEU C 1 257 ? 50.179 -2.017 41.261 1.00 29.26 257 LEU C C 1
ATOM 5756 O O . LEU C 1 257 ? 49.418 -2.870 41.735 1.00 30.01 257 LEU C O 1
ATOM 5761 N N . GLU C 1 258 ? 51.437 -2.271 40.908 1.00 30.25 258 GLU C N 1
ATOM 5762 C CA . GLU C 1 258 ? 51.989 -3.622 40.928 1.00 32.28 258 GLU C CA 1
ATOM 5763 C C . GLU C 1 258 ? 52.030 -4.227 42.322 1.00 29.87 258 GLU C C 1
ATOM 5764 O O . GLU C 1 258 ? 51.574 -5.340 42.516 1.00 26.04 258 GLU C O 1
ATOM 5770 N N . ASP C 1 259 ? 52.527 -3.476 43.290 1.00 29.83 259 ASP C N 1
ATOM 5771 C CA . ASP C 1 259 ? 52.580 -3.946 44.655 1.00 31.94 259 ASP C CA 1
ATOM 5772 C C . ASP C 1 259 ? 51.179 -4.240 45.204 1.00 28.30 259 ASP C C 1
ATOM 5773 O O . ASP C 1 259 ? 50.966 -5.244 45.885 1.00 29.86 259 ASP C O 1
ATOM 5778 N N . PHE C 1 260 ? 50.254 -3.326 44.939 1.00 27.80 260 PHE C N 1
ATOM 5779 C CA . PHE C 1 260 ? 48.862 -3.474 45.320 1.00 26.67 260 PHE C CA 1
ATOM 5780 C C . PHE C 1 260 ? 48.248 -4.787 44.779 1.00 26.76 260 PHE C C 1
ATOM 5781 O O . PHE C 1 260 ? 47.712 -5.583 45.534 1.00 24.93 260 PHE C O 1
ATOM 5789 N N . LEU C 1 261 ? 48.369 -5.010 43.471 1.00 25.82 261 LEU C N 1
ATOM 5790 C CA . LEU C 1 261 ? 47.767 -6.176 42.805 1.00 25.82 261 LEU C CA 1
ATOM 5791 C C . LEU C 1 261 ? 48.414 -7.508 43.214 1.00 24.96 261 LEU C C 1
ATOM 5792 O O . LEU C 1 261 ? 47.744 -8.545 43.290 1.00 23.94 261 LEU C O 1
ATOM 5797 N N . ILE C 1 262 ? 49.705 -7.469 43.497 1.00 25.26 262 ILE C N 1
ATOM 5798 C CA . ILE C 1 262 ? 50.396 -8.629 44.055 1.00 26.24 262 ILE C CA 1
ATOM 5799 C C . ILE C 1 262 ? 49.723 -9.089 45.355 1.00 26.65 262 ILE C C 1
ATOM 5800 O O . ILE C 1 262 ? 49.488 -10.269 45.539 1.00 24.41 262 ILE C O 1
ATOM 5805 N N . ARG C 1 263 ? 49.401 -8.151 46.244 1.00 25.77 263 ARG C N 1
ATOM 5806 C CA . ARG C 1 263 ? 48.728 -8.489 47.517 1.00 28.87 263 ARG C CA 1
ATOM 5807 C C . ARG C 1 263 ? 47.286 -8.982 47.320 1.00 26.50 263 ARG C C 1
ATOM 5808 O O . ARG C 1 263 ? 46.829 -9.935 47.971 1.00 26.81 263 ARG C O 1
ATOM 5816 N N . ILE C 1 264 ? 46.573 -8.338 46.408 1.00 24.13 264 ILE C N 1
ATOM 5817 C CA . ILE C 1 264 ? 45.206 -8.745 46.081 1.00 24.94 264 ILE C CA 1
ATOM 5818 C C . ILE C 1 264 ? 45.187 -10.141 45.468 1.00 25.31 264 ILE C C 1
ATOM 5819 O O . ILE C 1 264 ? 44.385 -11.012 45.876 1.00 22.95 264 ILE C O 1
ATOM 5824 N N . LYS C 1 265 ? 46.049 -10.338 44.470 1.00 24.88 265 LYS C N 1
ATOM 5825 C CA . LYS C 1 265 ? 46.158 -11.628 43.803 1.00 26.46 265 LYS C CA 1
ATOM 5826 C C . LYS C 1 265 ? 46.492 -12.758 44.775 1.00 24.62 265 LYS C C 1
ATOM 5827 O O . LYS C 1 265 ? 45.947 -13.847 44.652 1.00 25.13 265 LYS C O 1
ATOM 5833 N N . ALA C 1 266 ? 47.398 -12.494 45.710 1.00 26.04 266 ALA C N 1
ATOM 5834 C CA . ALA C 1 266 ? 47.761 -13.476 46.732 1.00 25.06 266 ALA C CA 1
ATOM 5835 C C . ALA C 1 266 ? 46.531 -13.970 47.481 1.00 24.07 266 ALA C C 1
ATOM 5836 O O . ALA C 1 266 ? 46.265 -15.180 47.554 1.00 22.84 266 ALA C O 1
ATOM 5838 N N A LEU C 1 267 ? 45.756 -13.032 48.017 0.50 23.00 267 LEU C N 1
ATOM 5839 N N B LEU C 1 267 ? 45.766 -13.023 48.017 0.50 24.08 267 LEU C N 1
ATOM 5840 C CA A LEU C 1 267 ? 44.564 -13.390 48.780 0.50 23.19 267 LEU C CA 1
ATOM 5841 C CA B LEU C 1 267 ? 44.561 -13.343 48.776 0.50 24.99 267 LEU C CA 1
ATOM 5842 C C A LEU C 1 267 ? 43.504 -14.033 47.891 0.50 22.47 267 LEU C C 1
ATOM 5843 C C B LEU C 1 267 ? 43.514 -14.021 47.894 0.50 23.48 267 LEU C C 1
ATOM 5844 O O A LEU C 1 267 ? 42.902 -15.045 48.270 0.50 21.43 267 LEU C O 1
ATOM 5845 O O B LEU C 1 267 ? 42.934 -15.041 48.283 0.50 22.49 267 LEU C O 1
ATOM 5854 N N . ASP C 1 268 ? 43.275 -13.464 46.704 1.00 22.63 268 ASP C N 1
ATOM 5855 C CA . ASP C 1 268 ? 42.269 -14.020 45.792 1.00 22.31 268 ASP C CA 1
ATOM 5856 C C . ASP C 1 268 ? 42.611 -15.448 45.399 1.00 22.86 268 ASP C C 1
ATOM 5857 O O . ASP C 1 268 ? 41.743 -16.339 45.433 1.00 22.63 268 ASP C O 1
ATOM 5862 N N . ASP C 1 269 ? 43.876 -15.689 45.089 1.00 25.06 269 ASP C N 1
ATOM 5863 C CA . ASP C 1 269 ? 44.312 -17.037 44.709 1.00 25.32 269 ASP C CA 1
ATOM 5864 C C . ASP C 1 269 ? 44.133 -18.035 45.848 1.00 25.00 269 ASP C C 1
ATOM 5865 O O . ASP C 1 269 ? 43.721 -19.149 45.607 1.00 24.38 269 ASP C O 1
ATOM 5870 N N . LEU C 1 270 ? 44.441 -17.626 47.072 1.00 26.34 270 LEU C N 1
ATOM 5871 C CA . LEU C 1 270 ? 44.152 -18.480 48.240 1.00 25.47 270 LEU C CA 1
ATOM 5872 C C . LEU C 1 270 ? 42.665 -18.792 48.373 1.00 24.84 270 LEU C C 1
ATOM 5873 O O . LEU C 1 270 ? 42.267 -19.943 48.450 1.00 28.72 270 LEU C O 1
ATOM 5878 N N . ILE C 1 271 ? 41.844 -17.750 48.426 1.00 23.58 271 ILE C N 1
ATOM 5879 C CA . ILE C 1 271 ? 40.407 -17.899 48.624 1.00 24.33 271 ILE C CA 1
ATOM 5880 C C . ILE C 1 271 ? 39.782 -18.747 47.541 1.00 25.97 271 ILE C C 1
ATOM 5881 O O . ILE C 1 271 ? 39.077 -19.704 47.848 1.00 24.90 271 ILE C O 1
ATOM 5886 N N . LYS C 1 272 ? 40.093 -18.436 46.286 1.00 23.78 272 LYS C N 1
ATOM 5887 C CA . LYS C 1 272 ? 39.482 -19.116 45.154 1.00 26.13 272 LYS C CA 1
ATOM 5888 C C . LYS C 1 272 ? 39.904 -20.580 45.047 1.00 26.30 272 LYS C C 1
ATOM 5889 O O . LYS C 1 272 ? 39.175 -21.393 44.509 1.00 27.70 272 LYS C O 1
ATOM 5895 N N . SER C 1 273 ? 41.078 -20.896 45.585 1.00 28.97 273 SER C N 1
ATOM 5896 C CA . SER C 1 273 ? 41.608 -22.274 45.580 1.00 30.08 273 SER C CA 1
ATOM 5897 C C . SER C 1 273 ? 40.992 -23.184 46.645 1.00 32.75 273 SER C C 1
ATOM 5898 O O . SER C 1 273 ? 41.309 -24.369 46.675 1.00 35.30 273 SER C O 1
ATOM 5901 N N . GLN C 1 274 ? 40.164 -22.633 47.533 1.00 30.49 274 GLN C N 1
ATOM 5902 C CA . GLN C 1 274 ? 39.494 -23.420 48.571 1.00 33.74 274 GLN C CA 1
ATOM 5903 C C . GLN C 1 274 ? 38.024 -23.550 48.246 1.00 33.93 274 GLN C C 1
ATOM 5904 O O . GLN C 1 274 ? 37.408 -22.582 47.801 1.00 32.36 274 GLN C O 1
ATOM 5910 N N . PRO C 1 275 ? 37.441 -24.753 48.442 1.00 36.21 275 PRO C N 1
ATOM 5911 C CA . PRO C 1 275 ? 36.018 -24.862 48.119 1.00 36.79 275 PRO C CA 1
ATOM 5912 C C . PRO C 1 275 ? 35.183 -24.058 49.104 1.00 36.37 275 PRO C C 1
ATOM 5913 O O . PRO C 1 275 ? 35.604 -23.863 50.234 1.00 35.94 275 PRO C O 1
ATOM 5917 N N . ILE C 1 276 ? 34.030 -23.577 48.661 1.00 38.70 276 ILE C N 1
ATOM 5918 C CA . ILE C 1 276 ? 33.136 -22.791 49.505 1.00 40.35 276 ILE C CA 1
ATOM 5919 C C . ILE C 1 276 ? 32.725 -23.635 50.718 1.00 41.44 276 ILE C C 1
ATOM 5920 O O . ILE C 1 276 ? 32.454 -24.831 50.559 1.00 40.51 276 ILE C O 1
ATOM 5925 N N . LEU C 1 277 ? 32.714 -23.028 51.911 1.00 42.39 277 LEU C N 1
ATOM 5926 C CA . LEU C 1 277 ? 32.271 -23.713 53.144 1.00 44.89 277 LEU C CA 1
ATOM 5927 C C . LEU C 1 277 ? 30.872 -23.263 53.547 1.00 45.70 277 LEU C C 1
ATOM 5928 O O . LEU C 1 277 ? 30.702 -22.166 54.079 1.00 48.12 277 LEU C O 1
ATOM 5933 N N . MET D 1 1 ? 52.670 -2.935 69.371 1.00 38.53 1 MET D N 1
ATOM 5934 C CA . MET D 1 1 ? 53.016 -3.517 70.695 1.00 38.36 1 MET D CA 1
ATOM 5935 C C . MET D 1 1 ? 52.446 -4.922 70.877 1.00 36.70 1 MET D C 1
ATOM 5936 O O . MET D 1 1 ? 51.240 -5.145 70.718 1.00 32.20 1 MET D O 1
ATOM 5941 N N . ASP D 1 2 ? 53.312 -5.862 71.248 1.00 33.85 2 ASP D N 1
ATOM 5942 C CA . ASP D 1 2 ? 52.880 -7.215 71.559 1.00 33.39 2 ASP D CA 1
ATOM 5943 C C . ASP D 1 2 ? 52.607 -7.360 73.058 1.00 33.87 2 ASP D C 1
ATOM 5944 O O . ASP D 1 2 ? 53.144 -6.592 73.877 1.00 34.99 2 ASP D O 1
ATOM 5949 N N . ILE D 1 3 ? 51.765 -8.333 73.390 1.00 30.37 3 ILE D N 1
ATOM 5950 C CA . ILE D 1 3 ? 51.459 -8.731 74.766 1.00 31.09 3 ILE D CA 1
ATOM 5951 C C . ILE D 1 3 ? 51.710 -10.235 74.914 1.00 32.85 3 ILE D C 1
ATOM 5952 O O . ILE D 1 3 ? 51.148 -11.053 74.170 1.00 31.03 3 ILE D O 1
ATOM 5957 N N . LYS D 1 4 ? 52.537 -10.606 75.896 1.00 35.46 4 LYS D N 1
ATOM 5958 C CA . LYS D 1 4 ? 52.708 -12.022 76.257 1.00 36.81 4 LYS D CA 1
ATOM 5959 C C . LYS D 1 4 ? 51.641 -12.442 77.251 1.00 35.87 4 LYS D C 1
ATOM 5960 O O . LYS D 1 4 ? 51.449 -11.792 78.276 1.00 36.09 4 LYS D O 1
ATOM 5966 N N . ILE D 1 5 ? 50.934 -13.520 76.937 1.00 34.37 5 ILE D N 1
ATOM 5967 C CA . ILE D 1 5 ? 49.934 -14.113 77.820 1.00 34.04 5 ILE D CA 1
ATOM 5968 C C . ILE D 1 5 ? 50.407 -15.544 78.067 1.00 37.60 5 ILE D C 1
ATOM 5969 O O . ILE D 1 5 ? 50.175 -16.440 77.249 1.00 37.52 5 ILE D O 1
ATOM 5974 N N . ASN D 1 6 ? 51.070 -15.744 79.206 1.00 37.62 6 ASN D N 1
ATOM 5975 C CA . ASN D 1 6 ? 51.857 -16.956 79.447 1.00 38.90 6 ASN D CA 1
ATOM 5976 C C . ASN D 1 6 ? 52.849 -17.162 78.301 1.00 40.25 6 ASN D C 1
ATOM 5977 O O . ASN D 1 6 ? 53.721 -16.321 78.088 1.00 41.24 6 ASN D O 1
ATOM 5982 N N . ASP D 1 7 ? 52.702 -18.239 77.532 1.00 42.03 7 ASP D N 1
ATOM 5983 C CA . ASP D 1 7 ? 53.597 -18.500 76.409 1.00 43.10 7 ASP D CA 1
ATOM 5984 C C . ASP D 1 7 ? 53.063 -17.994 75.062 1.00 39.92 7 ASP D C 1
ATOM 5985 O O . ASP D 1 7 ? 53.717 -18.169 74.026 1.00 40.79 7 ASP D O 1
ATOM 5990 N N . ILE D 1 8 ? 51.906 -17.336 75.081 1.00 37.14 8 ILE D N 1
ATOM 5991 C CA . ILE D 1 8 ? 51.321 -16.789 73.840 1.00 34.59 8 ILE D CA 1
ATOM 5992 C C . ILE D 1 8 ? 51.852 -15.389 73.572 1.00 32.24 8 ILE D C 1
ATOM 5993 O O . ILE D 1 8 ? 51.862 -14.545 74.464 1.00 34.52 8 ILE D O 1
ATOM 5998 N N . THR D 1 9 ? 52.311 -15.144 72.349 1.00 32.10 9 THR D N 1
ATOM 5999 C CA . THR D 1 9 ? 52.599 -13.772 71.897 1.00 33.57 9 THR D CA 1
ATOM 6000 C C . THR D 1 9 ? 51.372 -13.274 71.110 1.00 33.56 9 THR D C 1
ATOM 6001 O O . THR D 1 9 ? 51.032 -13.818 70.052 1.00 31.03 9 THR D O 1
ATOM 6005 N N . LEU D 1 10 ? 50.701 -12.268 71.677 1.00 30.21 10 LEU D N 1
ATOM 6006 C CA . LEU D 1 10 ? 49.556 -11.616 71.061 1.00 27.91 10 LEU D CA 1
ATOM 6007 C C . LEU D 1 10 ? 49.996 -10.305 70.444 1.00 27.05 10 LEU D C 1
ATOM 6008 O O . LEU D 1 10 ? 50.499 -9.439 71.130 1.00 26.99 10 LEU D O 1
ATOM 6013 N N . GLY D 1 11 ? 49.788 -10.157 69.141 1.00 26.69 11 GLY D N 1
ATOM 6014 C CA . GLY D 1 11 ? 50.216 -8.986 68.423 1.00 26.10 11 GLY D CA 1
ATOM 6015 C C . GLY D 1 11 ? 49.684 -8.946 67.005 1.00 26.59 11 GLY D C 1
ATOM 6016 O O . GLY D 1 11 ? 49.380 -9.991 66.426 1.00 26.00 11 GLY D O 1
ATOM 6017 N N . ASN D 1 12 ? 49.606 -7.739 66.436 1.00 27.78 12 ASN D N 1
ATOM 6018 C CA . ASN D 1 12 ? 48.967 -7.539 65.142 1.00 27.51 12 ASN D CA 1
ATOM 6019 C C . ASN D 1 12 ? 49.819 -8.034 63.981 1.00 31.31 12 ASN D C 1
ATOM 6020 O O . ASN D 1 12 ? 49.332 -8.095 62.856 1.00 32.53 12 ASN D O 1
ATOM 6025 N N . ASN D 1 13 ? 51.084 -8.368 64.249 1.00 32.21 13 ASN D N 1
ATOM 6026 C CA . ASN D 1 13 ? 51.917 -9.027 63.248 1.00 32.66 13 ASN D CA 1
ATOM 6027 C C . ASN D 1 13 ? 52.412 -10.408 63.694 1.00 32.12 13 ASN D C 1
ATOM 6028 O O . ASN D 1 13 ? 53.460 -10.871 63.238 1.00 31.92 13 ASN D O 1
ATOM 6033 N N . SER D 1 14 ? 51.632 -11.070 64.537 1.00 30.85 14 SER D N 1
ATOM 6034 C CA . SER D 1 14 ? 51.925 -12.419 65.026 1.00 29.44 14 SER D CA 1
ATOM 6035 C C . SER D 1 14 ? 50.812 -13.334 64.548 1.00 28.39 14 SER D C 1
ATOM 6036 O O . SER D 1 14 ? 49.727 -12.867 64.229 1.00 28.36 14 SER D O 1
ATOM 6039 N N . PRO D 1 15 ? 51.048 -14.650 64.546 1.00 29.08 15 PRO D N 1
ATOM 6040 C CA . PRO D 1 15 ? 49.952 -15.554 64.197 1.00 29.73 15 PRO D CA 1
ATOM 6041 C C . PRO D 1 15 ? 48.722 -15.261 65.064 1.00 29.02 15 PRO D C 1
ATOM 6042 O O . PRO D 1 15 ? 48.875 -14.970 66.260 1.00 30.99 15 PRO D O 1
ATOM 6046 N N . PHE D 1 16 ? 47.530 -15.277 64.466 1.00 25.83 16 PHE D N 1
ATOM 6047 C CA . PHE D 1 16 ? 46.320 -14.962 65.220 1.00 26.61 16 PHE D CA 1
ATOM 6048 C C . PHE D 1 16 ? 46.051 -15.920 66.394 1.00 26.73 16 PHE D C 1
ATOM 6049 O O . PHE D 1 16 ? 46.255 -17.151 66.323 1.00 24.34 16 PHE D O 1
ATOM 6057 N N . VAL D 1 17 ? 45.574 -15.306 67.466 1.00 26.55 17 VAL D N 1
ATOM 6058 C CA . VAL D 1 17 ? 45.142 -15.996 68.672 1.00 27.50 17 VAL D CA 1
ATOM 6059 C C . VAL D 1 17 ? 43.617 -16.150 68.676 1.00 26.30 17 VAL D C 1
ATOM 6060 O O . VAL D 1 17 ? 42.873 -15.173 68.457 1.00 25.62 17 VAL D O 1
ATOM 6064 N N . LEU D 1 18 ? 43.152 -17.376 68.882 1.00 24.17 18 LEU D N 1
ATOM 6065 C CA . LEU D 1 18 ? 41.731 -17.631 69.086 1.00 24.22 18 LEU D CA 1
ATOM 6066 C C . LEU D 1 18 ? 41.339 -17.402 70.561 1.00 26.66 18 LEU D C 1
ATOM 6067 O O . LEU D 1 18 ? 41.802 -18.115 71.465 1.00 26.93 18 LEU D O 1
ATOM 6072 N N . PHE D 1 19 ? 40.480 -16.405 70.761 1.00 27.37 19 PHE D N 1
ATOM 6073 C CA . PHE D 1 19 ? 39.712 -16.209 71.998 1.00 28.24 19 PHE D CA 1
ATOM 6074 C C . PHE D 1 19 ? 38.378 -16.884 71.735 1.00 28.77 19 PHE D C 1
ATOM 6075 O O . PHE D 1 19 ? 37.461 -16.313 71.094 1.00 27.68 19 PHE D O 1
ATOM 6083 N N . GLY D 1 20 ? 38.247 -18.129 72.202 1.00 27.48 20 GLY D N 1
ATOM 6084 C CA . GLY D 1 20 ? 37.101 -18.927 71.871 1.00 28.20 20 GLY D CA 1
ATOM 6085 C C . GLY D 1 20 ? 36.428 -19.582 73.050 1.00 31.16 20 GLY D C 1
ATOM 6086 O O . GLY D 1 20 ? 37.077 -20.047 73.992 1.00 30.24 20 GLY D O 1
ATOM 6087 N N . GLY D 1 21 ? 35.114 -19.644 72.990 1.00 32.59 21 GLY D N 1
ATOM 6088 C CA . GLY D 1 21 ? 34.389 -20.366 73.999 1.00 34.66 21 GLY D CA 1
ATOM 6089 C C . GLY D 1 21 ? 32.897 -20.267 73.858 1.00 35.75 21 GLY D C 1
ATOM 6090 O O . GLY D 1 21 ? 32.332 -20.462 72.777 1.00 34.88 21 GLY D O 1
ATOM 6091 N N . ILE D 1 22 ? 32.261 -19.934 74.970 1.00 35.36 22 ILE D N 1
ATOM 6092 C CA . ILE D 1 22 ? 30.825 -19.974 75.081 1.00 36.05 22 ILE D CA 1
ATOM 6093 C C . ILE D 1 22 ? 30.301 -18.656 75.626 1.00 35.84 22 ILE D C 1
ATOM 6094 O O . ILE D 1 22 ? 31.068 -17.803 76.094 1.00 34.82 22 ILE D O 1
ATOM 6099 N N . ASN D 1 23 ? 28.991 -18.510 75.542 1.00 36.60 23 ASN D N 1
ATOM 6100 C CA . ASN D 1 23 ? 28.288 -17.359 76.083 1.00 38.45 23 ASN D CA 1
ATOM 6101 C C . ASN D 1 23 ? 28.491 -17.328 77.595 1.00 39.61 23 ASN D C 1
ATOM 6102 O O . ASN D 1 23 ? 29.145 -16.419 78.098 1.00 39.63 23 ASN D O 1
ATOM 6107 N N . VAL D 1 24 ? 27.986 -18.344 78.303 1.00 39.18 24 VAL D N 1
ATOM 6108 C CA . VAL D 1 24 ? 27.974 -18.332 79.767 1.00 39.37 24 VAL D CA 1
ATOM 6109 C C . VAL D 1 24 ? 28.288 -19.691 80.397 1.00 40.00 24 VAL D C 1
ATOM 6110 O O . VAL D 1 24 ? 27.885 -20.731 79.861 1.00 40.22 24 VAL D O 1
ATOM 6114 N N . LEU D 1 25 ? 28.998 -19.672 81.532 1.00 39.48 25 LEU D N 1
ATOM 6115 C CA . LEU D 1 25 ? 29.291 -20.898 82.284 1.00 38.73 25 LEU D CA 1
ATOM 6116 C C . LEU D 1 25 ? 28.005 -21.436 82.882 1.00 41.87 25 LEU D C 1
ATOM 6117 O O . LEU D 1 25 ? 27.283 -20.715 83.566 1.00 41.90 25 LEU D O 1
ATOM 6122 N N . GLU D 1 26 ? 27.733 -22.717 82.616 1.00 44.81 26 GLU D N 1
ATOM 6123 C CA . GLU D 1 26 ? 26.469 -23.365 82.975 1.00 46.74 26 GLU D CA 1
ATOM 6124 C C . GLU D 1 26 ? 26.655 -24.541 83.946 1.00 46.48 26 GLU D C 1
ATOM 6125 O O . GLU D 1 26 ? 25.785 -24.807 84.784 1.00 46.37 26 GLU D O 1
ATOM 6131 N N . SER D 1 27 ? 27.773 -25.252 83.783 1.00 45.96 27 SER D N 1
ATOM 6132 C CA . SER D 1 27 ? 28.213 -26.330 84.678 1.00 45.99 27 SER D CA 1
ATOM 6133 C C . SER D 1 27 ? 29.687 -26.621 84.417 1.00 45.37 27 SER D C 1
ATOM 6134 O O . SER D 1 27 ? 30.242 -26.191 83.392 1.00 45.21 27 SER D O 1
ATOM 6137 N N . LEU D 1 28 ? 30.330 -27.330 85.340 1.00 43.06 28 LEU D N 1
ATOM 6138 C CA . LEU D 1 28 ? 31.728 -27.724 85.152 1.00 43.10 28 LEU D CA 1
ATOM 6139 C C . LEU D 1 28 ? 31.884 -28.687 83.976 1.00 43.09 28 LEU D C 1
ATOM 6140 O O . LEU D 1 28 ? 32.760 -28.503 83.130 1.00 41.45 28 LEU D O 1
ATOM 6145 N N . ASP D 1 29 ? 31.029 -29.701 83.922 1.00 43.61 29 ASP D N 1
ATOM 6146 C CA . ASP D 1 29 ? 31.198 -30.762 82.948 1.00 45.38 29 ASP D CA 1
ATOM 6147 C C . ASP D 1 29 ? 30.980 -30.280 81.513 1.00 44.48 29 ASP D C 1
ATOM 6148 O O . ASP D 1 29 ? 31.737 -30.648 80.624 1.00 44.24 29 ASP D O 1
ATOM 6153 N N . SER D 1 30 ? 29.957 -29.456 81.297 1.00 44.24 30 SER D N 1
ATOM 6154 C CA A SER D 1 30 ? 29.698 -28.904 79.970 0.50 43.89 30 SER D CA 1
ATOM 6155 C CA B SER D 1 30 ? 29.682 -28.887 79.981 0.50 44.45 30 SER D CA 1
ATOM 6156 C C . SER D 1 30 ? 30.814 -27.962 79.539 1.00 43.01 30 SER D C 1
ATOM 6157 O O . SER D 1 30 ? 31.196 -27.948 78.365 1.00 43.30 30 SER D O 1
ATOM 6162 N N . THR D 1 31 ? 31.333 -27.180 80.486 1.00 40.77 31 THR D N 1
ATOM 6163 C CA . THR D 1 31 ? 32.436 -26.268 80.220 1.00 39.61 31 THR D CA 1
ATOM 6164 C C . THR D 1 31 ? 33.704 -27.041 79.842 1.00 40.97 31 THR D C 1
ATOM 6165 O O . THR D 1 31 ? 34.372 -26.701 78.855 1.00 40.02 31 THR D O 1
ATOM 6169 N N . LEU D 1 32 ? 34.041 -28.067 80.638 1.00 41.58 32 LEU D N 1
ATOM 6170 C CA . LEU D 1 32 ? 35.258 -28.870 80.403 1.00 42.61 32 LEU D CA 1
ATOM 6171 C C . LEU D 1 32 ? 35.197 -29.601 79.063 1.00 41.57 32 LEU D C 1
ATOM 6172 O O . LEU D 1 32 ? 36.202 -29.707 78.356 1.00 40.50 32 LEU D O 1
ATOM 6177 N N . GLN D 1 33 ? 34.001 -30.073 78.726 1.00 41.99 33 GLN D N 1
ATOM 6178 C CA . GLN D 1 33 ? 33.755 -30.772 77.485 1.00 44.22 33 GLN D CA 1
ATOM 6179 C C . GLN D 1 33 ? 33.934 -29.861 76.275 1.00 42.18 33 GLN D C 1
ATOM 6180 O O . GLN D 1 33 ? 34.660 -30.194 75.332 1.00 38.97 33 GLN D O 1
ATOM 6186 N N . THR D 1 34 ? 33.264 -28.712 76.304 1.00 39.79 34 THR D N 1
ATOM 6187 C CA . THR D 1 34 ? 33.409 -27.728 75.229 1.00 38.72 34 THR D CA 1
ATOM 6188 C C . THR D 1 34 ? 34.867 -27.270 75.114 1.00 36.50 34 THR D C 1
ATOM 6189 O O . THR D 1 34 ? 35.428 -27.236 74.003 1.00 35.48 34 THR D O 1
ATOM 6193 N N . CYS D 1 35 ? 35.494 -26.948 76.246 1.00 33.96 35 CYS D N 1
ATOM 6194 C CA . CYS D 1 35 ? 36.873 -26.482 76.241 1.00 32.64 35 CYS D CA 1
ATOM 6195 C C . CYS D 1 35 ? 37.842 -27.543 75.693 1.00 34.23 35 CYS D C 1
ATOM 6196 O O . CYS D 1 35 ? 38.826 -27.215 75.031 1.00 30.71 35 CYS D O 1
ATOM 6199 N N . ALA D 1 36 ? 37.561 -28.816 75.962 1.00 34.93 36 ALA D N 1
ATOM 6200 C CA . ALA D 1 36 ? 38.413 -29.875 75.446 1.00 34.12 36 ALA D CA 1
ATOM 6201 C C . ALA D 1 36 ? 38.329 -29.950 73.921 1.00 33.39 36 ALA D C 1
ATOM 6202 O O . ALA D 1 36 ? 39.328 -30.201 73.282 1.00 34.74 36 ALA D O 1
ATOM 6204 N N . HIS D 1 37 ? 37.142 -29.745 73.355 1.00 35.63 37 HIS D N 1
ATOM 6205 C CA . HIS D 1 37 ? 36.999 -29.684 71.901 1.00 37.25 37 HIS D CA 1
ATOM 6206 C C . HIS D 1 37 ? 37.808 -28.552 71.262 1.00 35.47 37 HIS D C 1
ATOM 6207 O O . HIS D 1 37 ? 38.556 -28.780 70.312 1.00 33.61 37 HIS D O 1
ATOM 6214 N N . TYR D 1 38 ? 37.671 -27.336 71.793 1.00 33.88 38 TYR D N 1
ATOM 6215 C CA . TYR D 1 38 ? 38.526 -26.218 71.394 1.00 31.36 38 TYR D CA 1
ATOM 6216 C C . TYR D 1 38 ? 40.038 -26.467 71.484 1.00 29.48 38 TYR D C 1
ATOM 6217 O O . TYR D 1 38 ? 40.794 -26.066 70.607 1.00 29.19 38 TYR D O 1
ATOM 6226 N N . VAL D 1 39 ? 40.490 -27.053 72.589 1.00 29.23 39 VAL D N 1
ATOM 6227 C CA . VAL D 1 39 ? 41.922 -27.259 72.819 1.00 31.17 39 VAL D CA 1
ATOM 6228 C C . VAL D 1 39 ? 42.488 -28.264 71.806 1.00 31.47 39 VAL D C 1
ATOM 6229 O O . VAL D 1 39 ? 43.556 -28.060 71.225 1.00 30.50 39 VAL D O 1
ATOM 6233 N N . GLU D 1 40 ? 41.733 -29.325 71.609 1.00 32.82 40 GLU D N 1
ATOM 6234 C CA . GLU D 1 40 ? 42.115 -30.423 70.735 1.00 36.99 40 GLU D CA 1
ATOM 6235 C C . GLU D 1 40 ? 42.228 -29.920 69.273 1.00 34.39 40 GLU D C 1
ATOM 6236 O O . GLU D 1 40 ? 43.270 -30.110 68.624 1.00 33.13 40 GLU D O 1
ATOM 6242 N N . VAL D 1 41 ? 41.183 -29.220 68.819 1.00 33.44 41 VAL D N 1
ATOM 6243 C CA . VAL D 1 41 ? 41.113 -28.629 67.471 1.00 31.21 41 VAL D CA 1
ATOM 6244 C C . VAL D 1 41 ? 42.218 -27.604 67.257 1.00 32.19 41 VAL D C 1
ATOM 6245 O O . VAL D 1 41 ? 43.000 -27.721 66.316 1.00 31.45 41 VAL D O 1
ATOM 6249 N N . THR D 1 42 ? 42.342 -26.630 68.165 1.00 30.75 42 THR D N 1
ATOM 6250 C CA . THR D 1 42 ? 43.378 -25.615 68.052 1.00 29.52 42 THR D CA 1
ATOM 6251 C C . THR D 1 42 ? 44.808 -26.171 68.187 1.00 31.30 42 THR D C 1
ATOM 6252 O O . THR D 1 42 ? 45.696 -25.726 67.487 1.00 29.55 42 THR D O 1
ATOM 6256 N N . ARG D 1 43 ? 45.031 -27.148 69.077 1.00 34.69 43 ARG D N 1
ATOM 6257 C CA . ARG D 1 43 ? 46.359 -27.754 69.205 1.00 37.52 43 ARG D CA 1
ATOM 6258 C C . ARG D 1 43 ? 46.834 -28.360 67.872 1.00 33.13 43 ARG D C 1
ATOM 6259 O O . ARG D 1 43 ? 47.937 -28.068 67.423 1.00 33.61 43 ARG D O 1
ATOM 6267 N N . LYS D 1 44 ? 45.990 -29.192 67.272 1.00 32.25 44 LYS D N 1
ATOM 6268 C CA . LYS D 1 44 ? 46.320 -29.876 66.005 1.00 34.05 44 LYS D CA 1
ATOM 6269 C C . LYS D 1 44 ? 46.529 -28.874 64.874 1.00 34.16 44 LYS D C 1
ATOM 6270 O O . LYS D 1 44 ? 47.440 -29.031 64.069 1.00 34.54 44 LYS D O 1
ATOM 6272 N N . LEU D 1 45 ? 45.738 -27.793 64.881 1.00 33.01 45 LEU D N 1
ATOM 6273 C CA . LEU D 1 45 ? 45.855 -26.745 63.881 1.00 30.36 45 LEU D CA 1
ATOM 6274 C C . LEU D 1 45 ? 47.015 -25.799 64.154 1.00 30.17 45 LEU D C 1
ATOM 6275 O O . LEU D 1 45 ? 47.424 -25.058 63.273 1.00 32.87 45 LEU D O 1
ATOM 6280 N N . GLY D 1 46 ? 47.561 -25.815 65.370 1.00 27.18 46 GLY D N 1
ATOM 6281 C CA . GLY D 1 46 ? 48.700 -24.976 65.700 1.00 26.16 46 GLY D CA 1
ATOM 6282 C C . GLY D 1 46 ? 48.334 -23.507 65.969 1.00 24.51 46 GLY D C 1
ATOM 6283 O O . GLY D 1 46 ? 49.142 -22.623 65.701 1.00 27.06 46 GLY D O 1
ATOM 6284 N N . ILE D 1 47 ? 47.128 -23.274 66.485 1.00 25.90 47 ILE D N 1
ATOM 6285 C CA . ILE D 1 47 ? 46.585 -21.937 66.743 1.00 26.85 47 ILE D CA 1
ATOM 6286 C C . ILE D 1 47 ? 46.607 -21.664 68.273 1.00 26.71 47 ILE D C 1
ATOM 6287 O O . ILE D 1 47 ? 45.950 -22.389 69.033 1.00 27.09 47 ILE D O 1
ATOM 6292 N N . PRO D 1 48 ? 47.300 -20.594 68.703 1.00 26.46 48 PRO D N 1
ATOM 6293 C CA . PRO D 1 48 ? 47.285 -20.273 70.138 1.00 28.87 48 PRO D CA 1
ATOM 6294 C C . PRO D 1 48 ? 45.862 -20.002 70.606 1.00 29.26 48 PRO D C 1
ATOM 6295 O O . PRO D 1 48 ? 45.061 -19.402 69.855 1.00 30.23 48 PRO D O 1
ATOM 6299 N N . TYR D 1 49 ? 45.528 -20.448 71.825 1.00 28.91 49 TYR D N 1
ATOM 6300 C CA . TYR D 1 49 ? 44.165 -20.467 72.281 1.00 27.23 49 TYR D CA 1
ATOM 6301 C C . TYR D 1 49 ? 43.964 -19.997 73.744 1.00 29.13 49 TYR D C 1
ATOM 6302 O O . TYR D 1 49 ? 44.731 -20.364 74.648 1.00 27.54 49 TYR D O 1
ATOM 6311 N N . ILE D 1 50 ? 42.908 -19.207 73.930 1.00 28.14 50 ILE D N 1
ATOM 6312 C CA . ILE D 1 50 ? 42.474 -18.672 75.221 1.00 27.98 50 ILE D CA 1
ATOM 6313 C C . ILE D 1 50 ? 40.997 -18.962 75.343 1.00 27.47 50 ILE D C 1
ATOM 6314 O O . ILE D 1 50 ? 40.189 -18.587 74.474 1.00 28.43 50 ILE D O 1
ATOM 6319 N N . PHE D 1 51 ? 40.614 -19.646 76.413 1.00 27.62 51 PHE D N 1
ATOM 6320 C CA . PHE D 1 51 ? 39.224 -20.003 76.618 1.00 27.13 51 PHE D CA 1
ATOM 6321 C C . PHE D 1 51 ? 38.380 -18.840 77.192 1.00 27.43 51 PHE D C 1
ATOM 6322 O O . PHE D 1 51 ? 38.765 -18.217 78.177 1.00 27.84 51 PHE D O 1
ATOM 6330 N N . LYS D 1 52 ? 37.215 -18.606 76.581 1.00 28.60 52 LYS D N 1
ATOM 6331 C CA . LYS D 1 52 ? 36.308 -17.511 76.978 1.00 30.67 52 LYS D CA 1
ATOM 6332 C C . LYS D 1 52 ? 34.986 -18.020 77.496 1.00 31.08 52 LYS D C 1
ATOM 6333 O O . LYS D 1 52 ? 34.364 -18.902 76.904 1.00 30.93 52 LYS D O 1
ATOM 6339 N N . ALA D 1 53 ? 34.526 -17.405 78.583 1.00 30.40 53 ALA D N 1
ATOM 6340 C CA . ALA D 1 53 ? 33.162 -17.588 79.050 1.00 31.42 53 ALA D CA 1
ATOM 6341 C C . ALA D 1 53 ? 32.849 -16.497 80.057 1.00 31.19 53 ALA D C 1
ATOM 6342 O O . ALA D 1 53 ? 33.745 -16.025 80.748 1.00 29.59 53 ALA D O 1
ATOM 6344 N N . SER D 1 54 ? 31.581 -16.112 80.129 1.00 36.12 54 SER D N 1
ATOM 6345 C CA . SER D 1 54 ? 31.099 -15.242 81.209 1.00 36.34 54 SER D CA 1
ATOM 6346 C C . SER D 1 54 ? 30.660 -16.123 82.374 1.00 36.81 54 SER D C 1
ATOM 6347 O O . SER D 1 54 ? 30.114 -17.216 82.171 1.00 35.71 54 SER D O 1
ATOM 6350 N N . PHE D 1 55 ? 30.894 -15.640 83.588 1.00 36.80 55 PHE D N 1
ATOM 6351 C CA . PHE D 1 55 ? 30.360 -16.291 84.784 1.00 39.29 55 PHE D CA 1
ATOM 6352 C C . PHE D 1 55 ? 28.961 -15.768 85.106 1.00 40.84 55 PHE D C 1
ATOM 6353 O O . PHE D 1 55 ? 28.245 -16.373 85.899 1.00 41.42 55 PHE D O 1
ATOM 6361 N N . ASP D 1 56 ? 28.577 -14.651 84.479 1.00 42.41 56 ASP D N 1
ATOM 6362 C CA . ASP D 1 56 ? 27.293 -14.010 84.732 1.00 43.24 56 ASP D CA 1
ATOM 6363 C C . ASP D 1 56 ? 26.805 -13.210 83.525 1.00 42.47 56 ASP D C 1
ATOM 6364 O O . ASP D 1 56 ? 27.557 -12.394 82.987 1.00 42.32 56 ASP D O 1
ATOM 6369 N N . LYS D 1 57 ? 25.553 -13.438 83.122 1.00 40.75 57 LYS D N 1
ATOM 6370 C CA . LYS D 1 57 ? 24.874 -12.577 82.139 1.00 41.96 57 LYS D CA 1
ATOM 6371 C C . LYS D 1 57 ? 24.100 -11.462 82.858 1.00 40.90 57 LYS D C 1
ATOM 6372 O O . LYS D 1 57 ? 22.986 -11.665 83.326 1.00 40.61 57 LYS D O 1
ATOM 6378 N N . ALA D 1 58 ? 24.707 -10.280 82.909 1.00 40.54 58 ALA D N 1
ATOM 6379 C CA . ALA D 1 58 ? 24.216 -9.177 83.733 1.00 41.55 58 ALA D CA 1
ATOM 6380 C C . ALA D 1 58 ? 23.080 -8.347 83.117 1.00 41.50 58 ALA D C 1
ATOM 6381 O O . ALA D 1 58 ? 22.504 -7.507 83.813 1.00 37.22 58 ALA D O 1
ATOM 6383 N N . ASN D 1 59 ? 22.757 -8.564 81.838 1.00 43.14 59 ASN D N 1
ATOM 6384 C CA . ASN D 1 59 ? 21.747 -7.736 81.157 1.00 47.77 59 ASN D CA 1
ATOM 6385 C C . ASN D 1 59 ? 20.763 -8.507 80.282 1.00 49.19 59 ASN D C 1
ATOM 6386 O O . ASN D 1 59 ? 20.397 -8.071 79.189 1.00 48.24 59 ASN D O 1
ATOM 6391 N N . ARG D 1 60 ? 20.287 -9.626 80.811 1.00 51.49 60 ARG D N 1
ATOM 6392 C CA . ARG D 1 60 ? 19.250 -10.403 80.146 1.00 53.20 60 ARG D CA 1
ATOM 6393 C C . ARG D 1 60 ? 17.924 -9.624 80.097 1.00 53.88 60 ARG D C 1
ATOM 6394 O O . ARG D 1 60 ? 17.754 -8.606 80.779 1.00 53.28 60 ARG D O 1
ATOM 6402 N N . SER D 1 61 ? 16.991 -10.100 79.277 1.00 53.50 61 SER D N 1
ATOM 6403 C CA . SER D 1 61 ? 15.759 -9.359 79.004 1.00 53.26 61 SER D CA 1
ATOM 6404 C C . SER D 1 61 ? 14.735 -9.457 80.138 1.00 52.18 61 SER D C 1
ATOM 6405 O O . SER D 1 61 ? 13.846 -8.604 80.237 1.00 53.15 61 SER D O 1
ATOM 6408 N N . SER D 1 62 ? 14.852 -10.500 80.962 1.00 50.14 62 SER D N 1
ATOM 6409 C CA . SER D 1 62 ? 13.987 -10.701 82.136 1.00 49.71 62 SER D CA 1
ATOM 6410 C C . SER D 1 62 ? 14.822 -10.824 83.410 1.00 47.75 62 SER D C 1
ATOM 6411 O O . SER D 1 62 ? 15.931 -11.366 83.396 1.00 47.28 62 SER D O 1
ATOM 6414 N N . ILE D 1 63 ? 14.271 -10.342 84.521 1.00 47.76 63 ILE D N 1
ATOM 6415 C CA . ILE D 1 63 ? 14.933 -10.502 85.806 1.00 47.50 63 ILE D CA 1
ATOM 6416 C C . ILE D 1 63 ? 14.954 -11.984 86.209 1.00 49.34 63 ILE D C 1
ATOM 6417 O O . ILE D 1 63 ? 15.763 -12.381 87.051 1.00 49.50 63 ILE D O 1
ATOM 6422 N N . HIS D 1 64 ? 14.082 -12.784 85.589 1.00 50.41 64 HIS D N 1
ATOM 6423 C CA . HIS D 1 64 ? 13.970 -14.221 85.883 1.00 52.69 64 HIS D CA 1
ATOM 6424 C C . HIS D 1 64 ? 14.884 -15.106 85.009 1.00 54.21 64 HIS D C 1
ATOM 6425 O O . HIS D 1 64 ? 15.164 -16.249 85.382 1.00 56.22 64 HIS D O 1
ATOM 6432 N N . SER D 1 65 ? 15.339 -14.592 83.862 1.00 54.59 65 SER D N 1
ATOM 6433 C CA . SER D 1 65 ? 16.234 -15.335 82.958 1.00 54.46 65 SER D CA 1
ATOM 6434 C C . SER D 1 65 ? 17.451 -15.919 83.675 1.00 54.35 65 SER D C 1
ATOM 6435 O O . SER D 1 65 ? 18.047 -15.249 84.518 1.00 53.73 65 SER D O 1
ATOM 6438 N N . TYR D 1 66 ? 17.819 -17.160 83.328 1.00 54.05 66 TYR D N 1
ATOM 6439 C CA . TYR D 1 66 ? 19.044 -17.800 83.844 1.00 53.05 66 TYR D CA 1
ATOM 6440 C C . TYR D 1 66 ? 20.265 -16.949 83.489 1.00 51.99 66 TYR D C 1
ATOM 6441 O O . TYR D 1 66 ? 20.408 -16.504 82.348 1.00 54.55 66 TYR D O 1
ATOM 6450 N N . ARG D 1 67 ? 21.139 -16.731 84.467 1.00 49.66 67 ARG D N 1
ATOM 6451 C CA . ARG D 1 67 ? 22.258 -15.806 84.310 1.00 48.60 67 ARG D CA 1
ATOM 6452 C C . ARG D 1 67 ? 23.634 -16.472 84.303 1.00 47.21 67 ARG D C 1
ATOM 6453 O O . ARG D 1 67 ? 24.647 -15.796 84.163 1.00 45.06 67 ARG D O 1
ATOM 6461 N N . GLY D 1 68 ? 23.670 -17.798 84.415 1.00 46.84 68 GLY D N 1
ATOM 6462 C CA . GLY D 1 68 ? 24.937 -18.521 84.523 1.00 46.71 68 GLY D CA 1
ATOM 6463 C C . GLY D 1 68 ? 25.176 -18.943 85.957 1.00 47.07 68 GLY D C 1
ATOM 6464 O O . GLY D 1 68 ? 24.341 -18.694 86.826 1.00 48.39 68 GLY D O 1
ATOM 6465 N N . VAL D 1 69 ? 26.328 -19.559 86.204 1.00 46.60 69 VAL D N 1
ATOM 6466 C CA . VAL D 1 69 ? 26.642 -20.130 87.526 1.00 43.58 69 VAL D CA 1
ATOM 6467 C C . VAL D 1 69 ? 27.022 -19.119 88.611 1.00 43.19 69 VAL D C 1
ATOM 6468 O O . VAL D 1 69 ? 27.047 -19.478 89.794 1.00 42.38 69 VAL D O 1
ATOM 6472 N N . GLY D 1 70 ? 27.323 -17.877 88.227 1.00 40.23 70 GLY D N 1
ATOM 6473 C CA . GLY D 1 70 ? 27.745 -16.851 89.180 1.00 39.18 70 GLY D CA 1
ATOM 6474 C C . GLY D 1 70 ? 29.232 -16.877 89.422 1.00 41.05 70 GLY D C 1
ATOM 6475 O O . GLY D 1 70 ? 29.928 -17.781 88.942 1.00 42.68 70 GLY D O 1
ATOM 6476 N N . LEU D 1 71 ? 29.723 -15.897 90.183 1.00 40.77 71 LEU D N 1
ATOM 6477 C CA . LEU D 1 71 ? 31.164 -15.636 90.311 1.00 41.55 71 LEU D CA 1
ATOM 6478 C C . LEU D 1 71 ? 31.932 -16.729 91.064 1.00 43.30 71 LEU D C 1
ATOM 6479 O O . LEU D 1 71 ? 33.011 -17.166 90.632 1.00 41.26 71 LEU D O 1
ATOM 6484 N N . GLU D 1 72 ? 31.401 -17.147 92.212 1.00 44.42 72 GLU D N 1
ATOM 6485 C CA . GLU D 1 72 ? 32.123 -18.085 93.069 1.00 45.76 72 GLU D CA 1
ATOM 6486 C C . GLU D 1 72 ? 32.280 -19.429 92.356 1.00 42.30 72 GLU D C 1
ATOM 6487 O O . GLU D 1 72 ? 33.390 -19.937 92.249 1.00 41.83 72 GLU D O 1
ATOM 6493 N N . GLU D 1 73 ? 31.164 -19.989 91.883 1.00 41.73 73 GLU D N 1
ATOM 6494 C CA . GLU D 1 73 ? 31.182 -21.176 91.024 1.00 41.78 73 GLU D CA 1
ATOM 6495 C C . GLU D 1 73 ? 32.080 -20.939 89.800 1.00 41.65 73 GLU D C 1
ATOM 6496 O O . GLU D 1 73 ? 32.895 -21.786 89.447 1.00 40.17 73 GLU D O 1
ATOM 6499 N N . GLY D 1 74 ? 31.900 -19.783 89.151 1.00 41.05 74 GLY D N 1
ATOM 6500 C CA . GLY D 1 74 ? 32.625 -19.447 87.920 1.00 39.40 74 GLY D CA 1
ATOM 6501 C C . GLY D 1 74 ? 34.133 -19.568 88.008 1.00 37.90 74 GLY D C 1
ATOM 6502 O O . GLY D 1 74 ? 34.744 -20.240 87.178 1.00 36.20 74 GLY D O 1
ATOM 6503 N N . LEU D 1 75 ? 34.729 -18.925 89.018 1.00 36.09 75 LEU D N 1
ATOM 6504 C CA . LEU D 1 75 ? 36.170 -18.966 89.234 1.00 38.17 75 LEU D CA 1
ATOM 6505 C C . LEU D 1 75 ? 36.671 -20.364 89.605 1.00 39.39 75 LEU D C 1
ATOM 6506 O O . LEU D 1 75 ? 37.831 -20.691 89.326 1.00 41.00 75 LEU D O 1
ATOM 6511 N N . LYS D 1 76 ? 35.815 -21.156 90.264 1.00 40.67 76 LYS D N 1
ATOM 6512 C CA . LYS D 1 76 ? 36.103 -22.582 90.507 1.00 42.03 76 LYS D CA 1
ATOM 6513 C C . LYS D 1 76 ? 36.231 -23.332 89.169 1.00 39.44 76 LYS D C 1
ATOM 6514 O O . LYS D 1 76 ? 37.200 -24.057 88.957 1.00 39.47 76 LYS D O 1
ATOM 6520 N N . ILE D 1 77 ? 35.266 -23.124 88.273 1.00 39.72 77 ILE D N 1
ATOM 6521 C CA . ILE D 1 77 ? 35.296 -23.732 86.930 1.00 37.85 77 ILE D CA 1
ATOM 6522 C C . ILE D 1 77 ? 36.525 -23.264 86.118 1.00 39.50 77 ILE D C 1
ATOM 6523 O O . ILE D 1 77 ? 37.220 -24.093 85.525 1.00 39.21 77 ILE D O 1
ATOM 6528 N N . PHE D 1 78 ? 36.815 -21.953 86.116 1.00 38.61 78 PHE D N 1
ATOM 6529 C CA . PHE D 1 78 ? 38.042 -21.435 85.480 1.00 36.91 78 PHE D CA 1
ATOM 6530 C C . PHE D 1 78 ? 39.341 -22.033 86.027 1.00 35.88 78 PHE D C 1
ATOM 6531 O O . PHE D 1 78 ? 40.260 -22.317 85.278 1.00 32.48 78 PHE D O 1
ATOM 6539 N N . GLU D 1 79 ? 39.428 -22.174 87.343 1.00 38.49 79 GLU D N 1
ATOM 6540 C CA . GLU D 1 79 ? 40.609 -22.763 87.968 1.00 39.50 79 GLU D CA 1
ATOM 6541 C C . GLU D 1 79 ? 40.867 -24.187 87.456 1.00 37.12 79 GLU D C 1
ATOM 6542 O O . GLU D 1 79 ? 42.005 -24.547 87.193 1.00 35.22 79 GLU D O 1
ATOM 6548 N N . LYS D 1 80 ? 39.799 -24.966 87.329 1.00 36.55 80 LYS D N 1
ATOM 6549 C CA . LYS D 1 80 ? 39.865 -26.332 86.790 1.00 41.00 80 LYS D CA 1
ATOM 6550 C C . LYS D 1 80 ? 40.186 -26.372 85.279 1.00 40.82 80 LYS D C 1
ATOM 6551 O O . LYS D 1 80 ? 40.989 -27.204 84.825 1.00 39.97 80 LYS D O 1
ATOM 6557 N N . VAL D 1 81 ? 39.584 -25.463 84.504 1.00 38.61 81 VAL D N 1
ATOM 6558 C CA . VAL D 1 81 ? 39.939 -25.334 83.085 1.00 37.05 81 VAL D CA 1
ATOM 6559 C C . VAL D 1 81 ? 41.441 -25.086 82.957 1.00 36.19 81 VAL D C 1
ATOM 6560 O O . VAL D 1 81 ? 42.105 -25.700 82.127 1.00 36.16 81 VAL D O 1
ATOM 6564 N N . LYS D 1 82 ? 41.984 -24.205 83.793 1.00 35.33 82 LYS D N 1
ATOM 6565 C CA . LYS D 1 82 ? 43.394 -23.844 83.698 1.00 35.17 82 LYS D CA 1
ATOM 6566 C C . LYS D 1 82 ? 44.320 -25.002 84.093 1.00 38.13 82 LYS D C 1
ATOM 6567 O O . LYS D 1 82 ? 45.332 -25.258 83.437 1.00 37.82 82 LYS D O 1
ATOM 6573 N N . ALA D 1 83 ? 43.966 -25.669 85.184 1.00 38.76 83 ALA D N 1
ATOM 6574 C CA . ALA D 1 83 ? 44.719 -26.823 85.692 1.00 41.19 83 ALA D CA 1
ATOM 6575 C C . ALA D 1 83 ? 44.787 -27.950 84.658 1.00 39.92 83 ALA D C 1
ATOM 6576 O O . ALA D 1 83 ? 45.884 -28.402 84.306 1.00 41.86 83 ALA D O 1
ATOM 6578 N N . GLU D 1 84 ? 43.612 -28.381 84.193 1.00 40.82 84 GLU D N 1
ATOM 6579 C CA . GLU D 1 84 ? 43.470 -29.492 83.242 1.00 41.32 84 GLU D CA 1
ATOM 6580 C C . GLU D 1 84 ? 44.108 -29.227 81.870 1.00 40.87 84 GLU D C 1
ATOM 6581 O O . GLU D 1 84 ? 44.800 -30.107 81.321 1.00 40.30 84 GLU D O 1
ATOM 6587 N N . PHE D 1 85 ? 43.891 -28.035 81.312 1.00 37.29 85 PHE D N 1
ATOM 6588 C CA . PHE D 1 85 ? 44.337 -27.767 79.942 1.00 37.12 85 PHE D CA 1
ATOM 6589 C C . PHE D 1 85 ? 45.584 -26.904 79.858 1.00 36.59 85 PHE D C 1
ATOM 6590 O O . PHE D 1 85 ? 46.243 -26.890 78.825 1.00 37.92 85 PHE D O 1
ATOM 6598 N N . GLY D 1 86 ? 45.919 -26.183 80.926 1.00 35.73 86 GLY D N 1
ATOM 6599 C CA . GLY D 1 86 ? 47.128 -25.344 80.936 1.00 36.96 86 GLY D CA 1
ATOM 6600 C C . GLY D 1 86 ? 47.076 -24.156 79.986 1.00 37.35 86 GLY D C 1
ATOM 6601 O O . GLY D 1 86 ? 48.104 -23.691 79.492 1.00 39.89 86 GLY D O 1
ATOM 6602 N N . ILE D 1 87 ? 45.864 -23.670 79.742 1.00 37.11 87 ILE D N 1
ATOM 6603 C CA . ILE D 1 87 ? 45.628 -22.573 78.810 1.00 34.58 87 ILE D CA 1
ATOM 6604 C C . ILE D 1 87 ? 45.224 -21.322 79.604 1.00 32.85 87 ILE D C 1
ATOM 6605 O O . ILE D 1 87 ? 44.768 -21.442 80.744 1.00 31.55 87 ILE D O 1
ATOM 6610 N N . PRO D 1 88 ? 45.410 -20.129 79.010 1.00 31.30 88 PRO D N 1
ATOM 6611 C CA . PRO D 1 88 ? 44.802 -18.942 79.626 1.00 30.05 88 PRO D CA 1
ATOM 6612 C C . PRO D 1 88 ? 43.299 -18.854 79.395 1.00 29.61 88 PRO D C 1
ATOM 6613 O O . PRO D 1 88 ? 42.707 -19.540 78.552 1.00 26.32 88 PRO D O 1
ATOM 6617 N N . VAL D 1 89 ? 42.663 -18.034 80.210 1.00 28.59 89 VAL D N 1
ATOM 6618 C CA . VAL D 1 89 ? 41.245 -17.868 80.131 1.00 27.35 89 VAL D CA 1
ATOM 6619 C C . VAL D 1 89 ? 40.958 -16.363 80.177 1.00 25.54 89 VAL D C 1
ATOM 6620 O O . VAL D 1 89 ? 41.838 -15.554 80.583 1.00 25.39 89 VAL D O 1
ATOM 6624 N N . ILE D 1 90 ? 39.748 -16.034 79.728 1.00 28.84 90 ILE D N 1
ATOM 6625 C CA . ILE D 1 90 ? 39.208 -14.683 79.695 1.00 26.47 90 ILE D CA 1
ATOM 6626 C C . ILE D 1 90 ? 37.751 -14.685 80.171 1.00 26.71 90 ILE D C 1
ATOM 6627 O O . ILE D 1 90 ? 36.955 -15.540 79.790 1.00 28.93 90 ILE D O 1
ATOM 6632 N N . THR D 1 91 ? 37.390 -13.715 81.030 1.00 25.99 91 THR D N 1
ATOM 6633 C CA . THR D 1 91 ? 36.003 -13.501 81.389 1.00 27.92 91 THR D CA 1
ATOM 6634 C C . THR D 1 91 ? 35.791 -11.997 81.557 1.00 24.47 91 THR D C 1
ATOM 6635 O O . THR D 1 91 ? 36.745 -11.260 81.735 1.00 26.58 91 THR D O 1
ATOM 6639 N N . ASP D 1 92 ? 34.536 -11.599 81.512 1.00 28.22 92 ASP D N 1
ATOM 6640 C CA . ASP D 1 92 ? 34.152 -10.202 81.697 1.00 30.59 92 ASP D CA 1
ATOM 6641 C C . ASP D 1 92 ? 33.787 -9.906 83.166 1.00 32.43 92 ASP D C 1
ATOM 6642 O O . ASP D 1 92 ? 33.443 -10.810 83.937 1.00 33.69 92 ASP D O 1
ATOM 6647 N N . VAL D 1 93 ? 33.909 -8.632 83.531 1.00 32.62 93 VAL D N 1
ATOM 6648 C CA . VAL D 1 93 ? 33.574 -8.151 84.880 1.00 35.67 93 VAL D CA 1
ATOM 6649 C C . VAL D 1 93 ? 32.561 -7.012 84.713 1.00 35.91 93 VAL D C 1
ATOM 6650 O O . VAL D 1 93 ? 32.637 -6.253 83.754 1.00 32.75 93 VAL D O 1
ATOM 6654 N N A HIS D 1 94 ? 31.644 -6.909 85.667 0.50 36.91 94 HIS D N 1
ATOM 6655 N N B HIS D 1 94 ? 31.586 -6.906 85.610 0.50 36.15 94 HIS D N 1
ATOM 6656 C CA A HIS D 1 94 ? 30.489 -6.020 85.563 0.50 37.55 94 HIS D CA 1
ATOM 6657 C CA B HIS D 1 94 ? 30.560 -5.857 85.488 0.50 36.15 94 HIS D CA 1
ATOM 6658 C C A HIS D 1 94 ? 30.433 -4.980 86.689 0.50 39.35 94 HIS D C 1
ATOM 6659 C C B HIS D 1 94 ? 30.513 -4.881 86.661 0.50 38.70 94 HIS D C 1
ATOM 6660 O O A HIS D 1 94 ? 29.672 -4.020 86.600 0.50 39.89 94 HIS D O 1
ATOM 6661 O O B HIS D 1 94 ? 29.843 -3.855 86.575 0.50 39.56 94 HIS D O 1
ATOM 6674 N N . GLU D 1 95 ? 31.240 -5.182 87.732 1.00 40.44 95 GLU D N 1
ATOM 6675 C CA . GLU D 1 95 ? 31.233 -4.354 88.935 1.00 42.65 95 GLU D CA 1
ATOM 6676 C C . GLU D 1 95 ? 32.668 -4.267 89.464 1.00 39.46 95 GLU D C 1
ATOM 6677 O O . GLU D 1 95 ? 33.407 -5.253 89.419 1.00 35.38 95 GLU D O 1
ATOM 6683 N N . PRO D 1 96 ? 33.098 -3.063 89.888 1.00 37.10 96 PRO D N 1
ATOM 6684 C CA . PRO D 1 96 ? 34.456 -2.843 90.371 1.00 36.75 96 PRO D CA 1
ATOM 6685 C C . PRO D 1 96 ? 35.003 -3.824 91.416 1.00 38.09 96 PRO D C 1
ATOM 6686 O O . PRO D 1 96 ? 36.201 -4.172 91.376 1.00 37.26 96 PRO D O 1
ATOM 6690 N N . HIS D 1 97 ? 34.151 -4.236 92.355 1.00 38.68 97 HIS D N 1
ATOM 6691 C CA . HIS D 1 97 ? 34.588 -5.113 93.447 1.00 42.04 97 HIS D CA 1
ATOM 6692 C C . HIS D 1 97 ? 34.945 -6.516 92.948 1.00 41.00 97 HIS D C 1
ATOM 6693 O O . HIS D 1 97 ? 35.743 -7.203 93.577 1.00 42.23 97 HIS D O 1
ATOM 6700 N N . GLN D 1 98 ? 34.355 -6.931 91.828 1.00 40.47 98 GLN D N 1
ATOM 6701 C CA . GLN D 1 98 ? 34.663 -8.247 91.235 1.00 39.61 98 GLN D CA 1
ATOM 6702 C C . GLN D 1 98 ? 36.093 -8.324 90.676 1.00 37.85 98 GLN D C 1
ATOM 6703 O O . GLN D 1 98 ? 36.658 -9.412 90.562 1.00 37.35 98 GLN D O 1
ATOM 6709 N N . CYS D 1 99 ? 36.687 -7.181 90.329 1.00 36.02 99 CYS D N 1
ATOM 6710 C CA . CYS D 1 99 ? 37.935 -7.157 89.547 1.00 36.39 99 CYS D CA 1
ATOM 6711 C C . CYS D 1 99 ? 39.141 -7.888 90.121 1.00 37.25 99 CYS D C 1
ATOM 6712 O O . CYS D 1 99 ? 39.713 -8.736 89.448 1.00 36.27 99 CYS D O 1
ATOM 6715 N N . GLN D 1 100 ? 39.555 -7.556 91.343 1.00 37.54 100 GLN D N 1
ATOM 6716 C CA . GLN D 1 100 ? 40.732 -8.213 91.906 1.00 39.80 100 GLN D CA 1
ATOM 6717 C C . GLN D 1 100 ? 40.549 -9.738 92.111 1.00 37.82 100 GLN D C 1
ATOM 6718 O O . GLN D 1 100 ? 41.447 -10.498 91.756 1.00 40.27 100 GLN D O 1
ATOM 6724 N N . PRO D 1 101 ? 39.417 -10.179 92.698 1.00 37.69 101 PRO D N 1
ATOM 6725 C CA . PRO D 1 101 ? 39.229 -11.639 92.852 1.00 38.31 101 PRO D CA 1
ATOM 6726 C C . PRO D 1 101 ? 39.144 -12.409 91.520 1.00 38.08 101 PRO D C 1
ATOM 6727 O O . PRO D 1 101 ? 39.703 -13.515 91.394 1.00 36.39 101 PRO D O 1
ATOM 6731 N N . VAL D 1 102 ? 38.445 -11.829 90.542 1.00 37.11 102 VAL D N 1
ATOM 6732 C CA . VAL D 1 102 ? 38.422 -12.396 89.187 1.00 35.72 102 VAL D CA 1
ATOM 6733 C C . VAL D 1 102 ? 39.824 -12.438 88.575 1.00 34.43 102 VAL D C 1
ATOM 6734 O O . VAL D 1 102 ? 40.199 -13.432 87.959 1.00 36.58 102 VAL D O 1
ATOM 6738 N N . ALA D 1 103 ? 40.597 -11.367 88.758 1.00 34.03 103 ALA D N 1
ATOM 6739 C CA . ALA D 1 103 ? 41.940 -11.265 88.219 1.00 33.06 103 ALA D CA 1
ATOM 6740 C C . ALA D 1 103 ? 42.961 -12.223 88.819 1.00 35.11 103 ALA D C 1
ATOM 6741 O O . ALA D 1 103 ? 43.984 -12.478 88.188 1.00 34.07 103 ALA D O 1
ATOM 6743 N N . GLU D 1 104 ? 42.712 -12.706 90.036 1.00 38.35 104 GLU D N 1
ATOM 6744 C CA . GLU D 1 104 ? 43.589 -13.698 90.679 1.00 40.92 104 GLU D CA 1
ATOM 6745 C C . GLU D 1 104 ? 43.576 -15.016 89.900 1.00 38.32 104 GLU D C 1
ATOM 6746 O O . GLU D 1 104 ? 44.553 -15.751 89.909 1.00 41.56 104 GLU D O 1
ATOM 6752 N N . VAL D 1 105 ? 42.453 -15.294 89.241 1.00 36.93 105 VAL D N 1
ATOM 6753 C CA . VAL D 1 105 ? 42.222 -16.539 88.519 1.00 36.84 105 VAL D CA 1
ATOM 6754 C C . VAL D 1 105 ? 42.343 -16.373 86.997 1.00 37.34 105 VAL D C 1
ATOM 6755 O O . VAL D 1 105 ? 43.040 -17.148 86.328 1.00 38.15 105 VAL D O 1
ATOM 6759 N N . CYS D 1 106 ? 41.650 -15.371 86.461 1.00 34.50 106 CYS D N 1
ATOM 6760 C CA . CYS D 1 106 ? 41.511 -15.199 85.011 1.00 34.52 106 CYS D CA 1
ATOM 6761 C C . CYS D 1 106 ? 42.613 -14.304 84.438 1.00 34.06 106 CYS D C 1
ATOM 6762 O O . CYS D 1 106 ? 42.788 -13.161 84.870 1.00 35.20 106 CYS D O 1
ATOM 6765 N N . ASP D 1 107 ? 43.352 -14.851 83.470 1.00 30.33 107 ASP D N 1
ATOM 6766 C CA . ASP D 1 107 ? 44.501 -14.198 82.847 1.00 30.92 107 ASP D CA 1
ATOM 6767 C C . ASP D 1 107 ? 44.146 -12.879 82.137 1.00 29.90 107 ASP D C 1
ATOM 6768 O O . ASP D 1 107 ? 44.898 -11.908 82.188 1.00 32.02 107 ASP D O 1
ATOM 6773 N N . VAL D 1 108 ? 43.026 -12.882 81.427 1.00 29.10 108 VAL D N 1
ATOM 6774 C CA . VAL D 1 108 ? 42.580 -11.678 80.738 1.00 28.18 108 VAL D CA 1
ATOM 6775 C C . VAL D 1 108 ? 41.226 -11.335 81.320 1.00 27.33 108 VAL D C 1
ATOM 6776 O O . VAL D 1 108 ? 40.348 -12.188 81.442 1.00 26.40 108 VAL D O 1
ATOM 6780 N N . ILE D 1 109 ? 41.069 -10.074 81.711 1.00 27.34 109 ILE D N 1
ATOM 6781 C CA . ILE D 1 109 ? 39.787 -9.572 82.175 1.00 27.32 109 ILE D CA 1
ATOM 6782 C C . ILE D 1 109 ? 39.219 -8.568 81.175 1.00 25.20 109 ILE D C 1
ATOM 6783 O O . ILE D 1 109 ? 39.958 -7.735 80.618 1.00 26.79 109 ILE D O 1
ATOM 6788 N N . GLN D 1 110 ? 37.919 -8.669 80.973 1.00 27.68 110 GLN D N 1
ATOM 6789 C CA . GLN D 1 110 ? 37.235 -7.999 79.863 1.00 29.26 110 GLN D CA 1
ATOM 6790 C C . GLN D 1 110 ? 36.261 -6.920 80.327 1.00 28.88 110 GLN D C 1
ATOM 6791 O O . GLN D 1 110 ? 35.401 -7.143 81.176 1.00 30.41 110 GLN D O 1
ATOM 6797 N N . LEU D 1 111 ? 36.404 -5.746 79.724 1.00 28.35 111 LEU D N 1
ATOM 6798 C CA . LEU D 1 111 ? 35.490 -4.632 79.943 1.00 27.68 111 LEU D CA 1
ATOM 6799 C C . LEU D 1 111 ? 34.349 -4.716 78.937 1.00 28.81 111 LEU D C 1
ATOM 6800 O O . LEU D 1 111 ? 34.561 -4.499 77.730 1.00 28.49 111 LEU D O 1
ATOM 6805 N N . PRO D 1 112 ? 33.125 -4.998 79.425 1.00 28.08 112 PRO D N 1
ATOM 6806 C CA . PRO D 1 112 ? 31.954 -5.053 78.556 1.00 28.85 112 PRO D CA 1
ATOM 6807 C C . PRO D 1 112 ? 31.740 -3.741 77.811 1.00 31.22 112 PRO D C 1
ATOM 6808 O O . PRO D 1 112 ? 32.044 -2.659 78.344 1.00 27.83 112 PRO D O 1
ATOM 6812 N N . ALA D 1 113 ? 31.243 -3.861 76.584 1.00 30.20 113 ALA D N 1
ATOM 6813 C CA . ALA D 1 113 ? 31.034 -2.732 75.703 1.00 31.95 113 ALA D CA 1
ATOM 6814 C C . ALA D 1 113 ? 30.123 -1.655 76.325 1.00 33.66 113 ALA D C 1
ATOM 6815 O O . ALA D 1 113 ? 30.423 -0.462 76.215 1.00 34.59 113 ALA D O 1
ATOM 6817 N N A PHE D 1 114 ? 29.037 -2.081 76.964 0.50 33.46 114 PHE D N 1
ATOM 6818 N N B PHE D 1 114 ? 29.033 -2.075 76.964 0.50 34.05 114 PHE D N 1
ATOM 6819 C CA A PHE D 1 114 ? 28.105 -1.152 77.631 0.50 34.19 114 PHE D CA 1
ATOM 6820 C CA B PHE D 1 114 ? 28.099 -1.123 77.613 0.50 35.17 114 PHE D CA 1
ATOM 6821 C C A PHE D 1 114 ? 28.786 -0.333 78.757 0.50 34.70 114 PHE D C 1
ATOM 6822 C C B PHE D 1 114 ? 28.710 -0.385 78.837 0.50 35.10 114 PHE D C 1
ATOM 6823 O O A PHE D 1 114 ? 28.402 0.813 79.006 0.50 35.74 114 PHE D O 1
ATOM 6824 O O B PHE D 1 114 ? 28.189 0.655 79.247 0.50 35.69 114 PHE D O 1
ATOM 6839 N N . LEU D 1 115 ? 29.797 -0.915 79.404 1.00 33.36 115 LEU D N 1
ATOM 6840 C CA . LEU D 1 115 ? 30.453 -0.326 80.588 1.00 32.88 115 LEU D CA 1
ATOM 6841 C C . LEU D 1 115 ? 31.774 0.392 80.350 1.00 31.91 115 LEU D C 1
ATOM 6842 O O . LEU D 1 115 ? 32.469 0.726 81.309 1.00 30.37 115 LEU D O 1
ATOM 6847 N N . ALA D 1 116 ? 32.116 0.657 79.091 1.00 31.76 116 ALA D N 1
ATOM 6848 C CA . ALA D 1 116 ? 33.347 1.376 78.776 1.00 33.61 116 ALA D CA 1
ATOM 6849 C C . ALA D 1 116 ? 33.427 2.733 79.476 1.00 34.49 116 ALA D C 1
ATOM 6850 O O . ALA D 1 116 ? 34.509 3.210 79.768 1.00 36.70 116 ALA D O 1
ATOM 6852 N N . ARG D 1 117 ? 32.291 3.360 79.750 1.00 35.86 117 ARG D N 1
ATOM 6853 C CA . ARG D 1 117 ? 32.328 4.660 80.414 1.00 39.83 117 ARG D CA 1
ATOM 6854 C C . ARG D 1 117 ? 31.973 4.595 81.908 1.00 38.77 117 ARG D C 1
ATOM 6855 O O . ARG D 1 117 ? 31.685 5.612 82.555 1.00 38.36 117 ARG D O 1
ATOM 6863 N N . GLN D 1 118 ? 32.036 3.394 82.472 1.00 35.02 118 GLN D N 1
ATOM 6864 C CA . GLN D 1 118 ? 32.000 3.224 83.931 1.00 35.56 118 GLN D CA 1
ATOM 6865 C C . GLN D 1 118 ? 33.452 3.428 84.391 1.00 33.78 118 GLN D C 1
ATOM 6866 O O . GLN D 1 118 ? 34.289 2.522 84.345 1.00 30.72 118 GLN D O 1
ATOM 6872 N N . THR D 1 119 ? 33.776 4.643 84.803 1.00 31.54 119 THR D N 1
ATOM 6873 C CA . THR D 1 119 ? 35.172 5.004 85.056 1.00 31.29 119 THR D CA 1
ATOM 6874 C C . THR D 1 119 ? 35.773 4.275 86.272 1.00 30.54 119 THR D C 1
ATOM 6875 O O . THR D 1 119 ? 36.961 3.964 86.300 1.00 29.78 119 THR D O 1
ATOM 6879 N N . ASP D 1 120 ? 34.940 3.960 87.256 1.00 30.52 120 ASP D N 1
ATOM 6880 C CA . ASP D 1 120 ? 35.427 3.231 88.417 1.00 34.08 120 ASP D CA 1
ATOM 6881 C C . ASP D 1 120 ? 35.720 1.773 88.078 1.00 29.87 120 ASP D C 1
ATOM 6882 O O . ASP D 1 120 ? 36.653 1.194 88.625 1.00 32.49 120 ASP D O 1
ATOM 6887 N N . LEU D 1 121 ? 34.964 1.199 87.151 1.00 29.22 121 LEU D N 1
ATOM 6888 C CA . LEU D 1 121 ? 35.301 -0.145 86.618 1.00 28.73 121 LEU D CA 1
ATOM 6889 C C . LEU D 1 121 ? 36.624 -0.142 85.852 1.00 28.19 121 LEU D C 1
ATOM 6890 O O . LEU D 1 121 ? 37.475 -0.980 86.095 1.00 28.53 121 LEU D O 1
ATOM 6895 N N . VAL D 1 122 ? 36.815 0.814 84.946 1.00 28.46 122 VAL D N 1
ATOM 6896 C CA . VAL D 1 122 ? 38.106 0.983 84.277 1.00 27.88 122 VAL D CA 1
ATOM 6897 C C . VAL D 1 122 ? 39.245 1.032 85.293 1.00 28.79 122 VAL D C 1
ATOM 6898 O O . VAL D 1 122 ? 40.249 0.311 85.171 1.00 26.92 122 VAL D O 1
ATOM 6902 N N . VAL D 1 123 ? 39.101 1.891 86.302 1.00 29.49 123 VAL D N 1
ATOM 6903 C CA . VAL D 1 123 ? 40.146 2.064 87.288 1.00 31.05 123 VAL D CA 1
ATOM 6904 C C . VAL D 1 123 ? 40.412 0.753 88.050 1.00 28.61 123 VAL D C 1
ATOM 6905 O O . VAL D 1 123 ? 41.561 0.345 88.187 1.00 30.55 123 VAL D O 1
ATOM 6909 N N . ALA D 1 124 ? 39.363 0.110 88.533 1.00 28.75 124 ALA D N 1
ATOM 6910 C CA . ALA D 1 124 ? 39.511 -1.146 89.276 1.00 32.15 124 ALA D CA 1
ATOM 6911 C C . ALA D 1 124 ? 40.170 -2.251 88.407 1.00 32.40 124 ALA D C 1
ATOM 6912 O O . ALA D 1 124 ? 41.044 -3.001 88.859 1.00 30.73 124 ALA D O 1
ATOM 6914 N N . MET D 1 125 ? 39.744 -2.338 87.148 1.00 31.19 125 MET D N 1
ATOM 6915 C CA . MET D 1 125 ? 40.382 -3.258 86.194 1.00 31.29 125 MET D CA 1
ATOM 6916 C C . MET D 1 125 ? 41.855 -2.964 86.008 1.00 31.15 125 MET D C 1
ATOM 6917 O O . MET D 1 125 ? 42.680 -3.880 86.040 1.00 29.10 125 MET D O 1
ATOM 6922 N N . ALA D 1 126 ? 42.195 -1.687 85.806 1.00 31.54 126 ALA D N 1
ATOM 6923 C CA . ALA D 1 126 ? 43.573 -1.301 85.537 1.00 31.28 126 ALA D CA 1
ATOM 6924 C C . ALA D 1 126 ? 44.459 -1.655 86.718 1.00 33.00 126 ALA D C 1
ATOM 6925 O O . ALA D 1 126 ? 45.602 -2.092 86.532 1.00 33.03 126 ALA D O 1
ATOM 6927 N N . LYS D 1 127 ? 43.925 -1.421 87.923 1.00 34.63 127 LYS D N 1
ATOM 6928 C CA . LYS D 1 127 ? 44.667 -1.636 89.162 1.00 36.05 127 LYS D CA 1
ATOM 6929 C C . LYS D 1 127 ? 45.050 -3.107 89.371 1.00 36.76 127 LYS D C 1
ATOM 6930 O O . LYS D 1 127 ? 46.027 -3.360 90.060 1.00 36.52 127 LYS D O 1
ATOM 6933 N N . THR D 1 128 ? 44.309 -4.056 88.772 1.00 36.21 128 THR D N 1
ATOM 6934 C CA . THR D 1 128 ? 44.655 -5.484 88.890 1.00 36.37 128 THR D CA 1
ATOM 6935 C C . THR D 1 128 ? 45.984 -5.839 88.255 1.00 34.83 128 THR D C 1
ATOM 6936 O O . THR D 1 128 ? 46.584 -6.832 88.643 1.00 34.19 128 THR D O 1
ATOM 6940 N N . GLY D 1 129 ? 46.440 -5.047 87.285 1.00 34.84 129 GLY D N 1
ATOM 6941 C CA . GLY D 1 129 ? 47.687 -5.331 86.562 1.00 33.18 129 GLY D CA 1
ATOM 6942 C C . GLY D 1 129 ? 47.553 -6.380 85.450 1.00 32.71 129 GLY D C 1
ATOM 6943 O O . GLY D 1 129 ? 48.497 -6.588 84.685 1.00 32.59 129 GLY D O 1
ATOM 6944 N N . ASN D 1 130 ? 46.387 -7.020 85.360 1.00 32.38 130 ASN D N 1
ATOM 6945 C CA . ASN D 1 130 ? 46.122 -8.012 84.317 1.00 31.83 130 ASN D CA 1
ATOM 6946 C C . ASN D 1 130 ? 46.061 -7.435 82.897 1.00 31.83 130 ASN D C 1
ATOM 6947 O O . ASN D 1 130 ? 45.882 -6.216 82.669 1.00 29.47 130 ASN D O 1
ATOM 6952 N N . VAL D 1 131 ? 46.196 -8.345 81.938 1.00 29.97 131 VAL D N 1
ATOM 6953 C CA . VAL D 1 131 ? 45.831 -8.032 80.553 1.00 28.80 131 VAL D CA 1
ATOM 6954 C C . VAL D 1 131 ? 44.327 -7.753 80.494 1.00 27.09 131 VAL D C 1
ATOM 6955 O O . VAL D 1 131 ? 43.512 -8.435 81.121 1.00 26.65 131 VAL D O 1
ATOM 6959 N N . VAL D 1 132 ? 43.972 -6.710 79.744 1.00 25.65 132 VAL D N 1
ATOM 6960 C CA . VAL D 1 132 ? 42.599 -6.255 79.633 1.00 25.35 132 VAL D CA 1
ATOM 6961 C C . VAL D 1 132 ? 42.133 -6.319 78.172 1.00 22.99 132 VAL D C 1
ATOM 6962 O O . VAL D 1 132 ? 42.820 -5.828 77.280 1.00 26.51 132 VAL D O 1
ATOM 6966 N N . ASN D 1 133 ? 40.974 -6.919 77.970 1.00 22.23 133 ASN D N 1
ATOM 6967 C CA . ASN D 1 133 ? 40.236 -6.858 76.701 1.00 22.72 133 ASN D CA 1
ATOM 6968 C C . ASN D 1 133 ? 39.171 -5.767 76.735 1.00 21.94 133 ASN D C 1
ATOM 6969 O O . ASN D 1 133 ? 38.173 -5.879 77.437 1.00 23.94 133 ASN D O 1
ATOM 6974 N N . ILE D 1 134 ? 39.366 -4.721 75.955 1.00 24.52 134 ILE D N 1
ATOM 6975 C CA . ILE D 1 134 ? 38.376 -3.647 75.873 1.00 26.03 134 ILE D CA 1
ATOM 6976 C C . ILE D 1 134 ? 37.423 -3.889 74.692 1.00 25.69 134 ILE D C 1
ATOM 6977 O O . ILE D 1 134 ? 37.839 -3.812 73.538 1.00 26.32 134 ILE D O 1
ATOM 6982 N N . LYS D 1 135 ? 36.167 -4.183 75.001 1.00 26.45 135 LYS D N 1
ATOM 6983 C CA . LYS D 1 135 ? 35.123 -4.302 73.966 1.00 28.50 135 LYS D CA 1
ATOM 6984 C C . LYS D 1 135 ? 34.759 -2.904 73.456 1.00 28.49 135 LYS D C 1
ATOM 6985 O O . LYS D 1 135 ? 34.325 -2.065 74.237 1.00 26.71 135 LYS D O 1
ATOM 6991 N N . LYS D 1 136 ? 34.933 -2.665 72.149 1.00 24.94 136 LYS D N 1
ATOM 6992 C CA . LYS D 1 136 ? 34.594 -1.371 71.553 1.00 26.42 136 LYS D CA 1
ATOM 6993 C C . LYS D 1 136 ? 33.070 -1.184 71.528 1.00 26.26 136 LYS D C 1
ATOM 6994 O O . LYS D 1 136 ? 32.361 -1.973 70.936 1.00 23.79 136 LYS D O 1
ATOM 7000 N N . PRO D 1 137 ? 32.551 -0.169 72.246 1.00 26.75 137 PRO D N 1
ATOM 7001 C CA . PRO D 1 137 ? 31.107 0.028 72.168 1.00 28.57 137 PRO D CA 1
ATOM 7002 C C . PRO D 1 137 ? 30.615 0.273 70.738 1.00 24.02 137 PRO D C 1
ATOM 7003 O O . PRO D 1 137 ? 31.302 0.902 69.944 1.00 24.21 137 PRO D O 1
ATOM 7007 N N . GLN D 1 138 ? 29.423 -0.216 70.442 1.00 28.09 138 GLN D N 1
ATOM 7008 C CA . GLN D 1 138 ? 28.836 -0.055 69.103 1.00 30.89 138 GLN D CA 1
ATOM 7009 C C . GLN D 1 138 ? 28.564 1.406 68.771 1.00 30.05 138 GLN D C 1
ATOM 7010 O O . GLN D 1 138 ? 28.475 1.770 67.587 1.00 24.76 138 GLN D O 1
ATOM 7016 N N . PHE D 1 139 ? 28.486 2.235 69.819 1.00 30.49 139 PHE D N 1
ATOM 7017 C CA . PHE D 1 139 ? 28.247 3.678 69.701 1.00 32.78 139 PHE D CA 1
ATOM 7018 C C . PHE D 1 139 ? 29.523 4.523 69.690 1.00 32.45 139 PHE D C 1
ATOM 7019 O O . PHE D 1 139 ? 29.451 5.759 69.653 1.00 33.22 139 PHE D O 1
ATOM 7027 N N . LEU D 1 140 ? 30.687 3.878 69.744 1.00 31.19 140 LEU D N 1
ATOM 7028 C CA . LEU D 1 140 ? 31.960 4.592 69.771 1.00 31.62 140 LEU D CA 1
ATOM 7029 C C . LEU D 1 140 ? 32.699 4.444 68.453 1.00 31.96 140 LEU D C 1
ATOM 7030 O O . LEU D 1 140 ? 32.873 3.317 67.943 1.00 30.98 140 LEU D O 1
ATOM 7035 N N . SER D 1 141 ? 33.157 5.566 67.906 1.00 31.16 141 SER D N 1
ATOM 7036 C CA . SER D 1 141 ? 33.961 5.556 66.689 1.00 31.18 141 SER D CA 1
ATOM 7037 C C . SER D 1 141 ? 35.380 4.992 66.944 1.00 32.43 141 SER D C 1
ATOM 7038 O O . SER D 1 141 ? 35.885 5.050 68.081 1.00 29.28 141 SER D O 1
ATOM 7041 N N . PRO D 1 142 ? 36.020 4.432 65.891 1.00 31.23 142 PRO D N 1
ATOM 7042 C CA . PRO D 1 142 ? 37.347 3.840 66.065 1.00 30.83 142 PRO D CA 1
ATOM 7043 C C . PRO D 1 142 ? 38.426 4.832 66.537 1.00 30.69 142 PRO D C 1
ATOM 7044 O O . PRO D 1 142 ? 39.286 4.435 67.313 1.00 29.59 142 PRO D O 1
ATOM 7048 N N . SER D 1 143 ? 38.305 6.105 66.139 1.00 33.10 143 SER D N 1
ATOM 7049 C CA A SER D 1 143 ? 39.207 7.197 66.547 0.50 35.18 143 SER D CA 1
ATOM 7050 C CA B SER D 1 143 ? 39.254 7.145 66.564 0.50 33.86 143 SER D CA 1
ATOM 7051 C C . SER D 1 143 ? 39.057 7.602 68.015 1.00 35.97 143 SER D C 1
ATOM 7052 O O . SER D 1 143 ? 39.921 8.283 68.556 1.00 39.59 143 SER D O 1
ATOM 7057 N N . GLN D 1 144 ? 37.944 7.223 68.646 1.00 34.37 144 GLN D N 1
ATOM 7058 C CA . GLN D 1 144 ? 37.675 7.590 70.042 1.00 35.84 144 GLN D CA 1
ATOM 7059 C C . GLN D 1 144 ? 38.012 6.464 71.014 1.00 34.27 144 GLN D C 1
ATOM 7060 O O . GLN D 1 144 ? 37.979 6.650 72.219 1.00 30.20 144 GLN D O 1
ATOM 7066 N N . MET D 1 145 ? 38.367 5.302 70.476 1.00 30.86 145 MET D N 1
ATOM 7067 C CA . MET D 1 145 ? 38.907 4.213 71.291 1.00 32.11 145 MET D CA 1
ATOM 7068 C C . MET D 1 145 ? 40.127 4.689 72.115 1.00 30.05 145 MET D C 1
ATOM 7069 O O . MET D 1 145 ? 40.392 4.18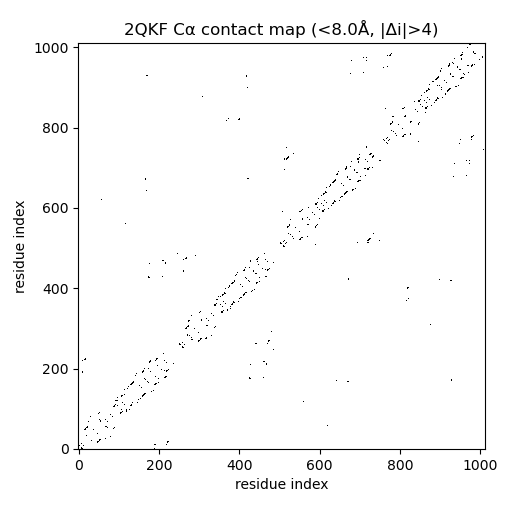2 73.219 1.00 29.17 145 MET D O 1
ATOM 7074 N N . LYS D 1 146 ? 40.860 5.667 71.584 1.00 30.94 146 LYS D N 1
ATOM 7075 C CA . LYS D 1 146 ? 42.033 6.208 72.271 1.00 32.44 146 LYS D CA 1
ATOM 7076 C C . LYS D 1 146 ? 41.690 6.829 73.626 1.00 30.29 146 LYS D C 1
ATOM 7077 O O . LYS D 1 146 ? 42.549 6.892 74.502 1.00 29.62 146 LYS D O 1
ATOM 7083 N N . ASN D 1 147 ? 40.462 7.324 73.762 1.00 28.32 147 ASN D N 1
ATOM 7084 C CA . ASN D 1 147 ? 39.981 7.923 75.000 1.00 30.45 147 ASN D CA 1
ATOM 7085 C C . ASN D 1 147 ? 39.892 6.911 76.143 1.00 30.44 147 ASN D C 1
ATOM 7086 O O . ASN D 1 147 ? 40.198 7.240 77.285 1.00 30.68 147 ASN D O 1
ATOM 7091 N N . ILE D 1 148 ? 39.500 5.674 75.821 1.00 28.96 148 ILE D N 1
ATOM 7092 C CA . ILE D 1 148 ? 39.441 4.586 76.794 1.00 27.32 148 ILE D CA 1
ATOM 7093 C C . ILE D 1 148 ? 40.852 4.118 77.138 1.00 26.88 148 ILE D C 1
ATOM 7094 O O . ILE D 1 148 ? 41.187 3.899 78.331 1.00 22.99 148 ILE D O 1
ATOM 7099 N N . VAL D 1 149 ? 41.658 3.912 76.096 1.00 25.83 149 VAL D N 1
ATOM 7100 C CA . VAL D 1 149 ? 43.073 3.576 76.243 1.00 27.19 149 VAL D CA 1
ATOM 7101 C C . VAL D 1 149 ? 43.808 4.616 77.135 1.00 27.13 149 VAL D C 1
ATOM 7102 O O . VAL D 1 149 ? 44.583 4.244 78.008 1.00 27.04 149 VAL D O 1
ATOM 7106 N N . GLU D 1 150 ? 43.556 5.900 76.895 1.00 30.03 150 GLU D N 1
ATOM 7107 C CA . GLU D 1 150 ? 44.093 6.974 77.733 1.00 30.55 150 GLU D CA 1
ATOM 7108 C C . GLU D 1 150 ? 43.771 6.767 79.219 1.00 28.92 150 GLU D C 1
ATOM 7109 O O . GLU D 1 150 ? 44.618 6.994 80.088 1.00 28.21 150 GLU D O 1
ATOM 7115 N N . LYS D 1 151 ? 42.543 6.383 79.509 1.00 27.04 151 LYS D N 1
ATOM 7116 C CA . LYS D 1 151 ? 42.124 6.216 80.896 1.00 30.97 151 LYS D CA 1
ATOM 7117 C C . LYS D 1 151 ? 42.898 5.078 81.561 1.00 31.66 151 LYS D C 1
ATOM 7118 O O . LYS D 1 151 ? 43.363 5.199 82.698 1.00 32.36 151 LYS D O 1
ATOM 7124 N N . PHE D 1 152 ? 43.003 3.954 80.859 1.00 30.06 152 PHE D N 1
ATOM 7125 C CA . PHE D 1 152 ? 43.777 2.826 81.352 1.00 27.30 152 PHE D CA 1
ATOM 7126 C C . PHE D 1 152 ? 45.250 3.213 81.553 1.00 28.16 152 PHE D C 1
ATOM 7127 O O . PHE D 1 152 ? 45.843 2.821 82.533 1.00 28.48 152 PHE D O 1
ATOM 7135 N N . HIS D 1 153 ? 45.830 3.971 80.626 1.00 28.26 153 HIS D N 1
ATOM 7136 C CA . HIS D 1 153 ? 47.226 4.445 80.763 1.00 31.06 153 HIS D CA 1
ATOM 7137 C C . HIS D 1 153 ? 47.424 5.382 81.964 1.00 32.66 153 HIS D C 1
ATOM 7138 O O . HIS D 1 153 ? 48.417 5.275 82.681 1.00 32.38 153 HIS D O 1
ATOM 7145 N N . GLU D 1 154 ? 46.474 6.292 82.168 1.00 33.16 154 GLU D N 1
ATOM 7146 C CA . GLU D 1 154 ? 46.475 7.196 83.328 1.00 35.20 154 GLU D CA 1
ATOM 7147 C C . GLU D 1 154 ? 46.356 6.376 84.630 1.00 34.88 154 GLU D C 1
ATOM 7148 O O . GLU D 1 154 ? 47.000 6.696 85.649 1.00 33.97 154 GLU D O 1
ATOM 7154 N N . ALA D 1 155 ? 45.595 5.280 84.580 1.00 31.25 155 ALA D N 1
ATOM 7155 C CA . ALA D 1 155 ? 45.467 4.377 85.725 1.00 31.68 155 ALA D CA 1
ATOM 7156 C C . ALA D 1 155 ? 46.584 3.320 85.846 1.00 32.02 155 ALA D C 1
ATOM 7157 O O . ALA D 1 155 ? 46.517 2.457 86.718 1.00 31.12 155 ALA D O 1
ATOM 7159 N N . GLY D 1 156 ? 47.588 3.387 84.971 1.00 31.63 156 GLY D N 1
ATOM 7160 C CA . GLY D 1 156 ? 48.819 2.591 85.091 1.00 32.90 156 GLY D CA 1
ATOM 7161 C C . GLY D 1 156 ? 48.872 1.214 84.440 1.00 31.97 156 GLY D C 1
ATOM 7162 O O . GLY D 1 156 ? 49.754 0.435 84.756 1.00 30.51 156 GLY D O 1
ATOM 7163 N N . ASN D 1 157 ? 47.946 0.902 83.534 1.00 31.83 157 ASN D N 1
ATOM 7164 C CA . ASN D 1 157 ? 47.918 -0.421 82.862 1.00 29.69 157 ASN D CA 1
ATOM 7165 C C . ASN D 1 157 ? 47.951 -0.209 81.345 1.00 30.90 157 ASN D C 1
ATOM 7166 O O . ASN D 1 157 ? 47.079 0.439 80.781 1.00 30.83 157 ASN D O 1
ATOM 7171 N N . GLY D 1 158 ? 48.974 -0.769 80.704 1.00 29.00 158 GLY D N 1
ATOM 7172 C CA . GLY D 1 158 ? 49.175 -0.627 79.279 1.00 29.84 158 GLY D CA 1
ATOM 7173 C C . GLY D 1 158 ? 49.048 -1.939 78.536 1.00 30.20 158 GLY D C 1
ATOM 7174 O O . GLY D 1 158 ? 49.337 -1.985 77.344 1.00 30.54 158 GLY D O 1
ATOM 7175 N N . LYS D 1 159 ? 48.566 -2.976 79.227 1.00 30.16 159 LYS D N 1
ATOM 7176 C CA . LYS D 1 159 ? 48.398 -4.311 78.640 1.00 32.20 159 LYS D CA 1
ATOM 7177 C C . LYS D 1 159 ? 46.972 -4.475 78.138 1.00 28.65 159 LYS D C 1
ATOM 7178 O O . LYS D 1 159 ? 46.164 -5.215 78.699 1.00 28.90 159 LYS D O 1
ATOM 7184 N N . LEU D 1 160 ? 46.695 -3.802 77.029 1.00 27.46 160 LEU D N 1
ATOM 7185 C CA . LEU D 1 160 ? 45.333 -3.622 76.573 1.00 27.07 160 LEU D CA 1
ATOM 7186 C C . LEU D 1 160 ? 45.149 -4.197 75.182 1.00 24.17 160 LEU D C 1
ATOM 7187 O O . LEU D 1 160 ? 45.974 -3.978 74.284 1.00 26.39 160 LEU D O 1
ATOM 7192 N N . ILE D 1 161 ? 44.037 -4.891 75.033 1.00 25.29 161 ILE D N 1
ATOM 7193 C CA . ILE D 1 161 ? 43.586 -5.432 73.760 1.00 25.71 161 ILE D CA 1
ATOM 7194 C C . ILE D 1 161 ? 42.331 -4.649 73.345 1.00 24.31 161 ILE D C 1
ATOM 7195 O O . ILE D 1 161 ? 41.455 -4.326 74.173 1.00 26.03 161 ILE D O 1
ATOM 7200 N N . LEU D 1 162 ? 42.274 -4.307 72.066 1.00 25.30 162 LEU D N 1
ATOM 7201 C CA . LEU D 1 162 ? 41.114 -3.623 71.490 1.00 25.72 162 LEU D CA 1
ATOM 7202 C C . LEU D 1 162 ? 40.255 -4.602 70.693 1.00 25.75 162 LEU D C 1
ATOM 7203 O O . LEU D 1 162 ? 40.728 -5.192 69.708 1.00 25.79 162 LEU D O 1
ATOM 7208 N N . CYS D 1 163 ? 39.004 -4.761 71.098 1.00 24.33 163 CYS D N 1
ATOM 7209 C CA . CYS D 1 163 ? 38.136 -5.771 70.513 1.00 24.98 163 CYS D CA 1
ATOM 7210 C C . CYS D 1 163 ? 36.941 -5.158 69.766 1.00 24.24 163 CYS D C 1
ATOM 7211 O O . CYS D 1 163 ? 35.978 -4.647 70.365 1.00 26.42 163 CYS D O 1
ATOM 7214 N N . GLU D 1 164 ? 37.017 -5.229 68.449 1.00 21.48 164 GLU D N 1
ATOM 7215 C CA . GLU D 1 164 ? 35.901 -4.847 67.570 1.00 21.83 164 GLU D CA 1
ATOM 7216 C C . GLU D 1 164 ? 34.678 -5.746 67.725 1.00 22.33 164 GLU D C 1
ATOM 7217 O O . GLU D 1 164 ? 34.819 -6.977 67.706 1.00 25.05 164 GLU D O 1
ATOM 7223 N N . ARG D 1 165 ? 33.487 -5.143 67.819 1.00 23.26 165 ARG D N 1
ATOM 7224 C CA . ARG D 1 165 ? 32.239 -5.920 67.857 1.00 23.67 165 ARG D CA 1
ATOM 7225 C C . ARG D 1 165 ? 31.085 -5.319 67.035 1.00 23.46 165 ARG D C 1
ATOM 7226 O O . ARG D 1 165 ? 29.933 -5.659 67.253 1.00 25.58 165 ARG D O 1
ATOM 7234 N N . GLY D 1 166 ? 31.412 -4.466 66.076 1.00 23.76 166 GLY D N 1
ATOM 7235 C CA . GLY D 1 166 ? 30.413 -3.811 65.218 1.00 23.55 166 GLY D CA 1
ATOM 7236 C C . GLY D 1 166 ? 30.041 -2.424 65.682 1.00 25.02 166 GLY D C 1
ATOM 7237 O O . GLY D 1 166 ? 30.288 -2.055 66.834 1.00 23.11 166 GLY D O 1
ATOM 7238 N N . SER D 1 167 ? 29.407 -1.677 64.774 1.00 24.15 167 SER D N 1
ATOM 7239 C CA . SER D 1 167 ? 29.023 -0.291 65.012 1.00 24.96 167 SER D CA 1
ATOM 7240 C C . SER D 1 167 ? 27.540 -0.161 64.703 1.00 24.96 167 SER D C 1
ATOM 7241 O O . SER D 1 167 ? 27.016 -0.787 63.767 1.00 25.42 167 SER D O 1
ATOM 7244 N N . SER D 1 168 ? 26.841 0.631 65.522 1.00 26.74 168 SER D N 1
ATOM 7245 C CA A SER D 1 168 ? 25.413 0.849 65.339 0.50 23.68 168 SER D CA 1
ATOM 7246 C CA B SER D 1 168 ? 25.423 0.878 65.338 0.50 26.34 168 SER D CA 1
ATOM 7247 C C . SER D 1 168 ? 25.119 1.408 63.930 1.00 23.71 168 SER D C 1
ATOM 7248 O O . SER D 1 168 ? 25.744 2.371 63.486 1.00 22.34 168 SER D O 1
ATOM 7253 N N . PHE D 1 169 ? 24.136 0.804 63.273 1.00 21.86 169 PHE D N 1
ATOM 7254 C CA . PHE D 1 169 ? 23.758 1.122 61.900 1.00 23.77 169 PHE D CA 1
ATOM 7255 C C . PHE D 1 169 ? 22.241 1.218 61.793 1.00 25.70 169 PHE D C 1
ATOM 7256 O O . PHE D 1 169 ? 21.540 0.235 61.544 1.00 27.26 169 PHE D O 1
ATOM 7264 N N . GLY D 1 170 ? 21.746 2.438 61.962 1.00 26.64 170 GLY D N 1
ATOM 7265 C CA . GLY D 1 170 ? 20.326 2.673 62.151 1.00 26.95 170 GLY D CA 1
ATOM 7266 C C . GLY D 1 170 ? 19.843 1.997 63.426 1.00 26.36 170 GLY D C 1
ATOM 7267 O O . GLY D 1 170 ? 20.593 1.891 64.401 1.00 30.21 170 GLY D O 1
ATOM 7268 N N . TYR D 1 171 ? 18.607 1.510 63.426 1.00 26.77 171 TYR D N 1
ATOM 7269 C CA . TYR D 1 171 ? 18.079 0.796 64.590 1.00 26.41 171 TYR D CA 1
ATOM 7270 C C . TYR D 1 171 ? 18.321 -0.708 64.475 1.00 29.88 171 TYR D C 1
ATOM 7271 O O . TYR D 1 171 ? 18.223 -1.281 63.388 1.00 29.73 171 TYR D O 1
ATOM 7280 N N . ASP D 1 172 ? 18.634 -1.332 65.609 1.00 31.84 172 ASP D N 1
ATOM 7281 C CA . ASP D 1 172 ? 18.648 -2.802 65.754 1.00 36.67 172 ASP D CA 1
ATOM 7282 C C . ASP D 1 172 ? 19.519 -3.525 64.743 1.00 35.51 172 ASP D C 1
ATOM 7283 O O . ASP D 1 172 ? 19.211 -4.655 64.366 1.00 39.14 172 ASP D O 1
ATOM 7288 N N . ASN D 1 173 ? 20.574 -2.878 64.280 1.00 30.48 173 ASN D N 1
ATOM 7289 C CA . ASN D 1 173 ? 21.455 -3.489 63.295 1.00 29.84 173 ASN D CA 1
ATOM 7290 C C . ASN D 1 173 ? 22.866 -2.998 63.504 1.00 26.69 173 ASN D C 1
ATOM 7291 O O . ASN D 1 173 ? 23.071 -1.900 64.010 1.00 25.89 173 ASN D O 1
ATOM 7296 N N . LEU D 1 174 ? 23.839 -3.816 63.129 1.00 25.85 174 LEU D N 1
ATOM 7297 C CA . LEU D 1 174 ? 25.241 -3.453 63.257 1.00 24.00 174 LEU D CA 1
ATOM 7298 C C . LEU D 1 174 ? 25.973 -3.632 61.931 1.00 24.52 174 LEU D C 1
ATOM 7299 O O . LEU D 1 174 ? 25.591 -4.489 61.108 1.00 24.67 174 LEU D O 1
ATOM 7304 N N . VAL D 1 175 ? 26.995 -2.813 61.736 1.00 24.19 175 VAL D N 1
ATOM 7305 C CA A VAL D 1 175 ? 27.916 -2.947 60.613 0.50 23.07 175 VAL D CA 1
ATOM 7306 C CA B VAL D 1 175 ? 27.927 -2.984 60.619 0.50 24.92 175 VAL D CA 1
ATOM 7307 C C . VAL D 1 175 ? 29.349 -2.900 61.140 1.00 23.75 175 VAL D C 1
ATOM 7308 O O . VAL D 1 175 ? 29.645 -2.117 62.042 1.00 24.41 175 VAL D O 1
ATOM 7315 N N . VAL D 1 176 ? 30.224 -3.742 60.583 1.00 24.11 176 VAL D N 1
ATOM 7316 C CA . VAL D 1 176 ? 31.635 -3.715 60.899 1.00 23.89 176 VAL D CA 1
ATOM 7317 C C . VAL D 1 176 ? 32.369 -2.892 59.848 1.00 24.83 176 VAL D C 1
ATOM 7318 O O . VAL D 1 176 ? 32.448 -3.267 58.670 1.00 23.68 176 VAL D O 1
ATOM 7322 N N . ASP D 1 177 ? 32.914 -1.769 60.299 1.00 22.32 177 ASP D N 1
ATOM 7323 C CA . ASP D 1 177 ? 33.736 -0.936 59.475 1.00 22.11 177 ASP D CA 1
ATOM 7324 C C . ASP D 1 177 ? 35.175 -1.517 59.402 1.00 23.70 177 ASP D C 1
ATOM 7325 O O . ASP D 1 177 ? 35.979 -1.428 60.333 1.00 20.23 177 ASP D O 1
ATOM 7330 N N . MET D 1 178 ? 35.503 -2.093 58.249 1.00 22.88 178 MET D N 1
ATOM 7331 C CA . MET D 1 178 ? 36.811 -2.741 58.063 1.00 22.99 178 MET D CA 1
ATOM 7332 C C . MET D 1 178 ? 37.981 -1.743 58.128 1.00 22.38 178 MET D C 1
ATOM 7333 O O . MET D 1 178 ? 39.125 -2.109 58.385 1.00 24.52 178 MET D O 1
ATOM 7338 N N . LEU D 1 179 ? 37.692 -0.462 57.910 1.00 24.16 179 LEU D N 1
ATOM 7339 C CA . LEU D 1 179 ? 38.684 0.563 58.101 1.00 23.92 179 LEU D CA 1
ATOM 7340 C C . LEU D 1 179 ? 38.962 0.910 59.571 1.00 23.63 179 LEU D C 1
ATOM 7341 O O . LEU D 1 179 ? 39.981 1.526 59.857 1.00 23.75 179 LEU D O 1
ATOM 7346 N N . GLY D 1 180 ? 38.080 0.517 60.478 1.00 24.51 180 GLY D N 1
ATOM 7347 C CA . GLY D 1 180 ? 38.227 0.872 61.889 1.00 26.47 180 GLY D CA 1
ATOM 7348 C C . GLY D 1 180 ? 39.423 0.193 62.536 1.00 25.93 180 GLY D C 1
ATOM 7349 O O . GLY D 1 180 ? 40.051 0.754 63.422 1.00 22.26 180 GLY D O 1
ATOM 7350 N N . PHE D 1 181 ? 39.739 -1.018 62.081 1.00 25.24 181 PHE D N 1
ATOM 7351 C CA . PHE D 1 181 ? 40.927 -1.722 62.554 1.00 24.67 181 PHE D CA 1
ATOM 7352 C C . PHE D 1 181 ? 42.208 -0.911 62.414 1.00 25.29 181 PHE D C 1
ATOM 7353 O O . PHE D 1 181 ? 42.978 -0.758 63.374 1.00 24.38 181 PHE D O 1
ATOM 7361 N N . GLY D 1 182 ? 42.439 -0.388 61.214 1.00 25.48 182 GLY D N 1
ATOM 7362 C CA . GLY D 1 182 ? 43.599 0.432 60.943 1.00 27.13 182 GLY D CA 1
ATOM 7363 C C . GLY D 1 182 ? 43.621 1.738 61.716 1.00 24.96 182 GLY D C 1
ATOM 7364 O O . GLY D 1 182 ? 44.683 2.174 62.147 1.00 27.91 182 GLY D O 1
ATOM 7365 N N . VAL D 1 183 ? 42.457 2.354 61.886 1.00 24.56 183 VAL D N 1
ATOM 7366 C CA . VAL D 1 183 ? 42.313 3.601 62.667 1.00 27.44 183 VAL D CA 1
ATOM 7367 C C . VAL D 1 183 ? 42.734 3.333 64.108 1.00 24.55 183 VAL D C 1
ATOM 7368 O O . VAL D 1 183 ? 43.469 4.115 64.693 1.00 27.13 183 VAL D O 1
ATOM 7372 N N . MET D 1 184 ? 42.283 2.204 64.654 1.00 24.43 184 MET D N 1
ATOM 7373 C CA . MET D 1 184 ? 42.605 1.822 66.029 1.00 25.99 184 MET D CA 1
ATOM 7374 C C . MET D 1 184 ? 44.089 1.531 66.204 1.00 27.11 184 MET D C 1
ATOM 7375 O O . MET D 1 184 ? 44.688 1.946 67.208 1.00 25.13 184 MET D O 1
ATOM 7380 N N . LYS D 1 185 ? 44.689 0.834 65.233 1.00 27.43 185 LYS D N 1
ATOM 7381 C CA . LYS D 1 185 ? 46.129 0.586 65.264 1.00 29.24 185 LYS D CA 1
ATOM 7382 C C . LYS D 1 185 ? 46.910 1.914 65.280 1.00 30.48 185 LYS D C 1
ATOM 7383 O O . LYS D 1 185 ? 47.799 2.118 66.111 1.00 29.89 185 LYS D O 1
ATOM 7389 N N . GLN D 1 186 ? 46.548 2.809 64.367 1.00 32.94 186 GLN D N 1
ATOM 7390 C CA . GLN D 1 186 ? 47.253 4.087 64.172 1.00 37.18 186 GLN D CA 1
ATOM 7391 C C . GLN D 1 186 ? 47.127 5.046 65.367 1.00 36.02 186 GLN D C 1
ATOM 7392 O O . GLN D 1 186 ? 48.078 5.744 65.719 1.00 38.87 186 GLN D O 1
ATOM 7398 N N . THR D 1 187 ? 45.950 5.065 65.981 1.00 32.13 187 THR D N 1
ATOM 7399 C CA . THR D 1 187 ? 45.646 6.032 67.018 1.00 32.68 187 THR D CA 1
ATOM 7400 C C . THR D 1 187 ? 45.848 5.518 68.445 1.00 30.47 187 THR D C 1
ATOM 7401 O O . THR D 1 187 ? 45.899 6.326 69.371 1.00 29.76 187 THR D O 1
ATOM 7405 N N . CYS D 1 188 ? 45.988 4.201 68.622 1.00 29.69 188 CYS D N 1
ATOM 7406 C CA . CYS D 1 188 ? 46.161 3.604 69.955 1.00 29.72 188 CYS D CA 1
ATOM 7407 C C . CYS D 1 188 ? 47.486 2.861 70.139 1.00 30.22 188 CYS D C 1
ATOM 7408 O O . CYS D 1 188 ? 47.548 1.874 70.859 1.00 31.69 188 CYS D O 1
ATOM 7411 N N . GLY D 1 189 ? 48.537 3.335 69.473 1.00 30.94 189 GLY D N 1
ATOM 7412 C CA . GLY D 1 189 ? 49.902 2.823 69.672 1.00 31.94 189 GLY D CA 1
ATOM 7413 C C . GLY D 1 189 ? 50.120 1.389 69.227 1.00 32.82 189 GLY D C 1
ATOM 7414 O O . GLY D 1 189 ? 50.929 0.683 69.823 1.00 33.43 189 GLY D O 1
ATOM 7415 N N . ASN D 1 190 ? 49.395 0.955 68.190 1.00 32.75 190 ASN D N 1
ATOM 7416 C CA . ASN D 1 190 ? 49.491 -0.425 67.659 1.00 32.69 190 ASN D CA 1
ATOM 7417 C C . ASN D 1 190 ? 49.333 -1.519 68.739 1.00 30.57 190 ASN D C 1
ATOM 7418 O O . ASN D 1 190 ? 49.960 -2.582 68.677 1.00 28.39 190 ASN D O 1
ATOM 7423 N N . LEU D 1 191 ? 48.459 -1.264 69.712 1.00 28.67 191 LEU D N 1
ATOM 7424 C CA . LEU D 1 191 ? 48.032 -2.290 70.647 1.00 29.20 191 LEU D CA 1
ATOM 7425 C C . LEU D 1 191 ? 47.339 -3.431 69.870 1.00 27.23 191 LEU D C 1
ATOM 7426 O O . LEU D 1 191 ? 46.786 -3.191 68.787 1.00 26.63 191 LEU D O 1
ATOM 7431 N N . PRO D 1 192 ? 47.347 -4.669 70.423 1.00 27.05 192 PRO D N 1
ATOM 7432 C CA . PRO D 1 192 ? 46.644 -5.784 69.767 1.00 25.78 192 PRO D CA 1
ATOM 7433 C C . PRO D 1 192 ? 45.155 -5.495 69.547 1.00 24.57 192 PRO D C 1
ATOM 7434 O O . PRO D 1 192 ? 44.454 -5.054 70.472 1.00 23.54 192 PRO D O 1
ATOM 7438 N N . VAL D 1 193 ? 44.716 -5.697 68.306 1.00 24.21 193 VAL D N 1
ATOM 7439 C CA . VAL D 1 193 ? 43.338 -5.568 67.907 1.00 24.89 193 VAL D CA 1
ATOM 7440 C C . VAL D 1 193 ? 42.800 -6.945 67.552 1.00 23.28 193 VAL D C 1
ATOM 7441 O O . VAL D 1 193 ? 43.420 -7.704 66.795 1.00 24.31 193 VAL D O 1
ATOM 7445 N N . ILE D 1 194 ? 41.670 -7.280 68.145 1.00 23.38 194 ILE D N 1
ATOM 7446 C CA . ILE D 1 194 ? 40.994 -8.527 67.846 1.00 22.85 194 ILE D CA 1
ATOM 7447 C C . ILE D 1 194 ? 39.571 -8.245 67.392 1.00 25.22 194 ILE D C 1
ATOM 7448 O O . ILE D 1 194 ? 39.041 -7.136 67.573 1.00 25.94 194 ILE D O 1
ATOM 7453 N N . PHE D 1 195 ? 38.941 -9.269 66.817 1.00 23.42 195 PHE D N 1
ATOM 7454 C CA . PHE D 1 195 ? 37.641 -9.136 66.194 1.00 23.64 195 PHE D CA 1
ATOM 7455 C C . PHE D 1 195 ? 36.671 -10.137 66.777 1.00 25.40 195 PHE D C 1
ATOM 7456 O O . PHE D 1 195 ? 36.832 -11.334 66.583 1.00 23.89 195 PHE D O 1
ATOM 7464 N N . ASP D 1 196 ? 35.665 -9.633 67.495 1.00 23.83 196 ASP D N 1
ATOM 7465 C CA . ASP D 1 196 ? 34.510 -10.422 67.951 1.00 25.36 196 ASP D CA 1
ATOM 7466 C C . ASP D 1 196 ? 33.478 -10.531 66.824 1.00 23.03 196 ASP D C 1
ATOM 7467 O O . ASP D 1 196 ? 32.575 -9.700 66.674 1.00 21.65 196 ASP D O 1
ATOM 7472 N N . VAL D 1 197 ? 33.587 -11.611 66.060 1.00 23.02 197 VAL D N 1
ATOM 7473 C CA . VAL D 1 197 ? 32.716 -11.799 64.923 1.00 26.23 197 VAL D CA 1
ATOM 7474 C C . VAL D 1 197 ? 31.312 -12.184 65.394 1.00 25.67 197 VAL D C 1
ATOM 7475 O O . VAL D 1 197 ? 30.324 -11.784 64.792 1.00 25.99 197 VAL D O 1
ATOM 7479 N N . THR D 1 198 ? 31.233 -12.931 66.499 1.00 25.22 198 THR D N 1
ATOM 7480 C CA . THR D 1 198 ? 29.964 -13.415 67.011 1.00 25.51 198 THR D CA 1
ATOM 7481 C C . THR D 1 198 ? 28.987 -12.275 67.372 1.00 25.73 198 THR D C 1
ATOM 7482 O O . THR D 1 198 ? 27.823 -12.289 66.961 1.00 24.34 198 THR D O 1
ATOM 7486 N N . HIS D 1 199 ? 29.460 -11.281 68.108 1.00 26.23 199 HIS D N 1
ATOM 7487 C CA . HIS D 1 199 ? 28.569 -10.204 68.550 1.00 27.33 199 HIS D CA 1
ATOM 7488 C C . HIS D 1 199 ? 28.353 -9.160 67.435 1.00 30.12 199 HIS D C 1
ATOM 7489 O O . HIS D 1 199 ? 27.313 -8.485 67.415 1.00 30.48 199 HIS D O 1
ATOM 7496 N N . SER D 1 200 ? 29.289 -9.107 66.484 1.00 30.06 200 SER D N 1
ATOM 7497 C CA . SER D 1 200 ? 29.177 -8.274 65.285 1.00 29.71 200 SER D CA 1
ATOM 7498 C C . SER D 1 200 ? 27.987 -8.669 64.385 1.00 33.45 200 SER D C 1
ATOM 7499 O O . SER D 1 200 ? 27.469 -7.856 63.617 1.00 32.40 200 SER D O 1
ATOM 7502 N N . LEU D 1 201 ? 27.543 -9.916 64.497 1.00 35.40 201 LEU D N 1
ATOM 7503 C CA . LEU D 1 201 ? 26.488 -10.433 63.630 1.00 39.45 201 LEU D CA 1
ATOM 7504 C C . LEU D 1 201 ? 25.095 -10.117 64.146 1.00 46.78 201 LEU D C 1
ATOM 7505 O O . LEU D 1 201 ? 24.116 -10.279 63.413 1.00 52.46 201 LEU D O 1
ATOM 7510 N N . GLN D 1 202 ? 25.001 -9.662 65.392 1.00 52.18 202 GLN D N 1
ATOM 7511 C CA . GLN D 1 202 ? 23.707 -9.370 66.013 1.00 56.49 202 GLN D CA 1
ATOM 7512 C C . GLN D 1 202 ? 22.916 -8.305 65.248 1.00 58.98 202 GLN D C 1
ATOM 7513 O O . GLN D 1 202 ? 23.467 -7.301 64.790 1.00 59.23 202 GLN D O 1
ATOM 7519 N N . THR D 1 203 ? 21.618 -8.550 65.095 1.00 61.94 203 THR D N 1
ATOM 7520 C CA . THR D 1 203 ? 20.763 -7.700 64.273 1.00 63.49 203 THR D CA 1
ATOM 7521 C C . THR D 1 203 ? 19.294 -7.945 64.592 1.00 64.42 203 THR D C 1
ATOM 7522 O O . THR D 1 203 ? 18.889 -9.087 64.803 1.00 66.07 203 THR D O 1
ATOM 7526 N N . ALA D 1 216 ? 26.753 -18.975 57.607 1.00 52.71 216 ALA D N 1
ATOM 7527 C CA . ALA D 1 216 ? 27.759 -18.883 56.549 1.00 49.43 216 ALA D CA 1
ATOM 7528 C C . ALA D 1 216 ? 28.324 -17.469 56.477 1.00 46.98 216 ALA D C 1
ATOM 7529 O O . ALA D 1 216 ? 29.480 -17.244 56.004 1.00 44.12 216 ALA D O 1
ATOM 7531 N N . GLN D 1 217 ? 27.534 -16.513 56.977 1.00 45.21 217 GLN D N 1
ATOM 7532 C CA . GLN D 1 217 ? 27.995 -15.126 57.010 1.00 40.42 217 GLN D CA 1
ATOM 7533 C C . GLN D 1 217 ? 29.084 -14.921 58.059 1.00 32.36 217 GLN D C 1
ATOM 7534 O O . GLN D 1 217 ? 29.905 -14.037 57.885 1.00 29.05 217 GLN D O 1
ATOM 7540 N N . ALA D 1 218 ? 29.127 -15.757 59.102 1.00 29.90 218 ALA D N 1
ATOM 7541 C CA . ALA D 1 218 ? 30.184 -15.677 60.116 1.00 24.95 218 ALA D CA 1
ATOM 7542 C C . ALA D 1 218 ? 31.576 -15.923 59.531 1.00 24.76 218 ALA D C 1
ATOM 7543 O O . ALA D 1 218 ? 32.547 -15.254 59.900 1.00 24.11 218 ALA D O 1
ATOM 7545 N N . LEU D 1 219 ? 31.699 -16.880 58.618 1.00 25.48 219 LEU D N 1
ATOM 7546 C CA . LEU D 1 219 ? 33.002 -17.140 57.995 1.00 27.11 219 LEU D CA 1
ATOM 7547 C C . LEU D 1 219 ? 33.449 -15.963 57.099 1.00 24.56 219 LEU D C 1
ATOM 7548 O O . LEU D 1 219 ? 34.563 -15.483 57.189 1.00 22.39 219 LEU D O 1
ATOM 7553 N N . ASP D 1 220 ? 32.543 -15.478 56.272 1.00 26.71 220 ASP D N 1
ATOM 7554 C CA . ASP D 1 220 ? 32.870 -14.392 55.378 1.00 27.18 220 ASP D CA 1
ATOM 7555 C C . ASP D 1 220 ? 33.278 -13.138 56.164 1.00 24.56 220 ASP D C 1
ATOM 7556 O O . ASP D 1 220 ? 34.262 -12.492 55.825 1.00 23.66 220 ASP D O 1
ATOM 7561 N N . LEU D 1 221 ? 32.543 -12.825 57.227 1.00 25.80 221 LEU D N 1
ATOM 7562 C CA . LEU D 1 221 ? 32.823 -11.642 58.020 1.00 24.64 221 LEU D CA 1
ATOM 7563 C C . LEU D 1 221 ? 34.153 -11.787 58.749 1.00 21.53 221 LEU D C 1
ATOM 7564 O O . LEU D 1 221 ? 34.953 -10.867 58.784 1.00 21.92 221 LEU D O 1
ATOM 7569 N N . ALA D 1 222 ? 34.388 -12.984 59.297 1.00 21.48 222 ALA D N 1
ATOM 7570 C CA . ALA D 1 222 ? 35.627 -13.307 59.999 1.00 23.27 222 ALA D CA 1
ATOM 7571 C C . ALA D 1 222 ? 36.831 -13.192 59.077 1.00 20.80 222 ALA D C 1
ATOM 7572 O O . ALA D 1 222 ? 37.836 -12.566 59.423 1.00 24.05 222 ALA D O 1
ATOM 7574 N N . LEU D 1 223 ? 36.716 -13.759 57.880 1.00 20.18 223 LEU D N 1
ATOM 7575 C CA . LEU D 1 223 ? 37.774 -13.695 56.873 1.00 21.77 223 LEU D CA 1
ATOM 7576 C C . LEU D 1 223 ? 38.094 -12.242 56.464 1.00 18.56 223 LEU D C 1
ATOM 7577 O O . LEU D 1 223 ? 39.261 -11.860 56.401 1.00 19.67 223 LEU D O 1
ATOM 7582 N N . ALA D 1 224 ? 37.049 -11.449 56.232 1.00 22.77 224 ALA D N 1
ATOM 7583 C CA . ALA D 1 224 ? 37.208 -10.034 55.893 1.00 21.46 224 ALA D CA 1
ATOM 7584 C C . ALA D 1 224 ? 37.987 -9.271 56.962 1.00 20.60 224 ALA D C 1
ATOM 7585 O O . ALA D 1 224 ? 38.896 -8.543 56.646 1.00 20.86 224 ALA D O 1
ATOM 7587 N N . GLY D 1 225 ? 37.613 -9.458 58.230 1.00 22.83 225 GLY D N 1
ATOM 7588 C CA . GLY D 1 225 ? 38.275 -8.778 59.338 1.00 23.95 225 GLY D CA 1
ATOM 7589 C C . GLY D 1 225 ? 39.709 -9.202 59.441 1.00 22.36 225 GLY D C 1
ATOM 7590 O O . GLY D 1 225 ? 40.591 -8.362 59.586 1.00 22.87 225 GLY D O 1
ATOM 7591 N N . MET D 1 226 ? 39.963 -10.514 59.363 1.00 24.13 226 MET D N 1
ATOM 7592 C CA . MET D 1 226 ? 41.334 -11.016 59.512 1.00 22.95 226 MET D CA 1
ATOM 7593 C C . MET D 1 226 ? 42.223 -10.596 58.329 1.00 21.83 226 MET D C 1
ATOM 7594 O O . MET D 1 226 ? 43.437 -10.456 58.478 1.00 21.94 226 MET D O 1
ATOM 7599 N N . ALA D 1 227 ? 41.613 -10.306 57.181 1.00 22.81 227 ALA D N 1
ATOM 7600 C CA . ALA D 1 227 ? 42.356 -9.777 56.033 1.00 22.65 227 ALA D CA 1
ATOM 7601 C C . ALA D 1 227 ? 43.038 -8.446 56.285 1.00 22.89 227 ALA D C 1
ATOM 7602 O O . ALA D 1 227 ? 44.011 -8.103 55.604 1.00 24.40 227 ALA D O 1
ATOM 7604 N N . THR D 1 228 ? 42.571 -7.706 57.297 1.00 21.23 228 THR D N 1
ATOM 7605 C CA . THR D 1 228 ? 43.150 -6.438 57.661 1.00 22.28 228 THR D CA 1
ATOM 7606 C C . THR D 1 228 ? 44.338 -6.553 58.639 1.00 25.01 228 THR D C 1
ATOM 7607 O O . THR D 1 228 ? 44.907 -5.528 59.040 1.00 26.10 228 THR D O 1
ATOM 7611 N N . ARG D 1 229 ? 44.695 -7.787 58.996 1.00 25.98 229 ARG D N 1
ATOM 7612 C CA . ARG D 1 229 ? 45.932 -8.096 59.716 1.00 27.89 229 ARG D CA 1
ATOM 7613 C C . ARG D 1 229 ? 45.729 -7.816 61.214 1.00 24.52 229 ARG D C 1
ATOM 7614 O O . ARG D 1 229 ? 46.032 -6.738 61.703 1.00 24.81 229 ARG D O 1
ATOM 7622 N N . LEU D 1 230 ? 45.212 -8.813 61.915 1.00 23.76 230 LEU D N 1
ATOM 7623 C CA . LEU D 1 230 ? 44.767 -8.657 63.298 1.00 22.54 230 LEU D CA 1
ATOM 7624 C C . LEU D 1 230 ? 45.417 -9.654 64.263 1.00 27.27 230 LEU D C 1
ATOM 7625 O O . LEU D 1 230 ? 45.799 -10.782 63.889 1.00 24.61 230 LEU D O 1
ATOM 7630 N N . ALA D 1 231 ? 45.523 -9.226 65.521 1.00 25.38 231 ALA D N 1
ATOM 7631 C CA . ALA D 1 231 ? 46.137 -10.038 66.563 1.00 25.46 231 ALA D CA 1
ATOM 7632 C C . ALA D 1 231 ? 45.329 -11.315 66.882 1.00 22.81 231 ALA D C 1
ATOM 7633 O O . ALA D 1 231 ? 45.877 -12.308 67.362 1.00 27.53 231 ALA D O 1
ATOM 7635 N N . GLY D 1 232 ? 44.024 -11.280 66.670 1.00 22.17 232 GLY D N 1
ATOM 7636 C CA . GLY D 1 232 ? 43.168 -12.379 67.059 1.00 22.83 232 GLY D CA 1
ATOM 7637 C C . GLY D 1 232 ? 41.711 -12.303 66.672 1.00 23.02 232 GLY D C 1
ATOM 7638 O O . GLY D 1 232 ? 41.226 -11.279 66.161 1.00 24.89 232 GLY D O 1
ATOM 7639 N N . LEU D 1 233 ? 41.049 -13.441 66.876 1.00 23.26 233 LEU D N 1
ATOM 7640 C CA . LEU D 1 233 ? 39.650 -13.655 66.568 1.00 24.00 233 LEU D CA 1
ATOM 7641 C C . LEU D 1 233 ? 38.961 -14.102 67.842 1.00 23.61 233 LEU D C 1
ATOM 7642 O O . LEU D 1 233 ? 39.457 -14.961 68.575 1.00 24.37 233 LEU D O 1
ATOM 7647 N N . PHE D 1 234 ? 37.805 -13.515 68.069 1.00 26.73 234 PHE D N 1
ATOM 7648 C CA . PHE D 1 234 ? 37.017 -13.740 69.259 1.00 27.45 234 PHE D CA 1
ATOM 7649 C C . PHE D 1 234 ? 35.686 -14.336 68.791 1.00 28.32 234 PHE D C 1
ATOM 7650 O O . PHE D 1 234 ? 34.946 -13.751 67.973 1.00 26.99 234 PHE D O 1
ATOM 7658 N N . LEU D 1 235 ? 35.378 -15.534 69.262 1.00 30.20 235 LEU D N 1
ATOM 7659 C CA . LEU D 1 235 ? 34.112 -16.160 68.888 1.00 34.08 235 LEU D CA 1
ATOM 7660 C C . LEU D 1 235 ? 33.536 -17.111 69.914 1.00 36.39 235 LEU D C 1
ATOM 7661 O O . LEU D 1 235 ? 34.246 -17.604 70.809 1.00 32.90 235 LEU D O 1
ATOM 7666 N N . GLU D 1 236 ? 32.240 -17.356 69.747 1.00 37.64 236 GLU D N 1
ATOM 7667 C CA . GLU D 1 236 ? 31.482 -18.283 70.559 1.00 40.45 236 GLU D CA 1
ATOM 7668 C C . GLU D 1 236 ? 30.888 -19.386 69.695 1.00 42.95 236 GLU D C 1
ATOM 7669 O O . GLU D 1 236 ? 30.577 -19.183 68.505 1.00 42.03 236 GLU D O 1
ATOM 7675 N N . SER D 1 237 ? 30.757 -20.554 70.315 1.00 43.90 237 SER D N 1
ATOM 7676 C CA A SER D 1 237 ? 30.136 -21.721 69.699 0.50 45.99 237 SER D CA 1
ATOM 7677 C CA B SER D 1 237 ? 30.127 -21.707 69.685 0.50 45.91 237 SER D CA 1
ATOM 7678 C C . SER D 1 237 ? 28.986 -22.189 70.576 1.00 48.24 237 SER D C 1
ATOM 7679 O O . SER D 1 237 ? 28.898 -21.796 71.738 1.00 48.04 237 SER D O 1
ATOM 7684 N N . HIS D 1 238 ? 28.112 -23.033 70.028 1.00 53.12 238 HIS D N 1
ATOM 7685 C CA . HIS D 1 238 ? 27.033 -23.656 70.822 1.00 57.39 238 HIS D CA 1
ATOM 7686 C C . HIS D 1 238 ? 27.119 -25.190 70.755 1.00 58.33 238 HIS D C 1
ATOM 7687 O O . HIS D 1 238 ? 27.587 -25.759 69.761 1.00 57.78 238 HIS D O 1
ATOM 7694 N N . ALA D 1 251 ? 26.109 -17.831 67.649 1.00 51.15 251 ALA D N 1
ATOM 7695 C CA . ALA D 1 251 ? 27.211 -18.756 67.914 1.00 50.47 251 ALA D CA 1
ATOM 7696 C C . ALA D 1 251 ? 27.360 -19.825 66.822 1.00 50.42 251 ALA D C 1
ATOM 7697 O O . ALA D 1 251 ? 26.373 -20.278 66.231 1.00 50.28 251 ALA D O 1
ATOM 7699 N N . LEU D 1 252 ? 28.604 -20.230 66.581 1.00 49.28 252 LEU D N 1
ATOM 7700 C CA . LEU D 1 252 ? 28.934 -21.261 65.588 1.00 49.22 252 LEU D CA 1
ATOM 7701 C C . LEU D 1 252 ? 28.600 -22.674 66.108 1.00 48.41 252 LEU D C 1
ATOM 7702 O O . LEU D 1 252 ? 28.857 -22.982 67.270 1.00 44.94 252 LEU D O 1
ATOM 7707 N N . PRO D 1 253 ? 28.008 -23.537 65.261 1.00 47.57 253 PRO D N 1
ATOM 7708 C CA . PRO D 1 253 ? 27.948 -24.952 65.685 1.00 46.26 253 PRO D CA 1
ATOM 7709 C C . PRO D 1 253 ? 29.335 -25.529 65.996 1.00 43.73 253 PRO D C 1
ATOM 7710 O O . PRO D 1 253 ? 30.246 -25.465 65.167 1.00 41.43 253 PRO D O 1
ATOM 7714 N N . LEU D 1 254 ? 29.477 -26.099 67.186 1.00 42.63 254 LEU D N 1
ATOM 7715 C CA . LEU D 1 254 ? 30.778 -26.552 67.678 1.00 43.73 254 LEU D CA 1
ATOM 7716 C C . LEU D 1 254 ? 31.499 -27.501 66.714 1.00 42.61 254 LEU D C 1
ATOM 7717 O O . LEU D 1 254 ? 32.712 -27.409 66.551 1.00 41.98 254 LEU D O 1
ATOM 7722 N N . HIS D 1 255 ? 30.755 -28.390 66.064 1.00 44.43 255 HIS D N 1
ATOM 7723 C CA . HIS D 1 255 ? 31.354 -29.362 65.136 1.00 46.86 255 HIS D CA 1
ATOM 7724 C C . HIS D 1 255 ? 31.945 -28.711 63.856 1.00 45.40 255 HIS D C 1
ATOM 7725 O O . HIS D 1 255 ? 32.786 -29.308 63.174 1.00 45.11 255 HIS D O 1
ATOM 7732 N N . LEU D 1 256 ? 31.509 -27.495 63.540 1.00 43.29 256 LEU D N 1
ATOM 7733 C CA . LEU D 1 256 ? 32.049 -26.759 62.391 1.00 41.57 256 LEU D CA 1
ATOM 7734 C C . LEU D 1 256 ? 33.313 -25.986 62.725 1.00 36.16 256 LEU D C 1
ATOM 7735 O O . LEU D 1 256 ? 33.919 -25.362 61.848 1.00 34.43 256 LEU D O 1
ATOM 7740 N N . LEU D 1 257 ? 33.723 -26.021 63.988 1.00 33.05 257 LEU D N 1
ATOM 7741 C CA . LEU D 1 257 ? 34.874 -25.228 64.426 1.00 31.67 257 LEU D CA 1
ATOM 7742 C C . LEU D 1 257 ? 36.150 -25.563 63.674 1.00 28.82 257 LEU D C 1
ATOM 7743 O O . LEU D 1 257 ? 36.883 -24.685 63.330 1.00 24.19 257 LEU D O 1
ATOM 7748 N N . GLU D 1 258 ? 36.446 -26.842 63.442 1.00 28.34 258 GLU D N 1
ATOM 7749 C CA . GLU D 1 258 ? 37.715 -27.211 62.835 1.00 29.07 258 GLU D CA 1
ATOM 7750 C C . GLU D 1 258 ? 37.798 -26.679 61.393 1.00 26.46 258 GLU D C 1
ATOM 7751 O O . GLU D 1 258 ? 38.781 -26.072 60.991 1.00 25.86 258 GLU D O 1
ATOM 7757 N N . ASP D 1 259 ? 36.731 -26.897 60.644 1.00 28.70 259 ASP D N 1
ATOM 7758 C CA . ASP D 1 259 ? 36.653 -26.467 59.249 1.00 27.84 259 ASP D CA 1
ATOM 7759 C C . ASP D 1 259 ? 36.693 -24.948 59.160 1.00 29.01 259 ASP D C 1
ATOM 7760 O O . ASP D 1 259 ? 37.377 -24.403 58.319 1.00 28.08 259 ASP D O 1
ATOM 7765 N N . PHE D 1 260 ? 35.994 -24.296 60.083 1.00 27.74 260 PHE D N 1
ATOM 7766 C CA . PHE D 1 260 ? 35.982 -22.825 60.190 1.00 26.56 260 PHE D CA 1
ATOM 7767 C C . PHE D 1 260 ? 37.384 -22.300 60.422 1.00 25.40 260 PHE D C 1
ATOM 7768 O O . PHE D 1 260 ? 37.876 -21.410 59.696 1.00 24.96 260 PHE D O 1
ATOM 7776 N N . LEU D 1 261 ? 38.063 -22.875 61.417 1.00 24.28 261 LEU D N 1
ATOM 7777 C CA . LEU D 1 261 ? 39.396 -22.445 61.772 1.00 23.84 261 LEU D CA 1
ATOM 7778 C C . LEU D 1 261 ? 40.471 -22.767 60.700 1.00 25.19 261 LEU D C 1
ATOM 7779 O O . LEU D 1 261 ? 41.383 -22.004 60.522 1.00 22.75 261 LEU D O 1
ATOM 7784 N N . ILE D 1 262 ? 40.357 -23.902 60.003 1.00 27.85 262 ILE D N 1
ATOM 7785 C CA . ILE D 1 262 ? 41.239 -24.185 58.861 1.00 26.54 262 ILE D CA 1
ATOM 7786 C C . ILE D 1 262 ? 41.271 -22.992 57.876 1.00 24.63 262 ILE D C 1
ATOM 7787 O O . ILE D 1 262 ? 42.339 -22.558 57.446 1.00 25.37 262 ILE D O 1
ATOM 7792 N N . ARG D 1 263 ? 40.092 -22.483 57.535 1.00 27.20 263 ARG D N 1
ATOM 7793 C CA . ARG D 1 263 ? 39.980 -21.332 56.648 1.00 28.47 263 ARG D CA 1
ATOM 7794 C C . ARG D 1 263 ? 40.683 -20.113 57.237 1.00 25.63 263 ARG D C 1
ATOM 7795 O O . ARG D 1 263 ? 41.539 -19.508 56.592 1.00 23.98 263 ARG D O 1
ATOM 7803 N N . ILE D 1 264 ? 40.316 -19.759 58.464 1.00 25.22 264 ILE D N 1
ATOM 7804 C CA . ILE D 1 264 ? 40.882 -18.583 59.121 1.00 25.34 264 ILE D CA 1
ATOM 7805 C C . ILE D 1 264 ? 42.394 -18.657 59.177 1.00 23.61 264 ILE D C 1
ATOM 7806 O O . ILE D 1 264 ? 43.067 -17.686 58.864 1.00 21.69 264 ILE D O 1
ATOM 7811 N N . LYS D 1 265 ? 42.948 -19.812 59.581 1.00 23.84 265 LYS D N 1
ATOM 7812 C CA . LYS D 1 265 ? 44.380 -19.973 59.636 1.00 25.61 265 LYS D CA 1
ATOM 7813 C C . LYS D 1 265 ? 45.027 -19.825 58.266 1.00 22.10 265 LYS D C 1
ATOM 7814 O O . LYS D 1 265 ? 46.082 -19.223 58.173 1.00 21.65 265 LYS D O 1
ATOM 7820 N N . ALA D 1 266 ? 44.404 -20.404 57.236 1.00 25.97 266 ALA D N 1
ATOM 7821 C CA . ALA D 1 266 ? 44.892 -20.276 55.839 1.00 23.82 266 ALA D CA 1
ATOM 7822 C C . ALA D 1 266 ? 45.084 -18.790 55.463 1.00 24.94 266 ALA D C 1
ATOM 7823 O O . ALA D 1 266 ? 46.154 -18.389 55.009 1.00 24.21 266 ALA D O 1
ATOM 7825 N N . LEU D 1 267 ? 44.056 -17.993 55.703 1.00 23.67 267 LEU D N 1
ATOM 7826 C CA . LEU D 1 267 ? 44.085 -16.576 55.381 1.00 23.65 267 LEU D CA 1
ATOM 7827 C C . LEU D 1 267 ? 45.066 -15.815 56.259 1.00 23.44 267 LEU D C 1
ATOM 7828 O O . LEU D 1 267 ? 45.850 -15.025 55.755 1.00 24.24 267 LEU D O 1
ATOM 7833 N N . ASP D 1 268 ? 45.035 -16.064 57.576 1.00 23.09 268 ASP D N 1
ATOM 7834 C CA . ASP D 1 268 ? 45.941 -15.364 58.504 1.00 25.26 268 ASP D CA 1
ATOM 7835 C C . ASP D 1 268 ? 47.433 -15.622 58.166 1.00 23.75 268 ASP D C 1
ATOM 7836 O O . ASP D 1 268 ? 48.241 -14.683 58.120 1.00 24.27 268 ASP D O 1
ATOM 7841 N N . ASP D 1 269 ? 47.772 -16.891 57.916 1.00 28.50 269 ASP D N 1
ATOM 7842 C CA . ASP D 1 269 ? 49.140 -17.275 57.516 1.00 29.01 269 ASP D CA 1
ATOM 7843 C C . ASP D 1 269 ? 49.588 -16.487 56.267 1.00 27.54 269 ASP D C 1
ATOM 7844 O O . ASP D 1 269 ? 50.692 -15.967 56.219 1.00 27.96 269 ASP D O 1
ATOM 7849 N N . LEU D 1 270 ? 48.707 -16.400 55.276 1.00 28.91 270 LEU D N 1
ATOM 7850 C CA . LEU D 1 270 ? 48.941 -15.647 54.037 1.00 29.05 270 LEU D CA 1
ATOM 7851 C C . LEU D 1 270 ? 49.191 -14.165 54.316 1.00 27.82 270 LEU D C 1
ATOM 7852 O O . LEU D 1 270 ? 50.232 -13.656 53.967 1.00 26.73 270 LEU D O 1
ATOM 7857 N N . ILE D 1 271 ? 48.275 -13.493 55.012 1.00 27.50 271 ILE D N 1
ATOM 7858 C CA . ILE D 1 271 ? 48.441 -12.054 55.324 1.00 28.09 271 ILE D CA 1
ATOM 7859 C C . ILE D 1 271 ? 49.672 -11.744 56.156 1.00 28.79 271 ILE D C 1
ATOM 7860 O O . ILE D 1 271 ? 50.412 -10.782 55.876 1.00 29.39 271 ILE D O 1
ATOM 7865 N N . LYS D 1 272 ? 49.883 -12.552 57.197 1.00 30.31 272 LYS D N 1
ATOM 7866 C CA . LYS D 1 272 ? 50.990 -12.359 58.116 1.00 30.00 272 LYS D CA 1
ATOM 7867 C C . LYS D 1 272 ? 52.335 -12.611 57.414 1.00 30.98 272 LYS D C 1
ATOM 7868 O O . LYS D 1 272 ? 53.363 -12.100 57.854 1.00 32.38 272 LYS D O 1
ATOM 7874 N N . SER D 1 273 ? 52.313 -13.376 56.315 1.00 32.50 273 SER D N 1
ATOM 7875 C CA . SER D 1 273 ? 53.524 -13.666 55.517 1.00 34.03 273 SER D CA 1
ATOM 7876 C C . SER D 1 273 ? 53.939 -12.509 54.609 1.00 35.60 273 SER D C 1
ATOM 7877 O O . SER D 1 273 ? 55.088 -12.461 54.155 1.00 35.41 273 SER D O 1
ATOM 7880 N N . GLN D 1 274 ? 52.999 -11.602 54.323 1.00 36.92 274 GLN D N 1
ATOM 7881 C CA . GLN D 1 274 ? 53.226 -10.475 53.425 1.00 40.61 274 GLN D CA 1
ATOM 7882 C C . GLN D 1 274 ? 53.861 -9.334 54.212 1.00 41.55 274 GLN D C 1
ATOM 7883 O O . GLN D 1 274 ? 53.396 -9.013 55.303 1.00 40.06 274 GLN D O 1
ATOM 7889 N N . PRO D 1 275 ? 54.917 -8.707 53.668 1.00 43.67 275 PRO D N 1
ATOM 7890 C CA . PRO D 1 275 ? 55.527 -7.584 54.368 1.00 45.03 275 PRO D CA 1
ATOM 7891 C C . PRO D 1 275 ? 54.530 -6.439 54.511 1.00 46.61 275 PRO D C 1
ATOM 7892 O O . PRO D 1 275 ? 53.692 -6.259 53.639 1.00 42.81 275 PRO D O 1
ATOM 7896 N N . ILE D 1 276 ? 54.610 -5.687 55.605 1.00 49.34 276 ILE D N 1
ATOM 7897 C CA . ILE D 1 276 ? 53.675 -4.585 55.834 1.00 52.47 276 ILE D CA 1
ATOM 7898 C C . ILE D 1 276 ? 54.017 -3.424 54.904 1.00 55.24 276 ILE D C 1
ATOM 7899 O O . ILE D 1 276 ? 55.175 -3.263 54.531 1.00 55.47 276 ILE D O 1
ATOM 7904 N N . LEU D 1 277 ? 52.983 -2.669 54.512 1.00 58.36 277 LEU D N 1
ATOM 7905 C CA . LEU D 1 277 ? 53.069 -1.387 53.768 1.00 60.28 277 LEU D CA 1
ATOM 7906 C C . LEU D 1 277 ? 52.013 -1.343 52.657 1.00 61.17 277 LEU D C 1
ATOM 7907 O O . LEU D 1 277 ? 51.721 -2.357 52.021 1.00 62.30 277 LEU D O 1
#

Solvent-accessible surface area: 34650 Å² total; per-residue (Å²): 94,86,5,118,6,97,139,23,53,0,0,8,88,14,87,4,0,0,0,0,0,31,87,23,0,64,50,62,108,45,0,31,136,35,0,41,84,1,15,79,1,3,184,115,37,55,10,42,10,0,0,6,0,8,3,15,37,16,72,16,106,27,30,145,35,133,86,13,39,12,42,145,74,0,16,120,1,0,88,52,0,60,87,110,39,67,23,5,0,0,0,18,0,20,31,42,142,22,1,90,53,0,10,128,24,1,28,0,0,6,0,10,14,53,2,1,90,18,0,38,2,0,30,20,0,3,160,20,43,28,12,0,0,0,14,2,1,36,24,7,6,9,47,55,0,96,60,9,8,92,18,0,94,106,25,68,6,29,108,0,0,0,0,2,40,0,2,9,6,13,50,80,47,20,2,4,14,1,33,2,0,23,47,0,36,88,58,8,58,66,5,0,0,0,0,0,3,42,61,1,47,144,91,54,43,39,68,19,11,31,2,0,11,0,0,0,1,1,23,0,0,0,0,0,10,37,99,185,105,96,15,36,34,21,0,87,31,0,60,30,0,1,62,39,3,29,86,19,102,122,111,96,81,6,121,4,89,148,23,52,0,0,16,92,13,85,4,0,0,0,0,6,31,76,31,0,102,43,57,116,48,0,29,141,46,0,40,79,6,6,96,4,2,158,135,37,60,11,40,8,0,0,8,0,3,0,10,39,3,58,20,98,57,9,138,42,115,86,4,33,18,52,132,78,0,20,107,1,0,94,76,0,56,81,86,24,64,19,5,0,0,1,14,0,19,69,42,167,22,2,109,36,0,19,131,16,0,25,0,0,13,0,16,11,10,9,1,61,15,2,67,4,0,27,21,0,2,157,33,36,27,10,0,0,0,18,2,0,21,20,6,3,7,60,46,0,85,55,2,5,79,6,0,94,72,20,68,2,30,84,0,0,0,0,2,27,0,3,9,5,15,50,88,58,8,2,5,14,1,28,2,0,16,40,0,20,139,37,7,54,73,6,0,0,0,0,0,0,35,43,2,53,110,81,76,72,53,81,15,12,29,3,0,8,0,0,0,1,1,32,0,0,0,0,1,8,39,83,173,15,44,63,20,0,80,25,0,60,29,0,1,60,43,11,28,88,35,102,109,35,121,145,96,83,5,123,5,89,141,22,57,0,0,4,78,14,86,4,0,0,0,0,0,20,68,10,0,103,40,60,100,52,2,22,133,5,0,41,59,0,4,87,1,2,165,130,34,60,11,42,8,0,0,5,0,7,0,24,57,4,48,17,105,48,10,138,41,126,81,4,30,15,40,136,67,0,12,118,0,0,87,80,0,58,85,89,25,66,19,5,0,0,0,13,0,16,38,46,136,12,1,133,38,0,17,145,24,2,26,0,0,7,0,9,15,37,3,1,99,14,0,52,2,0,28,23,0,2,150,36,37,21,9,0,0,0,17,3,0,30,43,2,3,8,57,48,0,35,84,4,6,68,11,0,95,78,16,69,4,31,94,0,0,0,0,2,44,0,2,6,5,10,45,64,44,27,3,4,14,3,28,1,0,11,41,0,24,156,65,9,60,63,6,0,0,0,0,0,3,10,59,2,12,140,120,72,65,10,19,30,3,0,9,0,0,0,1,2,23,0,0,0,0,0,3,9,6,73,88,153,75,32,18,29,20,134,82,0,45,65,10,0,79,17,0,62,28,0,1,60,42,10,28,87,32,102,122,82,94,84,8,123,5,90,139,20,56,0,0,8,86,13,86,3,0,0,0,0,0,26,62,15,0,100,49,48,109,58,0,33,140,21,0,40,51,0,14,95,1,2,146,92,36,55,10,42,9,0,0,5,0,1,1,21,45,9,58,106,84,26,40,138,28,109,51,15,38,25,50,127,59,0,19,109,11,0,92,108,0,54,89,111,26,61,7,5,0,0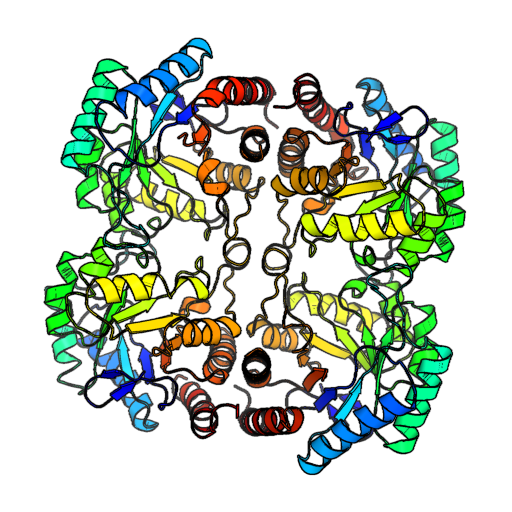,0,12,0,19,47,47,133,20,2,86,58,0,10,131,22,0,31,0,0,10,0,21,10,34,2,7,50,11,1,26,0,0,40,23,0,4,92,19,36,27,13,0,0,0,13,2,1,28,31,33,4,5,47,56,0,75,46,12,7,100,36,0,99,117,25,70,1,28,80,0,0,0,0,2,23,0,3,9,6,14,49,73,38,15,1,5,16,1,30,1,0,15,28,0,35,141,56,7,60,70,6,0,0,0,0,0,3,21,29,2,50,97,128,113,60,24,16,36,2,0,10,0,0,0,1,1,28,0,0,0,0,0,3,8,6,140,76,24,46,42,142,65,0,80,64,6,0,72,31,0,56,26,0,2,63,40,4,33,84,22,103,112,92